Protein AF-0000000072998448 (afdb_homodimer)

Nearest PDB structures (foldseek):
  8fmw-assembly1_W  TM=3.567E-01  e=4.670E+00  Borreliella burgdorferi B31
  7qcd-assembly1_A  TM=1.388E-01  e=2.350E+00  Saccharomyces cerevisiae S288C
  7qcd-assembly1_A  TM=1.345E-01  e=3.562E+00  Saccharomyces cerevisiae S288C

Structure (mmCIF, N/CA/C/O backbone):
data_AF-0000000072998448-model_v1
#
loop_
_entity.id
_entity.type
_entity.pdbx_description
1 polymer 'Uncharacterized protein'
#
loop_
_atom_site.group_PDB
_atom_site.id
_atom_site.type_symbol
_atom_site.label_atom_id
_atom_site.label_alt_id
_atom_site.label_comp_id
_atom_site.label_asym_id
_atom_site.label_entity_id
_atom_site.label_seq_id
_atom_site.pdbx_PDB_ins_code
_atom_site.Cartn_x
_atom_site.Cartn_y
_atom_site.Cartn_z
_atom_site.occupancy
_atom_site.B_iso_or_equiv
_atom_site.auth_seq_id
_atom_site.auth_comp_id
_atom_site.auth_asym_id
_atom_site.auth_atom_id
_atom_site.pdbx_PDB_model_num
ATOM 1 N N . MET A 1 1 ? -47.969 -15.07 -11.695 1 51.38 1 MET A N 1
ATOM 2 C CA . MET A 1 1 ? -48.188 -13.836 -12.453 1 51.38 1 MET A CA 1
ATOM 3 C C . MET A 1 1 ? -46.938 -13.492 -13.273 1 51.38 1 MET A C 1
ATOM 5 O O . MET A 1 1 ? -47.031 -13.258 -14.484 1 51.38 1 MET A O 1
ATOM 9 N N . LYS A 1 2 ? -45.781 -13.812 -12.703 1 57.22 2 LYS A N 1
ATOM 10 C CA . LYS A 1 2 ? -44.594 -13.484 -13.453 1 57.22 2 LYS A CA 1
ATOM 11 C C . LYS A 1 2 ? -44.312 -14.516 -14.547 1 57.22 2 LYS A C 1
ATOM 13 O O . LYS A 1 2 ? -44.094 -14.148 -15.703 1 57.22 2 LYS A O 1
ATOM 18 N N . ALA A 1 3 ? -44.469 -15.57 -14.258 1 56.59 3 ALA A N 1
ATOM 19 C CA . ALA A 1 3 ? -44.25 -16.641 -15.219 1 56.59 3 ALA A CA 1
ATOM 20 C C . ALA A 1 3 ? -45.219 -16.562 -16.375 1 56.59 3 ALA A C 1
ATOM 22 O O . ALA A 1 3 ? -44.844 -16.719 -17.547 1 56.59 3 ALA A O 1
ATOM 23 N N . ASP A 1 4 ? -46.438 -16.203 -16.047 1 53.75 4 ASP A N 1
ATOM 24 C CA . ASP A 1 4 ? -47.469 -16.078 -17.078 1 53.75 4 ASP A CA 1
ATOM 25 C C . ASP A 1 4 ? -47.188 -14.891 -17.984 1 53.75 4 ASP A C 1
ATOM 27 O O . ASP A 1 4 ? -47.375 -14.977 -19.203 1 53.75 4 ASP A O 1
ATOM 31 N N . ALA A 1 5 ? -46.594 -13.898 -17.328 1 54.91 5 ALA A N 1
ATOM 32 C CA . ALA A 1 5 ? -46.281 -12.672 -18.047 1 54.91 5 ALA A CA 1
ATOM 33 C C . ALA A 1 5 ? -45.094 -12.867 -18.969 1 54.91 5 ALA A C 1
ATOM 35 O O . ALA A 1 5 ? -45.062 -12.352 -20.078 1 54.91 5 ALA A O 1
ATOM 36 N N . GLU A 1 6 ? -44.281 -13.688 -18.422 1 60.34 6 GLU A N 1
ATOM 37 C CA . GLU A 1 6 ? -43.094 -13.984 -19.219 1 60.34 6 GLU A CA 1
ATOM 38 C C . GLU A 1 6 ? -43.406 -14.922 -20.375 1 60.34 6 GLU A C 1
ATOM 40 O O . GLU A 1 6 ? -42.938 -14.727 -21.5 1 60.34 6 GLU A O 1
ATOM 45 N N . GLU A 1 7 ? -44.25 -15.805 -20.141 1 58.59 7 GLU A N 1
ATOM 46 C CA . GLU A 1 7 ? -44.75 -16.703 -21.188 1 58.59 7 GLU A CA 1
ATOM 47 C C . GLU A 1 7 ? -45.562 -15.93 -22.234 1 58.59 7 GLU A C 1
ATOM 49 O O . GLU A 1 7 ? -45.406 -16.172 -23.438 1 58.59 7 GLU A O 1
ATOM 54 N N . ASP A 1 8 ? -46.344 -14.961 -21.766 1 57.38 8 ASP A N 1
ATOM 55 C CA . ASP A 1 8 ? -47.156 -14.125 -22.641 1 57.38 8 ASP A CA 1
ATOM 56 C C . ASP A 1 8 ? -46.25 -13.219 -23.5 1 57.38 8 ASP A C 1
ATOM 58 O O . ASP A 1 8 ? -46.531 -13.016 -24.688 1 57.38 8 ASP A O 1
ATOM 62 N N . TYR A 1 9 ? -45.125 -12.859 -22.828 1 58.84 9 TYR A N 1
ATOM 63 C CA . TYR A 1 9 ? -44.188 -12.023 -23.547 1 58.84 9 TYR A CA 1
ATOM 64 C C . TYR A 1 9 ? -43.438 -12.82 -24.609 1 58.84 9 TYR A C 1
ATOM 66 O O . TYR A 1 9 ? -43.312 -12.391 -25.766 1 58.84 9 TYR A O 1
ATOM 74 N N . VAL A 1 10 ? -43.031 -13.984 -24.219 1 62.75 10 VAL A N 1
ATOM 75 C CA . VAL A 1 10 ? -42.344 -14.859 -25.156 1 62.75 10 VAL A CA 1
ATOM 76 C C . VAL A 1 10 ? -43.281 -15.258 -26.281 1 62.75 10 VAL A C 1
ATOM 78 O O . VAL A 1 10 ? -42.875 -15.219 -27.453 1 62.75 10 VAL A O 1
ATOM 81 N N . PHE A 1 11 ? -44.438 -15.539 -26 1 62.19 11 PHE A N 1
ATOM 82 C CA . PHE A 1 11 ? -45.438 -15.898 -26.984 1 62.19 11 PHE A CA 1
ATOM 83 C C . PHE A 1 11 ? -45.719 -14.734 -27.938 1 62.19 11 PHE A C 1
ATOM 85 O O . PHE A 1 11 ? -45.75 -14.914 -29.156 1 62.19 11 PHE A O 1
ATOM 92 N N . ALA A 1 12 ? -45.719 -13.531 -27.406 1 58.84 12 ALA A N 1
ATOM 93 C CA . ALA A 1 12 ? -46 -12.336 -28.203 1 58.84 12 ALA A CA 1
ATOM 94 C C . ALA A 1 12 ? -44.844 -12.008 -29.125 1 58.84 12 ALA A C 1
ATOM 96 O O . ALA A 1 12 ? -45.031 -11.68 -30.297 1 58.84 12 ALA A O 1
ATOM 97 N N . VAL A 1 13 ? -43.688 -12.242 -28.484 1 66.12 13 VAL A N 1
ATOM 98 C CA . VAL A 1 13 ? -42.5 -11.984 -29.281 1 66.12 13 VAL A CA 1
ATOM 99 C C . VAL A 1 13 ? -42.375 -13.039 -30.375 1 66.12 13 VAL A C 1
ATOM 101 O O . VAL A 1 13 ? -42.094 -12.719 -31.531 1 66.12 13 VAL A O 1
ATOM 104 N N . ASN A 1 14 ? -42.625 -14.258 -30.078 1 65.25 14 ASN A N 1
ATOM 105 C CA . ASN A 1 14 ? -42.562 -15.344 -31.062 1 65.25 14 ASN A CA 1
ATOM 106 C C . ASN A 1 14 ? -43.625 -15.156 -32.156 1 65.25 14 ASN A C 1
ATOM 108 O O . ASN A 1 14 ? -43.375 -15.422 -33.312 1 65.25 14 ASN A O 1
ATOM 112 N N . GLN A 1 15 ? -44.812 -14.648 -31.859 1 64.88 15 GLN A N 1
ATOM 113 C CA . GLN A 1 15 ? -45.844 -14.375 -32.844 1 64.88 15 GLN A CA 1
ATOM 114 C C . GLN A 1 15 ? -45.469 -13.195 -33.75 1 64.88 15 GLN A C 1
ATOM 116 O O . GLN A 1 15 ? -45.688 -13.234 -34.938 1 64.88 15 GLN A O 1
ATOM 121 N N . ALA A 1 16 ? -44.75 -12.273 -33 1 63.12 16 ALA A N 1
ATOM 122 C CA . ALA A 1 16 ? -44.312 -11.086 -33.719 1 63.12 16 ALA A CA 1
ATOM 123 C C . ALA A 1 16 ? -43.219 -11.43 -34.719 1 63.12 16 ALA A C 1
ATOM 125 O O . ALA A 1 16 ? -43.156 -10.852 -35.812 1 63.12 16 ALA A O 1
ATOM 126 N N . SER A 1 17 ? -42.375 -12.406 -34.312 1 69.38 17 SER A N 1
ATOM 127 C CA . SER A 1 17 ? -41.25 -12.789 -35.156 1 69.38 17 SER A CA 1
ATOM 128 C C . SER A 1 17 ? -41.719 -13.539 -36.406 1 69.38 17 SER A C 1
ATOM 130 O O . SER A 1 17 ? -40.969 -13.648 -37.375 1 69.38 17 SER A O 1
ATOM 132 N N . LYS A 1 18 ? -42.781 -13.984 -36.406 1 67.75 18 LYS A N 1
ATOM 133 C CA . LYS A 1 18 ? -43.375 -14.711 -37.531 1 67.75 18 LYS A CA 1
ATOM 134 C C . LYS A 1 18 ? -44.188 -13.781 -38.438 1 67.75 18 LYS A C 1
ATOM 136 O O . LYS A 1 18 ? -44.594 -14.156 -39.531 1 67.75 18 LYS A O 1
ATOM 141 N N . ASP A 1 19 ? -44.5 -12.586 -37.875 1 58.06 19 ASP A N 1
ATOM 142 C CA . ASP A 1 19 ? -45.312 -11.641 -38.625 1 58.06 19 ASP A CA 1
ATOM 143 C C . ASP A 1 19 ? -44.438 -10.766 -39.531 1 58.06 19 ASP A C 1
ATOM 145 O O . ASP A 1 19 ? -43.625 -9.969 -39.031 1 58.06 19 ASP A O 1
ATOM 149 N N . HIS A 1 20 ? -44.312 -10.914 -40.688 1 58.66 20 HIS A N 1
ATOM 150 C CA . HIS A 1 20 ? -43.438 -10.289 -41.656 1 58.66 20 HIS A CA 1
ATOM 151 C C . HIS A 1 20 ? -44.094 -9.016 -42.219 1 58.66 20 HIS A C 1
ATOM 153 O O . HIS A 1 20 ? -43.531 -8.383 -43.125 1 58.66 20 HIS A O 1
ATOM 159 N N . ALA A 1 21 ? -45.281 -8.641 -41.781 1 62.25 21 ALA A N 1
ATOM 160 C CA . ALA A 1 21 ? -45.969 -7.492 -42.375 1 62.25 21 ALA A CA 1
ATOM 161 C C . ALA A 1 21 ? -45.344 -6.184 -41.875 1 62.25 21 ALA A C 1
ATOM 163 O O . ALA A 1 21 ? -45.281 -5.203 -42.625 1 62.25 21 ALA A O 1
ATOM 164 N N . ASP A 1 22 ? -45.031 -6.125 -40.625 1 50.09 22 ASP A N 1
ATOM 165 C CA . ASP A 1 22 ? -44.375 -4.949 -40.062 1 50.09 22 ASP A CA 1
ATOM 166 C C . ASP A 1 22 ? -42.906 -5.223 -39.781 1 50.09 22 ASP A C 1
ATOM 168 O O . ASP A 1 22 ? -42.562 -5.941 -38.844 1 50.09 22 ASP A O 1
ATOM 172 N N . LEU A 1 23 ? -42.094 -4.68 -40.625 1 56.38 23 LEU A N 1
ATOM 173 C CA . LEU A 1 23 ? -40.656 -4.984 -40.688 1 56.38 23 LEU A CA 1
ATOM 174 C C . LEU A 1 23 ? -39.938 -4.562 -39.406 1 56.38 23 LEU A C 1
ATOM 176 O O . LEU A 1 23 ? -39.062 -5.262 -38.938 1 56.38 23 LEU A O 1
ATOM 180 N N . GLU A 1 24 ? -40.406 -3.594 -38.875 1 55.22 24 GLU A N 1
ATOM 181 C CA . GLU A 1 24 ? -39.781 -3.086 -37.656 1 55.22 24 GLU A CA 1
ATOM 182 C C . GLU A 1 24 ? -40.062 -4.004 -36.469 1 55.22 24 GLU A C 1
ATOM 184 O O . GLU A 1 24 ? -39.188 -4.312 -35.688 1 55.22 24 GLU A O 1
ATOM 189 N N . TYR A 1 25 ? -41.312 -4.375 -36.469 1 58.94 25 TYR A N 1
ATOM 190 C CA . TYR A 1 25 ? -41.781 -5.258 -35.406 1 58.94 25 TYR A CA 1
ATOM 191 C C . TYR A 1 25 ? -41.156 -6.645 -35.531 1 58.94 25 TYR A C 1
ATOM 193 O O . TYR A 1 25 ? -40.75 -7.246 -34.531 1 58.94 25 TYR A O 1
ATOM 201 N N . HIS A 1 26 ? -41.094 -7 -36.656 1 59.97 26 HIS A N 1
ATOM 202 C CA . HIS A 1 26 ? -40.438 -8.266 -36.969 1 59.97 26 HIS A CA 1
ATOM 203 C C . HIS A 1 26 ? -38.969 -8.227 -36.562 1 59.97 26 HIS A C 1
ATOM 205 O O . HIS A 1 26 ? -38.438 -9.172 -35.969 1 59.97 26 HIS A O 1
ATOM 211 N N . THR A 1 27 ? -38.375 -7.18 -36.906 1 59.41 27 THR A N 1
ATOM 212 C CA . THR A 1 27 ? -36.969 -6.996 -36.625 1 59.41 27 THR A CA 1
ATOM 213 C C . THR A 1 27 ? -36.719 -6.887 -35.125 1 59.41 27 THR A C 1
ATOM 215 O O . THR A 1 27 ? -35.75 -7.465 -34.594 1 59.41 27 THR A O 1
ATOM 218 N N . TRP A 1 28 ? -37.562 -6.305 -34.438 1 57.66 28 TRP A N 1
ATOM 219 C CA . TRP A 1 28 ? -37.562 -6.211 -33 1 57.66 28 TRP A CA 1
ATOM 220 C C . TRP A 1 28 ? -37.75 -7.582 -32.344 1 57.66 28 TRP A C 1
ATOM 222 O O . TRP A 1 28 ? -36.938 -7.984 -31.5 1 57.66 28 TRP A O 1
ATOM 232 N N . ALA A 1 29 ? -38.719 -8.289 -32.812 1 60.66 29 ALA A N 1
ATOM 233 C CA . ALA A 1 29 ? -39.031 -9.602 -32.25 1 60.66 29 ALA A CA 1
ATOM 234 C C . ALA A 1 29 ? -37.906 -10.594 -32.5 1 60.66 29 ALA A C 1
ATOM 236 O O . ALA A 1 29 ? -37.531 -11.352 -31.609 1 60.66 29 ALA A O 1
ATOM 237 N N . LYS A 1 30 ? -37.438 -10.438 -33.688 1 62.25 30 LYS A N 1
ATOM 238 C CA . LYS A 1 30 ? -36.312 -11.305 -34 1 62.25 30 LYS A CA 1
ATOM 239 C C . LYS A 1 30 ? -35.062 -10.945 -33.188 1 62.25 30 LYS A C 1
ATOM 241 O O . LYS A 1 30 ? -34.344 -11.828 -32.719 1 62.25 30 LYS A O 1
ATOM 246 N N . ASN A 1 31 ? -35.031 -9.758 -32.875 1 56.94 31 ASN A N 1
ATOM 247 C CA . ASN A 1 31 ? -34 -9.266 -32 1 56.94 31 ASN A CA 1
ATOM 248 C C . ASN A 1 31 ? -34.219 -9.734 -30.562 1 56.94 31 ASN A C 1
ATOM 250 O O . ASN A 1 31 ? -33.25 -10.109 -29.875 1 56.94 31 ASN A O 1
ATOM 254 N N . MET A 1 32 ? -35.375 -9.766 -30.062 1 61.94 32 MET A N 1
ATOM 255 C CA . MET A 1 32 ? -35.75 -10.266 -28.75 1 61.94 32 MET A CA 1
ATOM 256 C C . MET A 1 32 ? -35.531 -11.773 -28.656 1 61.94 32 MET A C 1
ATOM 258 O O . MET A 1 32 ? -35.062 -12.266 -27.625 1 61.94 32 MET A O 1
ATOM 262 N N . GLN A 1 33 ? -35.844 -12.367 -29.75 1 60.75 33 GLN A N 1
ATOM 263 C CA . GLN A 1 33 ? -35.625 -13.805 -29.844 1 60.75 33 GLN A CA 1
ATOM 264 C C . GLN A 1 33 ? -34.156 -14.133 -29.875 1 60.75 33 GLN A C 1
ATOM 266 O O . GLN A 1 33 ? -33.688 -15.039 -29.188 1 60.75 33 GLN A O 1
ATOM 271 N N . LEU A 1 34 ? -33.469 -13.391 -30.625 1 60.03 34 LEU A N 1
ATOM 272 C CA . LEU A 1 34 ? -32.062 -13.562 -30.812 1 60.03 34 LEU A CA 1
ATOM 273 C C . LEU A 1 34 ? -31.281 -13.227 -29.547 1 60.03 34 LEU A C 1
ATOM 275 O O . LEU A 1 34 ? -30.25 -13.828 -29.25 1 60.03 34 LEU A O 1
ATOM 279 N N . ASN A 1 35 ? -32.062 -12.484 -28.766 1 53.22 35 ASN A N 1
ATOM 280 C CA . ASN A 1 35 ? -31.547 -12.086 -27.469 1 53.22 35 ASN A CA 1
ATOM 281 C C . ASN A 1 35 ? -32.188 -12.875 -26.328 1 53.22 35 ASN A C 1
ATOM 283 O O . ASN A 1 35 ? -32.25 -12.391 -25.203 1 53.22 35 ASN A O 1
ATOM 287 N N . GLU A 1 36 ? -32.688 -13.914 -26.734 1 51.72 36 GLU A N 1
ATOM 288 C CA . GLU A 1 36 ? -33.344 -14.906 -25.891 1 51.72 36 GLU A CA 1
ATOM 289 C C . GLU A 1 36 ? -34.25 -14.234 -24.844 1 51.72 36 GLU A C 1
ATOM 291 O O . GLU A 1 36 ? -34.281 -14.672 -23.688 1 51.72 36 GLU A O 1
ATOM 296 N N . TYR A 1 37 ? -34.812 -13.164 -25.156 1 54.06 37 TYR A N 1
ATOM 297 C CA . TYR A 1 37 ? -35.812 -12.391 -24.422 1 54.06 37 TYR A CA 1
ATOM 298 C C . TYR A 1 37 ? -35.188 -11.734 -23.188 1 54.06 37 TYR A C 1
ATOM 300 O O . TYR A 1 37 ? -35.844 -11.586 -22.156 1 54.06 37 TYR A O 1
ATOM 308 N N . ARG A 1 38 ? -34.156 -11.305 -23.297 1 56.22 38 ARG A N 1
ATOM 309 C CA . ARG A 1 38 ? -33.375 -10.781 -22.172 1 56.22 38 ARG A CA 1
ATOM 310 C C . ARG A 1 38 ? -34 -9.508 -21.609 1 56.22 38 ARG A C 1
ATOM 312 O O . ARG A 1 38 ? -33.781 -9.164 -20.453 1 56.22 38 ARG A O 1
ATOM 319 N N . ALA A 1 39 ? -34.781 -8.961 -22.281 1 54.53 39 ALA A N 1
ATOM 320 C CA . ALA A 1 39 ? -35.5 -7.789 -21.828 1 54.53 39 ALA A CA 1
ATOM 321 C C . ALA A 1 39 ? -36.438 -8.141 -20.656 1 54.53 39 ALA A C 1
ATOM 323 O O . ALA A 1 39 ? -36.75 -7.281 -19.844 1 54.53 39 ALA A O 1
ATOM 324 N N . LEU A 1 40 ? -36.844 -9.383 -20.703 1 51.28 40 LEU A N 1
ATOM 325 C CA . LEU A 1 40 ? -37.719 -9.883 -19.625 1 51.28 40 LEU A CA 1
ATOM 326 C C . LEU A 1 40 ? -36.938 -10.031 -18.328 1 51.28 40 LEU A C 1
ATOM 328 O O . LEU A 1 40 ? -37.531 -10.078 -17.25 1 51.28 40 LEU A O 1
ATOM 332 N N . TYR A 1 41 ? -35.625 -9.922 -18.516 1 50.56 41 TYR A N 1
ATOM 333 C CA . TYR A 1 41 ? -34.812 -10.32 -17.359 1 50.56 41 TYR A CA 1
ATOM 334 C C . TYR A 1 41 ? -33.844 -9.219 -16.969 1 50.56 41 TYR A C 1
ATOM 336 O O . TYR A 1 41 ? -32.875 -9.461 -16.25 1 50.56 41 TYR A O 1
ATOM 344 N N . ILE A 1 42 ? -34.062 -7.953 -17.359 1 46.38 42 ILE A N 1
ATOM 345 C CA . ILE A 1 42 ? -33.25 -6.762 -17.078 1 46.38 42 ILE A CA 1
ATOM 346 C C . ILE A 1 42 ? -33.625 -6.215 -15.703 1 46.38 42 ILE A C 1
ATOM 348 O O . ILE A 1 42 ? -34.719 -6.477 -15.195 1 46.38 42 ILE A O 1
ATOM 352 N N . ALA A 1 43 ? -32.75 -5.273 -15.242 1 47.91 43 ALA A N 1
ATOM 353 C CA . ALA A 1 43 ? -32.938 -4.777 -13.883 1 47.91 43 ALA A CA 1
ATOM 354 C C . ALA A 1 43 ? -34.25 -4.035 -13.719 1 47.91 43 ALA A C 1
ATOM 356 O O . ALA A 1 43 ? -34.969 -4.242 -12.734 1 47.91 43 ALA A O 1
ATOM 357 N N . THR A 1 44 ? -34.656 -3.453 -14.742 1 46.16 44 THR A N 1
ATOM 358 C CA . THR A 1 44 ? -35.906 -2.674 -14.648 1 46.16 44 THR A CA 1
ATOM 359 C C . THR A 1 44 ? -37.125 -3.586 -14.695 1 46.16 44 THR A C 1
ATOM 361 O O . THR A 1 44 ? -38.125 -3.334 -14.008 1 46.16 44 THR A O 1
ATOM 364 N N . SER A 1 45 ? -36.906 -4.688 -15.383 1 45.34 45 SER A N 1
ATOM 365 C CA . SER A 1 45 ? -37.969 -5.656 -15.453 1 45.34 45 SER A CA 1
ATOM 366 C C . SER A 1 45 ? -38.062 -6.504 -14.188 1 45.34 45 SER A C 1
ATOM 368 O O . SER A 1 45 ? -39.125 -6.719 -13.633 1 45.34 45 SER A O 1
ATOM 370 N N . ASN A 1 46 ? -36.938 -6.766 -13.719 1 47.66 46 ASN A N 1
ATOM 371 C CA . ASN A 1 46 ? -36.906 -7.551 -12.492 1 47.66 46 ASN A CA 1
ATOM 372 C C . ASN A 1 46 ? -37.25 -6.703 -11.273 1 47.66 46 ASN A C 1
ATOM 374 O O . ASN A 1 46 ? -37.969 -7.16 -10.375 1 47.66 46 ASN A O 1
ATOM 378 N N . GLU A 1 47 ? -36.969 -5.434 -11.25 1 48.28 47 GLU A N 1
ATOM 379 C CA . GLU A 1 47 ? -37.406 -4.465 -10.25 1 48.28 47 GLU A CA 1
ATOM 380 C C . GLU A 1 47 ? -38.906 -4.254 -10.305 1 48.28 47 GLU A C 1
ATOM 382 O O . GLU A 1 47 ? -39.562 -4.16 -9.258 1 48.28 47 GLU A O 1
ATOM 387 N N . TYR A 1 48 ? -39.406 -4.379 -11.422 1 43.69 48 TYR A N 1
ATOM 388 C CA . TYR A 1 48 ? -40.844 -4.273 -11.578 1 43.69 48 TYR A CA 1
ATOM 389 C C . TYR A 1 48 ? -41.562 -5.512 -11.031 1 43.69 48 TYR A C 1
ATOM 391 O O . TYR A 1 48 ? -42.531 -5.398 -10.258 1 43.69 48 TYR A O 1
ATOM 399 N N . TRP A 1 49 ? -40.844 -6.637 -11.164 1 52.88 49 TRP A N 1
ATOM 400 C CA . TRP A 1 49 ? -41.469 -7.859 -10.688 1 52.88 49 TRP A CA 1
ATOM 401 C C . TRP A 1 49 ? -41.25 -8.062 -9.195 1 52.88 49 TRP A C 1
ATOM 403 O O . TRP A 1 49 ? -42.125 -8.523 -8.469 1 52.88 49 TRP A O 1
ATOM 413 N N . ARG A 1 50 ? -40.156 -7.523 -8.727 1 50.84 50 ARG A N 1
ATOM 414 C CA . ARG A 1 50 ? -39.875 -7.504 -7.293 1 50.84 50 ARG A CA 1
ATOM 415 C C . ARG A 1 50 ? -40.781 -6.504 -6.582 1 50.84 50 ARG A C 1
ATOM 417 O O . ARG A 1 50 ? -41.375 -6.809 -5.535 1 50.84 50 ARG A O 1
ATOM 424 N N . TRP A 1 51 ? -40.906 -5.414 -7.109 1 47.38 51 TRP A N 1
ATOM 425 C CA . TRP A 1 51 ? -41.844 -4.402 -6.586 1 47.38 51 TRP A CA 1
ATOM 426 C C . TRP A 1 51 ? -43.281 -4.906 -6.613 1 47.38 51 TRP A C 1
ATOM 428 O O . TRP A 1 51 ? -44 -4.75 -5.633 1 47.38 51 TRP A O 1
ATOM 438 N N . LEU A 1 52 ? -43.594 -5.688 -7.555 1 47 52 LEU A N 1
ATOM 439 C CA . LEU A 1 52 ? -44.906 -6.27 -7.688 1 47 52 LEU A CA 1
ATOM 440 C C . LEU A 1 52 ? -45.094 -7.41 -6.691 1 47 52 LEU A C 1
ATOM 442 O O . LEU A 1 52 ? -46.156 -7.531 -6.074 1 47 52 LEU A O 1
ATOM 446 N N . ALA A 1 53 ? -43.969 -8.125 -6.531 1 48.84 53 ALA A N 1
ATOM 447 C CA . ALA A 1 53 ? -44.031 -9.234 -5.586 1 48.84 53 ALA A CA 1
ATOM 448 C C . ALA A 1 53 ? -44.031 -8.734 -4.145 1 48.84 53 ALA A C 1
ATOM 450 O O . ALA A 1 53 ? -44.812 -9.242 -3.311 1 48.84 53 ALA A O 1
ATOM 451 N N . GLU A 1 54 ? -43.25 -7.801 -3.836 1 48.97 54 GLU A N 1
ATOM 452 C CA . GLU A 1 54 ? -43.25 -7.156 -2.525 1 48.97 54 GLU A CA 1
ATOM 453 C C . GLU A 1 54 ? -44.594 -6.477 -2.229 1 48.97 54 GLU A C 1
ATOM 455 O O . GLU A 1 54 ? -45.094 -6.543 -1.104 1 48.97 54 GLU A O 1
ATOM 460 N N . THR A 1 55 ? -45.062 -5.961 -3.244 1 46.22 55 THR A N 1
ATOM 461 C CA . THR A 1 55 ? -46.375 -5.352 -3.109 1 46.22 55 THR A CA 1
ATOM 462 C C . THR A 1 55 ? -47.469 -6.414 -2.9 1 46.22 55 THR A C 1
ATOM 464 O O . THR A 1 55 ? -48.375 -6.23 -2.104 1 46.22 55 THR A O 1
ATOM 467 N N . GLU A 1 56 ? -47.062 -7.539 -3.512 1 43.91 56 GLU A N 1
ATOM 468 C CA . GLU A 1 56 ? -48 -8.664 -3.352 1 43.91 56 GLU A CA 1
ATOM 469 C C . GLU A 1 56 ? -47.844 -9.289 -1.969 1 43.91 56 GLU A C 1
ATOM 471 O O . GLU A 1 56 ? -48.844 -9.656 -1.35 1 43.91 56 GLU A O 1
ATOM 476 N N . GLN A 1 57 ? -46.594 -9.453 -1.548 1 46.81 57 GLN A N 1
ATOM 477 C CA . GLN A 1 57 ? -46.344 -10.023 -0.227 1 46.81 57 GLN A CA 1
ATOM 478 C C . GLN A 1 57 ? -46.844 -9.094 0.875 1 46.81 57 GLN A C 1
ATOM 480 O O . GLN A 1 57 ? -47.406 -9.547 1.866 1 46.81 57 GLN A O 1
ATOM 485 N N . LYS A 1 58 ? -46.531 -7.914 0.738 1 45.28 58 LYS A N 1
ATOM 486 C CA . LYS A 1 58 ? -47.094 -6.957 1.677 1 45.28 58 LYS A CA 1
ATOM 487 C C . LYS A 1 58 ? -48.625 -7.027 1.67 1 45.28 58 LYS A C 1
ATOM 489 O O . LYS A 1 58 ? -49.25 -6.953 2.725 1 45.28 58 LYS A O 1
ATOM 494 N N . ASP A 1 59 ? -48.938 -7.305 0.509 1 41.66 59 ASP A N 1
ATOM 495 C CA . ASP A 1 59 ? -50.406 -7.496 0.377 1 41.66 59 ASP A CA 1
ATOM 496 C C . ASP A 1 59 ? -50.812 -8.844 0.939 1 41.66 59 ASP A C 1
ATOM 498 O O . ASP A 1 59 ? -51.844 -8.953 1.604 1 41.66 59 ASP A O 1
ATOM 502 N N . ALA A 1 60 ? -49.812 -9.828 0.748 1 43.34 60 ALA A N 1
ATOM 503 C CA . ALA A 1 60 ? -50.125 -11.156 1.268 1 43.34 60 ALA A CA 1
ATOM 504 C C . ALA A 1 60 ? -50.031 -11.188 2.789 1 43.34 60 ALA A C 1
ATOM 506 O O . ALA A 1 60 ? -50.844 -11.844 3.457 1 43.34 60 ALA A O 1
ATOM 507 N N . SER A 1 61 ? -49 -10.68 3.365 1 39.91 61 SER A N 1
ATOM 508 C CA . SER A 1 61 ? -48.844 -10.594 4.812 1 39.91 61 SER A CA 1
ATOM 509 C C . SER A 1 61 ? -49.969 -9.812 5.445 1 39.91 61 SER A C 1
ATOM 511 O O . SER A 1 61 ? -50.344 -10.07 6.594 1 39.91 61 SER A O 1
ATOM 513 N N . ARG A 1 62 ? -50.344 -8.891 4.734 1 35.84 62 ARG A N 1
ATOM 514 C CA . ARG A 1 62 ? -51.562 -8.25 5.191 1 35.84 62 ARG A CA 1
ATOM 515 C C . ARG A 1 62 ? -52.719 -9.242 5.215 1 35.84 62 ARG A C 1
ATOM 517 O O . ARG A 1 62 ? -53.594 -9.18 6.094 1 35.84 62 ARG A O 1
ATOM 524 N N . ASP A 1 63 ? -52.5 -10.102 4.25 1 30.3 63 ASP A N 1
ATOM 525 C CA . ASP A 1 63 ? -53.562 -11.086 4.172 1 30.3 63 ASP A CA 1
ATOM 526 C C . ASP A 1 63 ? -53.438 -12.148 5.258 1 30.3 63 ASP A C 1
ATOM 528 O O . ASP A 1 63 ? -54.438 -12.617 5.805 1 30.3 63 ASP A O 1
ATOM 532 N N . LYS A 1 64 ? -52.094 -12.672 5.551 1 35.78 64 LYS A N 1
ATOM 533 C CA . LYS A 1 64 ? -51.969 -13.688 6.59 1 35.78 64 LYS A CA 1
ATOM 534 C C . LYS A 1 64 ? -52.375 -13.133 7.957 1 35.78 64 LYS A C 1
ATOM 536 O O . LYS A 1 64 ? -52.781 -13.891 8.836 1 35.78 64 LYS A O 1
ATOM 541 N N . ALA A 1 65 ? -51.906 -11.961 8.273 1 30.75 65 ALA A N 1
ATOM 542 C CA . ALA A 1 65 ? -52.375 -11.445 9.562 1 30.75 65 ALA A CA 1
ATOM 543 C C . ALA A 1 65 ? -53.906 -11.562 9.672 1 30.75 65 ALA A C 1
ATOM 545 O O . ALA A 1 65 ? -54.469 -11.281 10.727 1 30.75 65 ALA A O 1
ATOM 546 N N . ALA A 1 66 ? -54.312 -11.664 8.398 1 28.66 66 ALA A N 1
ATOM 547 C CA . ALA A 1 66 ? -55.75 -12.008 8.516 1 28.66 66 ALA A CA 1
ATOM 548 C C . ALA A 1 66 ? -55.906 -13.477 8.883 1 28.66 66 ALA A C 1
ATOM 550 O O . ALA A 1 66 ? -55.094 -14.312 8.547 1 28.66 66 ALA A O 1
ATOM 551 N N . GLY A 1 67 ? -56.438 -14.062 10.016 1 28.58 67 GLY A N 1
ATOM 552 C CA . GLY A 1 67 ? -56.844 -15.211 10.82 1 28.58 67 GLY A CA 1
ATOM 553 C C . GLY A 1 67 ? -56.938 -16.484 10.008 1 28.58 67 GLY A C 1
ATOM 554 O O . GLY A 1 67 ? -57.562 -17.453 10.453 1 28.58 67 GLY A O 1
ATOM 555 N N . MET A 1 68 ? -56.719 -16.531 8.609 1 27.27 68 MET A N 1
ATOM 556 C CA . MET A 1 68 ? -57.25 -17.781 8.094 1 27.27 68 MET A CA 1
ATOM 557 C C . MET A 1 68 ? -56.375 -18.969 8.484 1 27.27 68 MET A C 1
ATOM 559 O O . MET A 1 68 ? -55.156 -18.953 8.266 1 27.27 68 MET A O 1
ATOM 563 N N . SER A 1 69 ? -56.594 -19.844 9.594 1 26.27 69 SER A N 1
ATOM 564 C CA . SER A 1 69 ? -56.188 -21.047 10.297 1 26.27 69 SER A CA 1
ATOM 565 C C . SER A 1 69 ? -55.844 -22.172 9.328 1 26.27 69 SER A C 1
ATOM 567 O O . SER A 1 69 ? -56.719 -22.781 8.727 1 26.27 69 SER A O 1
ATOM 569 N N . ILE A 1 70 ? -55.219 -22.031 8.18 1 27.72 70 ILE A N 1
ATOM 570 C CA . ILE A 1 70 ? -55.188 -23.234 7.359 1 27.72 70 ILE A CA 1
ATOM 571 C C . ILE A 1 70 ? -54.438 -24.344 8.086 1 27.72 70 ILE A C 1
ATOM 573 O O . ILE A 1 70 ? -53.344 -24.125 8.57 1 27.72 70 ILE A O 1
ATOM 577 N N . SER A 1 71 ? -55.031 -25.391 8.656 1 25.17 71 SER A N 1
ATOM 578 C CA . SER A 1 71 ? -54.625 -26.625 9.336 1 25.17 71 SER A CA 1
ATOM 579 C C . SER A 1 71 ? -53.531 -27.344 8.555 1 25.17 71 SER A C 1
ATOM 581 O O . SER A 1 71 ? -53.719 -27.688 7.387 1 25.17 71 SER A O 1
ATOM 583 N N . PRO A 1 72 ? -52.312 -27.016 8.664 1 27.92 72 PRO A N 1
ATOM 584 C CA . PRO A 1 72 ? -51.344 -27.594 7.746 1 27.92 72 PRO A CA 1
ATOM 585 C C . PRO A 1 72 ? -51.25 -29.109 7.844 1 27.92 72 PRO A C 1
ATOM 587 O O . PRO A 1 72 ? -51.062 -29.656 8.93 1 27.92 72 PRO A O 1
ATOM 590 N N . SER A 1 73 ? -52.125 -29.922 7.27 1 25.36 73 SER A N 1
ATOM 591 C CA . SER A 1 73 ? -52.125 -31.391 7.18 1 25.36 73 SER A CA 1
ATOM 592 C C . SER A 1 73 ? -50.719 -31.922 6.926 1 25.36 73 SER A C 1
ATOM 594 O O . SER A 1 73 ? -49.969 -31.375 6.102 1 25.36 73 SER A O 1
ATOM 596 N N . ALA A 1 74 ? -50.094 -32.719 7.84 1 30.55 74 ALA A N 1
ATOM 597 C CA . ALA A 1 74 ? -48.844 -33.438 8.031 1 30.55 74 ALA A CA 1
ATOM 598 C C . ALA A 1 74 ? -48.5 -34.281 6.805 1 30.55 74 ALA A C 1
ATOM 600 O O . ALA A 1 74 ? -48.875 -35.438 6.727 1 30.55 74 ALA A O 1
ATOM 601 N N . THR A 1 75 ? -49.031 -34 5.59 1 28.78 75 THR A N 1
ATOM 602 C CA . THR A 1 75 ? -48.688 -35 4.594 1 28.78 75 THR A CA 1
ATOM 603 C C . THR A 1 75 ? -47.188 -35.25 4.566 1 28.78 75 THR A C 1
ATOM 605 O O . THR A 1 75 ? -46.406 -34.312 4.512 1 28.78 75 THR A O 1
ATOM 608 N N . ILE A 1 76 ? -46.719 -36.438 4.996 1 29.12 76 ILE A N 1
ATOM 609 C CA . ILE A 1 76 ? -45.406 -37.062 4.977 1 29.12 76 ILE A CA 1
ATOM 610 C C . ILE A 1 76 ? -44.719 -36.812 3.643 1 29.12 76 ILE A C 1
ATOM 612 O O . ILE A 1 76 ? -45.156 -37.281 2.598 1 29.12 76 ILE A O 1
ATOM 616 N N . LYS A 1 77 ? -44.375 -35.688 3.324 1 31.98 77 LYS A N 1
ATOM 617 C CA . LYS A 1 77 ? -43.812 -35.344 2.021 1 31.98 77 LYS A CA 1
ATOM 618 C C . LYS A 1 77 ? -42.625 -36.25 1.677 1 31.98 77 LYS A C 1
ATOM 620 O O . LYS A 1 77 ? -41.781 -36.531 2.527 1 31.98 77 LYS A O 1
ATOM 625 N N . SER A 1 78 ? -42.781 -37.25 0.798 1 28.41 78 SER A N 1
ATOM 626 C CA . SER A 1 78 ? -41.781 -38.094 0.194 1 28.41 78 SER A CA 1
ATOM 627 C C . SER A 1 78 ? -40.469 -37.344 0.01 1 28.41 78 SER A C 1
ATOM 629 O O . SER A 1 78 ? -40.438 -36.125 -0.168 1 28.41 78 SER A O 1
ATOM 631 N N . PRO A 1 79 ? -39.344 -37.969 0.53 1 31.45 79 PRO A N 1
ATOM 632 C CA . PRO A 1 79 ? -38.031 -37.312 0.406 1 31.45 79 PRO A CA 1
ATOM 633 C C . PRO A 1 79 ? -37.844 -36.625 -0.944 1 31.45 79 PRO A C 1
ATOM 635 O O . PRO A 1 79 ? -38.219 -37.188 -1.983 1 31.45 79 PRO A O 1
ATOM 638 N N . ILE A 1 80 ? -38.156 -35.438 -1.124 1 34.16 80 ILE A N 1
ATOM 639 C CA . ILE A 1 80 ? -37.969 -34.656 -2.354 1 34.16 80 ILE A CA 1
ATOM 640 C C . ILE A 1 80 ? -36.75 -35.156 -3.107 1 34.16 80 ILE A C 1
ATOM 642 O O . ILE A 1 80 ? -35.625 -35.094 -2.592 1 34.16 80 ILE A O 1
ATOM 646 N N . LYS A 1 81 ? -36.875 -36.188 -3.953 1 35.59 81 LYS A N 1
ATOM 647 C CA . LYS A 1 81 ? -35.844 -36.656 -4.879 1 35.59 81 LYS A CA 1
ATOM 648 C C . LYS A 1 81 ? -35.031 -35.5 -5.414 1 35.59 81 LYS A C 1
ATOM 650 O O . LYS A 1 81 ? -35.562 -34.469 -5.824 1 35.59 81 LYS A O 1
ATOM 655 N N . LYS A 1 82 ? -33.781 -35.375 -4.969 1 40.38 82 LYS A N 1
ATOM 656 C CA . LYS A 1 82 ? -32.812 -34.438 -5.52 1 40.38 82 LYS A CA 1
ATOM 657 C C . LYS A 1 82 ? -32.969 -34.312 -7.035 1 40.38 82 LYS A C 1
ATOM 659 O O . LYS A 1 82 ? -33.031 -35.344 -7.734 1 40.38 82 LYS A O 1
ATOM 664 N N . PRO A 1 83 ? -33.531 -33.344 -7.672 1 41.69 83 PRO A N 1
ATOM 665 C CA . PRO A 1 83 ? -33.625 -33.281 -9.133 1 41.69 83 PRO A CA 1
ATOM 666 C C . PRO A 1 83 ? -32.375 -33.812 -9.844 1 41.69 83 PRO A C 1
ATOM 668 O O . PRO A 1 83 ? -31.266 -33.531 -9.398 1 41.69 83 PRO A O 1
ATOM 671 N N . LYS A 1 84 ? -32.344 -34.844 -10.648 1 49.84 84 LYS A N 1
ATOM 672 C CA . LYS A 1 84 ? -31.281 -35.406 -11.453 1 49.84 84 LYS A CA 1
ATOM 673 C C . LYS A 1 84 ? -30.656 -34.375 -12.367 1 49.84 84 LYS A C 1
ATOM 675 O O . LYS A 1 84 ? -31.328 -33.844 -13.25 1 49.84 84 LYS A O 1
ATOM 680 N N .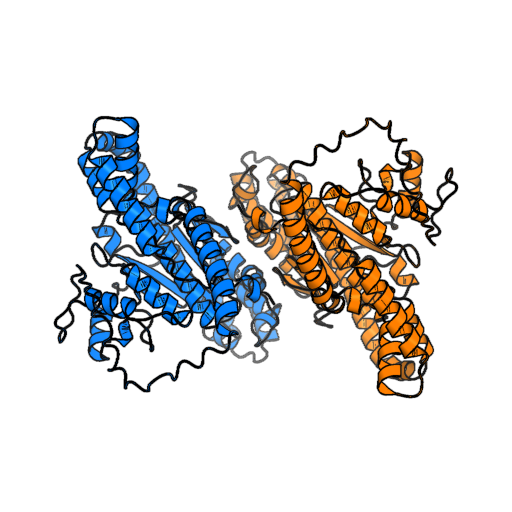 VAL A 1 85 ? -29.656 -33.531 -12.031 1 62.25 85 VAL A N 1
ATOM 681 C CA . VAL A 1 85 ? -28.938 -32.594 -12.906 1 62.25 85 VAL A CA 1
ATOM 682 C C . VAL A 1 85 ? -28.328 -33.375 -14.07 1 62.25 85 VAL A C 1
ATOM 684 O O . VAL A 1 85 ? -27.531 -34.281 -13.867 1 62.25 85 VAL A O 1
ATOM 687 N N . ASN A 1 86 ? -28.922 -33.281 -15.289 1 75.81 86 ASN A N 1
ATOM 688 C CA . ASN A 1 86 ? -28.391 -33.938 -16.484 1 75.81 86 ASN A CA 1
ATOM 689 C C . ASN A 1 86 ? -27.234 -33.156 -17.094 1 75.81 86 ASN A C 1
ATOM 691 O O . ASN A 1 86 ? -27.453 -32.188 -17.844 1 75.81 86 ASN A O 1
ATOM 695 N N . PHE A 1 87 ? -26.094 -33.188 -16.531 1 85.38 87 PHE A N 1
ATOM 696 C CA . PHE A 1 87 ? -24.891 -32.562 -17.078 1 85.38 87 PHE A CA 1
ATOM 697 C C . PHE A 1 87 ? -23.875 -33.625 -17.484 1 85.38 87 PHE A C 1
ATOM 699 O O . PHE A 1 87 ? -23.625 -34.594 -16.75 1 85.38 87 PHE A O 1
ATOM 706 N N . VAL A 1 88 ? -23.484 -33.531 -18.75 1 84.81 88 VAL A N 1
ATOM 707 C CA . VAL A 1 88 ? -22.422 -34.375 -19.25 1 84.81 88 VAL A CA 1
ATOM 708 C C . VAL A 1 88 ? -21.281 -33.531 -19.781 1 84.81 88 VAL A C 1
ATOM 710 O O . VAL A 1 88 ? -21.484 -32.625 -20.609 1 84.81 88 VAL A O 1
ATOM 713 N N . SER A 1 89 ? -20.125 -33.75 -19.188 1 85.38 89 SER A N 1
ATOM 714 C CA . SER A 1 89 ? -18.938 -33.031 -19.609 1 85.38 89 SER A CA 1
ATOM 715 C C . SER A 1 89 ? -18.281 -33.688 -20.828 1 85.38 89 SER A C 1
ATOM 717 O O . SER A 1 89 ? -18.453 -34.875 -21.062 1 85.38 89 SER A O 1
ATOM 719 N N . LYS A 1 90 ? -17.531 -32.875 -21.547 1 77.62 90 LYS A N 1
ATOM 720 C CA . LYS A 1 90 ? -16.828 -33.375 -22.719 1 77.62 90 LYS A CA 1
ATOM 721 C C . LYS A 1 90 ? -15.367 -33.688 -22.391 1 77.62 90 LYS A C 1
ATOM 723 O O . LYS A 1 90 ? -14.562 -33.938 -23.297 1 77.62 90 LYS A O 1
ATOM 728 N N . ASP A 1 91 ? -15.078 -33.719 -21.172 1 78.31 91 ASP A N 1
ATOM 729 C CA . ASP A 1 91 ? -13.695 -33.969 -20.781 1 78.31 91 ASP A CA 1
ATOM 730 C C . ASP A 1 91 ? -13.305 -35.406 -21.047 1 78.31 91 ASP A C 1
ATOM 732 O O . ASP A 1 91 ? -14.156 -36.25 -21.375 1 78.31 91 ASP A O 1
ATOM 736 N N . THR A 1 92 ? -11.977 -35.625 -21.031 1 74.62 92 THR A N 1
ATOM 737 C CA . THR A 1 92 ? -11.477 -36.969 -21.297 1 74.62 92 THR A CA 1
ATOM 738 C C . THR A 1 92 ? -10.828 -37.562 -20.047 1 74.62 92 THR A C 1
ATOM 740 O O . THR A 1 92 ? -9.977 -38.438 -20.156 1 74.62 92 THR A O 1
ATOM 743 N N . PHE A 1 93 ? -11.234 -37 -18.906 1 80.81 93 PHE A N 1
ATOM 744 C CA . PHE A 1 93 ? -10.617 -37.469 -17.672 1 80.81 93 PHE A CA 1
ATOM 745 C C . PHE A 1 93 ? -11.438 -38.594 -17.062 1 80.81 93 PHE A C 1
ATOM 747 O O . PHE A 1 93 ? -12.367 -38.34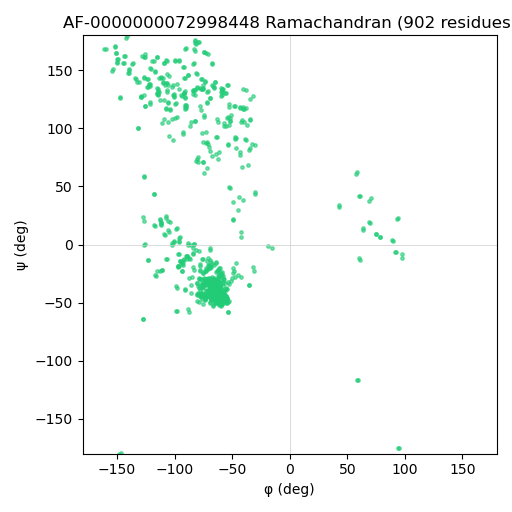4 -16.281 1 80.81 93 PHE A O 1
ATOM 754 N N . PHE A 1 94 ? -11.016 -39.781 -17.391 1 83.31 94 PHE A N 1
ATOM 755 C CA . PHE A 1 94 ? -11.711 -40.938 -16.828 1 83.31 94 PHE A CA 1
ATOM 756 C C . PHE A 1 94 ? -10.867 -41.594 -15.758 1 83.31 94 PHE A C 1
ATOM 758 O O . PHE A 1 94 ? -9.648 -41.75 -15.906 1 83.31 94 PHE A O 1
ATOM 765 N N . ILE A 1 95 ? -11.492 -41.875 -14.672 1 81.5 95 ILE A N 1
ATOM 766 C CA . ILE A 1 95 ? -10.844 -42.531 -13.547 1 81.5 95 ILE A CA 1
ATOM 767 C C . ILE A 1 95 ? -11.344 -43.969 -13.43 1 81.5 95 ILE A C 1
ATOM 769 O O . ILE A 1 95 ? -12.539 -44.219 -13.586 1 81.5 95 ILE A O 1
ATOM 773 N N . ASP A 1 96 ? -10.398 -44.781 -13.18 1 79.44 96 ASP A N 1
ATOM 774 C CA . ASP A 1 96 ? -10.75 -46.219 -13.055 1 79.44 96 ASP A CA 1
ATOM 775 C C . ASP A 1 96 ? -11.781 -46.406 -11.945 1 79.44 96 ASP A C 1
ATOM 777 O O . ASP A 1 96 ? -11.648 -45.875 -10.852 1 79.44 96 ASP A O 1
ATOM 781 N N . GLY A 1 97 ? -12.742 -47.156 -12.258 1 78.69 97 GLY A N 1
ATOM 782 C CA . GLY A 1 97 ? -13.766 -47.469 -11.266 1 78.69 97 GLY A CA 1
ATOM 783 C C . GLY A 1 97 ? -15 -46.594 -11.391 1 78.69 97 GLY A C 1
ATOM 784 O O . GLY A 1 97 ? -16.031 -46.875 -10.781 1 78.69 97 GLY A O 1
ATOM 785 N N . TYR A 1 98 ? -14.828 -45.562 -12.211 1 83.94 98 TYR A N 1
ATOM 786 C CA . TYR A 1 98 ? -15.984 -44.688 -12.391 1 83.94 98 TYR A CA 1
ATOM 787 C C . TYR A 1 98 ? -16.531 -44.812 -13.812 1 83.94 98 TYR A C 1
ATOM 789 O O . TYR A 1 98 ? -15.773 -44.938 -14.773 1 83.94 98 TYR A O 1
ATOM 797 N N . LYS A 1 99 ? -17.781 -44.75 -13.977 1 80.19 99 LYS A N 1
ATOM 798 C CA . LYS A 1 99 ? -18.438 -44.906 -15.266 1 80.19 99 LYS A CA 1
ATOM 799 C C . LYS A 1 99 ? -18.453 -43.594 -16.047 1 80.19 99 LYS A C 1
ATOM 801 O O . LYS A 1 99 ? -18.625 -43.625 -17.266 1 80.19 99 LYS A O 1
ATOM 806 N N . GLU A 1 100 ? -18.281 -42.625 -15.359 1 85.56 100 GLU A N 1
ATOM 807 C CA . GLU A 1 100 ? -18.344 -41.312 -15.969 1 85.56 100 GLU A CA 1
ATOM 808 C C . GLU A 1 100 ? -17.031 -40.562 -15.82 1 85.56 100 GLU A C 1
ATOM 810 O O . GLU A 1 100 ? -16.203 -40.906 -14.977 1 85.56 100 GLU A O 1
ATOM 815 N N . SER A 1 101 ? -16.875 -39.594 -16.734 1 85.88 101 SER A N 1
ATOM 816 C CA . SER A 1 101 ? -15.68 -38.781 -16.641 1 85.88 101 SER A CA 1
ATOM 817 C C . SER A 1 101 ? -15.703 -37.906 -15.383 1 85.88 101 SER A C 1
ATOM 819 O O . SER A 1 101 ? -16.766 -37.656 -14.82 1 85.88 101 SER A O 1
ATOM 821 N N . PHE A 1 102 ? -14.578 -37.531 -14.945 1 87.5 102 PHE A N 1
ATOM 822 C CA . PHE A 1 102 ? -14.484 -36.719 -13.742 1 87.5 102 PHE A CA 1
ATOM 823 C C . PHE A 1 102 ? -15.172 -35.375 -13.93 1 87.5 102 PHE A C 1
ATOM 825 O O . PHE A 1 102 ? -15.82 -34.875 -13.016 1 87.5 102 PHE A O 1
ATOM 832 N N . GLY A 1 103 ? -15.039 -34.75 -15.07 1 88.81 103 GLY A N 1
ATOM 833 C CA . GLY A 1 103 ? -15.75 -33.5 -15.367 1 88.81 103 GLY A CA 1
ATOM 834 C C . GLY A 1 103 ? -17.25 -33.625 -15.195 1 88.81 103 GLY A C 1
ATOM 835 O O . GLY A 1 103 ? -17.906 -32.688 -14.719 1 88.81 103 GLY A O 1
ATOM 836 N N . THR A 1 104 ? -17.719 -34.75 -15.594 1 87.69 104 THR A N 1
ATOM 837 C CA . THR A 1 104 ? -19.141 -35 -15.445 1 87.69 104 THR A CA 1
ATOM 838 C C . THR A 1 104 ? -19.531 -35.125 -13.977 1 87.69 104 THR A C 1
ATOM 840 O O . THR A 1 104 ? -20.547 -34.562 -13.547 1 87.69 104 THR A O 1
ATOM 843 N N . ILE A 1 105 ? -18.719 -35.812 -13.305 1 88.69 105 ILE A N 1
ATOM 844 C CA . ILE A 1 105 ? -18.953 -36 -11.875 1 88.69 105 ILE A CA 1
ATOM 845 C C . ILE A 1 105 ? -18.969 -34.625 -11.172 1 88.69 105 ILE A C 1
ATOM 847 O O . ILE A 1 105 ? -19.922 -34.312 -10.461 1 88.69 105 ILE A O 1
ATOM 851 N N . VAL A 1 106 ? -18 -33.844 -11.375 1 90 106 VAL A N 1
ATOM 852 C CA . VAL A 1 106 ? -17.875 -32.531 -10.734 1 90 106 VAL A CA 1
ATOM 853 C C . VAL A 1 106 ? -19 -31.609 -11.203 1 90 106 VAL A C 1
ATOM 855 O O . VAL A 1 106 ? -19.625 -30.922 -10.391 1 90 106 VAL A O 1
ATOM 858 N N . GLY A 1 107 ? -19.25 -31.609 -12.453 1 88.81 107 GLY A N 1
ATOM 859 C CA . GLY A 1 107 ? -20.297 -30.766 -13.008 1 88.81 107 GLY A CA 1
ATOM 860 C C . GLY A 1 107 ? -21.656 -31.016 -12.383 1 88.81 107 GLY A C 1
ATOM 861 O O . GLY A 1 107 ? -22.406 -30.078 -12.102 1 88.81 107 GLY A O 1
ATOM 862 N N . ARG A 1 108 ? -21.953 -32.219 -12.195 1 88.25 108 ARG A N 1
ATOM 863 C CA . ARG A 1 108 ? -23.219 -32.594 -11.578 1 88.25 108 ARG A CA 1
ATOM 864 C C . ARG A 1 108 ? -23.234 -32.25 -10.094 1 88.25 108 ARG A C 1
ATOM 866 O O . ARG A 1 108 ? -24.234 -31.75 -9.57 1 88.25 108 ARG A O 1
ATOM 873 N N . TYR A 1 109 ? -22.141 -32.562 -9.461 1 88.81 109 TYR A N 1
ATOM 874 C CA . TYR A 1 109 ? -22.016 -32.312 -8.031 1 88.81 109 TYR A CA 1
ATOM 875 C C . TYR A 1 109 ? -22.266 -30.844 -7.719 1 88.81 109 TYR A C 1
ATOM 877 O O . TYR A 1 109 ? -23.094 -30.516 -6.855 1 88.81 109 TYR A O 1
ATOM 885 N N . VAL A 1 110 ? -21.688 -29.891 -8.414 1 90.06 110 VAL A N 1
ATOM 886 C CA . VAL A 1 110 ? -21.75 -28.469 -8.078 1 90.06 110 VAL A CA 1
ATOM 887 C C . VAL A 1 110 ? -23.125 -27.922 -8.406 1 90.06 110 VAL A C 1
ATOM 889 O O . VAL A 1 110 ? -23.562 -26.922 -7.816 1 90.06 110 VAL A O 1
ATOM 892 N N . ARG A 1 111 ? -23.797 -28.547 -9.258 1 86.94 111 ARG A N 1
ATOM 893 C CA . ARG A 1 111 ? -25.141 -28.109 -9.641 1 86.94 111 ARG A CA 1
ATOM 894 C C . ARG A 1 111 ? -26.188 -28.641 -8.672 1 86.94 111 ARG A C 1
ATOM 896 O O . ARG A 1 111 ? -27.344 -28.188 -8.68 1 86.94 111 ARG A O 1
ATOM 903 N N . SER A 1 112 ? -25.781 -29.469 -7.82 1 86 112 SER A N 1
ATOM 904 C CA . SER A 1 112 ? -26.734 -30.172 -6.961 1 86 112 SER A CA 1
ATOM 905 C C . SER A 1 112 ? -26.938 -29.438 -5.645 1 86 112 SER A C 1
ATOM 907 O O . SER A 1 112 ? -27.859 -29.75 -4.891 1 86 112 SER A O 1
ATOM 909 N N . TYR A 1 113 ? -26.047 -28.516 -5.348 1 84.25 113 TYR A N 1
ATOM 910 C CA . TYR A 1 113 ? -26.172 -27.875 -4.039 1 84.25 113 TYR A CA 1
ATOM 911 C C . TYR A 1 113 ? -26.172 -26.359 -4.168 1 84.25 113 TYR A C 1
ATOM 913 O O . TYR A 1 113 ? -25.797 -25.812 -5.211 1 84.25 113 TYR A O 1
ATOM 921 N N . VAL A 1 114 ? -26.688 -25.781 -2.977 1 83.88 114 VAL A N 1
ATOM 922 C CA . VAL A 1 114 ? -26.609 -24.328 -2.816 1 83.88 114 VAL A CA 1
ATOM 923 C C . VAL A 1 114 ? -25.438 -23.969 -1.897 1 83.88 114 VAL A C 1
ATOM 925 O O . VAL A 1 114 ? -25.234 -24.625 -0.872 1 83.88 114 VAL A O 1
ATOM 928 N N . SER A 1 115 ? -24.734 -22.953 -2.295 1 85.94 115 SER A N 1
ATOM 929 C CA . SER A 1 115 ? -23.578 -22.547 -1.514 1 85.94 115 SER A CA 1
ATOM 930 C C . SER A 1 115 ? -24 -21.984 -0.161 1 85.94 115 SER A C 1
ATOM 932 O O . SER A 1 115 ? -24.906 -21.156 -0.081 1 85.94 115 SER A O 1
ATOM 934 N N . LYS A 1 116 ? -23.297 -22.375 0.831 1 85.5 116 LYS A N 1
ATOM 935 C CA . LYS A 1 116 ? -23.625 -21.938 2.184 1 85.5 116 LYS A CA 1
ATOM 936 C C . LYS A 1 116 ? -22.516 -21.078 2.768 1 85.5 116 LYS A C 1
ATOM 938 O O . LYS A 1 116 ? -22.734 -20.359 3.754 1 85.5 116 LYS A O 1
ATOM 943 N N . ASP A 1 117 ? -21.406 -21.234 2.264 1 89.56 117 ASP A N 1
ATOM 944 C CA . ASP A 1 117 ? -20.234 -20.5 2.742 1 89.56 117 ASP A CA 1
ATOM 945 C C . ASP A 1 117 ? -19.266 -20.203 1.599 1 89.56 117 ASP A C 1
ATOM 947 O O . ASP A 1 117 ? -19.547 -20.531 0.443 1 89.56 117 ASP A O 1
ATOM 951 N N . SER A 1 118 ? -18.203 -19.562 1.938 1 91.75 118 SER A N 1
ATOM 952 C CA . SER A 1 118 ? -17.25 -19.141 0.916 1 91.75 118 SER A CA 1
ATOM 953 C C . SER A 1 118 ? -16.594 -20.344 0.249 1 91.75 118 SER A C 1
ATOM 955 O O . SER A 1 118 ? -16.297 -20.312 -0.947 1 91.75 118 SER A O 1
ATOM 957 N N . LYS A 1 119 ? -16.375 -21.344 0.969 1 93.75 119 LYS A N 1
ATOM 958 C CA . LYS A 1 119 ? -15.742 -22.531 0.39 1 93.75 119 LYS A CA 1
ATOM 959 C C . LYS A 1 119 ? -16.656 -23.203 -0.627 1 93.75 119 LYS A C 1
ATOM 961 O O . LYS A 1 119 ? -16.25 -23.484 -1.752 1 93.75 119 LYS A O 1
ATOM 966 N N . SER A 1 120 ? -17.844 -23.453 -0.199 1 92.69 120 SER A N 1
ATOM 967 C CA . SER A 1 120 ? -18.781 -24.078 -1.121 1 92.69 120 SER A CA 1
ATOM 968 C C . SER A 1 120 ? -19.031 -23.203 -2.342 1 92.69 120 SER A C 1
ATOM 970 O O . SER A 1 120 ? -19.203 -23.703 -3.453 1 92.69 120 SER A O 1
ATOM 972 N N . SER A 1 121 ? -19.031 -21.938 -2.121 1 93.56 121 SER A N 1
ATOM 973 C CA . SER A 1 121 ? -19.172 -21.016 -3.236 1 93.56 121 SER A CA 1
ATOM 974 C C . SER A 1 121 ? -17.984 -21.109 -4.184 1 93.56 121 SER A C 1
ATOM 976 O O . SER A 1 121 ? -18.141 -21.047 -5.406 1 93.56 121 SER A O 1
ATOM 978 N N . TYR A 1 122 ? -16.844 -21.25 -3.621 1 95.81 122 TYR A N 1
ATOM 979 C CA . TYR A 1 122 ? -15.617 -21.391 -4.402 1 95.81 122 TYR A CA 1
ATOM 980 C C . TYR A 1 122 ? -15.68 -22.609 -5.309 1 95.81 122 TYR A C 1
ATOM 982 O O . TYR A 1 122 ? -15.539 -22.484 -6.527 1 95.81 122 TYR A O 1
ATOM 990 N N . PHE A 1 123 ? -15.953 -23.672 -4.816 1 96 123 PHE A N 1
ATOM 991 C CA . PHE A 1 123 ? -15.922 -24.906 -5.582 1 96 123 PHE A CA 1
ATOM 992 C C . PHE A 1 123 ? -17.094 -24.969 -6.551 1 96 123 PHE A C 1
ATOM 994 O O . PHE A 1 123 ? -16.984 -25.531 -7.645 1 96 123 PHE A O 1
ATOM 1001 N N . LYS A 1 124 ? -18.203 -24.438 -6.145 1 92.69 124 LYS A N 1
ATOM 1002 C CA . LYS A 1 124 ? -19.328 -24.359 -7.066 1 92.69 124 LYS A CA 1
ATOM 1003 C C . LYS A 1 124 ? -18.984 -23.531 -8.297 1 92.69 124 LYS A C 1
ATOM 1005 O O . LYS A 1 124 ? -19.203 -23.953 -9.43 1 92.69 124 LYS A O 1
ATOM 1010 N N . THR A 1 125 ? -18.406 -22.406 -8 1 93.5 125 THR A N 1
ATOM 1011 C CA . THR A 1 125 ? -18.031 -21.5 -9.086 1 93.5 125 THR A CA 1
ATOM 1012 C C . THR A 1 125 ? -17.031 -22.156 -10.031 1 93.5 125 THR A C 1
ATOM 1014 O O . THR A 1 125 ? -17.156 -22.062 -11.25 1 93.5 125 THR A O 1
ATOM 1017 N N . LEU A 1 126 ? -16.094 -22.828 -9.445 1 95.5 126 LEU A N 1
ATOM 1018 C CA . LEU A 1 126 ? -15.078 -23.484 -10.266 1 95.5 126 LEU A CA 1
ATOM 1019 C C . LEU A 1 126 ? -15.703 -24.578 -11.133 1 95.5 126 LEU A C 1
ATOM 1021 O O . LEU A 1 126 ? -15.484 -24.609 -12.344 1 95.5 126 LEU A O 1
ATOM 1025 N N . GLY A 1 127 ? -16.469 -25.359 -10.547 1 92.12 127 GLY A N 1
ATOM 1026 C CA . GLY A 1 127 ? -17.109 -26.438 -11.273 1 92.12 127 GLY A CA 1
ATOM 1027 C C . GLY A 1 127 ? -18.031 -25.953 -12.383 1 92.12 127 GLY A C 1
ATOM 1028 O O . GLY A 1 127 ? -18.109 -26.562 -13.445 1 92.12 127 GLY A O 1
ATOM 1029 N N . MET A 1 128 ? -18.641 -24.859 -12.078 1 89.75 128 MET A N 1
ATOM 1030 C CA . MET A 1 128 ? -19.547 -24.266 -13.062 1 89.75 128 MET A CA 1
ATOM 1031 C C . MET A 1 128 ? -18.781 -23.719 -14.25 1 89.75 128 MET A C 1
ATOM 1033 O O . MET A 1 128 ? -19.344 -23.516 -15.336 1 89.75 128 MET A O 1
ATOM 1037 N N . ASN A 1 129 ? -17.516 -23.484 -14.078 1 89.62 129 ASN A N 1
ATOM 1038 C CA . ASN A 1 129 ? -16.672 -22.906 -15.125 1 89.62 129 ASN A CA 1
ATOM 1039 C C . ASN A 1 129 ? -15.656 -23.906 -15.648 1 89.62 129 ASN A C 1
ATOM 1041 O O . ASN A 1 129 ? -14.633 -23.516 -16.234 1 89.62 129 ASN A O 1
ATOM 1045 N N . ASN A 1 130 ? -15.914 -25.188 -15.344 1 90.88 130 ASN A N 1
ATOM 1046 C CA . ASN A 1 130 ? -15.062 -26.266 -15.82 1 90.88 130 ASN A CA 1
ATOM 1047 C C . ASN A 1 130 ? -13.633 -26.125 -15.312 1 90.88 130 ASN A C 1
ATOM 1049 O O . ASN A 1 130 ? -12.68 -26.219 -16.078 1 90.88 130 ASN A O 1
ATOM 1053 N N . ILE A 1 131 ? -13.516 -25.781 -14.109 1 94.31 131 ILE A N 1
ATOM 1054 C CA . ILE A 1 131 ? -12.227 -25.688 -13.43 1 94.31 131 ILE A CA 1
ATOM 1055 C C . ILE A 1 131 ? -12.164 -26.734 -12.312 1 94.31 131 ILE A C 1
ATOM 1057 O O . ILE A 1 131 ? -13.117 -26.891 -11.547 1 94.31 131 ILE A O 1
ATOM 1061 N N . ILE A 1 132 ? -11.07 -27.406 -12.258 1 93.56 132 ILE A N 1
ATOM 1062 C CA . ILE A 1 132 ? -10.82 -28.344 -11.164 1 93.56 132 ILE A CA 1
ATOM 1063 C C . ILE A 1 132 ? -9.648 -27.844 -10.32 1 93.56 132 ILE A C 1
ATOM 1065 O O . ILE A 1 132 ? -8.586 -27.531 -10.852 1 93.56 132 ILE A O 1
ATOM 1069 N N . ASP A 1 133 ? -9.883 -27.781 -9.07 1 96.69 133 ASP A N 1
ATOM 1070 C CA . ASP A 1 133 ? -8.797 -27.469 -8.156 1 96.69 133 ASP A CA 1
ATOM 1071 C C . ASP A 1 133 ? -8.203 -28.719 -7.531 1 96.69 133 ASP A C 1
ATOM 1073 O O . ASP A 1 133 ? -8.828 -29.344 -6.664 1 96.69 133 ASP A O 1
ATOM 1077 N N . ILE A 1 134 ? -7.047 -29.047 -7.902 1 94.94 134 ILE A N 1
ATOM 1078 C CA . ILE A 1 134 ? -6.453 -30.281 -7.406 1 94.94 134 ILE A CA 1
ATOM 1079 C C . ILE A 1 134 ? -5.559 -29.984 -6.207 1 94.94 134 ILE A C 1
ATOM 1081 O O . ILE A 1 134 ? -4.852 -30.859 -5.711 1 94.94 134 ILE A O 1
ATOM 1085 N N . SER A 1 135 ? -5.551 -28.719 -5.754 1 95 135 SER A N 1
ATOM 1086 C CA . SER A 1 135 ? -4.711 -28.344 -4.625 1 95 135 SER A CA 1
ATOM 1087 C C . SER A 1 135 ? -5.426 -28.578 -3.299 1 95 135 SER A C 1
ATOM 1089 O O . SER A 1 135 ? -4.809 -28.5 -2.234 1 95 135 SER A O 1
ATOM 1091 N N . ASP A 1 136 ? -6.684 -28.828 -3.336 1 94.56 136 ASP A N 1
ATOM 1092 C CA . ASP A 1 136 ? -7.5 -28.969 -2.137 1 94.56 136 ASP A CA 1
ATOM 1093 C C . ASP A 1 136 ? -8.25 -30.297 -2.139 1 94.56 136 ASP A C 1
ATOM 1095 O O . ASP A 1 136 ? -9.102 -30.531 -3 1 94.56 136 ASP A O 1
ATOM 1099 N N . ASP A 1 137 ? -8.008 -31.125 -1.168 1 92.44 137 ASP A N 1
ATOM 1100 C CA . ASP A 1 137 ? -8.672 -32.438 -1.082 1 92.44 137 ASP A CA 1
ATOM 1101 C C . ASP A 1 137 ? -9.516 -32.531 0.187 1 92.44 137 ASP A C 1
ATOM 1103 O O . ASP A 1 137 ? -9.906 -33.625 0.594 1 92.44 137 ASP A O 1
ATOM 1107 N N . THR A 1 138 ? -9.789 -31.422 0.763 1 92.38 138 THR A N 1
ATOM 1108 C CA . THR A 1 138 ? -10.547 -31.406 2.008 1 92.38 138 THR A CA 1
ATOM 1109 C C . THR A 1 138 ? -12.039 -31.578 1.733 1 92.38 138 THR A C 1
ATOM 1111 O O . THR A 1 138 ? -12.469 -31.547 0.579 1 92.38 138 THR A O 1
ATOM 1114 N N . GLU A 1 139 ? -12.836 -31.703 2.748 1 91.44 139 GLU A N 1
ATOM 1115 C CA . GLU A 1 139 ? -14.273 -31.891 2.631 1 91.44 139 GLU A CA 1
ATOM 1116 C C . GLU A 1 139 ? -14.914 -30.734 1.867 1 91.44 139 GLU A C 1
ATOM 1118 O O . GLU A 1 139 ? -14.586 -29.562 2.098 1 91.44 139 GLU A O 1
ATOM 1123 N N . GLY A 1 140 ? -15.742 -31.078 0.94 1 90.38 140 GLY A N 1
ATOM 1124 C CA . GLY A 1 140 ? -16.453 -30.062 0.173 1 90.38 140 GLY A CA 1
ATOM 1125 C C . GLY A 1 140 ? -15.727 -29.672 -1.105 1 90.38 140 GLY A C 1
ATOM 1126 O O . GLY A 1 140 ? -16.281 -28.938 -1.935 1 90.38 140 GLY A O 1
ATOM 1127 N N . SER A 1 141 ? -14.539 -30.203 -1.229 1 94.81 141 SER A N 1
ATOM 1128 C CA . SER A 1 141 ? -13.773 -29.922 -2.443 1 94.81 141 SER A CA 1
ATOM 1129 C C . SER A 1 141 ? -14.219 -30.828 -3.588 1 94.81 141 SER A C 1
ATOM 1131 O O . SER A 1 141 ? -15.047 -31.719 -3.396 1 94.81 141 SER A O 1
ATOM 1133 N N . HIS A 1 142 ? -13.695 -30.547 -4.75 1 92.94 142 HIS A N 1
ATOM 1134 C CA . HIS A 1 142 ? -13.992 -31.375 -5.906 1 92.94 142 HIS A CA 1
ATOM 1135 C C . HIS A 1 142 ? -13.438 -32.781 -5.73 1 92.94 142 HIS A C 1
ATOM 1137 O O . HIS A 1 142 ? -14.078 -33.781 -6.125 1 92.94 142 HIS A O 1
ATOM 1143 N N . LEU A 1 143 ? -12.312 -32.844 -5.125 1 93.38 143 LEU A N 1
ATOM 1144 C CA . LEU A 1 143 ? -11.633 -34.125 -4.977 1 93.38 143 LEU A CA 1
ATOM 1145 C C . LEU A 1 143 ? -12.305 -34.969 -3.908 1 93.38 143 LEU A C 1
ATOM 1147 O O . LEU A 1 143 ? -12.156 -36.188 -3.9 1 93.38 143 LEU A O 1
ATOM 1151 N N . ALA A 1 144 ? -12.953 -34.281 -3.043 1 91.31 144 ALA A N 1
ATOM 1152 C CA . ALA A 1 144 ? -13.594 -35 -1.941 1 91.31 144 ALA A CA 1
ATOM 1153 C C . ALA A 1 144 ? -14.695 -35.938 -2.453 1 91.31 144 ALA A C 1
ATOM 1155 O O . ALA A 1 144 ? -15.141 -36.812 -1.734 1 91.31 144 ALA A O 1
ATOM 1156 N N . GLU A 1 145 ? -15.141 -35.781 -3.666 1 84.88 145 GLU A N 1
ATOM 1157 C CA . GLU A 1 145 ? -16.188 -36.594 -4.277 1 84.88 145 GLU A CA 1
ATOM 1158 C C . GLU A 1 145 ? -15.641 -37.969 -4.668 1 84.88 145 GLU A C 1
ATOM 1160 O O . GLU A 1 145 ? -16.422 -38.875 -4.965 1 84.88 145 GLU A O 1
ATOM 1165 N N . LEU A 1 146 ? -14.367 -38.062 -4.633 1 88.06 146 LEU A N 1
ATOM 1166 C CA . LEU A 1 146 ? -13.719 -39.312 -5.008 1 88.06 146 LEU A CA 1
ATOM 1167 C C . LEU A 1 146 ? -13.156 -40.031 -3.779 1 88.06 146 LEU A C 1
ATOM 1169 O O . LEU A 1 146 ? -12.961 -39.406 -2.732 1 88.06 146 LEU A O 1
ATOM 1173 N N . ASP A 1 147 ? -12.961 -41.344 -3.996 1 87.31 147 ASP A N 1
ATOM 1174 C CA . ASP A 1 147 ? -12.266 -42.062 -2.928 1 87.31 147 ASP A CA 1
ATOM 1175 C C . ASP A 1 147 ? -10.773 -41.719 -2.922 1 87.31 147 ASP A C 1
ATOM 1177 O O . ASP A 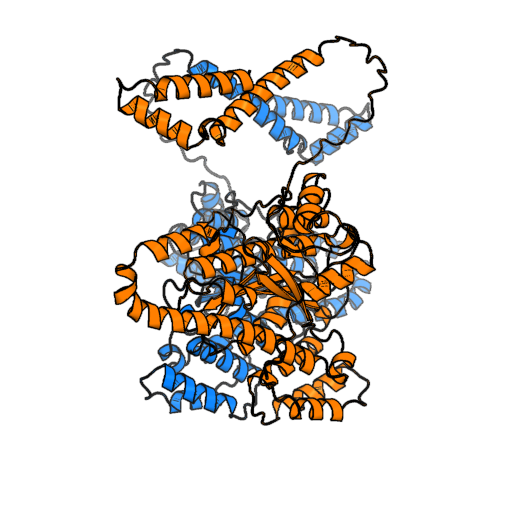1 147 ? -10.25 -41.188 -3.902 1 87.31 147 ASP A O 1
ATOM 1181 N N . GLY A 1 148 ? -10.078 -42.062 -1.854 1 88.81 148 GLY A N 1
ATOM 1182 C CA . GLY A 1 148 ? -8.695 -41.688 -1.65 1 88.81 148 GLY A CA 1
ATOM 1183 C C . GLY A 1 148 ? -7.777 -42.125 -2.777 1 88.81 148 GLY A C 1
ATOM 1184 O O . GLY A 1 148 ? -6.957 -41.344 -3.26 1 88.81 148 GLY A O 1
ATOM 1185 N N . GLU A 1 149 ? -7.945 -43.281 -3.189 1 88.5 149 GLU A N 1
ATOM 1186 C CA . GLU A 1 149 ? -7.098 -43.812 -4.254 1 88.5 149 GLU A CA 1
ATOM 1187 C C . GLU A 1 149 ? -7.371 -43.125 -5.578 1 88.5 149 GLU A C 1
ATOM 1189 O O . GLU A 1 149 ? -6.441 -42.75 -6.305 1 88.5 149 GLU A O 1
ATOM 1194 N N . SER A 1 150 ? -8.555 -42.938 -5.887 1 87.06 150 SER A N 1
ATOM 1195 C CA . SER A 1 150 ? -8.953 -42.25 -7.117 1 87.06 150 SER A CA 1
ATOM 1196 C C . SER A 1 150 ? -8.5 -40.812 -7.109 1 87.06 150 SER A C 1
ATOM 1198 O O . SER A 1 150 ? -8.141 -40.25 -8.156 1 87.06 150 SER A O 1
ATOM 1200 N N . GLN A 1 151 ? -8.523 -40.219 -5.941 1 89.94 151 GLN A N 1
ATOM 1201 C CA . GLN A 1 151 ? -8.023 -38.844 -5.801 1 89.94 151 GLN A CA 1
ATOM 1202 C C . GLN A 1 151 ? -6.562 -38.75 -6.211 1 89.94 151 GLN A C 1
ATOM 1204 O O . GLN A 1 151 ? -6.188 -37.875 -7.004 1 89.94 151 GLN A O 1
ATOM 1209 N N . ARG A 1 152 ? -5.801 -39.625 -5.727 1 89.94 152 ARG A N 1
ATOM 1210 C CA . ARG A 1 152 ? -4.367 -39.625 -6.004 1 89.94 152 ARG A CA 1
ATOM 1211 C C . ARG A 1 152 ? -4.102 -39.844 -7.492 1 89.94 152 ARG A C 1
ATOM 1213 O O . ARG A 1 152 ? -3.254 -39.156 -8.07 1 89.94 152 ARG A O 1
ATOM 1220 N N . ARG A 1 153 ? -4.82 -40.719 -8.078 1 86.44 153 ARG A N 1
ATOM 1221 C CA . ARG A 1 153 ? -4.641 -41 -9.5 1 86.44 153 ARG A CA 1
ATOM 1222 C C . ARG A 1 153 ? -4.996 -39.781 -10.352 1 86.44 153 ARG A C 1
ATOM 1224 O O . ARG A 1 153 ? -4.32 -39.5 -11.344 1 86.44 153 ARG A O 1
ATOM 1231 N N . LEU A 1 154 ? -6.039 -39.188 -9.961 1 87.94 154 LEU A N 1
ATOM 1232 C CA . LEU A 1 154 ? -6.461 -38 -10.695 1 87.94 154 LEU A CA 1
ATOM 1233 C C . LEU A 1 154 ? -5.418 -36.906 -10.586 1 87.94 154 LEU A C 1
ATOM 1235 O O . LEU A 1 154 ? -5.094 -36.25 -11.578 1 87.94 154 LEU A O 1
ATOM 1239 N N . VAL A 1 155 ? -4.953 -36.656 -9.383 1 90.31 155 VAL A N 1
ATOM 1240 C CA . VAL A 1 155 ? -3.947 -35.656 -9.141 1 90.31 155 VAL A CA 1
ATOM 1241 C C . VAL A 1 155 ? -2.689 -35.938 -9.953 1 90.31 155 VAL A C 1
ATOM 1243 O O . VAL A 1 155 ? -2.104 -35.062 -10.562 1 90.31 155 VAL A O 1
ATOM 1246 N N . ASP A 1 156 ? -2.326 -37.156 -10.047 1 86.44 156 ASP A N 1
ATOM 1247 C CA . ASP A 1 156 ? -1.16 -37.562 -10.828 1 86.44 156 ASP A CA 1
ATOM 1248 C C . ASP A 1 156 ? -1.375 -37.312 -12.312 1 86.44 156 ASP A C 1
ATOM 1250 O O . ASP A 1 156 ? -0.443 -36.938 -13.023 1 86.44 156 ASP A O 1
ATOM 1254 N N . LEU A 1 157 ? -2.561 -37.562 -12.703 1 84.81 157 LEU A N 1
ATOM 1255 C CA . LEU A 1 157 ? -2.904 -37.406 -14.109 1 84.81 157 LEU A CA 1
ATOM 1256 C C . LEU A 1 157 ? -2.896 -35.938 -14.508 1 84.81 157 LEU A C 1
ATOM 1258 O O . LEU A 1 157 ? -2.484 -35.594 -15.617 1 84.81 157 LEU A O 1
ATOM 1262 N N . LEU A 1 158 ? -3.359 -35.125 -13.594 1 87.56 158 LEU A N 1
ATOM 1263 C CA . LEU A 1 158 ? -3.604 -33.75 -13.938 1 87.56 158 LEU A CA 1
ATOM 1264 C C . LEU A 1 158 ? -2.426 -32.875 -13.531 1 87.56 158 LEU A C 1
ATOM 1266 O O . LEU A 1 158 ? -2.299 -31.734 -14 1 87.56 158 LEU A O 1
ATOM 1270 N N . SER A 1 159 ? -1.629 -33.344 -12.672 1 86.31 159 SER A N 1
ATOM 1271 C CA . SER A 1 159 ? -0.505 -32.562 -12.195 1 86.31 159 SER A CA 1
ATOM 1272 C C . SER A 1 159 ? 0.514 -32.312 -13.312 1 86.31 159 SER A C 1
ATOM 1274 O O . SER A 1 159 ? 0.759 -33.219 -14.125 1 86.31 159 SER A O 1
ATOM 1276 N N . SER A 1 160 ? 0.933 -31.047 -13.32 1 78.19 160 SER A N 1
ATOM 1277 C CA . SER A 1 160 ? 1.958 -30.703 -14.305 1 78.19 160 SER A CA 1
ATOM 1278 C C . SER A 1 160 ? 3.316 -31.281 -13.898 1 78.19 160 SER A C 1
ATOM 1280 O O . SER A 1 160 ? 3.609 -31.406 -12.711 1 78.19 160 SER A O 1
ATOM 1282 N N . SER A 1 161 ? 3.955 -31.75 -14.953 1 65.62 161 SER A N 1
ATOM 1283 C CA . SER A 1 161 ? 5.316 -32.188 -14.695 1 65.62 161 SER A CA 1
ATOM 1284 C C . SER A 1 161 ? 6.18 -31.078 -14.133 1 65.62 161 SER A C 1
ATOM 1286 O O . SER A 1 161 ? 6.02 -29.906 -14.508 1 65.62 161 SER A O 1
ATOM 1288 N N . PRO A 1 162 ? 6.824 -31.438 -13.008 1 57.12 162 PRO A N 1
ATOM 1289 C CA . PRO A 1 162 ? 7.695 -30.391 -12.453 1 57.12 162 PRO A CA 1
ATOM 1290 C C . PRO A 1 162 ? 8.594 -29.75 -13.508 1 57.12 162 PRO A C 1
ATOM 1292 O O . PRO A 1 162 ? 9.172 -30.453 -14.344 1 57.12 162 PRO A O 1
ATOM 1295 N N . THR A 1 163 ? 8.195 -28.781 -14.094 1 53.41 163 THR A N 1
ATOM 1296 C CA . THR A 1 163 ? 9.156 -28.141 -15 1 53.41 163 THR A CA 1
ATOM 1297 C C . THR A 1 163 ? 10.531 -28.047 -14.344 1 53.41 163 THR A C 1
ATOM 1299 O O . THR A 1 163 ? 10.703 -27.344 -13.344 1 53.41 163 THR A O 1
ATOM 1302 N N . GLU A 1 164 ? 11.258 -29.141 -14.297 1 49.12 164 GLU A N 1
ATOM 1303 C CA . GLU A 1 164 ? 12.664 -29.078 -13.906 1 49.12 164 GLU A CA 1
ATOM 1304 C C . GLU A 1 164 ? 13.367 -27.891 -14.562 1 49.12 164 GLU A C 1
ATOM 1306 O O . GLU A 1 164 ? 14.18 -28.078 -15.477 1 49.12 164 GLU A O 1
ATOM 1311 N N . GLN A 1 165 ? 12.688 -27.031 -15.148 1 50.31 165 GLN A N 1
ATOM 1312 C CA . GLN A 1 165 ? 13.57 -26.109 -15.859 1 50.31 165 GLN A CA 1
ATOM 1313 C C . GLN A 1 165 ? 14.641 -25.531 -14.93 1 50.31 165 GLN A C 1
ATOM 1315 O O . GLN A 1 165 ? 14.375 -25.297 -13.75 1 50.31 165 GLN A O 1
ATOM 1320 N N . GLY A 1 166 ? 15.828 -25.781 -15.227 1 52.69 166 GLY A N 1
ATOM 1321 C CA . GLY A 1 166 ? 17.078 -25.219 -14.734 1 52.69 166 GLY A CA 1
ATOM 1322 C C . GLY A 1 166 ? 16.938 -23.766 -14.305 1 52.69 166 GLY A C 1
ATOM 1323 O O . GLY A 1 166 ? 17.406 -22.859 -15 1 52.69 166 GLY A O 1
ATOM 1324 N N . ILE A 1 167 ? 15.891 -23.516 -13.594 1 58.59 167 ILE A N 1
ATOM 1325 C CA . ILE A 1 167 ? 15.727 -22.141 -13.133 1 58.59 167 ILE A CA 1
ATOM 1326 C C . ILE A 1 167 ? 17 -21.672 -12.438 1 58.59 167 ILE A C 1
ATOM 1328 O O . ILE A 1 167 ? 17.469 -22.312 -11.492 1 58.59 167 ILE A O 1
ATOM 1332 N N . ASP A 1 168 ? 17.672 -20.844 -13.133 1 75.94 168 ASP A N 1
ATOM 1333 C CA . ASP A 1 168 ? 18.797 -20.172 -12.492 1 75.94 168 ASP A CA 1
ATOM 1334 C C . ASP A 1 168 ? 18.438 -19.703 -11.094 1 75.94 168 ASP A C 1
ATOM 1336 O O . ASP A 1 168 ? 17.328 -19.188 -10.867 1 75.94 168 ASP A O 1
ATOM 1340 N N . GLN A 1 169 ? 19.125 -20.234 -10.242 1 87.56 169 GLN A N 1
ATOM 1341 C CA . GLN A 1 169 ? 18.906 -19.875 -8.836 1 87.56 169 GLN A CA 1
ATOM 1342 C C . GLN A 1 169 ? 19.75 -18.672 -8.438 1 87.56 169 GLN A C 1
ATOM 1344 O O . GLN A 1 169 ? 20.812 -18.438 -9.008 1 87.56 169 GLN A O 1
ATOM 1349 N N . TYR A 1 170 ? 19.109 -17.875 -7.531 1 92.62 170 TYR A N 1
ATOM 1350 C CA . TYR A 1 170 ? 19.906 -16.828 -6.922 1 92.62 170 TYR A CA 1
ATOM 1351 C C . TYR A 1 170 ? 21.031 -17.422 -6.066 1 92.62 170 TYR A C 1
ATOM 1353 O O . TYR A 1 170 ? 20.828 -18.438 -5.398 1 92.62 170 TYR A O 1
ATOM 1361 N N . ASN A 1 171 ? 22.125 -16.781 -6.18 1 92.94 171 ASN A N 1
ATOM 1362 C CA . ASN A 1 171 ? 23.234 -17.188 -5.312 1 92.94 171 ASN A CA 1
ATOM 1363 C C . ASN A 1 171 ? 23.109 -16.562 -3.924 1 92.94 171 ASN A C 1
ATOM 1365 O O . ASN A 1 171 ? 23.453 -15.398 -3.734 1 92.94 171 ASN A O 1
ATOM 1369 N N . CYS A 1 172 ? 22.719 -17.422 -2.924 1 94.44 172 CYS A N 1
ATOM 1370 C CA . CYS A 1 172 ? 22.5 -16.922 -1.566 1 94.44 172 CYS A CA 1
ATOM 1371 C C . CYS A 1 172 ? 23.609 -17.422 -0.629 1 94.44 172 CYS A C 1
ATOM 1373 O O . CYS A 1 172 ? 23.531 -17.188 0.581 1 94.44 172 CYS A O 1
ATOM 1375 N N . HIS A 1 173 ? 24.609 -18.016 -1.146 1 94.06 173 HIS A N 1
ATOM 1376 C CA . HIS A 1 173 ? 25.578 -18.734 -0.345 1 94.06 173 HIS A CA 1
ATOM 1377 C C . HIS A 1 173 ? 26.297 -17.812 0.625 1 94.06 173 HIS A C 1
ATOM 1379 O O . HIS A 1 173 ? 26.484 -18.141 1.798 1 94.06 173 HIS A O 1
ATOM 1385 N N . HIS A 1 174 ? 26.703 -16.734 0.155 1 94.94 174 HIS A N 1
ATOM 1386 C CA . HIS A 1 174 ? 27.469 -15.812 0.989 1 94.94 174 HIS A CA 1
ATOM 1387 C C . HIS A 1 174 ? 26.625 -15.305 2.162 1 94.94 174 HIS A C 1
ATOM 1389 O O . HIS A 1 174 ? 27.109 -15.266 3.297 1 94.94 174 HIS A O 1
ATOM 1395 N N . LEU A 1 175 ? 25.453 -14.898 1.943 1 96.38 175 LEU A N 1
ATOM 1396 C CA . LEU A 1 175 ? 24.594 -14.359 2.994 1 96.38 175 LEU A CA 1
ATOM 1397 C C . LEU A 1 175 ? 24.188 -15.453 3.977 1 96.38 175 LEU A C 1
ATOM 1399 O O . LEU A 1 175 ? 24.094 -15.211 5.18 1 96.38 175 LEU A O 1
ATOM 1403 N N . GLU A 1 176 ? 23.969 -16.688 3.447 1 96.5 176 GLU A N 1
ATOM 1404 C CA . GLU A 1 176 ? 23.688 -17.812 4.32 1 96.5 176 GLU A CA 1
ATOM 1405 C C . GLU A 1 176 ? 24.875 -18.109 5.234 1 96.5 176 GLU A C 1
ATOM 1407 O O . GLU A 1 176 ? 24.703 -18.5 6.387 1 96.5 176 GLU A O 1
ATOM 1412 N N . SER A 1 177 ? 26.031 -17.922 4.727 1 96.25 177 SER A N 1
ATOM 1413 C CA . SER A 1 177 ? 27.234 -18.125 5.531 1 96.25 177 SER A CA 1
ATOM 1414 C C . SER A 1 177 ? 27.328 -17.109 6.656 1 96.25 177 SER A C 1
ATOM 1416 O O . SER A 1 177 ? 27.781 -17.422 7.758 1 96.25 177 SER A O 1
ATOM 1418 N N . ILE A 1 178 ? 26.984 -15.852 6.355 1 96.69 178 ILE A N 1
ATOM 1419 C CA . ILE A 1 178 ? 26.969 -14.805 7.375 1 96.69 178 ILE A CA 1
ATOM 1420 C C . ILE A 1 178 ? 26 -15.188 8.484 1 96.69 178 ILE A C 1
ATOM 1422 O O . ILE A 1 178 ? 26.312 -15.078 9.672 1 96.69 178 ILE A O 1
ATOM 1426 N N . ILE A 1 179 ? 24.828 -15.656 8.148 1 97.56 179 ILE A N 1
ATOM 1427 C CA . ILE A 1 179 ? 23.812 -16.047 9.125 1 97.56 179 ILE A CA 1
ATOM 1428 C C . ILE A 1 179 ? 24.312 -17.203 9.977 1 97.56 179 ILE A C 1
ATOM 1430 O O . ILE A 1 179 ? 24.188 -17.172 11.203 1 97.56 179 ILE A O 1
ATOM 1434 N N . LYS A 1 180 ? 24.938 -18.156 9.383 1 96.88 180 LYS A N 1
ATOM 1435 C CA . LYS A 1 180 ? 25.453 -19.344 10.07 1 96.88 180 LYS A CA 1
ATOM 1436 C C . LYS A 1 180 ? 26.531 -18.953 11.086 1 96.88 180 LYS A C 1
ATOM 1438 O O . LYS A 1 180 ? 26.656 -19.594 12.133 1 96.88 180 LYS A O 1
ATOM 1443 N N . LYS A 1 181 ? 27.25 -17.938 10.75 1 96.75 181 LYS A N 1
ATOM 1444 C CA . LYS A 1 181 ? 28.297 -17.453 11.648 1 96.75 181 LYS A CA 1
ATOM 1445 C C . LYS A 1 181 ? 27.719 -17.078 13.008 1 96.75 181 LYS A C 1
ATOM 1447 O O . LYS A 1 181 ? 28.406 -17.172 14.023 1 96.75 181 LYS A O 1
ATOM 1452 N N . PHE A 1 182 ? 26.531 -16.672 13.055 1 97 182 PHE A N 1
ATOM 1453 C CA . PHE A 1 182 ? 25.953 -16.156 14.289 1 97 182 PHE A CA 1
ATOM 1454 C C . PHE A 1 182 ? 24.875 -17.094 14.82 1 97 182 PHE A C 1
ATOM 1456 O O . PHE A 1 182 ? 24.047 -16.703 15.641 1 97 182 PHE A O 1
ATOM 1463 N N . ASN A 1 183 ? 24.859 -18.281 14.422 1 95.12 183 ASN A N 1
ATOM 1464 C CA . ASN A 1 183 ? 23.828 -19.25 14.758 1 95.12 183 ASN A CA 1
ATOM 1465 C C . ASN A 1 183 ? 23.75 -19.484 16.266 1 95.12 183 ASN A C 1
ATOM 1467 O O . ASN A 1 183 ? 22.688 -19.812 16.797 1 95.12 183 ASN A O 1
ATOM 1471 N N . LYS A 1 184 ? 24.75 -19.25 16.984 1 94.38 184 LYS A N 1
ATOM 1472 C CA . LYS A 1 184 ? 24.828 -19.562 18.406 1 94.38 184 LYS A CA 1
ATOM 1473 C C . LYS A 1 184 ? 24.312 -18.406 19.25 1 94.38 184 LYS A C 1
ATOM 1475 O O . LYS A 1 184 ? 24.094 -18.562 20.453 1 94.38 184 LYS A O 1
ATOM 1480 N N . VAL A 1 185 ? 24.141 -17.312 18.609 1 95.25 185 VAL A N 1
ATOM 1481 C CA . VAL A 1 185 ? 23.609 -16.172 19.359 1 95.25 185 VAL A CA 1
ATOM 1482 C C . VAL A 1 185 ? 22.141 -16.438 19.734 1 95.25 185 VAL A C 1
ATOM 1484 O O . VAL A 1 185 ? 21.297 -16.641 18.859 1 95.25 185 VAL A O 1
ATOM 1487 N N . GLU A 1 186 ? 21.797 -16.344 21 1 91.88 186 GLU A N 1
ATOM 1488 C CA . GLU A 1 186 ? 20.469 -16.75 21.5 1 91.88 186 GLU A CA 1
ATOM 1489 C C . GLU A 1 186 ? 19.5 -15.57 21.469 1 91.88 186 GLU A C 1
ATOM 1491 O O . GLU A 1 186 ? 18.328 -15.734 21.125 1 91.88 186 GLU A O 1
ATOM 1496 N N . ASP A 1 187 ? 20.031 -14.422 21.797 1 95 187 ASP A N 1
ATOM 1497 C CA . ASP A 1 187 ? 19.172 -13.242 21.797 1 95 187 ASP A CA 1
ATOM 1498 C C . ASP A 1 187 ? 18.812 -12.82 20.375 1 95 187 ASP A C 1
ATOM 1500 O O . ASP A 1 187 ? 19.688 -12.477 19.578 1 95 187 ASP A O 1
ATOM 1504 N N . ASN A 1 188 ? 17.594 -12.781 20.094 1 95.31 188 ASN A N 1
ATOM 1505 C CA . ASN A 1 188 ? 17.141 -12.523 18.734 1 95.31 188 ASN A CA 1
ATOM 1506 C C . ASN A 1 188 ? 17.547 -11.133 18.25 1 95.31 188 ASN A C 1
ATOM 1508 O O . ASN A 1 188 ? 17.984 -10.961 17.109 1 95.31 188 ASN A O 1
ATOM 1512 N N . ASP A 1 189 ? 17.359 -10.148 19.078 1 95.44 189 ASP A N 1
ATOM 1513 C CA . ASP A 1 189 ? 17.672 -8.781 18.688 1 95.44 189 ASP A CA 1
ATOM 1514 C C . ASP A 1 189 ? 19.172 -8.609 18.406 1 95.44 189 ASP A C 1
ATOM 1516 O O . ASP A 1 189 ? 19.562 -7.973 17.438 1 95.44 189 ASP A O 1
ATOM 1520 N N . ILE A 1 190 ? 19.984 -9.188 19.266 1 96.94 190 ILE A N 1
ATOM 1521 C CA . ILE A 1 190 ? 21.422 -9.117 19.094 1 96.94 190 ILE A CA 1
ATOM 1522 C C . ILE A 1 190 ? 21.828 -9.859 17.812 1 96.94 190 ILE A C 1
ATOM 1524 O O . ILE A 1 190 ? 22.641 -9.367 17.031 1 96.94 190 ILE A O 1
ATOM 1528 N N . PHE A 1 191 ? 21.234 -11.078 17.656 1 97.81 191 PHE A N 1
ATOM 1529 C CA . PHE A 1 191 ? 21.469 -11.852 16.453 1 97.81 191 PHE A CA 1
ATOM 1530 C C . PHE A 1 191 ? 21.156 -11.016 15.211 1 97.81 191 PHE A C 1
ATOM 1532 O O . PHE A 1 191 ? 21.984 -10.906 14.305 1 97.81 191 PHE A O 1
ATOM 1539 N N . LEU A 1 192 ? 20 -10.383 15.164 1 97.94 192 LEU A N 1
ATOM 1540 C CA . LEU A 1 192 ? 19.547 -9.609 14.016 1 97.94 192 LEU A CA 1
ATOM 1541 C C . LEU A 1 192 ? 20.469 -8.406 13.773 1 97.94 192 LEU A C 1
ATOM 1543 O O . LEU A 1 192 ? 20.859 -8.141 12.641 1 97.94 192 LEU A O 1
ATOM 1547 N N . ASP A 1 193 ? 20.844 -7.711 14.797 1 96.88 193 ASP A N 1
ATOM 1548 C CA . ASP A 1 193 ? 21.703 -6.547 14.672 1 96.88 193 ASP A CA 1
ATOM 1549 C C . ASP A 1 193 ? 23.047 -6.922 14.047 1 96.88 193 ASP A C 1
ATOM 1551 O O . ASP A 1 193 ? 23.547 -6.227 13.156 1 96.88 193 ASP A O 1
ATOM 1555 N N . LYS A 1 194 ? 23.578 -7.98 14.492 1 97.25 194 LYS A N 1
ATOM 1556 C CA . LYS A 1 194 ? 24.891 -8.422 14 1 97.25 194 LYS A CA 1
ATOM 1557 C C . LYS A 1 194 ? 24.797 -8.859 12.547 1 97.25 194 LYS A C 1
ATOM 1559 O O . LYS A 1 194 ? 25.641 -8.492 11.727 1 97.25 194 LYS A O 1
ATOM 1564 N N . VAL A 1 195 ? 23.828 -9.648 12.258 1 97.75 195 VAL A N 1
ATOM 1565 C CA . VAL A 1 195 ? 23.672 -10.172 10.906 1 97.75 195 VAL A CA 1
ATOM 1566 C C . VAL A 1 195 ? 23.391 -9.023 9.93 1 97.75 195 VAL A C 1
ATOM 1568 O O . VAL A 1 195 ? 23.984 -8.969 8.852 1 97.75 195 VAL A O 1
ATOM 1571 N N . ILE A 1 196 ? 22.469 -8.117 10.281 1 95.69 196 ILE A N 1
ATOM 1572 C CA . ILE A 1 196 ? 22.125 -6.977 9.438 1 95.69 196 ILE A CA 1
ATOM 1573 C C . ILE A 1 196 ? 23.375 -6.145 9.156 1 95.69 196 ILE A C 1
ATOM 1575 O O . ILE A 1 196 ? 23.641 -5.762 8.016 1 95.69 196 ILE A O 1
ATOM 1579 N N . LYS A 1 197 ? 24.125 -5.91 10.188 1 93.69 197 LYS A N 1
ATOM 1580 C CA . LYS A 1 197 ? 25.359 -5.129 10.039 1 93.69 197 LYS A CA 1
ATOM 1581 C C . LYS A 1 197 ? 26.328 -5.801 9.07 1 93.69 197 LYS A C 1
ATOM 1583 O O . LYS A 1 197 ? 26.859 -5.152 8.172 1 93.69 197 LYS A O 1
ATOM 1588 N N . GLU A 1 198 ? 26.547 -7.059 9.203 1 94.81 198 GLU A N 1
ATOM 1589 C CA . GLU A 1 198 ? 27.484 -7.785 8.352 1 94.81 198 GLU A CA 1
ATOM 1590 C C . GLU A 1 198 ? 26.984 -7.84 6.91 1 94.81 198 GLU A C 1
ATOM 1592 O O . GLU A 1 198 ? 27.781 -7.746 5.969 1 94.81 198 GLU A O 1
ATOM 1597 N N . ILE A 1 199 ? 25.719 -8.023 6.758 1 93.5 199 ILE A N 1
ATOM 1598 C CA . ILE A 1 199 ? 25.141 -8.078 5.418 1 93.5 199 ILE A CA 1
ATOM 1599 C C . ILE A 1 199 ? 25.266 -6.711 4.75 1 93.5 199 ILE A C 1
ATOM 1601 O O . ILE A 1 199 ? 25.594 -6.621 3.562 1 93.5 199 ILE A O 1
ATOM 1605 N N . ASP A 1 200 ? 25 -5.672 5.473 1 87.5 200 ASP A N 1
ATOM 1606 C CA . ASP A 1 200 ? 25.125 -4.316 4.949 1 87.5 200 ASP A CA 1
ATOM 1607 C C . ASP A 1 200 ? 26.531 -4.039 4.453 1 87.5 200 ASP A C 1
ATOM 1609 O O . ASP A 1 200 ? 26.719 -3.332 3.461 1 87.5 200 ASP A O 1
ATOM 1613 N N . GLU A 1 201 ? 27.484 -4.621 5.062 1 85.81 201 GLU A N 1
ATOM 1614 C CA . GLU A 1 201 ? 28.891 -4.359 4.754 1 85.81 201 GLU A CA 1
ATOM 1615 C C . GLU A 1 201 ? 29.422 -5.348 3.723 1 85.81 201 GLU A C 1
ATOM 1617 O O . GLU A 1 201 ? 30.484 -5.145 3.158 1 85.81 201 GLU A O 1
ATOM 1622 N N . ALA A 1 202 ? 28.703 -6.379 3.488 1 85.75 202 ALA A N 1
ATOM 1623 C CA . ALA A 1 202 ? 29.156 -7.43 2.59 1 85.75 202 ALA A CA 1
ATOM 1624 C C . ALA A 1 202 ? 29.125 -6.965 1.137 1 85.75 202 ALA A C 1
ATOM 1626 O O . ALA A 1 202 ? 28.172 -6.332 0.701 1 85.75 202 ALA A O 1
ATOM 1627 N N . PRO A 1 203 ? 30.203 -7.207 0.487 1 78.25 203 PRO A N 1
ATOM 1628 C CA . PRO A 1 203 ? 30.172 -6.965 -0.958 1 78.25 203 PRO A CA 1
ATOM 1629 C C . PRO A 1 203 ? 29.359 -8.016 -1.715 1 78.25 203 PRO A C 1
ATOM 1631 O O . PRO A 1 203 ? 29.469 -9.211 -1.417 1 78.25 203 PRO A O 1
ATOM 1634 N N . THR A 1 204 ? 28.172 -7.855 -1.849 1 69.56 204 THR A N 1
ATOM 1635 C CA . THR A 1 204 ? 27.344 -8.867 -2.512 1 69.56 204 THR A CA 1
ATOM 1636 C C . THR A 1 204 ? 27.141 -8.523 -3.982 1 69.56 204 THR A C 1
ATOM 1638 O O . THR A 1 204 ? 26.922 -7.359 -4.328 1 69.56 204 THR A O 1
ATOM 1641 N N . ALA A 1 205 ? 27.359 -9.633 -4.664 1 69.94 205 ALA A N 1
ATOM 1642 C CA . ALA A 1 205 ? 27.297 -9.484 -6.113 1 69.94 205 ALA A CA 1
ATOM 1643 C C . ALA A 1 205 ? 25.859 -9.266 -6.586 1 69.94 205 ALA A C 1
ATOM 1645 O O . ALA A 1 205 ? 25.641 -8.609 -7.605 1 69.94 205 ALA A O 1
ATOM 1646 N N . ASP A 1 206 ? 24.969 -9.812 -5.867 1 87.75 206 ASP A N 1
ATOM 1647 C CA . ASP A 1 206 ? 23.578 -9.695 -6.336 1 87.75 206 ASP A CA 1
ATOM 1648 C C . ASP A 1 206 ? 22.781 -8.758 -5.441 1 87.75 206 ASP A C 1
ATOM 1650 O O . ASP A 1 206 ? 22.453 -9.102 -4.305 1 87.75 206 ASP A O 1
ATOM 1654 N N . LYS A 1 207 ? 22.5 -7.648 -5.953 1 88.88 207 LYS A N 1
ATOM 1655 C CA . LYS A 1 207 ? 21.797 -6.582 -5.246 1 88.88 207 LYS A CA 1
ATOM 1656 C C . LYS A 1 207 ? 20.391 -7.031 -4.828 1 88.88 207 LYS A C 1
ATOM 1658 O O . LYS A 1 207 ? 19.922 -6.672 -3.748 1 88.88 207 LYS A O 1
ATOM 1663 N N . VAL A 1 208 ? 19.781 -7.824 -5.656 1 93.5 208 VAL A N 1
ATOM 1664 C CA . VAL A 1 208 ? 18.422 -8.305 -5.383 1 93.5 208 VAL A CA 1
ATOM 1665 C C . VAL A 1 208 ? 18.438 -9.18 -4.129 1 93.5 208 VAL A C 1
ATOM 1667 O O . VAL A 1 208 ? 17.609 -8.992 -3.23 1 93.5 208 VAL A O 1
ATOM 1670 N N . VAL A 1 209 ? 19.375 -10.031 -4.09 1 95.94 209 VAL A N 1
ATOM 1671 C CA . VAL A 1 209 ? 19.484 -10.977 -2.979 1 95.94 209 VAL A CA 1
ATOM 1672 C C . VAL A 1 209 ? 19.719 -10.211 -1.678 1 95.94 209 VAL A C 1
ATOM 1674 O O . VAL A 1 209 ? 19.016 -10.406 -0.692 1 95.94 209 VAL A O 1
ATOM 1677 N N . LYS A 1 210 ? 20.656 -9.359 -1.706 1 94.94 210 LYS A N 1
ATOM 1678 C CA . LYS A 1 210 ? 21.016 -8.586 -0.521 1 94.94 210 LYS A CA 1
ATOM 1679 C C . LYS A 1 210 ? 19.828 -7.789 -0.006 1 94.94 210 LYS A C 1
ATOM 1681 O O . LYS A 1 210 ? 19.547 -7.77 1.196 1 94.94 210 LYS A O 1
ATOM 1686 N N . ARG A 1 211 ? 19.094 -7.199 -0.85 1 95.19 211 ARG A N 1
ATOM 1687 C CA . ARG A 1 211 ? 17.969 -6.352 -0.479 1 95.19 211 ARG A CA 1
ATOM 1688 C C . ARG A 1 211 ? 16.844 -7.176 0.138 1 95.19 211 ARG A C 1
ATOM 1690 O O . ARG A 1 211 ? 16.188 -6.734 1.089 1 95.19 211 ARG A O 1
ATOM 1697 N N . VAL A 1 212 ? 16.578 -8.344 -0.43 1 97.12 212 VAL A N 1
ATOM 1698 C CA . VAL A 1 212 ? 15.516 -9.188 0.104 1 97.12 212 VAL A CA 1
ATOM 1699 C C . VAL A 1 212 ? 15.867 -9.633 1.52 1 97.12 212 VAL A C 1
ATOM 1701 O O . VAL A 1 212 ? 15.047 -9.539 2.434 1 97.12 212 VAL A O 1
ATOM 1704 N N . TYR A 1 213 ? 17.125 -10.07 1.695 1 97.69 213 TYR A N 1
ATOM 1705 C CA . TYR A 1 213 ? 17.562 -10.453 3.033 1 97.69 213 TYR A CA 1
ATOM 1706 C C . TYR A 1 213 ? 17.453 -9.281 3.998 1 97.69 213 TYR A C 1
ATOM 1708 O O . TYR A 1 213 ? 16.891 -9.422 5.09 1 97.69 213 TYR A O 1
ATOM 1716 N N . SER A 1 214 ? 17.938 -8.133 3.588 1 95.94 214 SER A N 1
ATOM 1717 C CA . SER A 1 214 ? 17.891 -6.949 4.438 1 95.94 214 SER A CA 1
ATOM 1718 C C . SER A 1 214 ? 16.453 -6.582 4.805 1 95.94 214 SER A C 1
ATOM 1720 O O . SER A 1 214 ? 16.172 -6.262 5.961 1 95.94 214 SER A O 1
ATOM 1722 N N . GLN A 1 215 ? 15.609 -6.641 3.797 1 96.94 215 GLN A N 1
ATOM 1723 C CA . GLN A 1 215 ? 14.219 -6.281 4.031 1 96.94 215 GLN A CA 1
ATOM 1724 C C . GLN A 1 215 ? 13.586 -7.184 5.086 1 96.94 215 GLN A C 1
ATOM 1726 O O . GLN A 1 215 ? 12.898 -6.703 5.992 1 96.94 215 GLN A O 1
ATOM 1731 N N . ILE A 1 216 ? 13.773 -8.422 4.965 1 97.88 216 ILE A N 1
ATOM 1732 C CA . ILE A 1 216 ? 13.156 -9.383 5.875 1 97.88 216 ILE A CA 1
ATOM 1733 C C . ILE A 1 216 ? 13.773 -9.25 7.266 1 97.88 216 ILE A C 1
ATOM 1735 O O . ILE A 1 216 ? 13.055 -9.148 8.258 1 97.88 216 ILE A O 1
ATOM 1739 N N . LEU A 1 217 ? 15.062 -9.172 7.359 1 97.88 217 LEU A N 1
ATOM 1740 C CA . LEU A 1 217 ? 15.766 -9.102 8.641 1 97.88 217 LEU A CA 1
ATOM 1741 C C . LEU A 1 217 ? 15.438 -7.793 9.359 1 97.88 217 LEU A C 1
ATOM 1743 O O . LEU A 1 217 ? 15.203 -7.789 10.562 1 97.88 217 LEU A O 1
ATOM 1747 N N . GLU A 1 218 ? 15.438 -6.73 8.641 1 96.56 218 GLU A N 1
ATOM 1748 C CA . GLU A 1 218 ? 15.117 -5.438 9.242 1 96.56 218 GLU A CA 1
ATOM 1749 C C . GLU A 1 218 ? 13.664 -5.387 9.703 1 96.56 218 GLU A C 1
ATOM 1751 O O . GLU A 1 218 ? 13.359 -4.777 10.734 1 96.56 218 GLU A O 1
ATOM 1756 N N . SER A 1 219 ? 12.773 -5.992 8.914 1 96.31 219 SER A N 1
ATOM 1757 C CA . SER A 1 219 ? 11.383 -6.035 9.359 1 96.31 219 SER A CA 1
ATOM 1758 C C . SER A 1 219 ? 11.242 -6.816 10.656 1 96.31 219 SER A C 1
ATOM 1760 O O . SER A 1 219 ? 10.445 -6.453 11.523 1 96.31 219 SER A O 1
ATOM 1762 N N . MET A 1 220 ? 12 -7.855 10.82 1 96.38 220 MET A N 1
ATOM 1763 C CA . MET A 1 220 ? 11.977 -8.641 12.055 1 96.38 220 MET A CA 1
ATOM 1764 C C . MET A 1 220 ? 12.523 -7.828 13.227 1 96.38 220 MET A C 1
ATOM 1766 O O . MET A 1 220 ? 12.047 -7.965 14.352 1 96.38 220 MET A O 1
ATOM 1770 N N . ARG A 1 221 ? 13.453 -7.016 12.938 1 96.62 221 ARG A N 1
ATOM 1771 C CA . ARG A 1 221 ? 14.125 -6.254 13.984 1 96.62 221 ARG A CA 1
ATOM 1772 C C . ARG A 1 221 ? 13.297 -5.047 14.398 1 96.62 221 ARG A C 1
ATOM 1774 O O . ARG A 1 221 ? 13.188 -4.742 15.586 1 96.62 221 ARG A O 1
ATOM 1781 N N . TYR A 1 222 ? 12.734 -4.379 13.422 1 93.81 222 TYR A N 1
ATOM 1782 C CA . TYR A 1 222 ? 12.18 -3.061 13.695 1 93.81 222 TYR A CA 1
ATOM 1783 C C . TYR A 1 222 ? 10.656 -3.082 13.609 1 93.81 222 TYR A C 1
ATOM 1785 O O . TYR A 1 222 ? 9.984 -2.166 14.094 1 93.81 222 TYR A O 1
ATOM 1793 N N . ASP A 1 223 ? 10.109 -4.023 12.922 1 93.81 223 ASP A N 1
ATOM 1794 C CA . ASP A 1 223 ? 8.672 -4.223 12.82 1 93.81 223 ASP A CA 1
ATOM 1795 C C . ASP A 1 223 ? 8.258 -5.578 13.398 1 93.81 223 ASP A C 1
ATOM 1797 O O . ASP A 1 223 ? 7.516 -6.328 12.766 1 93.81 223 ASP A O 1
ATOM 1801 N N . ASN A 1 224 ? 8.805 -5.895 14.484 1 91.81 224 ASN A N 1
ATOM 1802 C CA . ASN A 1 224 ? 8.641 -7.219 15.07 1 91.81 224 ASN A CA 1
ATOM 1803 C C . ASN A 1 224 ? 7.172 -7.52 15.383 1 91.81 224 ASN A C 1
ATOM 1805 O O . ASN A 1 224 ? 6.781 -8.68 15.492 1 91.81 224 ASN A O 1
ATOM 1809 N N . TYR A 1 225 ? 6.371 -6.488 15.492 1 89.38 225 TYR A N 1
ATOM 1810 C CA . TYR A 1 225 ? 4.945 -6.672 15.734 1 89.38 225 TYR A CA 1
ATOM 1811 C C . TYR A 1 225 ? 4.289 -7.445 14.602 1 89.38 225 TYR A C 1
ATOM 1813 O O . TYR A 1 225 ? 3.297 -8.148 14.805 1 89.38 225 TYR A O 1
ATOM 1821 N N . LEU A 1 226 ? 4.781 -7.402 13.406 1 93.38 226 LEU A N 1
ATOM 1822 C CA . LEU A 1 226 ? 4.234 -8.109 12.25 1 93.38 226 LEU A CA 1
ATOM 1823 C C . LEU A 1 226 ? 4.312 -9.617 12.453 1 93.38 226 LEU A C 1
ATOM 1825 O O . LEU A 1 226 ? 3.602 -10.375 11.789 1 93.38 226 LEU A O 1
ATOM 1829 N N . TYR A 1 227 ? 5.227 -10.016 13.297 1 93.5 227 TYR A N 1
ATOM 1830 C CA . TYR A 1 227 ? 5.523 -11.43 13.477 1 93.5 227 TYR A CA 1
ATOM 1831 C C . TYR A 1 227 ? 4.844 -11.977 14.727 1 93.5 227 TYR A C 1
ATOM 1833 O O . TYR A 1 227 ? 5.074 -13.125 15.117 1 93.5 227 TYR A O 1
ATOM 1841 N N . GLU A 1 228 ? 4.094 -11.094 15.344 1 87.81 228 GLU A N 1
ATOM 1842 C CA . GLU A 1 228 ? 3.322 -11.492 16.516 1 87.81 228 GLU A CA 1
ATOM 1843 C C . GLU A 1 228 ? 1.887 -11.844 16.141 1 87.81 228 GLU A C 1
ATOM 1845 O O . GLU A 1 228 ? 1.371 -11.375 15.125 1 87.81 228 GLU A O 1
ATOM 1850 N N . THR A 1 229 ? 1.415 -12.656 17.141 1 79.12 229 THR A N 1
ATOM 1851 C CA . THR A 1 229 ? 0.004 -12.992 16.984 1 79.12 229 THR A CA 1
ATOM 1852 C C . THR A 1 229 ? -0.878 -11.805 17.359 1 79.12 229 THR A C 1
ATOM 1854 O O . THR A 1 229 ? -0.611 -11.117 18.344 1 79.12 229 THR A O 1
ATOM 1857 N N . GLU A 1 230 ? -1.911 -11.398 16.719 1 74.38 230 GLU A N 1
ATOM 1858 C CA . GLU A 1 230 ? -2.811 -10.281 17 1 74.38 230 GLU A CA 1
ATOM 1859 C C . GLU A 1 230 ? -2.047 -8.961 17.062 1 74.38 230 GLU A C 1
ATOM 1861 O O . GLU A 1 230 ? -2.055 -8.289 18.094 1 74.38 230 GLU A O 1
ATOM 1866 N N . ASN A 1 231 ? -1.459 -8.586 16.109 1 75.19 231 ASN A N 1
ATOM 1867 C CA . ASN A 1 231 ? -0.493 -7.492 16.078 1 75.19 231 ASN A CA 1
ATOM 1868 C C . ASN A 1 231 ? -1.145 -6.184 15.641 1 75.19 231 ASN A C 1
ATOM 1870 O O . ASN A 1 231 ? -0.498 -5.133 15.641 1 75.19 231 ASN A O 1
ATOM 1874 N N . GLY A 1 232 ? -2.42 -6.203 15.422 1 83.31 232 GLY A N 1
ATOM 1875 C CA . GLY A 1 232 ? -3.119 -4.988 15.023 1 83.31 232 GLY A CA 1
ATOM 1876 C C . GLY A 1 232 ? -2.658 -4.445 13.68 1 83.31 232 GLY A C 1
ATOM 1877 O O . GLY A 1 232 ? -2.904 -3.281 13.359 1 83.31 232 GLY A O 1
ATOM 1878 N N . SER A 1 233 ? -1.919 -5.301 12.953 1 89.81 233 SER A N 1
ATOM 1879 C CA . SER A 1 233 ? -1.422 -4.863 11.648 1 89.81 233 SER A CA 1
ATOM 1880 C C . SER A 1 233 ? -2.49 -5.008 10.57 1 89.81 233 SER A C 1
ATOM 1882 O O . SER A 1 233 ? -3.326 -5.914 10.641 1 89.81 233 SER A O 1
ATOM 1884 N N . SER A 1 234 ? -2.404 -4.109 9.656 1 92.69 234 SER A N 1
ATOM 1885 C CA . SER A 1 234 ? -3.311 -4.152 8.516 1 92.69 234 SER A CA 1
ATOM 1886 C C . SER A 1 234 ? -2.713 -4.957 7.363 1 92.69 234 SER A C 1
ATOM 1888 O O . SER A 1 234 ? -1.533 -5.316 7.398 1 92.69 234 SER A O 1
ATOM 1890 N N . GLU A 1 235 ? -3.562 -5.254 6.371 1 94.56 235 GLU A N 1
ATOM 1891 C CA . GLU A 1 235 ? -3.102 -5.852 5.125 1 94.56 235 GLU A CA 1
ATOM 1892 C C . GLU A 1 235 ? -2.051 -4.977 4.445 1 94.56 235 GLU A C 1
ATOM 1894 O O . GLU A 1 235 ? -1.023 -5.477 3.982 1 94.56 235 GLU A O 1
ATOM 1899 N N . ALA A 1 236 ? -2.279 -3.719 4.504 1 96.62 236 ALA A N 1
ATOM 1900 C CA . ALA A 1 236 ? -1.372 -2.756 3.885 1 96.62 236 ALA A CA 1
ATOM 1901 C C . ALA A 1 236 ? -0.022 -2.74 4.594 1 96.62 236 ALA A C 1
ATOM 1903 O O . ALA A 1 236 ? 1.015 -2.512 3.967 1 96.62 236 ALA A O 1
ATOM 1904 N N . ASP A 1 237 ? -0 -3.025 5.855 1 96.94 237 ASP A N 1
ATOM 1905 C CA . ASP A 1 237 ? 1.262 -3.111 6.586 1 96.94 237 ASP A CA 1
ATOM 1906 C C . ASP A 1 237 ? 2.168 -4.184 5.988 1 96.94 237 ASP A C 1
ATOM 1908 O O . ASP A 1 237 ? 3.355 -3.945 5.758 1 96.94 237 ASP A O 1
ATOM 1912 N N . PHE A 1 238 ? 1.565 -5.316 5.719 1 96.75 238 PHE A N 1
ATOM 1913 C CA . PHE A 1 238 ? 2.35 -6.41 5.16 1 96.75 238 PHE A CA 1
ATOM 1914 C C . PHE A 1 238 ? 2.822 -6.07 3.75 1 96.75 238 PHE A C 1
ATOM 1916 O O . PHE A 1 238 ? 3.959 -6.371 3.381 1 96.75 238 PHE A O 1
ATOM 1923 N N . ILE A 1 239 ? 1.965 -5.457 3.025 1 98 239 ILE A N 1
ATOM 1924 C CA . ILE A 1 239 ? 2.293 -5.102 1.649 1 98 239 ILE A CA 1
ATOM 1925 C C . ILE A 1 239 ? 3.438 -4.09 1.636 1 98 239 ILE A C 1
ATOM 1927 O O . ILE A 1 239 ? 4.434 -4.285 0.937 1 98 239 ILE A O 1
ATOM 1931 N N . ILE A 1 240 ? 3.334 -3.098 2.432 1 97.88 240 ILE A N 1
ATOM 1932 C CA . ILE A 1 240 ? 4.254 -1.967 2.354 1 97.88 240 ILE A CA 1
ATOM 1933 C C . ILE A 1 240 ? 5.562 -2.318 3.053 1 97.88 240 ILE A C 1
ATOM 1935 O O . ILE A 1 240 ? 6.641 -1.908 2.611 1 97.88 240 ILE A O 1
ATOM 1939 N N . LYS A 1 241 ? 5.516 -3.074 4.043 1 97.25 241 LYS A N 1
ATOM 1940 C CA . LYS A 1 241 ? 6.695 -3.299 4.875 1 97.25 241 LYS A CA 1
ATOM 1941 C C . LYS A 1 241 ? 7.461 -4.539 4.418 1 97.25 241 LYS A C 1
ATOM 1943 O O . LYS A 1 241 ? 8.648 -4.684 4.711 1 97.25 241 LYS A O 1
ATOM 1948 N N . ILE A 1 242 ? 6.754 -5.434 3.729 1 97.31 242 ILE A N 1
ATOM 1949 C CA . ILE A 1 242 ? 7.41 -6.691 3.389 1 97.31 242 ILE A CA 1
ATOM 1950 C C . ILE A 1 242 ? 7.289 -6.945 1.888 1 97.31 242 ILE A C 1
ATOM 1952 O O . ILE A 1 242 ? 8.266 -6.809 1.146 1 97.31 242 ILE A O 1
ATOM 1956 N N . TYR A 1 243 ? 6.141 -7.109 1.428 1 98.12 243 TYR A N 1
ATOM 1957 C CA . TYR A 1 243 ? 5.941 -7.715 0.116 1 98.12 243 TYR A CA 1
ATOM 1958 C C . TYR A 1 243 ? 6.219 -6.707 -0.996 1 98.12 243 TYR A C 1
ATOM 1960 O O . TYR A 1 243 ? 6.824 -7.051 -2.014 1 98.12 243 TYR A O 1
ATOM 1968 N N . GLY A 1 244 ? 5.719 -5.512 -0.833 1 97.94 244 GLY A N 1
ATOM 1969 C CA . GLY A 1 244 ? 5.914 -4.484 -1.846 1 97.94 244 GLY A CA 1
ATOM 1970 C C . GLY A 1 244 ? 7.371 -4.277 -2.217 1 97.94 244 GLY A C 1
ATOM 1971 O O . GLY A 1 244 ? 7.762 -4.504 -3.363 1 97.94 244 GLY A O 1
ATOM 1972 N N . PRO A 1 245 ? 8.164 -3.947 -1.221 1 97.25 245 PRO A N 1
ATOM 1973 C CA . PRO A 1 245 ? 9.586 -3.74 -1.51 1 97.25 245 PRO A CA 1
ATOM 1974 C C . PRO A 1 245 ? 10.25 -4.973 -2.117 1 97.25 245 PRO A C 1
ATOM 1976 O O . PRO A 1 245 ? 11.094 -4.848 -3.008 1 97.25 245 PRO A O 1
ATOM 1979 N N . ILE A 1 246 ? 9.914 -6.094 -1.673 1 97.88 246 ILE A N 1
ATOM 1980 C CA . ILE A 1 246 ? 10.539 -7.324 -2.148 1 97.88 246 ILE A CA 1
ATOM 1981 C C . ILE A 1 246 ? 10.125 -7.586 -3.596 1 97.88 246 ILE A C 1
ATOM 1983 O O . ILE A 1 246 ? 10.977 -7.82 -4.457 1 97.88 246 ILE A O 1
ATOM 1987 N N . MET A 1 247 ? 8.875 -7.531 -3.852 1 98 247 MET A N 1
ATOM 1988 C CA . MET A 1 247 ? 8.367 -7.793 -5.195 1 98 247 MET A CA 1
ATOM 1989 C C . MET A 1 247 ? 8.93 -6.781 -6.191 1 98 247 MET A C 1
ATOM 1991 O O . MET A 1 247 ? 9.367 -7.156 -7.281 1 98 247 MET A O 1
ATOM 1995 N N . GLU A 1 248 ? 8.898 -5.539 -5.816 1 97.44 248 GLU A N 1
ATOM 1996 C CA . GLU A 1 248 ? 9.453 -4.508 -6.691 1 97.44 248 GLU A CA 1
ATOM 1997 C C . GLU A 1 248 ? 10.93 -4.762 -6.984 1 97.44 248 GLU A C 1
ATOM 1999 O O . GLU A 1 248 ? 11.375 -4.594 -8.117 1 97.44 248 GLU A O 1
ATOM 2004 N N . ASN A 1 249 ? 11.617 -5.156 -5.961 1 95.81 249 ASN A N 1
ATOM 2005 C CA . ASN A 1 249 ? 13.039 -5.449 -6.109 1 95.81 249 ASN A CA 1
ATOM 2006 C C . ASN A 1 249 ? 13.266 -6.629 -7.051 1 95.81 249 ASN A C 1
ATOM 2008 O O . ASN A 1 249 ? 14.156 -6.582 -7.906 1 95.81 249 ASN A O 1
ATOM 2012 N N . VAL A 1 250 ? 12.562 -7.621 -6.93 1 96.81 250 VAL A N 1
ATOM 2013 C CA . VAL A 1 250 ? 12.742 -8.852 -7.688 1 96.81 250 VAL A CA 1
ATOM 2014 C C . VAL A 1 250 ? 12.367 -8.625 -9.148 1 96.81 250 VAL A C 1
ATOM 2016 O O . VAL A 1 250 ? 13.023 -9.148 -10.055 1 96.81 250 VAL A O 1
ATOM 2019 N N . PHE A 1 251 ? 11.406 -7.789 -9.43 1 96.75 251 PHE A N 1
ATOM 2020 C CA . PHE A 1 251 ? 10.898 -7.629 -10.789 1 96.75 251 PHE A CA 1
ATOM 2021 C C . PHE A 1 251 ? 11.562 -6.441 -11.477 1 96.75 251 PHE A C 1
ATOM 2023 O O . PHE A 1 251 ? 11.391 -6.238 -12.68 1 96.75 251 PHE A O 1
ATOM 2030 N N . ARG A 1 252 ? 12.297 -5.727 -10.703 1 92.31 252 ARG A N 1
ATOM 2031 C CA . ARG A 1 252 ? 12.906 -4.516 -11.242 1 92.31 252 ARG A CA 1
ATOM 2032 C C . ARG A 1 252 ? 13.742 -4.828 -12.477 1 92.31 252 ARG A C 1
ATOM 2034 O O . ARG A 1 252 ? 14.562 -5.75 -12.461 1 92.31 252 ARG A O 1
ATOM 2041 N N . GLY A 1 253 ? 13.5 -4.031 -13.562 1 88.62 253 GLY A N 1
ATOM 2042 C CA . GLY A 1 253 ? 14.289 -4.148 -14.773 1 88.62 253 GLY A CA 1
ATOM 2043 C C . GLY A 1 253 ? 13.938 -5.375 -15.602 1 88.62 253 GLY A C 1
ATOM 2044 O O . GLY A 1 253 ? 14.609 -5.676 -16.594 1 88.62 253 GLY A O 1
ATOM 2045 N N . SER A 1 254 ? 12.906 -6.066 -15.289 1 93.31 254 SER A N 1
ATOM 2046 C CA . SER A 1 254 ? 12.578 -7.324 -15.953 1 93.31 254 SER A CA 1
ATOM 2047 C C . SER A 1 254 ? 11.695 -7.09 -17.172 1 93.31 254 SER A C 1
ATOM 2049 O O . SER A 1 254 ? 11.438 -8.016 -17.938 1 93.31 254 SER A O 1
ATOM 2051 N N . GLY A 1 255 ? 11.211 -5.906 -17.328 1 91.69 255 GLY A N 1
ATOM 2052 C CA . GLY A 1 255 ? 10.234 -5.637 -18.375 1 91.69 255 GLY A CA 1
ATOM 2053 C C . GLY A 1 255 ? 8.805 -5.859 -17.922 1 91.69 255 GLY A C 1
ATOM 2054 O O . GLY A 1 255 ? 7.871 -5.746 -18.719 1 91.69 255 GLY A O 1
ATOM 2055 N N . CYS A 1 256 ? 8.695 -6.18 -16.625 1 94.88 256 CYS A N 1
ATOM 2056 C CA . CYS A 1 256 ? 7.375 -6.289 -16.016 1 94.88 256 CYS A CA 1
ATOM 2057 C C . CYS A 1 256 ? 7.098 -5.094 -15.109 1 94.88 256 CYS A C 1
ATOM 2059 O O . CYS A 1 256 ? 8.023 -4.523 -14.523 1 94.88 256 CYS A O 1
ATOM 2061 N N . ARG A 1 257 ? 5.879 -4.738 -15.086 1 95.06 257 ARG A N 1
ATOM 2062 C CA . ARG A 1 257 ? 5.414 -3.693 -14.18 1 95.06 257 ARG A CA 1
ATOM 2063 C C . ARG A 1 257 ? 4.426 -4.254 -13.156 1 95.06 257 ARG A C 1
ATOM 2065 O O . ARG A 1 257 ? 3.521 -5.008 -13.516 1 95.06 257 ARG A O 1
ATOM 2072 N N . LEU A 1 258 ? 4.707 -3.924 -11.938 1 97.25 258 LEU A N 1
ATOM 2073 C CA . LEU A 1 258 ? 3.76 -4.246 -10.875 1 97.25 258 LEU A CA 1
ATOM 2074 C C . LEU A 1 258 ? 2.781 -3.098 -10.656 1 97.25 258 LEU A C 1
ATOM 2076 O O . LEU A 1 258 ? 3.193 -1.965 -10.406 1 97.25 258 LEU A O 1
ATOM 2080 N N . ILE A 1 259 ? 1.529 -3.383 -10.836 1 96.62 259 ILE A N 1
ATOM 2081 C CA . ILE A 1 259 ? 0.481 -2.406 -10.562 1 96.62 259 ILE A CA 1
ATOM 2082 C C . ILE A 1 259 ? -0.217 -2.752 -9.25 1 96.62 259 ILE A C 1
ATOM 2084 O O . ILE A 1 259 ? -0.877 -3.789 -9.141 1 96.62 259 ILE A O 1
ATOM 2088 N N . TRP A 1 260 ? -0.093 -1.881 -8.289 1 97.5 260 TRP A N 1
ATOM 2089 C CA . TRP A 1 260 ? -0.577 -2.143 -6.938 1 97.5 260 TRP A CA 1
ATOM 2090 C C . TRP A 1 260 ? -1.93 -1.479 -6.707 1 97.5 260 TRP A C 1
ATOM 2092 O O . TRP A 1 260 ? -2.262 -0.486 -7.359 1 97.5 260 TRP A O 1
ATOM 2102 N N . GLY A 1 261 ? -2.65 -2.049 -5.688 1 94.19 261 GLY A N 1
ATOM 2103 C CA . GLY A 1 261 ? -3.887 -1.428 -5.242 1 94.19 261 GLY A CA 1
ATOM 2104 C C . GLY A 1 261 ? -5.121 -2.004 -5.91 1 94.19 261 GLY A C 1
ATOM 2105 O O . GLY A 1 261 ? -5.023 -2.957 -6.688 1 94.19 261 GLY A O 1
ATOM 2106 N N . ASP A 1 262 ? -6.246 -1.527 -5.703 1 90.81 262 ASP A N 1
ATOM 2107 C CA . ASP A 1 262 ? -7.547 -1.978 -6.184 1 90.81 262 ASP A CA 1
ATOM 2108 C C . ASP A 1 262 ? -7.742 -1.622 -7.656 1 90.81 262 ASP A C 1
ATOM 2110 O O . ASP A 1 262 ? -8.617 -0.822 -7.996 1 90.81 262 ASP A O 1
ATOM 2114 N N . THR A 1 263 ? -7 -2.326 -8.469 1 93.69 263 THR A N 1
ATOM 2115 C CA . THR A 1 263 ? -7.043 -2 -9.891 1 93.69 263 THR A CA 1
ATOM 2116 C C . THR A 1 263 ? -7.77 -3.092 -10.672 1 93.69 263 THR A C 1
ATOM 2118 O O . THR A 1 263 ? -7.82 -4.242 -10.242 1 93.69 263 THR A O 1
ATOM 2121 N N . LYS A 1 264 ? -8.273 -2.695 -11.781 1 92.69 264 LYS A N 1
ATOM 2122 C CA . LYS A 1 264 ? -9.031 -3.621 -12.617 1 92.69 264 LYS A CA 1
ATOM 2123 C C . LYS A 1 264 ? -8.273 -3.963 -13.891 1 92.69 264 LYS A C 1
ATOM 2125 O O . LYS A 1 264 ? -7.641 -3.094 -14.5 1 92.69 264 LYS A O 1
ATOM 2130 N N . SER A 1 265 ? -8.336 -5.211 -14.234 1 93.38 265 SER A N 1
ATOM 2131 C CA . SER A 1 265 ? -7.703 -5.664 -15.469 1 93.38 265 SER A CA 1
ATOM 2132 C C . SER A 1 265 ? -8.531 -5.281 -16.688 1 93.38 265 SER A C 1
ATOM 2134 O O . SER A 1 265 ? -9.742 -5.516 -16.719 1 93.38 265 SER A O 1
ATOM 2136 N N . PRO A 1 266 ? -7.871 -4.754 -17.688 1 89.25 266 PRO A N 1
ATOM 2137 C CA . PRO A 1 266 ? -8.609 -4.43 -18.906 1 89.25 266 PRO A CA 1
ATOM 2138 C C . PRO A 1 266 ? -9.289 -5.652 -19.531 1 89.25 266 PRO A C 1
ATOM 2140 O O . PRO A 1 266 ? -10.406 -5.551 -20.031 1 89.25 266 PRO A O 1
ATOM 2143 N N . SER A 1 267 ? -8.594 -6.758 -19.516 1 87.19 267 SER A N 1
ATOM 2144 C CA . SER A 1 267 ? -9.172 -7.984 -20.062 1 87.19 267 SER A CA 1
ATOM 2145 C C . SER A 1 267 ? -10.422 -8.398 -19.297 1 87.19 267 SER A C 1
ATOM 2147 O O . SER A 1 267 ? -11.367 -8.922 -19.875 1 87.19 267 SER A O 1
ATOM 2149 N N . CYS A 1 268 ? -10.398 -8.18 -18.062 1 90.44 268 CYS A N 1
ATOM 2150 C CA . CYS A 1 268 ? -11.562 -8.492 -17.234 1 90.44 268 CYS A CA 1
ATOM 2151 C C . CYS A 1 268 ? -12.711 -7.527 -17.516 1 90.44 268 CYS A C 1
ATOM 2153 O O . CYS A 1 268 ? -13.859 -7.945 -17.609 1 90.44 268 CYS A O 1
ATOM 2155 N N . LEU A 1 269 ? -12.359 -6.32 -17.672 1 87.88 269 LEU A N 1
ATOM 2156 C CA . LEU A 1 269 ? -13.375 -5.309 -17.969 1 87.88 269 LEU A CA 1
ATOM 2157 C C . LEU A 1 269 ? -14.094 -5.621 -19.266 1 87.88 269 LEU A C 1
ATOM 2159 O O . LEU A 1 269 ? -15.312 -5.422 -19.375 1 87.88 269 LEU A O 1
ATOM 2163 N N . LYS A 1 270 ? -13.383 -6.062 -20.188 1 82.56 270 LYS A N 1
ATOM 2164 C CA . LYS A 1 270 ? -13.969 -6.441 -21.469 1 82.56 270 LYS A CA 1
ATOM 2165 C C . LYS A 1 270 ? -15.016 -7.535 -21.297 1 82.56 270 LYS A C 1
ATOM 2167 O O . LYS A 1 270 ? -15.906 -7.684 -22.125 1 82.56 270 LYS A O 1
ATOM 2172 N N . ARG A 1 271 ? -14.867 -8.25 -20.281 1 80.88 271 ARG A N 1
ATOM 2173 C CA . ARG A 1 271 ? -15.781 -9.367 -20.031 1 80.88 271 ARG A CA 1
ATOM 2174 C C . ARG A 1 271 ? -16.75 -9.031 -18.906 1 80.88 271 ARG A C 1
ATOM 2176 O O . ARG A 1 271 ? -17.266 -9.922 -18.234 1 80.88 271 ARG A O 1
ATOM 2183 N N . SER A 1 272 ? -16.812 -7.801 -18.516 1 78.88 272 SER A N 1
ATOM 2184 C CA . SER A 1 272 ? -17.734 -7.262 -17.531 1 78.88 272 SER A CA 1
ATOM 2185 C C . SER A 1 272 ? -17.422 -7.785 -16.141 1 78.88 272 SER A C 1
ATOM 2187 O O . SER A 1 272 ? -18.328 -7.984 -15.328 1 78.88 272 SER A O 1
ATOM 218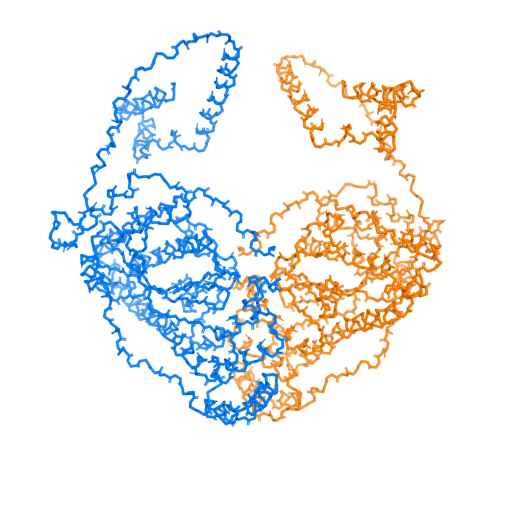9 N N . ASN A 1 273 ? -16.266 -8.234 -16.062 1 86.19 273 ASN A N 1
ATOM 2190 C CA . ASN A 1 273 ? -15.766 -8.547 -14.727 1 86.19 273 ASN A CA 1
ATOM 2191 C C . ASN A 1 273 ? -15.055 -7.355 -14.102 1 86.19 273 ASN A C 1
ATOM 2193 O O . ASN A 1 273 ? -14.016 -6.918 -14.594 1 86.19 273 ASN A O 1
ATOM 2197 N N . GLU A 1 274 ? -15.586 -6.918 -13.023 1 87.25 274 GLU A N 1
ATOM 2198 C CA . GLU A 1 274 ? -15.094 -5.676 -12.445 1 87.25 274 GLU A CA 1
ATOM 2199 C C . GLU A 1 274 ? -14.281 -5.945 -11.18 1 87.25 274 GLU A C 1
ATOM 2201 O O . GLU A 1 274 ? -14.148 -5.074 -10.32 1 87.25 274 GLU A O 1
ATOM 2206 N N . SER A 1 275 ? -13.766 -7.133 -11.125 1 90.56 275 SER A N 1
ATOM 2207 C CA . SER A 1 275 ? -12.984 -7.496 -9.953 1 90.56 275 SER A CA 1
ATOM 2208 C C . SER A 1 275 ? -11.781 -6.57 -9.781 1 90.56 275 SER A C 1
ATOM 2210 O O . SER A 1 275 ? -11.047 -6.316 -10.742 1 90.56 275 SER A O 1
ATOM 2212 N N . LYS A 1 276 ? -11.656 -6.094 -8.547 1 94.12 276 LYS A N 1
ATOM 2213 C CA . LYS A 1 276 ? -10.484 -5.309 -8.188 1 94.12 276 LYS A CA 1
ATOM 2214 C C . LYS A 1 276 ? -9.375 -6.199 -7.637 1 94.12 276 LYS A C 1
ATOM 2216 O O . LYS A 1 276 ? -9.625 -7.078 -6.812 1 94.12 276 LYS A O 1
ATOM 2221 N N . LEU A 1 277 ? -8.219 -5.965 -8.164 1 96.69 277 LEU A N 1
ATOM 2222 C CA . LEU A 1 277 ? -7.086 -6.801 -7.789 1 96.69 277 LEU A CA 1
ATOM 2223 C C . LEU A 1 277 ? -6.07 -6.008 -6.973 1 96.69 277 LEU A C 1
ATOM 2225 O O . LEU A 1 277 ? -5.797 -4.844 -7.273 1 96.69 277 LEU A O 1
ATOM 2229 N N . ASP A 1 278 ? -5.441 -6.672 -5.992 1 97.25 278 ASP A N 1
ATOM 2230 C CA . ASP A 1 278 ? -4.484 -6.004 -5.117 1 97.25 278 ASP A CA 1
ATOM 2231 C C . ASP A 1 278 ? -3.15 -5.777 -5.828 1 97.25 278 ASP A C 1
ATOM 2233 O O . ASP A 1 278 ? -2.428 -4.832 -5.512 1 97.25 278 ASP A O 1
ATOM 2237 N N . LEU A 1 279 ? -2.805 -6.707 -6.676 1 98.44 279 LEU A N 1
ATOM 2238 C CA . LEU A 1 279 ? -1.57 -6.613 -7.449 1 98.44 279 LEU A CA 1
ATOM 2239 C C . LEU A 1 279 ? -1.739 -7.258 -8.82 1 98.44 279 LEU A C 1
ATOM 2241 O O . LEU A 1 279 ? -2.205 -8.398 -8.922 1 98.44 279 LEU A O 1
ATOM 2245 N N . ARG A 1 280 ? -1.43 -6.523 -9.828 1 97.12 280 ARG A N 1
ATOM 2246 C CA . ARG A 1 280 ? -1.342 -7.027 -11.195 1 97.12 280 ARG A CA 1
ATOM 2247 C C . ARG A 1 280 ? 0.091 -6.961 -11.711 1 97.12 280 ARG A C 1
ATOM 2249 O O . ARG A 1 280 ? 0.791 -5.973 -11.492 1 97.12 280 ARG A O 1
ATOM 2256 N N . VAL A 1 281 ? 0.54 -8.031 -12.273 1 97.44 281 VAL A N 1
ATOM 2257 C CA . VAL A 1 281 ? 1.808 -8.039 -12.992 1 97.44 281 VAL A CA 1
ATOM 2258 C C . VAL A 1 281 ? 1.547 -7.938 -14.492 1 97.44 281 VAL A C 1
ATOM 2260 O O . VAL A 1 281 ? 0.895 -8.805 -15.078 1 97.44 281 VAL A O 1
ATOM 2263 N N . ILE A 1 282 ? 2.092 -6.898 -15.109 1 94.94 282 ILE A N 1
ATOM 2264 C CA . ILE A 1 282 ? 1.791 -6.707 -16.516 1 94.94 282 ILE A CA 1
ATOM 2265 C C . ILE A 1 282 ? 3.092 -6.617 -17.312 1 94.94 282 ILE A C 1
ATOM 2267 O O . ILE A 1 282 ? 4.156 -6.348 -16.75 1 94.94 282 ILE A O 1
ATOM 2271 N N . SER A 1 283 ? 2.967 -6.812 -18.547 1 91.19 283 SER A N 1
ATOM 2272 C CA . SER A 1 283 ? 4.098 -6.625 -19.453 1 91.19 283 SER A CA 1
ATOM 2273 C C . SER A 1 283 ? 4.234 -5.164 -19.859 1 91.19 283 SER A C 1
ATOM 2275 O O . SER A 1 283 ? 3.266 -4.539 -20.297 1 91.19 283 SER A O 1
ATOM 2277 N N . LEU A 1 284 ? 5.418 -4.641 -19.781 1 87.12 284 LEU A N 1
ATOM 2278 C CA . LEU A 1 284 ? 5.676 -3.268 -20.203 1 87.12 284 LEU A CA 1
ATOM 2279 C C . LEU A 1 284 ? 5.602 -3.146 -21.719 1 87.12 284 LEU A C 1
ATOM 2281 O O . LEU A 1 284 ? 5.438 -2.045 -22.25 1 87.12 284 LEU A O 1
ATOM 2285 N N . TYR A 1 285 ? 5.758 -4.191 -22.344 1 80.44 285 TYR A N 1
ATOM 2286 C CA . TYR A 1 285 ? 5.734 -4.199 -23.812 1 80.44 285 TYR A CA 1
ATOM 2287 C C . TYR A 1 285 ? 4.312 -4.031 -24.328 1 80.44 285 TYR A C 1
ATOM 2289 O O . TYR A 1 285 ? 4.082 -3.271 -25.281 1 80.44 285 TYR A O 1
ATOM 2297 N N . THR A 1 286 ? 3.402 -4.715 -23.75 1 76.88 286 THR A N 1
ATOM 2298 C CA . THR A 1 286 ? 2.02 -4.652 -24.219 1 76.88 286 THR A CA 1
ATOM 2299 C C . THR A 1 286 ? 1.215 -3.658 -23.391 1 76.88 286 THR A C 1
ATOM 2301 O O . THR A 1 286 ? 0.154 -3.199 -23.812 1 76.88 286 THR A O 1
ATOM 2304 N N . LYS A 1 287 ? 1.647 -3.287 -22.25 1 70.25 287 LYS A N 1
ATOM 2305 C CA . LYS A 1 287 ? 1.123 -2.32 -21.297 1 70.25 287 LYS A CA 1
ATOM 2306 C C . LYS A 1 287 ? -0.264 -2.729 -20.812 1 70.25 287 LYS A C 1
ATOM 2308 O O . LYS A 1 287 ? -0.773 -2.17 -19.828 1 70.25 287 LYS A O 1
ATOM 2313 N N . THR A 1 288 ? -0.854 -3.678 -21.5 1 74.19 288 THR A N 1
ATOM 2314 C CA . THR A 1 288 ? -2.246 -3.943 -21.156 1 74.19 288 THR A CA 1
ATOM 2315 C C . THR A 1 288 ? -2.439 -5.406 -20.766 1 74.19 288 THR A C 1
ATOM 2317 O O . THR A 1 288 ? -3.484 -5.781 -20.234 1 74.19 288 THR A O 1
ATOM 2320 N N . GLU A 1 289 ? -1.516 -6.227 -21.031 1 86 289 GLU A N 1
ATOM 2321 C CA . GLU A 1 289 ? -1.731 -7.652 -20.797 1 86 289 GLU A CA 1
ATOM 2322 C C . GLU A 1 289 ? -1.228 -8.078 -19.422 1 86 289 GLU A C 1
ATOM 2324 O O . GLU A 1 289 ? -0.064 -7.848 -19.094 1 86 289 GLU A O 1
ATOM 2329 N N . ASP A 1 290 ? -2.084 -8.711 -18.734 1 93.69 290 ASP A N 1
ATOM 2330 C CA . ASP A 1 290 ? -1.747 -9.219 -17.422 1 93.69 290 ASP A CA 1
ATOM 2331 C C . ASP A 1 290 ? -1.02 -10.562 -17.5 1 93.69 290 ASP A C 1
ATOM 2333 O O . ASP A 1 290 ? -1.425 -11.445 -18.266 1 93.69 290 ASP A O 1
ATOM 2337 N N . LEU A 1 291 ? 0.022 -10.633 -16.781 1 95.06 291 LEU A N 1
ATOM 2338 C CA . LEU A 1 291 ? 0.825 -11.852 -16.734 1 95.06 291 LEU A CA 1
ATOM 2339 C C . LEU A 1 291 ? 0.475 -12.68 -15.5 1 95.06 291 LEU A C 1
ATOM 2341 O O . LEU A 1 291 ? 0.53 -13.914 -15.547 1 95.06 291 LEU A O 1
ATOM 2345 N N . ALA A 1 292 ? 0.201 -12.055 -14.461 1 97.31 292 ALA A N 1
ATOM 2346 C CA . ALA A 1 292 ? -0.117 -12.68 -13.18 1 97.31 292 ALA A CA 1
ATOM 2347 C C . ALA A 1 292 ? -0.845 -11.695 -12.266 1 97.31 292 ALA A C 1
ATOM 2349 O O . ALA A 1 292 ? -0.973 -10.516 -12.586 1 97.31 292 ALA A O 1
ATOM 2350 N N . LEU A 1 293 ? -1.383 -12.234 -11.188 1 97.69 293 LEU A N 1
ATOM 2351 C CA . LEU A 1 293 ? -2.021 -11.398 -10.18 1 97.69 293 LEU A CA 1
ATOM 2352 C C . LEU A 1 293 ? -1.771 -11.945 -8.781 1 97.69 293 LEU A C 1
ATOM 2354 O O . LEU A 1 293 ? -1.331 -13.086 -8.625 1 97.69 293 LEU A O 1
ATOM 2358 N N . SER A 1 294 ? -1.983 -11.102 -7.777 1 98.12 294 SER A N 1
ATOM 2359 C CA . SER A 1 294 ? -1.907 -11.523 -6.383 1 98.12 294 SER A CA 1
ATOM 2360 C C . SER A 1 294 ? -3.004 -10.867 -5.547 1 98.12 294 SER A C 1
ATOM 2362 O O . SER A 1 294 ? -3.436 -9.75 -5.84 1 98.12 294 SER A O 1
ATOM 2364 N N . GLU A 1 295 ? -3.422 -11.609 -4.578 1 98 295 GLU A N 1
ATOM 2365 C CA . GLU A 1 295 ? -4.316 -11.125 -3.531 1 98 295 GLU A CA 1
ATOM 2366 C C . GLU A 1 295 ? -3.648 -11.18 -2.16 1 98 295 GLU A C 1
ATOM 2368 O O . GLU A 1 295 ? -2.795 -12.031 -1.916 1 98 295 GLU A O 1
ATOM 2373 N N . PHE A 1 296 ? -4.059 -10.219 -1.345 1 97.25 296 PHE A N 1
ATOM 2374 C CA . PHE A 1 296 ? -3.436 -10.109 -0.03 1 97.25 296 PHE A CA 1
ATOM 2375 C C . PHE A 1 296 ? -4.492 -10.117 1.069 1 97.25 296 PHE A C 1
ATOM 2377 O O . PHE A 1 296 ? -5.574 -9.555 0.902 1 97.25 296 PHE A O 1
ATOM 2384 N N . ALA A 1 297 ? -4.141 -10.742 2.172 1 93.94 297 ALA A N 1
ATOM 2385 C CA . ALA A 1 297 ? -4.922 -10.719 3.404 1 93.94 297 ALA A CA 1
ATOM 2386 C C . ALA A 1 297 ? -4.02 -10.594 4.629 1 93.94 297 ALA A C 1
ATOM 2388 O O . ALA A 1 297 ? -2.865 -11.031 4.598 1 93.94 297 ALA A O 1
ATOM 2389 N N . LYS A 1 298 ? -4.504 -10.008 5.672 1 89.81 298 LYS A N 1
ATOM 2390 C CA . LYS A 1 298 ? -3.682 -9.789 6.859 1 89.81 298 LYS A CA 1
ATOM 2391 C C . LYS A 1 298 ? -3.455 -11.094 7.617 1 89.81 298 LYS A C 1
ATOM 2393 O O . LYS A 1 298 ? -2.508 -11.211 8.398 1 89.81 298 LYS A O 1
ATOM 2398 N N . LYS A 1 299 ? -4.449 -11.938 7.504 1 85.56 299 LYS A N 1
ATOM 2399 C CA . LYS A 1 299 ? -4.316 -13.242 8.148 1 85.56 299 LYS A CA 1
ATOM 2400 C C . LYS A 1 299 ? -5.117 -14.305 7.402 1 85.56 299 LYS A C 1
ATOM 2402 O O . LYS A 1 299 ? -5.988 -13.984 6.594 1 85.56 299 LYS A O 1
ATOM 2407 N N . ALA A 1 300 ? -4.715 -15.516 7.805 1 78.69 300 ALA A N 1
ATOM 2408 C CA . ALA A 1 300 ? -5.438 -16.641 7.211 1 78.69 300 ALA A CA 1
ATOM 2409 C C . ALA A 1 300 ? -6.828 -16.781 7.824 1 78.69 300 ALA A C 1
ATOM 2411 O O . ALA A 1 300 ? -6.961 -16.938 9.039 1 78.69 300 ALA A O 1
ATOM 2412 N N . ALA A 1 301 ? -7.742 -16.5 7.117 1 85.44 301 ALA A N 1
ATOM 2413 C CA . ALA A 1 301 ? -9.141 -16.781 7.453 1 85.44 301 ALA A CA 1
ATOM 2414 C C . ALA A 1 301 ? -9.828 -17.562 6.332 1 85.44 301 ALA A C 1
ATOM 2416 O O . ALA A 1 301 ? -9.805 -17.141 5.176 1 85.44 301 ALA A O 1
ATOM 2417 N N . PRO A 1 302 ? -10.438 -18.625 6.723 1 85.25 302 PRO A N 1
ATOM 2418 C CA . PRO A 1 302 ? -11 -19.484 5.676 1 85.25 302 PRO A CA 1
ATOM 2419 C C . PRO A 1 302 ? -1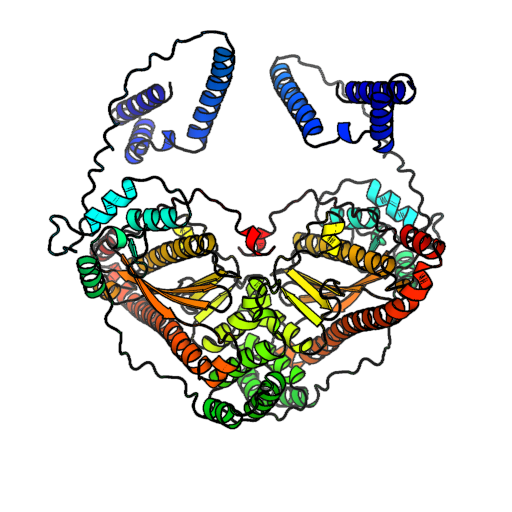1.945 -18.734 4.742 1 85.25 302 PRO A C 1
ATOM 2421 O O . PRO A 1 302 ? -11.891 -18.922 3.523 1 85.25 302 PRO A O 1
ATOM 2424 N N . TRP A 1 303 ? -12.766 -18 5.324 1 87.06 303 TRP A N 1
ATOM 2425 C CA . TRP A 1 303 ? -13.727 -17.297 4.48 1 87.06 303 TRP A CA 1
ATOM 2426 C C . TRP A 1 303 ? -13.008 -16.391 3.488 1 87.06 303 TRP A C 1
ATOM 2428 O O . TRP A 1 303 ? -13.336 -16.375 2.299 1 87.06 303 TRP A O 1
ATOM 2438 N N . LYS A 1 304 ? -12.109 -15.633 3.918 1 90.94 304 LYS A N 1
ATOM 2439 C CA . LYS A 1 304 ? -11.375 -14.688 3.074 1 90.94 304 LYS A CA 1
ATOM 2440 C C . LYS A 1 304 ? -10.484 -15.422 2.074 1 90.94 304 LYS A C 1
ATOM 2442 O O . LYS A 1 304 ? -10.367 -15.008 0.918 1 90.94 304 LYS A O 1
ATOM 2447 N N . TYR A 1 305 ? -10 -16.531 2.529 1 94.75 305 TYR A N 1
ATOM 2448 C CA . TYR A 1 305 ? -9.117 -17.344 1.684 1 94.75 305 TYR A CA 1
ATOM 2449 C C . TYR A 1 305 ? -9.844 -17.797 0.427 1 94.75 305 TYR A C 1
ATOM 2451 O O . TYR A 1 305 ? -9.375 -17.578 -0.69 1 94.75 305 TYR A O 1
ATOM 2459 N N . TYR A 1 306 ? -10.961 -18.344 0.608 1 95.38 306 TYR A N 1
ATOM 2460 C CA . TYR A 1 306 ? -11.68 -18.906 -0.529 1 95.38 306 TYR A CA 1
ATOM 2461 C C . TYR A 1 306 ? -12.289 -17.797 -1.384 1 95.38 306 TYR A C 1
ATOM 2463 O O . TYR A 1 306 ? -12.414 -17.938 -2.602 1 95.38 306 TYR A O 1
ATOM 2471 N N . TYR A 1 307 ? -12.578 -16.766 -0.729 1 93.69 307 TYR A N 1
ATOM 2472 C CA . TYR A 1 307 ? -13.07 -15.625 -1.484 1 93.69 307 TYR A CA 1
ATOM 2473 C C . TYR A 1 307 ? -12 -15.086 -2.416 1 93.69 307 TYR A C 1
ATOM 2475 O O . TYR A 1 307 ? -12.242 -14.898 -3.611 1 93.69 307 TYR A O 1
ATOM 2483 N N . ASP A 1 308 ? -10.844 -14.852 -1.883 1 96 308 ASP A N 1
ATOM 2484 C CA . ASP A 1 308 ? -9.734 -14.32 -2.66 1 96 308 ASP A CA 1
ATOM 2485 C C . ASP A 1 308 ? -9.258 -15.328 -3.705 1 96 308 ASP A C 1
ATOM 2487 O O . ASP A 1 308 ? -8.922 -14.953 -4.828 1 96 308 ASP A O 1
ATOM 2491 N N . LYS A 1 309 ? -9.273 -16.531 -3.312 1 97.06 309 LYS A N 1
ATOM 2492 C CA . LYS A 1 309 ? -8.867 -17.578 -4.246 1 97.06 309 LYS A CA 1
ATOM 2493 C C . LYS A 1 309 ? -9.828 -17.672 -5.426 1 97.06 309 LYS A C 1
ATOM 2495 O O . LYS A 1 309 ? -9.398 -17.812 -6.574 1 97.06 309 LYS A O 1
ATOM 2500 N N . LYS A 1 310 ? -11.102 -17.609 -5.117 1 95.88 310 LYS A N 1
ATOM 2501 C CA . LYS A 1 310 ? -12.117 -17.609 -6.172 1 95.88 310 LYS A CA 1
ATOM 2502 C C . LYS A 1 310 ? -11.875 -16.484 -7.172 1 95.88 310 LYS A C 1
ATOM 2504 O O . LYS A 1 310 ? -11.844 -16.719 -8.383 1 95.88 310 LYS A O 1
ATOM 2509 N N . LYS A 1 311 ? -11.664 -15.367 -6.648 1 95.44 311 LYS A N 1
ATOM 2510 C CA . LYS A 1 311 ? -11.391 -14.195 -7.48 1 95.44 311 LYS A CA 1
ATOM 2511 C C . LYS A 1 311 ? -10.148 -14.406 -8.336 1 95.44 311 LYS A C 1
ATOM 2513 O O . LYS A 1 311 ? -10.172 -14.172 -9.547 1 95.44 311 LYS A O 1
ATOM 2518 N N . ALA A 1 312 ? -9.117 -14.859 -7.715 1 97.81 312 ALA A N 1
ATOM 2519 C CA . ALA A 1 312 ? -7.832 -15.039 -8.391 1 97.81 312 ALA A CA 1
ATOM 2520 C C . ALA A 1 312 ? -7.941 -16.094 -9.5 1 97.81 312 ALA A C 1
ATOM 2522 O O . ALA A 1 312 ? -7.41 -15.898 -10.594 1 97.81 312 ALA A O 1
ATOM 2523 N N . VAL A 1 313 ? -8.633 -17.109 -9.242 1 97.38 313 VAL A N 1
ATOM 2524 C CA . VAL A 1 313 ? -8.773 -18.188 -10.203 1 97.38 313 VAL A CA 1
ATOM 2525 C C . VAL A 1 313 ? -9.578 -17.719 -11.414 1 97.38 313 VAL A C 1
ATOM 2527 O O . VAL A 1 313 ? -9.164 -17.922 -12.555 1 97.38 313 VAL A O 1
ATOM 2530 N N . ILE A 1 314 ? -10.633 -17.062 -11.125 1 95.69 314 ILE A N 1
ATOM 2531 C CA . ILE A 1 314 ? -11.523 -16.625 -12.203 1 95.69 314 ILE A CA 1
ATOM 2532 C C . ILE A 1 314 ? -10.797 -15.609 -13.086 1 95.69 314 ILE A C 1
ATOM 2534 O O . ILE A 1 314 ? -10.836 -15.711 -14.312 1 95.69 314 ILE A O 1
ATOM 2538 N N . VAL A 1 315 ? -10.141 -14.719 -12.469 1 96.06 315 VAL A N 1
ATOM 2539 C CA . VAL A 1 315 ? -9.422 -13.711 -13.227 1 96.06 315 VAL A CA 1
ATOM 2540 C C . VAL A 1 315 ? -8.297 -14.359 -14.031 1 96.06 315 VAL A C 1
ATOM 2542 O O . VAL A 1 315 ? -8.078 -14.023 -15.195 1 96.06 315 VAL A O 1
ATOM 2545 N N . SER A 1 316 ? -7.617 -15.281 -13.445 1 95.75 316 SER A N 1
ATOM 2546 C CA . SER A 1 316 ? -6.539 -15.984 -14.133 1 95.75 316 SER A CA 1
ATOM 2547 C C . SER A 1 316 ? -7.07 -16.781 -15.328 1 95.75 316 SER A C 1
ATOM 2549 O O . SER A 1 316 ? -6.395 -16.891 -16.344 1 95.75 316 SER A O 1
ATOM 2551 N N . LEU A 1 317 ? -8.227 -17.344 -15.117 1 93.44 317 LEU A N 1
ATOM 2552 C CA . LEU A 1 317 ? -8.867 -18.016 -16.234 1 93.44 317 LEU A CA 1
ATOM 2553 C C . LEU A 1 317 ? -9.141 -17.062 -17.375 1 93.44 317 LEU A C 1
ATOM 2555 O O . LEU A 1 317 ? -8.906 -17.391 -18.547 1 93.44 317 LEU A O 1
ATOM 2559 N N . ILE A 1 318 ? -9.656 -15.906 -17.047 1 91.75 318 ILE A N 1
ATOM 2560 C CA . ILE A 1 318 ? -9.938 -14.891 -18.062 1 91.75 318 ILE A CA 1
ATOM 2561 C C . ILE A 1 318 ? -8.648 -14.531 -18.797 1 91.75 318 ILE A C 1
ATOM 2563 O O . ILE A 1 318 ? -8.641 -14.445 -20.031 1 91.75 318 ILE A O 1
ATOM 2567 N N . HIS A 1 319 ? -7.609 -14.391 -18.094 1 92.19 319 HIS A N 1
ATOM 2568 C CA . HIS A 1 319 ? -6.324 -14.062 -18.703 1 92.19 319 HIS A CA 1
ATOM 2569 C C . HIS A 1 319 ? -5.855 -15.18 -19.625 1 92.19 319 HIS A C 1
ATOM 2571 O O . HIS A 1 319 ? -5.398 -14.922 -20.734 1 92.19 319 HIS A O 1
ATOM 2577 N N . LEU A 1 320 ? -5.926 -16.359 -19.141 1 90.81 320 LEU A N 1
ATOM 2578 C CA . LEU A 1 320 ? -5.52 -17.516 -19.938 1 90.81 320 LEU A CA 1
ATOM 2579 C C . LEU A 1 320 ? -6.305 -17.562 -21.25 1 90.81 320 LEU A C 1
ATOM 2581 O O . LEU A 1 320 ? -5.719 -17.719 -22.328 1 90.81 320 LEU A O 1
ATOM 2585 N N . LYS A 1 321 ? -7.492 -17.391 -21.141 1 85.94 321 LYS A N 1
ATOM 2586 C CA . LYS A 1 321 ? -8.359 -17.438 -22.312 1 85.94 321 LYS A CA 1
ATOM 2587 C C . LYS A 1 321 ? -8.055 -16.281 -23.266 1 85.94 321 LYS A C 1
ATOM 2589 O O . LYS A 1 321 ? -8.125 -16.453 -24.484 1 85.94 321 LYS A O 1
ATOM 2594 N N . GLU A 1 322 ? -7.801 -15.188 -22.672 1 85.94 322 GLU A N 1
ATOM 2595 C CA . GLU A 1 322 ? -7.434 -14.039 -23.484 1 85.94 322 GLU A CA 1
ATOM 2596 C C . GLU A 1 322 ? -6.145 -14.297 -24.266 1 85.94 322 GLU A C 1
ATOM 2598 O O . GLU A 1 322 ? -6.027 -13.922 -25.438 1 85.94 322 GLU A O 1
ATOM 2603 N N . HIS A 1 323 ? -5.219 -14.914 -23.656 1 85.81 323 HIS A N 1
ATOM 2604 C CA . HIS A 1 323 ? -3.963 -15.242 -24.312 1 85.81 323 HIS A CA 1
ATOM 2605 C C . HIS A 1 323 ? -4.18 -16.234 -25.453 1 85.81 323 HIS A C 1
ATOM 2607 O O . HIS A 1 323 ? -3.512 -16.156 -26.484 1 85.81 323 HIS A O 1
ATOM 2613 N N . ILE A 1 324 ? -5.027 -17.062 -25.188 1 82.81 324 ILE A N 1
ATOM 2614 C CA . ILE A 1 324 ? -5.344 -18.047 -26.219 1 82.81 324 ILE A CA 1
ATOM 2615 C C . ILE A 1 324 ? -6.074 -17.375 -27.375 1 82.81 324 ILE A C 1
ATOM 2617 O O . ILE A 1 324 ? -5.711 -17.547 -28.531 1 82.81 324 ILE A O 1
ATOM 2621 N N . LYS A 1 325 ? -6.949 -16.562 -27.016 1 78.38 325 LYS A N 1
ATOM 2622 C CA . LYS A 1 325 ? -7.77 -15.852 -28 1 78.38 325 LYS A CA 1
ATOM 2623 C C . LYS A 1 325 ? -6.914 -14.938 -28.875 1 78.38 325 LYS A C 1
ATOM 2625 O O . LYS A 1 325 ? -7.145 -14.82 -30.078 1 78.38 325 LYS A O 1
ATOM 2630 N N . ASN A 1 326 ? -6.012 -14.336 -28.281 1 77.69 326 ASN A N 1
ATOM 2631 C CA . ASN A 1 326 ? -5.172 -13.375 -28.984 1 77.69 326 ASN A CA 1
ATOM 2632 C C . ASN A 1 326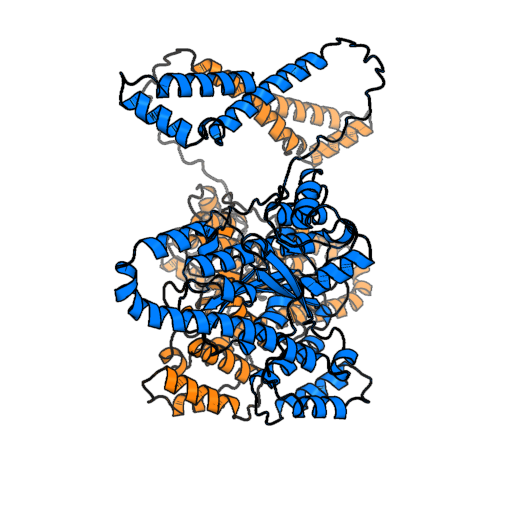 ? -4.035 -14.062 -29.734 1 77.69 326 ASN A C 1
ATOM 2634 O O . ASN A 1 326 ? -3.242 -13.398 -30.406 1 77.69 326 ASN A O 1
ATOM 2638 N N . GLY A 1 327 ? -3.982 -15.43 -29.641 1 77.25 327 GLY A N 1
ATOM 2639 C CA . GLY A 1 327 ? -2.971 -16.188 -30.359 1 77.25 327 GLY A CA 1
ATOM 2640 C C . GLY A 1 327 ? -1.612 -16.156 -29.688 1 77.25 327 GLY A C 1
ATOM 2641 O O . GLY A 1 327 ? -0.61 -16.562 -30.281 1 77.25 327 GLY A O 1
ATOM 2642 N N . ASN A 1 328 ? -1.634 -15.578 -28.531 1 77.81 328 ASN A N 1
ATOM 2643 C CA . ASN A 1 328 ? -0.385 -15.594 -27.781 1 77.81 328 ASN A CA 1
ATOM 2644 C C . ASN A 1 328 ? 0.018 -17.016 -27.391 1 77.81 328 ASN A C 1
ATOM 2646 O O . ASN A 1 328 ? 1.204 -17.297 -27.219 1 77.81 328 ASN A O 1
ATOM 2650 N N . LEU A 1 329 ? -1.024 -17.812 -27.156 1 81.06 329 LEU A N 1
ATOM 2651 C CA . LEU A 1 329 ? -0.887 -19.234 -26.859 1 81.06 329 LEU A CA 1
ATOM 2652 C C . LEU A 1 329 ? -1.799 -20.062 -27.766 1 81.06 329 LEU A C 1
ATOM 2654 O O . LEU A 1 329 ? -2.984 -19.766 -27.906 1 81.06 329 LEU A O 1
ATOM 2658 N N . ASN A 1 330 ? -1.15 -21 -28.375 1 77.19 330 ASN A N 1
ATOM 2659 C CA . ASN A 1 330 ? -2.053 -21.953 -29.016 1 77.19 330 ASN A CA 1
ATOM 2660 C C . ASN A 1 330 ? -2.562 -23 -28.016 1 77.19 330 ASN A C 1
ATOM 2662 O O . ASN A 1 330 ? -2.129 -23.016 -26.859 1 77.19 330 ASN A O 1
ATOM 2666 N N . LEU A 1 331 ? -3.41 -23.828 -28.438 1 76.25 331 LEU A N 1
ATOM 2667 C CA . LEU A 1 331 ? -4.07 -24.766 -27.531 1 76.25 331 LEU A CA 1
ATOM 2668 C C . LEU A 1 331 ? -3.064 -25.75 -26.938 1 76.25 331 LEU A C 1
ATOM 2670 O O . LEU A 1 331 ? -3.135 -26.078 -25.766 1 76.25 331 LEU A O 1
ATOM 2674 N N . GLU A 1 332 ? -2.189 -26.156 -27.781 1 77.31 332 GLU A N 1
ATOM 2675 C CA . GLU A 1 332 ? -1.196 -27.109 -27.312 1 77.31 332 GLU A CA 1
ATOM 2676 C C . GLU A 1 332 ? -0.246 -26.469 -26.297 1 77.31 332 GLU A C 1
ATOM 2678 O O . GLU A 1 332 ? 0.091 -27.078 -25.281 1 77.31 332 GLU A O 1
ATOM 2683 N N . GLU A 1 333 ? 0.08 -25.281 -26.578 1 79.38 333 GLU A N 1
ATOM 2684 C CA . GLU A 1 333 ? 0.939 -24.547 -25.656 1 79.38 333 GLU A CA 1
ATOM 2685 C C . GLU A 1 333 ? 0.223 -24.25 -24.344 1 79.38 333 GLU A C 1
ATOM 2687 O O . GLU A 1 333 ? 0.84 -24.281 -23.266 1 79.38 333 GLU A O 1
ATOM 2692 N N . ALA A 1 334 ? -1.03 -23.953 -24.484 1 81.19 334 ALA A N 1
ATOM 2693 C CA . ALA A 1 334 ? -1.831 -23.609 -23.312 1 81.19 334 ALA A CA 1
ATOM 2694 C C . ALA A 1 334 ? -1.901 -24.781 -22.328 1 81.19 334 ALA A C 1
ATOM 2696 O O . ALA A 1 334 ? -2.107 -24.578 -21.125 1 81.19 334 ALA A O 1
ATOM 2697 N N . LYS A 1 335 ? -1.675 -25.922 -22.812 1 79.62 335 LYS A N 1
ATOM 2698 C CA . LYS A 1 335 ? -1.714 -27.109 -21.969 1 79.62 335 LYS A CA 1
ATOM 2699 C C . LYS A 1 335 ? -0.435 -27.234 -21.141 1 79.62 335 LYS A C 1
ATOM 2701 O O . LYS A 1 335 ? -0.422 -27.906 -20.109 1 79.62 335 LYS A O 1
ATOM 2706 N N . SER A 1 336 ? 0.557 -26.609 -21.656 1 77.88 336 SER A N 1
ATOM 2707 C CA . SER A 1 336 ? 1.837 -26.672 -20.953 1 77.88 336 SER A CA 1
ATOM 2708 C C . SER A 1 336 ? 2.17 -25.359 -20.266 1 77.88 336 SER A C 1
ATOM 2710 O O . SER A 1 336 ? 3.025 -25.312 -19.391 1 77.88 336 SER A O 1
ATOM 2712 N N . PHE A 1 337 ? 1.404 -24.422 -20.656 1 82 337 PHE A N 1
ATOM 2713 C CA . PHE A 1 337 ? 1.698 -23.094 -20.141 1 82 337 PHE A CA 1
ATOM 2714 C C . PHE A 1 337 ? 0.906 -22.828 -18.859 1 82 337 PHE A C 1
ATOM 2716 O O . PHE A 1 337 ? -0.322 -22.938 -18.859 1 82 337 PHE A O 1
ATOM 2723 N N . LYS A 1 338 ? 1.62 -22.375 -17.844 1 87.31 338 LYS A N 1
ATOM 2724 C CA . LYS A 1 338 ? 1.027 -22.109 -16.547 1 87.31 338 LYS A CA 1
ATOM 2725 C C . LYS A 1 338 ? 0.872 -20.609 -16.297 1 87.31 338 LYS A C 1
ATOM 2727 O O . LYS A 1 338 ? 1.846 -19.844 -16.391 1 87.31 338 LYS A O 1
ATOM 2732 N N . VAL A 1 339 ? -0.345 -20.203 -16.062 1 92.19 339 VAL A N 1
ATOM 2733 C CA . VAL A 1 339 ? -0.587 -18.844 -15.609 1 92.19 339 VAL A CA 1
ATOM 2734 C C . VAL A 1 339 ? -0.565 -18.781 -14.086 1 92.19 339 VAL A C 1
ATOM 2736 O O . VAL A 1 339 ? -1.424 -19.375 -13.422 1 92.19 339 VAL A O 1
ATOM 2739 N N . PRO A 1 340 ? 0.355 -18.047 -13.555 1 96.12 340 PRO A N 1
ATOM 2740 C CA . PRO A 1 340 ? 0.504 -18.094 -12.102 1 96.12 340 PRO A CA 1
ATOM 2741 C C . PRO A 1 340 ? -0.308 -17.016 -11.391 1 96.12 340 PRO A C 1
ATOM 2743 O O . PRO A 1 340 ? -0.634 -15.984 -12 1 96.12 340 PRO A O 1
ATOM 2746 N N . PHE A 1 341 ? -0.7 -17.25 -10.156 1 97.69 341 PHE A N 1
ATOM 2747 C CA . PHE A 1 341 ? -1.172 -16.25 -9.211 1 97.69 341 PHE A CA 1
ATOM 2748 C C . PHE A 1 341 ? -0.724 -16.594 -7.793 1 97.69 341 PHE A C 1
ATOM 2750 O O . PHE A 1 341 ? -0.353 -17.734 -7.512 1 97.69 341 PHE A O 1
ATOM 2757 N N . VAL A 1 342 ? -0.663 -15.555 -6.961 1 98.38 342 VAL A N 1
ATOM 2758 C CA . VAL A 1 342 ? -0.182 -15.75 -5.598 1 98.38 342 VAL A CA 1
ATOM 2759 C C . VAL A 1 342 ? -1.233 -15.266 -4.602 1 98.38 342 VAL A C 1
ATOM 2761 O O . VAL A 1 342 ? -1.836 -14.211 -4.797 1 98.38 342 VAL A O 1
ATOM 2764 N N . LEU A 1 343 ? -1.451 -16.047 -3.611 1 97.81 343 LEU A N 1
ATOM 2765 C CA . LEU A 1 343 ? -2.242 -15.625 -2.461 1 97.81 343 LEU A CA 1
ATOM 2766 C C . LEU A 1 343 ? -1.353 -15.398 -1.242 1 97.81 343 LEU A C 1
ATOM 2768 O O . LEU A 1 343 ? -0.709 -16.328 -0.758 1 97.81 343 LEU A O 1
ATOM 2772 N N . PHE A 1 344 ? -1.333 -14.141 -0.789 1 97.31 344 PHE A N 1
ATOM 2773 C CA . PHE A 1 344 ? -0.58 -13.773 0.406 1 97.31 344 PHE A CA 1
ATOM 2774 C C . PHE A 1 344 ? -1.503 -13.664 1.614 1 97.31 344 PHE A C 1
ATOM 2776 O O . PHE A 1 344 ? -2.496 -12.938 1.577 1 97.31 344 PHE A O 1
ATOM 2783 N N . GLU A 1 345 ? -1.202 -14.344 2.695 1 94.56 345 GLU A N 1
ATOM 2784 C CA . GLU A 1 345 ? -1.945 -14.289 3.949 1 94.56 345 GLU A CA 1
ATOM 2785 C C . GLU A 1 345 ? -1.008 -14.094 5.137 1 94.56 345 GLU A C 1
ATOM 2787 O O . GLU A 1 345 ? -0.504 -15.07 5.703 1 94.56 345 GLU A O 1
ATOM 2792 N N . GLY A 1 346 ? -0.967 -12.859 5.555 1 93.75 346 GLY A N 1
ATOM 2793 C CA . GLY A 1 346 ? 0.044 -12.578 6.562 1 93.75 346 GLY A CA 1
ATOM 2794 C C . GLY A 1 346 ? 1.453 -12.883 6.094 1 93.75 346 GLY A C 1
ATOM 2795 O O . GLY A 1 346 ? 1.925 -12.32 5.105 1 93.75 346 GLY A O 1
ATOM 2796 N N . LEU A 1 347 ? 2.061 -13.844 6.77 1 94.69 347 LEU A N 1
ATOM 2797 C CA . LEU A 1 347 ? 3.43 -14.203 6.418 1 94.69 347 LEU A CA 1
ATOM 2798 C C . LEU A 1 347 ? 3.463 -15.484 5.594 1 94.69 347 LEU A C 1
ATOM 2800 O O . LEU A 1 347 ? 4.531 -15.93 5.168 1 94.69 347 LEU A O 1
ATOM 2804 N N . GLU A 1 348 ? 2.307 -16.031 5.348 1 94.06 348 GLU A N 1
ATOM 2805 C CA . GLU A 1 348 ? 2.178 -17.25 4.551 1 94.06 348 GLU A CA 1
ATOM 2806 C C . GLU A 1 348 ? 1.616 -16.953 3.166 1 94.06 348 GLU A C 1
ATOM 2808 O O . GLU A 1 348 ? 0.729 -16.109 3.02 1 94.06 348 GLU A O 1
ATOM 2813 N N . SER A 1 349 ? 2.205 -17.641 2.18 1 95.44 349 SER A N 1
ATOM 2814 C CA . SER A 1 349 ? 1.778 -17.391 0.807 1 95.44 349 SER A CA 1
ATOM 2815 C C . SER A 1 349 ? 2.02 -18.609 -0.072 1 95.44 349 SER A C 1
ATOM 2817 O O . SER A 1 349 ? 2.951 -19.391 0.17 1 95.44 349 SER A O 1
ATOM 2819 N N . ASP A 1 350 ? 1.184 -18.719 -1.068 1 96 350 ASP A N 1
ATOM 2820 C CA . ASP A 1 350 ? 1.292 -19.844 -1.993 1 96 350 ASP A CA 1
ATOM 2821 C C . ASP A 1 350 ? 1.219 -19.375 -3.443 1 96 350 ASP A C 1
ATOM 2823 O O . ASP A 1 350 ? 0.436 -18.484 -3.771 1 96 350 ASP A O 1
ATOM 2827 N N . ILE A 1 351 ? 2.025 -19.984 -4.211 1 96.94 351 ILE A N 1
ATOM 2828 C CA . ILE A 1 351 ? 1.933 -19.812 -5.656 1 96.94 351 ILE A CA 1
ATOM 2829 C C . ILE A 1 351 ? 1.012 -20.875 -6.246 1 96.94 351 ILE A C 1
ATOM 2831 O O . ILE A 1 351 ? 1.211 -22.078 -6.02 1 96.94 351 ILE A O 1
ATOM 2835 N N . TYR A 1 352 ? 0.054 -20.406 -6.977 1 96.81 352 TYR A N 1
ATOM 2836 C CA . TYR A 1 352 ? -0.838 -21.281 -7.73 1 96.81 352 TYR A CA 1
ATOM 2837 C C . TYR A 1 352 ? -0.685 -21.062 -9.227 1 96.81 352 TYR A C 1
ATOM 2839 O O . TYR A 1 352 ? -0.134 -20.047 -9.656 1 96.81 352 TYR A O 1
ATOM 2847 N N . THR A 1 353 ? -1.148 -22.031 -9.977 1 95.25 353 THR A N 1
ATOM 2848 C CA . THR A 1 353 ? -1.201 -21.875 -11.422 1 95.25 353 THR A CA 1
ATOM 2849 C C . THR A 1 353 ? -2.533 -22.375 -11.977 1 95.25 353 THR A C 1
ATOM 2851 O O . THR A 1 353 ? -3.199 -23.203 -11.344 1 95.25 353 THR A O 1
ATOM 2854 N N . ILE A 1 354 ? -2.836 -21.859 -13.062 1 93.81 354 ILE A N 1
ATOM 2855 C CA . ILE A 1 354 ? -3.957 -22.359 -13.844 1 93.81 354 ILE A CA 1
ATOM 2856 C C . ILE A 1 354 ? -3.469 -22.781 -15.227 1 93.81 354 ILE A C 1
ATOM 2858 O O . ILE A 1 354 ? -2.635 -22.109 -15.836 1 93.81 354 ILE A O 1
ATOM 2862 N N . ARG A 1 355 ? -3.938 -23.875 -15.703 1 90.75 355 ARG A N 1
ATOM 2863 C CA . ARG A 1 355 ? -3.572 -24.328 -17.047 1 90.75 355 ARG A CA 1
ATOM 2864 C C . ARG A 1 355 ? -4.707 -25.125 -17.672 1 90.75 355 ARG A C 1
ATOM 2866 O O . ARG A 1 355 ? -5.531 -25.719 -16.969 1 90.75 355 ARG A O 1
ATOM 2873 N N . LEU A 1 356 ? -4.609 -25.172 -18.922 1 88.75 356 LEU A N 1
ATOM 2874 C CA . LEU A 1 356 ? -5.543 -26 -19.672 1 88.75 356 LEU A CA 1
ATOM 2875 C C . LEU A 1 356 ? -5.129 -27.469 -19.641 1 88.75 356 LEU A C 1
ATOM 2877 O O . LEU A 1 356 ? -3.943 -27.781 -19.781 1 88.75 356 LEU A O 1
ATOM 2881 N N . VAL A 1 357 ? -6.082 -28.297 -19.422 1 84.81 357 VAL A N 1
ATOM 2882 C CA . VAL A 1 357 ? -5.75 -29.719 -19.438 1 84.81 357 VAL A CA 1
ATOM 2883 C C . VAL A 1 357 ? -6.516 -30.406 -20.562 1 84.81 357 VAL A C 1
ATOM 2885 O O . VAL A 1 357 ? -6.129 -31.5 -21.016 1 84.81 357 VAL A O 1
ATOM 2888 N N . SER A 1 358 ? -7.566 -29.891 -20.922 1 78.94 358 SER A N 1
ATOM 2889 C CA . SER A 1 358 ? -8.352 -30.281 -22.094 1 78.94 358 SER A CA 1
ATOM 2890 C C . SER A 1 358 ? -8.945 -29.062 -22.781 1 78.94 358 SER A C 1
ATOM 2892 O O . SER A 1 358 ? -8.727 -27.922 -22.359 1 78.94 358 SER A O 1
ATOM 2894 N N . GLU A 1 359 ? -9.617 -29.297 -23.844 1 74.12 359 GLU A N 1
ATOM 2895 C CA . GLU A 1 359 ? -10.156 -28.188 -24.625 1 74.12 359 GLU A CA 1
ATOM 2896 C C . GLU A 1 359 ? -11.086 -27.328 -23.766 1 74.12 359 GLU A C 1
ATOM 2898 O O . GLU A 1 359 ? -11.172 -26.109 -23.969 1 74.12 359 GLU A O 1
ATOM 2903 N N . ASP A 1 360 ? -11.688 -27.984 -22.75 1 78.44 360 ASP A N 1
ATOM 2904 C CA . ASP A 1 360 ? -12.719 -27.219 -22.047 1 78.44 360 ASP A CA 1
ATOM 2905 C C . ASP A 1 360 ? -12.445 -27.188 -20.547 1 78.44 360 ASP A C 1
ATOM 2907 O O . ASP A 1 360 ? -13.203 -26.562 -19.797 1 78.44 360 ASP A O 1
ATOM 2911 N N . TRP A 1 361 ? -11.414 -27.797 -20.141 1 87.19 361 TRP A N 1
ATOM 2912 C CA . TRP A 1 361 ? -11.219 -27.875 -18.688 1 87.19 361 TRP A CA 1
ATOM 2913 C C . TRP A 1 361 ? -9.867 -27.297 -18.297 1 87.19 361 TRP A C 1
ATOM 2915 O O . TRP A 1 361 ? -8.875 -27.469 -19 1 87.19 361 TRP A O 1
ATOM 2925 N N . THR A 1 362 ? -9.922 -26.656 -17.219 1 92.44 362 THR A N 1
ATOM 2926 C CA . THR A 1 362 ? -8.719 -26.062 -16.641 1 92.44 362 THR A CA 1
ATOM 2927 C C . THR A 1 362 ? -8.469 -26.609 -15.242 1 92.44 362 THR A C 1
ATOM 2929 O O . THR A 1 362 ? -9.406 -27.031 -14.562 1 92.44 362 THR A O 1
ATOM 2932 N N . VAL A 1 363 ? -7.215 -26.609 -14.891 1 94.06 363 VAL A N 1
ATOM 2933 C CA . VAL A 1 363 ? -6.832 -27.125 -13.586 1 94.06 363 VAL A CA 1
ATOM 2934 C C . VAL A 1 363 ? -6.094 -26.047 -12.797 1 94.06 363 VAL A C 1
ATOM 2936 O O . VAL A 1 363 ? -5.301 -25.297 -13.359 1 94.06 363 VAL A O 1
ATOM 2939 N N . VAL A 1 364 ? -6.434 -25.953 -11.531 1 96.25 364 VAL A N 1
ATOM 2940 C CA . VAL A 1 364 ? -5.691 -25.141 -10.57 1 96.25 364 VAL A CA 1
ATOM 2941 C C . VAL A 1 364 ? -4.789 -26.031 -9.727 1 96.25 364 VAL A C 1
ATOM 2943 O O . VAL A 1 364 ? -5.242 -27.047 -9.172 1 96.25 364 VAL A O 1
ATOM 2946 N N . GLU A 1 365 ? -3.57 -25.688 -9.656 1 95.12 365 GLU A N 1
ATOM 2947 C CA . GLU A 1 365 ? -2.605 -26.453 -8.875 1 95.12 365 GLU A CA 1
ATOM 2948 C C . GLU A 1 365 ? -1.742 -25.531 -8.008 1 95.12 365 GLU A C 1
ATOM 2950 O O . GLU A 1 365 ? -1.422 -24.422 -8.406 1 95.12 365 GLU A O 1
ATOM 2955 N N . LYS A 1 366 ? -1.442 -25.969 -6.84 1 95.06 366 LYS A N 1
ATOM 2956 C CA . LYS A 1 366 ? -0.46 -25.297 -5.996 1 95.06 366 LYS A CA 1
ATOM 2957 C C . LYS A 1 366 ? 0.961 -25.703 -6.363 1 95.06 366 LYS A C 1
ATOM 2959 O O . LYS A 1 366 ? 1.269 -26.906 -6.418 1 95.06 366 LYS A O 1
ATOM 2964 N N . LEU A 1 367 ? 1.773 -24.781 -6.574 1 91.94 367 LEU A N 1
ATOM 2965 C CA . LEU A 1 367 ? 3.123 -25.109 -7.02 1 91.94 367 LEU A CA 1
ATOM 2966 C C . LEU A 1 367 ? 4.102 -25.094 -5.848 1 91.94 367 LEU A C 1
ATOM 2968 O O . LEU A 1 367 ? 4.797 -26.094 -5.613 1 91.94 367 LEU A O 1
ATOM 2972 N N . LYS A 1 368 ? 4.137 -23.938 -5.199 1 91.75 368 LYS A N 1
ATOM 2973 C CA . LYS A 1 368 ? 5.109 -23.766 -4.125 1 91.75 368 LYS A CA 1
ATOM 2974 C C . LYS A 1 368 ? 4.586 -22.797 -3.064 1 91.75 368 LYS A C 1
ATOM 2976 O O . LYS A 1 368 ? 3.723 -21.969 -3.348 1 91.75 368 LYS A O 1
ATOM 2981 N N . ASP A 1 369 ? 5.211 -23.031 -1.894 1 93.75 369 ASP A N 1
ATOM 2982 C CA . ASP A 1 369 ? 4.996 -22.016 -0.873 1 93.75 369 ASP A CA 1
ATOM 2983 C C . ASP A 1 369 ? 6.082 -20.938 -0.931 1 93.75 369 ASP A C 1
ATOM 2985 O O . ASP A 1 369 ? 7.227 -21.234 -1.287 1 93.75 369 ASP A O 1
ATOM 2989 N N . ILE A 1 370 ? 5.711 -19.734 -0.689 1 95.88 370 ILE A N 1
ATOM 2990 C CA . ILE A 1 370 ? 6.668 -18.641 -0.583 1 95.88 370 ILE A CA 1
ATOM 2991 C C . ILE A 1 370 ? 6.473 -17.906 0.742 1 95.88 370 ILE A C 1
ATOM 2993 O O . ILE A 1 370 ? 6.344 -16.672 0.768 1 95.88 370 ILE A O 1
ATOM 2997 N N . ASP A 1 371 ? 6.586 -18.641 1.776 1 96.25 371 ASP A N 1
ATOM 2998 C CA . ASP A 1 371 ? 6.41 -18.094 3.119 1 96.25 371 ASP A CA 1
ATOM 2999 C C . ASP A 1 371 ? 7.633 -17.266 3.543 1 96.25 371 ASP A C 1
ATOM 3001 O O . ASP A 1 371 ? 8.773 -17.719 3.369 1 96.25 371 ASP A O 1
ATOM 3005 N N . VAL A 1 372 ? 7.359 -16.156 4.059 1 97.19 372 VAL A N 1
ATOM 3006 C CA . VAL A 1 372 ? 8.406 -15.414 4.746 1 97.19 372 VAL A CA 1
ATOM 3007 C C . VAL A 1 372 ? 8.664 -16.031 6.121 1 97.19 372 VAL A C 1
ATOM 3009 O O . VAL A 1 372 ? 7.734 -16.5 6.773 1 97.19 372 VAL A O 1
ATOM 3012 N N . PRO A 1 373 ? 9.977 -16.062 6.547 1 97.38 373 PRO A N 1
ATOM 3013 C CA . PRO A 1 373 ? 10.219 -16.578 7.895 1 97.38 373 PRO A CA 1
ATOM 3014 C C . PRO A 1 373 ? 9.391 -15.867 8.961 1 97.38 373 PRO A C 1
ATOM 3016 O O . PRO A 1 373 ? 9.289 -14.641 8.945 1 97.38 373 PRO A O 1
ATOM 3019 N N . SER A 1 374 ? 8.844 -16.641 9.883 1 94.5 374 SER A N 1
ATOM 3020 C CA . SER A 1 374 ? 7.988 -16.078 10.914 1 94.5 374 SER A CA 1
ATOM 3021 C C . SER A 1 374 ? 8.773 -15.797 12.195 1 94.5 374 SER A C 1
ATOM 3023 O O . SER A 1 374 ? 8.266 -15.133 13.102 1 94.5 374 SER A O 1
ATOM 3025 N N . CYS A 1 375 ? 9.969 -16.359 12.273 1 95.38 375 CYS A N 1
ATOM 3026 C CA . CYS A 1 375 ? 10.812 -16.156 13.445 1 95.38 375 CYS A CA 1
ATOM 3027 C C . CYS A 1 375 ? 12.289 -16.266 13.07 1 95.38 375 CYS A C 1
ATOM 3029 O O . CYS A 1 375 ? 12.625 -16.672 11.961 1 95.38 375 CYS A O 1
ATOM 3031 N N . VAL A 1 376 ? 13.086 -15.906 13.992 1 96.88 376 VAL A N 1
ATOM 3032 C CA . VAL A 1 376 ? 14.531 -15.875 13.766 1 96.88 376 VAL A CA 1
ATOM 3033 C C . VAL A 1 376 ? 15.047 -17.281 13.508 1 96.88 376 VAL A C 1
ATOM 3035 O O . VAL A 1 376 ? 15.969 -17.484 12.711 1 96.88 376 VAL A O 1
ATOM 3038 N N . GLN A 1 377 ? 14.492 -18.266 14.211 1 96.31 377 GLN A N 1
ATOM 3039 C CA . GLN A 1 377 ? 14.93 -19.641 14.008 1 96.31 377 GLN A CA 1
ATOM 3040 C C . GLN A 1 377 ? 14.758 -20.062 12.555 1 96.31 377 GLN A C 1
ATOM 3042 O O . GLN A 1 377 ? 15.609 -20.766 12 1 96.31 377 GLN A O 1
ATOM 3047 N N . GLU A 1 378 ? 13.703 -19.672 11.945 1 97.25 378 GLU A N 1
ATOM 3048 C CA . GLU A 1 378 ? 13.461 -20 10.539 1 97.25 378 GLU A CA 1
ATOM 3049 C C . GLU A 1 378 ? 14.484 -19.328 9.633 1 97.25 378 GLU A C 1
ATOM 3051 O O . GLU A 1 378 ? 14.828 -19.859 8.57 1 97.25 378 GLU A O 1
ATOM 3056 N N . VAL A 1 379 ? 14.922 -18.125 10.008 1 98 379 VAL A N 1
ATOM 3057 C CA . VAL A 1 379 ? 16 -17.469 9.289 1 98 379 VAL A CA 1
ATOM 3058 C C . VAL A 1 379 ? 17.266 -18.297 9.359 1 98 379 VAL A C 1
ATOM 3060 O O . VAL A 1 379 ? 17.922 -18.547 8.344 1 98 379 VAL A O 1
ATOM 3063 N N . LYS A 1 380 ? 17.547 -18.766 10.531 1 97.06 380 LYS A N 1
ATOM 3064 C CA . LYS A 1 380 ? 18.719 -19.609 10.766 1 97.06 380 LYS A CA 1
ATOM 3065 C C . LYS A 1 380 ? 18.641 -20.906 9.969 1 97.06 380 LYS A C 1
ATOM 3067 O O . LYS A 1 380 ? 19.672 -21.422 9.523 1 97.06 380 LYS A O 1
ATOM 3072 N N . ASP A 1 381 ? 17.484 -21.391 9.742 1 96.56 381 ASP A N 1
ATOM 3073 C CA . ASP A 1 381 ? 17.266 -22.656 9.062 1 96.56 381 ASP A CA 1
ATOM 3074 C C . ASP A 1 381 ? 17.25 -22.469 7.547 1 96.56 381 ASP A C 1
ATOM 3076 O O . ASP A 1 381 ? 17.047 -23.422 6.797 1 96.56 381 ASP A O 1
ATOM 3080 N N . GLY A 1 382 ? 17.406 -21.281 7.062 1 96.69 382 GLY A N 1
ATOM 3081 C CA . GLY A 1 382 ? 17.562 -21.047 5.637 1 96.69 382 GLY A CA 1
ATOM 3082 C C . GLY A 1 382 ? 16.266 -20.75 4.93 1 96.69 382 GLY A C 1
ATOM 3083 O O . GLY A 1 382 ? 16.172 -20.859 3.703 1 96.69 382 GLY A O 1
ATOM 3084 N N . LYS A 1 383 ? 15.328 -20.328 5.629 1 97.31 383 LYS A N 1
ATOM 3085 C CA . LYS A 1 383 ? 14.008 -20.141 5.047 1 97.31 383 LYS A CA 1
ATOM 3086 C C . LYS A 1 383 ? 13.984 -18.953 4.09 1 97.31 383 LYS A C 1
ATOM 3088 O O . LYS A 1 383 ? 13.188 -18.922 3.15 1 97.31 383 LYS A O 1
ATOM 3093 N N . ILE A 1 384 ? 14.812 -17.922 4.281 1 97.94 384 ILE A N 1
ATOM 3094 C CA . ILE A 1 384 ? 14.852 -16.781 3.367 1 97.94 384 ILE A CA 1
ATOM 3095 C C . ILE A 1 384 ? 15.297 -17.25 1.983 1 97.94 384 ILE A C 1
ATOM 3097 O O . ILE A 1 384 ? 14.734 -16.828 0.969 1 97.94 384 ILE A O 1
ATOM 3101 N N . LYS A 1 385 ? 16.297 -18.094 1.98 1 96.75 385 LYS A N 1
ATOM 3102 C CA . LYS A 1 385 ? 16.781 -18.656 0.722 1 96.75 385 LYS A CA 1
ATOM 3103 C C . LYS A 1 385 ? 15.672 -19.359 -0.041 1 96.75 385 LYS A C 1
ATOM 3105 O O . LYS A 1 385 ? 15.484 -19.125 -1.236 1 96.75 385 LYS A O 1
ATOM 3110 N N . ASN A 1 386 ? 14.969 -20.188 0.631 1 95.31 386 ASN A N 1
ATOM 3111 C CA . ASN A 1 386 ? 13.867 -20.922 0.002 1 95.31 386 ASN A CA 1
ATOM 3112 C C . ASN A 1 386 ? 12.797 -19.969 -0.525 1 95.31 386 ASN A C 1
ATOM 3114 O O . ASN A 1 386 ? 12.297 -20.156 -1.637 1 95.31 386 ASN A O 1
ATOM 3118 N N . TYR A 1 387 ? 12.5 -19.047 0.28 1 97.06 387 TYR A N 1
ATOM 3119 C CA . TYR A 1 387 ? 11.539 -18.016 -0.113 1 97.06 387 TYR A CA 1
ATOM 3120 C C . TYR A 1 387 ? 11.953 -17.344 -1.416 1 97.06 387 TYR A C 1
ATOM 3122 O O . TYR A 1 387 ? 11.156 -17.25 -2.352 1 97.06 387 TYR A O 1
ATOM 3130 N N . LEU A 1 388 ? 13.164 -16.922 -1.451 1 96.75 388 LEU A N 1
ATOM 3131 C CA . LEU A 1 388 ? 13.68 -16.188 -2.596 1 96.75 388 LEU A CA 1
ATOM 3132 C C . LEU A 1 388 ? 13.727 -17.062 -3.84 1 96.75 388 LEU A C 1
ATOM 3134 O O . LEU A 1 388 ? 13.406 -16.609 -4.938 1 96.75 388 LEU A O 1
ATOM 3138 N N . GLN A 1 389 ? 14.125 -18.328 -3.682 1 95.62 389 GLN A N 1
ATOM 3139 C CA . GLN A 1 389 ? 14.172 -19.25 -4.812 1 95.62 389 GLN A CA 1
ATOM 3140 C C . GLN A 1 389 ? 12.781 -19.484 -5.395 1 95.62 389 GLN A C 1
ATOM 3142 O O . GLN A 1 389 ? 12.609 -19.484 -6.613 1 95.62 389 GLN A O 1
ATOM 3147 N N . ASN A 1 390 ? 11.898 -19.656 -4.516 1 94.69 390 ASN A N 1
ATOM 3148 C CA . ASN A 1 390 ? 10.531 -19.891 -4.977 1 94.69 390 ASN A CA 1
ATOM 3149 C C . ASN A 1 390 ? 9.93 -18.641 -5.609 1 94.69 390 ASN A C 1
ATOM 3151 O O . ASN A 1 390 ? 9.188 -18.734 -6.594 1 94.69 390 ASN A O 1
ATOM 3155 N N . LEU A 1 391 ? 10.227 -17.516 -5.043 1 96.12 391 LEU A N 1
ATOM 3156 C CA . LEU A 1 391 ? 9.766 -16.266 -5.621 1 96.12 391 LEU A CA 1
ATOM 3157 C C . LEU A 1 391 ? 10.352 -16.062 -7.016 1 96.12 391 LEU A C 1
ATOM 3159 O O . LEU A 1 391 ? 9.68 -15.523 -7.902 1 96.12 391 LEU A O 1
ATOM 3163 N N . LYS A 1 392 ? 11.555 -16.406 -7.176 1 95.38 392 LYS A N 1
ATOM 3164 C CA . LYS A 1 392 ? 12.172 -16.375 -8.5 1 95.38 392 LYS A CA 1
ATOM 3165 C C . LYS A 1 392 ? 11.406 -17.25 -9.484 1 95.38 392 LYS A C 1
ATOM 3167 O O . LYS A 1 392 ? 11.266 -16.891 -10.656 1 95.38 392 LYS A O 1
ATOM 3172 N N . GLY A 1 393 ? 10.992 -18.406 -9 1 92.94 393 GLY A N 1
ATOM 3173 C CA . GLY A 1 393 ? 10.164 -19.266 -9.844 1 92.94 393 GLY A CA 1
ATOM 3174 C C . GLY A 1 393 ? 8.922 -18.562 -10.352 1 92.94 393 GLY A C 1
ATOM 3175 O O . GLY A 1 393 ? 8.578 -18.672 -11.531 1 92.94 393 GLY A O 1
ATOM 3176 N N . PHE A 1 394 ? 8.273 -17.875 -9.547 1 95.12 394 PHE A N 1
ATOM 3177 C CA . PHE A 1 394 ? 7.102 -17.078 -9.914 1 95.12 394 PHE A CA 1
ATOM 3178 C C . PHE A 1 394 ? 7.461 -16.047 -10.969 1 95.12 394 PHE A C 1
ATOM 3180 O O . PHE A 1 394 ? 6.773 -15.93 -11.992 1 95.12 394 PHE A O 1
ATOM 3187 N N . LYS A 1 395 ? 8.508 -15.32 -10.656 1 95.88 395 LYS A N 1
ATOM 3188 C CA . LYS A 1 395 ? 8.984 -14.328 -11.617 1 95.88 395 LYS A CA 1
ATOM 3189 C C . LYS A 1 395 ? 9.258 -14.969 -12.977 1 95.88 395 LYS A C 1
ATOM 3191 O O . LYS A 1 395 ? 8.883 -14.422 -14.016 1 95.88 395 LYS A O 1
ATOM 3196 N N . ASP A 1 396 ? 9.914 -16.062 -12.969 1 93.56 396 ASP A N 1
ATOM 3197 C CA . ASP A 1 396 ? 10.297 -16.719 -14.219 1 93.56 396 ASP A CA 1
ATOM 3198 C C . ASP A 1 396 ? 9.07 -17.156 -15.008 1 93.56 396 ASP A C 1
ATOM 3200 O O . ASP A 1 396 ? 9.078 -17.125 -16.25 1 93.56 396 ASP A O 1
ATOM 3204 N N . MET A 1 397 ? 8.055 -17.547 -14.32 1 91.75 397 MET A N 1
ATOM 3205 C CA . MET A 1 397 ? 6.812 -17.891 -15 1 91.75 397 MET A CA 1
ATOM 3206 C C . MET A 1 397 ? 6.207 -16.656 -15.68 1 91.75 397 MET A C 1
ATOM 3208 O O . MET A 1 397 ? 5.73 -16.75 -16.812 1 91.75 397 MET A O 1
ATOM 3212 N N . CYS A 1 398 ? 6.227 -15.586 -15.008 1 94 398 CYS A N 1
ATOM 3213 C CA . CYS A 1 398 ? 5.746 -14.344 -15.594 1 94 398 CYS A CA 1
ATOM 3214 C C . CYS A 1 398 ? 6.57 -13.961 -16.812 1 94 398 CYS A C 1
ATOM 3216 O O . CYS A 1 398 ? 6.012 -13.586 -17.844 1 94 398 CYS A O 1
ATOM 3218 N N . LEU A 1 399 ? 7.848 -14.148 -16.688 1 93.31 399 LEU A N 1
ATOM 3219 C CA . LEU A 1 399 ? 8.742 -13.773 -17.781 1 93.31 399 LEU A CA 1
ATOM 3220 C C . LEU A 1 399 ? 8.539 -14.688 -18.984 1 93.31 399 LEU A C 1
ATOM 3222 O O . LEU A 1 399 ? 8.664 -14.25 -20.141 1 93.31 399 LEU A O 1
ATOM 3226 N N . ALA A 1 400 ? 8.312 -15.906 -18.703 1 89.56 400 ALA A N 1
ATOM 3227 C CA . ALA A 1 400 ? 8.039 -16.844 -19.797 1 89.56 400 ALA A CA 1
ATOM 3228 C C . ALA A 1 400 ? 6.836 -16.391 -20.609 1 89.56 400 ALA A C 1
ATOM 3230 O O . ALA A 1 400 ? 6.867 -16.422 -21.844 1 89.56 400 ALA A O 1
ATOM 3231 N N . LEU A 1 401 ? 5.859 -15.992 -19.938 1 87.81 401 LEU A N 1
ATOM 3232 C CA . LEU A 1 401 ? 4.664 -15.492 -20.609 1 87.81 401 LEU A CA 1
ATOM 3233 C C . LEU A 1 401 ? 4.961 -14.188 -21.344 1 87.81 401 LEU A C 1
ATOM 3235 O O . LEU A 1 401 ? 4.551 -14.016 -22.5 1 87.81 401 LEU A O 1
ATOM 3239 N N . LYS A 1 402 ? 5.633 -13.344 -20.719 1 90.12 402 LYS A N 1
ATOM 3240 C CA . LYS A 1 402 ? 6.016 -12.07 -21.328 1 90.12 402 LYS A CA 1
ATOM 3241 C C . LYS A 1 402 ? 6.789 -12.297 -22.625 1 90.12 402 LYS A C 1
ATOM 3243 O O . LYS A 1 402 ? 6.5 -11.664 -23.641 1 90.12 402 LYS A O 1
ATOM 3248 N N . ASN A 1 403 ? 7.742 -13.164 -22.562 1 87.62 403 ASN A N 1
ATOM 3249 C CA . ASN A 1 403 ? 8.578 -13.445 -23.719 1 87.62 403 ASN A CA 1
ATOM 3250 C C . ASN A 1 403 ? 7.77 -14.055 -24.875 1 87.62 403 ASN A C 1
ATOM 3252 O O . ASN A 1 403 ? 8.023 -13.766 -26.031 1 87.62 403 ASN A O 1
ATOM 3256 N N . LYS A 1 404 ? 6.875 -14.781 -24.5 1 83.62 404 LYS A N 1
ATOM 3257 C CA . LYS A 1 404 ? 5.98 -15.344 -25.516 1 83.62 404 LYS A CA 1
ATOM 3258 C C . LYS A 1 404 ? 5.16 -14.25 -26.188 1 83.62 404 LYS A C 1
ATOM 3260 O O . LYS A 1 404 ? 4.98 -14.266 -27.406 1 83.62 404 LYS A O 1
ATOM 3265 N N . LEU A 1 405 ? 4.691 -13.344 -25.438 1 81.81 405 LEU A N 1
ATOM 3266 C CA . LEU A 1 405 ? 3.916 -12.227 -25.969 1 81.81 405 LEU A CA 1
ATOM 3267 C C . LEU A 1 405 ? 4.762 -11.367 -26.906 1 81.81 405 LEU A C 1
ATOM 3269 O O . LEU A 1 405 ? 4.277 -10.914 -27.953 1 81.81 405 LEU A O 1
ATOM 3273 N N . GLN A 1 406 ? 5.953 -11.219 -26.547 1 80.94 406 GLN A N 1
ATOM 3274 C CA . GLN A 1 406 ? 6.871 -10.422 -27.344 1 80.94 406 GLN A CA 1
ATOM 3275 C C . GLN A 1 406 ? 7.184 -11.102 -28.672 1 80.94 406 GLN A C 1
ATOM 3277 O O . GLN A 1 406 ? 7.219 -10.445 -29.719 1 80.94 406 GLN A O 1
ATOM 3282 N N . LYS A 1 407 ? 7.379 -12.336 -28.641 1 77 407 LYS A N 1
ATOM 3283 C CA . LYS A 1 407 ? 7.68 -13.102 -29.844 1 77 407 LYS A CA 1
ATOM 3284 C C . LYS A 1 407 ? 6.5 -13.094 -30.812 1 77 407 LYS A C 1
ATOM 3286 O O . LYS A 1 407 ? 6.684 -12.945 -32.031 1 77 407 LYS A O 1
ATOM 3291 N N . ASN A 1 408 ? 5.34 -13.211 -30.297 1 71.12 408 ASN A N 1
ATOM 3292 C CA . ASN A 1 408 ? 4.148 -13.25 -31.141 1 71.12 408 ASN A CA 1
ATOM 3293 C C . ASN A 1 408 ? 3.877 -11.898 -31.797 1 71.12 408 ASN A C 1
ATOM 3295 O O . ASN A 1 408 ? 3.422 -11.836 -32.938 1 71.12 408 ASN A O 1
ATOM 3299 N N . ARG A 1 409 ? 4.105 -10.852 -31.141 1 63.06 409 ARG A N 1
ATOM 3300 C CA . ARG A 1 409 ? 3.898 -9.531 -31.703 1 63.06 409 ARG A CA 1
ATOM 3301 C C . ARG A 1 409 ? 4.891 -9.258 -32.844 1 63.06 409 ARG A C 1
ATOM 3303 O O . ARG A 1 409 ? 4.551 -8.609 -33.812 1 63.06 409 ARG A O 1
ATOM 3310 N N . GLN A 1 410 ? 6.02 -9.758 -32.594 1 58.44 410 GLN A N 1
ATOM 3311 C CA . GLN A 1 410 ? 7.012 -9.609 -33.656 1 58.44 410 GLN A CA 1
ATOM 3312 C C . GLN A 1 410 ? 6.621 -10.406 -34.906 1 58.44 410 GLN A C 1
ATOM 3314 O O . GLN A 1 410 ? 6.781 -9.938 -36.031 1 58.44 410 GLN A O 1
ATOM 3319 N N . THR A 1 411 ? 6.02 -11.602 -34.531 1 53.31 411 THR A N 1
ATOM 3320 C CA . THR A 1 411 ? 5.609 -12.469 -35.656 1 53.31 411 THR A CA 1
ATOM 3321 C C . THR A 1 411 ? 4.34 -11.938 -36.312 1 53.31 411 THR A C 1
ATOM 3323 O O . THR A 1 411 ? 4.18 -12.031 -37.531 1 53.31 411 THR A O 1
ATOM 3326 N N . THR A 1 412 ? 3.361 -11.594 -35.438 1 47.72 412 THR A N 1
ATOM 3327 C CA . THR A 1 412 ? 2.107 -11.086 -35.969 1 47.72 412 THR A CA 1
ATOM 3328 C C . THR A 1 412 ? 2.352 -9.836 -36.812 1 47.72 412 THR A C 1
ATOM 3330 O O . THR A 1 412 ? 1.661 -9.602 -37.812 1 47.72 412 THR A O 1
ATOM 3333 N N . ARG A 1 413 ? 3.178 -8.992 -36.344 1 42.97 413 ARG A N 1
ATOM 3334 C CA . ARG A 1 413 ? 3.535 -7.922 -37.281 1 42.97 413 ARG A CA 1
ATOM 3335 C C . ARG A 1 413 ? 3.98 -8.484 -38.625 1 42.97 413 ARG A C 1
ATOM 3337 O O . ARG A 1 413 ? 3.672 -7.922 -39.656 1 42.97 413 ARG A O 1
ATOM 3344 N N . GLY A 1 414 ? 4.57 -9.664 -38.438 1 33.56 414 GLY A N 1
ATOM 3345 C CA . GLY A 1 414 ? 4.898 -10.336 -39.688 1 33.56 414 GLY A CA 1
ATOM 3346 C C . GLY A 1 414 ? 3.715 -11.055 -40.312 1 33.56 414 GLY A C 1
ATOM 3347 O O . GLY A 1 414 ? 3.527 -11.008 -41.531 1 33.56 414 GLY A O 1
ATOM 3348 N N . MET A 1 415 ? 3.037 -11.805 -39.531 1 31.86 415 MET A N 1
ATOM 3349 C CA . MET A 1 415 ? 1.903 -12.594 -40 1 31.86 415 MET A CA 1
ATOM 3350 C C . MET A 1 415 ? 0.691 -11.703 -40.281 1 31.86 415 MET A C 1
ATOM 3352 O O . MET A 1 415 ? -0.264 -12.125 -40.938 1 31.86 415 MET A O 1
ATOM 3356 N N . ARG A 1 416 ? 0.356 -10.789 -39.375 1 35.5 416 ARG A N 1
ATOM 3357 C CA . ARG A 1 416 ? -0.735 -9.906 -39.781 1 35.5 416 ARG A CA 1
ATOM 3358 C C . ARG A 1 416 ? -0.685 -9.609 -41.281 1 35.5 416 ARG A C 1
ATOM 3360 O O . ARG A 1 416 ? -1.716 -9.336 -41.875 1 35.5 416 ARG A O 1
ATOM 3367 N N . ARG A 1 417 ? 0.474 -9.547 -41.656 1 32.09 417 ARG A N 1
ATOM 3368 C CA . ARG A 1 417 ? 0.569 -9.438 -43.094 1 32.09 417 ARG A CA 1
ATOM 3369 C C . ARG A 1 417 ? -0.012 -10.68 -43.781 1 32.09 417 ARG A C 1
ATOM 3371 O O . ARG A 1 417 ? -0.625 -10.578 -44.844 1 32.09 417 ARG A O 1
ATOM 3378 N N . ILE A 1 418 ? 0.277 -11.781 -43.062 1 29.39 418 ILE A N 1
ATOM 3379 C CA . ILE A 1 418 ? -0.211 -13.023 -43.656 1 29.39 418 ILE A CA 1
ATOM 3380 C C . ILE A 1 418 ? -1.639 -13.297 -43.188 1 29.39 418 ILE A C 1
ATOM 3382 O O . ILE A 1 418 ? -2.494 -13.695 -43.969 1 29.39 418 ILE A O 1
ATOM 3386 N N . ASN A 1 419 ? -1.839 -13.336 -41.906 1 34.41 419 ASN A N 1
ATOM 3387 C CA . ASN A 1 419 ? -3.117 -13.742 -41.344 1 34.41 419 ASN A CA 1
ATOM 3388 C C . ASN A 1 419 ? -4.242 -12.797 -41.75 1 34.41 419 ASN A C 1
ATOM 3390 O O . ASN A 1 419 ? -5.41 -13.047 -41.438 1 34.41 419 ASN A O 1
ATOM 3394 N N . LYS A 1 420 ? -4.078 -11.602 -42 1 35.06 420 LYS A N 1
ATOM 3395 C CA . LYS A 1 420 ? -5.148 -10.852 -42.625 1 35.06 420 LYS A CA 1
ATOM 3396 C C . LYS A 1 420 ? -5.75 -11.648 -43.781 1 35.06 420 LYS A C 1
ATOM 3398 O O . LYS A 1 420 ? -6.812 -11.297 -44.312 1 35.06 420 LYS A O 1
ATOM 3403 N N . LYS A 1 421 ? -4.902 -12.523 -44.344 1 33.88 421 LYS A N 1
ATOM 3404 C CA . LYS A 1 421 ? -5.367 -13.164 -45.562 1 33.88 421 LYS A CA 1
ATOM 3405 C C . LYS A 1 421 ? -6.203 -14.406 -45.25 1 33.88 421 LYS A C 1
ATOM 3407 O O . LYS A 1 421 ? -6.898 -14.93 -46.125 1 33.88 421 LYS A O 1
ATOM 3412 N N . HIS A 1 422 ? -5.906 -15.258 -44.125 1 31.55 422 HIS A N 1
ATOM 3413 C CA . HIS A 1 422 ? -6.703 -16.484 -44.094 1 31.55 422 HIS A CA 1
ATOM 3414 C C . HIS A 1 422 ? -7.793 -16.391 -43.031 1 31.55 422 HIS A C 1
ATOM 3416 O O . HIS A 1 422 ? -7.504 -16.5 -41.812 1 31.55 422 HIS A O 1
ATOM 3422 N N . PRO A 1 423 ? -8.992 -15.992 -43.281 1 37 423 PRO A N 1
ATOM 3423 C CA . PRO A 1 423 ? -10.211 -15.758 -42.5 1 37 423 PRO A CA 1
ATOM 3424 C C . PRO A 1 423 ? -10.578 -16.922 -41.594 1 37 423 PRO A C 1
ATOM 3426 O O . PRO A 1 423 ? -11.086 -16.719 -40.469 1 37 423 PRO A O 1
ATOM 3429 N N . ILE A 1 424 ? -10.156 -18.156 -41.906 1 34.47 424 ILE A N 1
ATOM 3430 C CA . ILE A 1 424 ? -10.562 -19.359 -41.156 1 34.47 424 ILE A CA 1
ATOM 3431 C C . ILE A 1 424 ? -9.859 -19.391 -39.812 1 34.47 424 ILE A C 1
ATOM 3433 O O . ILE A 1 424 ? -10.477 -19.719 -38.781 1 34.47 424 ILE A O 1
ATOM 3437 N N . VAL A 1 425 ? -8.641 -19.094 -39.875 1 34.31 425 VAL A N 1
ATOM 3438 C CA . VAL A 1 425 ? -7.879 -19.188 -38.625 1 34.31 425 VAL A CA 1
ATOM 3439 C C . VAL A 1 425 ? -8.445 -18.219 -37.594 1 34.31 425 VAL A C 1
ATOM 3441 O O . VAL A 1 425 ? -8.602 -18.578 -36.406 1 34.31 425 VAL A O 1
ATOM 3444 N N . GLN A 1 426 ? -8.75 -17.125 -38 1 37.44 426 GLN A N 1
ATOM 3445 C CA . GLN A 1 426 ? -9.32 -16.141 -37.062 1 37.44 426 GLN A CA 1
ATOM 3446 C C . GLN A 1 426 ? -10.633 -16.641 -36.469 1 37.44 426 GLN A C 1
ATOM 3448 O O . GLN A 1 426 ? -10.883 -16.484 -35.281 1 37.44 426 GLN A O 1
ATOM 3453 N N . LYS A 1 427 ? -11.391 -17.328 -37.25 1 34.97 427 LYS A N 1
ATOM 3454 C CA . LYS A 1 427 ? -12.664 -17.906 -36.844 1 34.97 427 LYS A CA 1
ATOM 3455 C C . LYS A 1 427 ? -12.469 -18.969 -35.781 1 34.97 427 LYS A C 1
ATOM 3457 O O . LYS A 1 427 ? -13.227 -19.031 -34.812 1 34.97 427 LYS A O 1
ATOM 3462 N N . LEU A 1 428 ? -11.5 -19.766 -36.062 1 31.94 428 LEU A N 1
ATOM 3463 C CA . LEU A 1 428 ? -11.25 -20.859 -35.125 1 31.94 428 LEU A CA 1
ATOM 3464 C C . LEU A 1 428 ? -10.742 -20.344 -33.812 1 31.94 428 LEU A C 1
ATOM 3466 O O . LEU A 1 428 ? -11.141 -20.844 -32.75 1 31.94 428 LEU A O 1
ATOM 3470 N N . LEU A 1 429 ? -9.867 -19.453 -33.969 1 33.91 429 LEU A N 1
ATOM 3471 C CA . LEU A 1 429 ? -9.344 -18.891 -32.719 1 33.91 429 LEU A CA 1
ATOM 3472 C C . LEU A 1 429 ? -10.461 -18.25 -31.906 1 33.91 429 LEU A C 1
ATOM 3474 O O . LEU A 1 429 ? -10.492 -18.391 -30.672 1 33.91 429 LEU A O 1
ATOM 3478 N N . LYS A 1 430 ? -11.258 -17.547 -32.562 1 35.72 430 LYS A N 1
ATOM 3479 C CA . LYS A 1 430 ? -12.414 -16.922 -31.922 1 35.72 430 LYS A CA 1
ATOM 3480 C C . LYS A 1 430 ? -13.32 -17.984 -31.297 1 35.72 430 LYS A C 1
ATOM 3482 O O . LYS A 1 430 ? -13.906 -17.766 -30.234 1 35.72 430 LYS A O 1
ATOM 3487 N N . LYS A 1 431 ? -13.516 -19.047 -32.062 1 33.12 431 LYS A N 1
ATOM 3488 C CA . LYS A 1 431 ? -14.336 -20.141 -31.578 1 33.12 431 LYS A CA 1
ATOM 3489 C C . LYS A 1 431 ? -13.711 -20.781 -30.328 1 33.12 431 LYS A C 1
ATOM 3491 O O . LYS A 1 431 ? -14.414 -21.203 -29.422 1 33.12 431 LYS A O 1
ATOM 3496 N N . ALA A 1 432 ? -12.477 -21.031 -30.484 1 29.83 432 ALA A N 1
ATOM 3497 C CA . ALA A 1 432 ? -11.789 -21.781 -29.438 1 29.83 432 ALA A CA 1
ATOM 3498 C C . ALA A 1 432 ? -11.727 -20.969 -28.141 1 29.83 432 ALA A C 1
ATOM 3500 O O . ALA A 1 432 ? -11.43 -21.516 -27.078 1 29.83 432 ALA A O 1
ATOM 3501 N N . ILE A 1 433 ? -11.547 -19.703 -28.359 1 31.67 433 ILE A N 1
ATOM 3502 C CA . ILE A 1 433 ? -11.312 -19 -27.109 1 31.67 433 ILE A CA 1
ATOM 3503 C C . ILE A 1 433 ? -12.602 -18.922 -26.312 1 31.67 433 ILE A C 1
ATOM 3505 O O . ILE A 1 433 ? -13.516 -18.172 -26.656 1 31.67 433 ILE A O 1
ATOM 3509 N N . TRP A 1 434 ? -13.102 -19.938 -25.891 1 31.5 434 TRP A N 1
ATOM 3510 C CA . TRP A 1 434 ? -14.203 -20.297 -25 1 31.5 434 TRP A CA 1
ATOM 3511 C C . TRP A 1 434 ? -14.172 -19.438 -23.734 1 31.5 434 TRP A C 1
ATOM 3513 O O . TRP A 1 434 ? -13.578 -19.812 -22.734 1 31.5 434 TRP A O 1
ATOM 3523 N N . VAL A 1 435 ? -13.727 -18.328 -23.766 1 32.69 435 VAL A N 1
ATOM 3524 C CA . VAL A 1 435 ? -13.852 -17.797 -22.406 1 32.69 435 VAL A CA 1
ATOM 3525 C C . VAL A 1 435 ? -15.328 -17.609 -22.062 1 32.69 435 VAL A C 1
ATOM 3527 O O . VAL A 1 435 ? -16 -16.734 -22.609 1 32.69 435 VAL A O 1
ATOM 3530 N N . ASP A 1 436 ? -16.156 -18.562 -21.75 1 32.56 436 ASP A N 1
ATOM 3531 C CA . ASP A 1 436 ? -17.469 -18.438 -21.125 1 32.56 436 ASP A CA 1
ATOM 3532 C C . ASP A 1 436 ? -17.453 -17.391 -20.016 1 32.56 436 ASP A C 1
ATOM 3534 O O . ASP A 1 436 ? -16.406 -17.156 -19.391 1 32.56 436 ASP A O 1
ATOM 3538 N N . PRO A 1 437 ? -18.453 -16.562 -20.047 1 34.75 437 PRO A N 1
ATOM 3539 C CA . PRO A 1 437 ? -18.516 -15.602 -18.938 1 34.75 437 PRO A CA 1
ATOM 3540 C C . PRO A 1 437 ? -18.328 -16.281 -17.578 1 34.75 437 PRO A C 1
ATOM 3542 O O . PRO A 1 437 ? -18.75 -17.422 -17.391 1 34.75 437 PRO A O 1
ATOM 3545 N N . PHE A 1 438 ? -17.391 -15.922 -16.938 1 32.69 438 PHE A N 1
ATOM 3546 C CA . PHE A 1 438 ? -17.219 -16.297 -15.547 1 32.69 438 PHE A CA 1
ATOM 3547 C C . PHE A 1 438 ? -18.531 -16.203 -14.789 1 32.69 438 PHE A C 1
ATOM 3549 O O . PHE A 1 438 ? -19.266 -15.227 -14.93 1 32.69 438 PHE A O 1
ATOM 3556 N N . THR A 1 439 ? -19.172 -17.281 -14.461 1 34 439 THR A N 1
ATOM 3557 C CA . THR A 1 439 ? -20.312 -17.25 -13.555 1 34 439 THR A CA 1
ATOM 3558 C C . THR A 1 439 ? -19.859 -16.938 -12.125 1 34 439 THR A C 1
ATOM 3560 O O . THR A 1 439 ? -19.156 -17.719 -11.5 1 34 439 THR A O 1
ATOM 3563 N N . ASP A 1 440 ? -19.672 -15.664 -11.758 1 32.84 440 ASP A N 1
ATOM 3564 C CA . ASP A 1 440 ? -19.438 -15.289 -10.359 1 32.84 440 ASP A CA 1
ATOM 3565 C C . ASP A 1 440 ? -20.641 -15.617 -9.492 1 32.84 440 ASP A C 1
ATOM 3567 O O . ASP A 1 440 ? -21.766 -15.18 -9.797 1 32.84 440 ASP A O 1
ATOM 3571 N N . THR A 1 441 ? -20.688 -16.766 -8.891 1 33.25 441 THR A N 1
ATOM 3572 C CA . THR A 1 441 ? -21.781 -17.094 -7.984 1 33.25 441 THR A CA 1
ATOM 3573 C C . THR A 1 441 ? -21.719 -16.266 -6.715 1 33.25 441 THR A C 1
ATOM 3575 O O . THR A 1 441 ? -22.5 -16.469 -5.785 1 33.25 441 THR A O 1
ATOM 3578 N N . SER A 1 442 ? -20.688 -15.594 -6.391 1 37.56 442 SER A N 1
ATOM 3579 C CA . SER A 1 442 ? -20.594 -15.055 -5.035 1 37.56 442 SER A CA 1
ATOM 3580 C C . SER A 1 442 ? -21.562 -13.906 -4.824 1 37.56 442 SER A C 1
ATOM 3582 O O . SER A 1 442 ? -21.484 -12.883 -5.512 1 37.56 442 SER A O 1
ATOM 3584 N N . GLU A 1 443 ? -22.719 -14.219 -4.43 1 34.28 443 GLU A N 1
ATOM 3585 C CA . GLU A 1 443 ? -23.656 -13.273 -3.846 1 34.28 443 GLU A CA 1
ATOM 3586 C C . GLU A 1 443 ? -23 -12.461 -2.729 1 34.28 443 GLU A C 1
ATOM 3588 O O . GLU A 1 443 ? -23.641 -11.594 -2.129 1 34.28 443 GLU A O 1
ATOM 3593 N N . GLU A 1 444 ? -22.047 -12.945 -2.049 1 31.36 444 GLU A N 1
ATOM 3594 C CA . GLU A 1 444 ? -21.641 -12.25 -0.831 1 31.36 444 GLU A CA 1
ATOM 3595 C C . GLU A 1 444 ? -20.719 -11.07 -1.145 1 31.36 444 GLU A C 1
ATOM 3597 O O . GLU A 1 444 ? -19.625 -11.25 -1.688 1 31.36 444 GLU A O 1
ATOM 3602 N N . GLU A 1 445 ? -21.25 -10.109 -1.659 1 36.28 445 GLU A N 1
ATOM 3603 C CA . GLU A 1 445 ? -20.422 -8.906 -1.569 1 36.28 445 GLU A CA 1
ATOM 3604 C C . GLU A 1 445 ? -19.984 -8.648 -0.133 1 36.28 445 GLU A C 1
ATOM 3606 O O . GLU A 1 445 ? -20.719 -8.047 0.652 1 36.28 445 GLU A O 1
ATOM 3611 N N . GLU A 1 446 ? -19.469 -9.633 0.527 1 33.19 446 GLU A N 1
ATOM 3612 C CA . GLU A 1 446 ? -18.922 -9.172 1.801 1 33.19 446 GLU A CA 1
ATOM 3613 C C . GLU A 1 446 ? -17.953 -8.016 1.598 1 33.19 446 GLU A C 1
ATOM 3615 O O . GLU A 1 446 ? -17.125 -8.047 0.677 1 33.19 446 GLU A O 1
ATOM 3620 N N . ASP A 1 447 ? -18.375 -6.91 2.006 1 34.22 447 ASP A N 1
ATOM 3621 C CA . ASP A 1 447 ? -17.547 -5.711 2.088 1 34.22 447 ASP A CA 1
ATOM 3622 C C . ASP A 1 447 ? -16.109 -6.062 2.479 1 34.22 447 ASP A C 1
ATOM 3624 O O . ASP A 1 447 ? -15.875 -6.586 3.568 1 34.22 447 ASP A O 1
ATOM 3628 N N . ASP A 1 448 ? -15.406 -6.438 1.616 1 38.22 448 ASP A N 1
ATOM 3629 C CA . ASP A 1 448 ? -13.961 -6.625 1.699 1 38.22 448 ASP A CA 1
ATOM 3630 C C . ASP A 1 448 ? -13.336 -5.637 2.682 1 38.22 448 ASP A C 1
ATOM 3632 O O . ASP A 1 448 ? -12.141 -5.715 2.971 1 38.22 448 ASP A O 1
ATOM 3636 N N . ASP A 1 449 ? -13.992 -4.598 2.898 1 38.22 449 ASP A N 1
ATOM 3637 C CA . ASP A 1 449 ? -13.32 -3.525 3.623 1 38.22 449 ASP A CA 1
ATOM 3638 C C . ASP A 1 449 ? -13.078 -3.914 5.082 1 38.22 449 ASP A C 1
ATOM 3640 O O . ASP A 1 449 ? -12.547 -3.121 5.859 1 38.22 449 ASP A O 1
ATOM 3644 N N . ASP A 1 450 ? -13.547 -5.078 5.469 1 37.69 450 ASP A N 1
ATOM 3645 C CA . ASP A 1 450 ? -13.461 -5.32 6.906 1 37.69 450 ASP A CA 1
ATOM 3646 C C . ASP A 1 450 ? -12.039 -5.707 7.316 1 37.69 450 ASP A C 1
ATOM 3648 O O . ASP A 1 450 ? -11.766 -5.926 8.5 1 37.69 450 ASP A O 1
ATOM 3652 N N . ASP A 1 451 ? -11.367 -6.035 6.473 1 37.06 451 ASP A N 1
ATOM 3653 C CA . ASP A 1 451 ? -10.141 -6.672 6.945 1 37.06 451 ASP A CA 1
ATOM 3654 C C . ASP A 1 451 ? -9.18 -5.641 7.543 1 37.06 451 ASP A C 1
ATOM 3656 O O . ASP A 1 451 ? -8.086 -5.984 7.977 1 37.06 451 ASP A O 1
ATOM 3660 N N . ASP A 1 452 ? -9.305 -4.434 7.25 1 38.66 452 ASP A N 1
ATOM 3661 C CA . ASP A 1 452 ? -8.32 -3.543 7.848 1 38.66 452 ASP A CA 1
ATOM 3662 C C . ASP A 1 452 ? -8.695 -3.186 9.281 1 38.66 452 ASP A C 1
ATOM 3664 O O . ASP A 1 452 ? -8.055 -2.338 9.906 1 38.66 452 ASP A O 1
ATOM 3668 N N . GLN A 1 453 ? -9.859 -3.578 9.859 1 33.16 453 GLN A N 1
ATOM 3669 C CA . GLN A 1 453 ? -10.164 -3.238 11.25 1 33.16 453 GLN A CA 1
ATOM 3670 C C . GLN A 1 453 ? -9.57 -4.262 12.211 1 33.16 453 GLN A C 1
ATOM 3672 O O . GLN A 1 453 ? -9.656 -5.469 11.977 1 33.16 453 GLN A O 1
ATOM 3677 N N . MET B 1 1 ? -47.969 17.375 11.758 1 51.59 1 MET B N 1
ATOM 3678 C CA . MET B 1 1 ? -48.156 16.141 12.508 1 51.59 1 MET B CA 1
ATOM 3679 C C . MET B 1 1 ? -46.906 15.781 13.312 1 51.59 1 MET B C 1
ATOM 3681 O O . MET B 1 1 ? -46.969 15.555 14.516 1 51.59 1 MET B O 1
ATOM 3685 N N . LYS B 1 2 ? -45.719 16.078 12.664 1 56.81 2 LYS B N 1
ATOM 3686 C CA . LYS B 1 2 ? -44.5 15.742 13.383 1 56.81 2 LYS B CA 1
ATOM 3687 C C . LYS B 1 2 ? -44.188 16.766 14.477 1 56.81 2 LYS B C 1
ATOM 3689 O O . LYS B 1 2 ? -43.938 16.391 15.617 1 56.81 2 LYS B O 1
ATOM 3694 N N . ALA B 1 3 ? -44.406 17.797 14.164 1 56 3 ALA B N 1
ATOM 3695 C CA . ALA B 1 3 ? -44.156 18.891 15.117 1 56 3 ALA B CA 1
ATOM 3696 C C . ALA B 1 3 ? -45.094 18.797 16.312 1 56 3 ALA B C 1
ATOM 3698 O O . ALA B 1 3 ? -44.688 18.953 17.453 1 56 3 ALA B O 1
ATOM 3699 N N . ASP B 1 4 ? -46.312 18.422 16.016 1 54.28 4 ASP B N 1
ATOM 3700 C CA . ASP B 1 4 ? -47.312 18.297 17.062 1 54.28 4 ASP B CA 1
ATOM 3701 C C . ASP B 1 4 ? -47 17.109 17.984 1 54.28 4 ASP B C 1
ATOM 3703 O O . ASP B 1 4 ? -47.125 17.203 19.203 1 54.28 4 ASP B O 1
ATOM 3707 N N . ALA B 1 5 ? -46.469 16.109 17.281 1 56.47 5 ALA B N 1
ATOM 3708 C CA . ALA B 1 5 ? -46.125 14.883 18 1 56.47 5 ALA B CA 1
ATOM 3709 C C . ALA B 1 5 ? -44.906 15.07 18.891 1 56.47 5 ALA B C 1
ATOM 3711 O O . ALA B 1 5 ? -44.844 14.562 20 1 56.47 5 ALA B O 1
ATOM 3712 N N . GLU B 1 6 ? -44.094 15.914 18.328 1 59.22 6 GLU B N 1
ATOM 3713 C CA . GLU B 1 6 ? -42.906 16.203 19.094 1 59.22 6 GLU B CA 1
ATOM 3714 C C . GLU B 1 6 ? -43.188 17.141 20.25 1 59.22 6 GLU B C 1
ATOM 3716 O O . GLU B 1 6 ? -42.688 16.938 21.359 1 59.22 6 GLU B O 1
ATOM 3721 N N . GLU B 1 7 ? -44.031 18.047 20.047 1 58.59 7 GLU B N 1
ATOM 3722 C CA . GLU B 1 7 ? -44.469 18.938 21.109 1 58.59 7 GLU B CA 1
ATOM 3723 C C . GLU B 1 7 ? -45.25 18.172 22.172 1 58.59 7 GLU B C 1
ATOM 3725 O O . GLU B 1 7 ? -45.062 18.406 23.375 1 58.59 7 GLU B O 1
ATOM 3730 N N . ASP B 1 8 ? -46.062 17.219 21.688 1 57.06 8 ASP B N 1
ATOM 3731 C CA . ASP B 1 8 ? -46.844 16.375 22.594 1 57.06 8 ASP B CA 1
ATOM 3732 C C . ASP B 1 8 ? -45.938 15.477 23.438 1 57.06 8 ASP B C 1
ATOM 3734 O O . ASP B 1 8 ? -46.188 15.273 24.625 1 57.06 8 ASP B O 1
ATOM 3738 N N . TYR B 1 9 ? -44.844 15.094 22.719 1 59.66 9 TYR B N 1
ATOM 3739 C CA . TYR B 1 9 ? -43.875 14.25 23.422 1 59.66 9 TYR B CA 1
ATOM 3740 C C . TYR B 1 9 ? -43.125 15.047 24.484 1 59.66 9 TYR B C 1
ATOM 3742 O O . TYR B 1 9 ? -43 14.609 25.625 1 59.66 9 TYR B O 1
ATOM 3750 N N . VAL B 1 10 ? -42.719 16.234 24.094 1 62.38 10 VAL B N 1
ATOM 3751 C CA . VAL B 1 10 ? -42 17.094 25.016 1 62.38 10 VAL B CA 1
ATOM 3752 C C . VAL B 1 10 ? -42.938 17.484 26.188 1 62.38 10 VAL B C 1
ATOM 3754 O O . VAL B 1 10 ? -42.531 17.438 27.344 1 62.38 10 VAL B O 1
ATOM 3757 N N . PHE B 1 11 ? -44.094 17.781 25.891 1 62.44 11 PHE B N 1
ATOM 3758 C CA . PHE B 1 11 ? -45.094 18.125 26.906 1 62.44 11 PHE B CA 1
ATOM 3759 C C . PHE B 1 11 ? -45.344 16.969 27.844 1 62.44 11 PHE B C 1
ATOM 3761 O O . PHE B 1 11 ? -45.344 17.141 29.062 1 62.44 11 PHE B O 1
ATOM 3768 N N . ALA B 1 12 ? -45.375 15.766 27.328 1 59.09 12 ALA B N 1
ATOM 3769 C CA . ALA B 1 12 ? -45.625 14.562 28.125 1 59.09 12 ALA B CA 1
ATOM 3770 C C . ALA B 1 12 ? -44.438 14.25 29.031 1 59.09 12 ALA B C 1
ATOM 3772 O O . ALA B 1 12 ? -44.625 13.906 30.203 1 59.09 12 ALA B O 1
ATOM 3773 N N . VAL B 1 13 ? -43.312 14.461 28.344 1 66.38 13 VAL B N 1
ATOM 3774 C CA . VAL B 1 13 ? -42.125 14.195 29.141 1 66.38 13 VAL B CA 1
ATOM 3775 C C . VAL B 1 13 ? -41.969 15.242 30.234 1 66.38 13 VAL B C 1
ATOM 3777 O O . VAL B 1 13 ? -41.656 14.914 31.375 1 66.38 13 VAL B O 1
ATOM 3780 N N . ASN B 1 14 ? -42.188 16.484 29.938 1 65.56 14 ASN B N 1
ATOM 3781 C CA . ASN B 1 14 ? -42.125 17.562 30.906 1 65.56 14 ASN B CA 1
ATOM 3782 C C . ASN B 1 14 ? -43.156 17.375 32.031 1 65.56 14 ASN B C 1
ATOM 3784 O O . ASN B 1 14 ? -42.875 17.641 33.188 1 65.56 14 ASN B O 1
ATOM 3788 N N . GLN B 1 15 ? -44.344 16.875 31.734 1 65.62 15 GLN B N 1
ATOM 3789 C CA . GLN B 1 15 ? -45.375 16.609 32.75 1 65.62 15 GLN B CA 1
ATOM 3790 C C . GLN B 1 15 ? -45 15.422 33.625 1 65.62 15 GLN B C 1
ATOM 3792 O O . GLN B 1 15 ? -45.188 15.461 34.844 1 65.62 15 GLN B O 1
ATOM 3797 N N . ALA B 1 16 ? -44.281 14.484 32.844 1 64.38 16 ALA B N 1
ATOM 3798 C CA . ALA B 1 16 ? -43.844 13.297 33.562 1 64.38 16 ALA B CA 1
ATOM 3799 C C . ALA B 1 16 ? -42.719 13.625 34.562 1 64.38 16 ALA B C 1
ATOM 3801 O O . ALA B 1 16 ? -42.625 13.031 35.625 1 64.38 16 ALA B O 1
ATOM 3802 N N . SER B 1 17 ? -41.844 14.609 34.156 1 70.31 17 SER B N 1
ATOM 3803 C CA . SER B 1 17 ? -40.719 14.984 34.969 1 70.31 17 SER B CA 1
ATOM 3804 C C . SER B 1 17 ? -41.156 15.719 36.219 1 70.31 17 SER B C 1
ATOM 3806 O O . SER B 1 17 ? -40.375 15.828 37.188 1 70.31 17 SER B O 1
ATOM 3808 N N . LYS B 1 18 ? -42.219 16.172 36.25 1 68.69 18 LYS B N 1
ATOM 3809 C CA . LYS B 1 18 ? -42.781 16.891 37.406 1 68.69 18 LYS B CA 1
ATOM 3810 C C . LYS B 1 18 ? -43.594 15.945 38.312 1 68.69 18 LYS B C 1
ATOM 3812 O O . LYS B 1 18 ? -43.969 16.312 39.406 1 68.69 18 LYS B O 1
ATOM 3817 N N . ASP B 1 19 ? -43.906 14.766 37.719 1 59.12 19 ASP B N 1
ATOM 3818 C CA . ASP B 1 19 ? -44.688 13.812 38.5 1 59.12 19 ASP B CA 1
ATOM 3819 C C . ASP B 1 19 ? -43.781 12.938 39.375 1 59.12 19 ASP B C 1
ATOM 3821 O O . ASP B 1 19 ? -43.031 12.133 38.844 1 59.12 19 ASP B O 1
ATOM 3825 N N . HIS B 1 20 ? -43.688 13.086 40.531 1 60.56 20 HIS B N 1
ATOM 3826 C CA . HIS B 1 20 ? -42.812 12.453 41.5 1 60.56 20 HIS B CA 1
ATOM 3827 C C . HIS B 1 20 ? -43.406 11.18 42.062 1 60.56 20 HIS B C 1
ATOM 3829 O O . HIS B 1 20 ? -42.844 10.539 42.969 1 60.56 20 HIS B O 1
ATOM 3835 N N . ALA B 1 21 ? -44.625 10.82 41.625 1 62.88 21 ALA B N 1
ATOM 3836 C CA . ALA B 1 21 ? -45.312 9.664 42.219 1 62.88 21 ALA B CA 1
ATOM 3837 C C . ALA B 1 21 ? -44.719 8.359 41.688 1 62.88 21 ALA B C 1
ATOM 3839 O O . ALA B 1 21 ? -44.656 7.367 42.438 1 62.88 21 ALA B O 1
ATOM 3840 N N . ASP B 1 22 ? -44.5 8.312 40.438 1 50 22 ASP B N 1
ATOM 3841 C CA . ASP B 1 22 ? -43.875 7.137 39.875 1 50 22 ASP B CA 1
ATOM 3842 C C . ASP B 1 22 ? -42.375 7.402 39.594 1 50 22 ASP B C 1
ATOM 3844 O O . ASP B 1 22 ? -42.031 8.133 38.656 1 50 22 ASP B O 1
ATOM 3848 N N . LEU B 1 23 ? -41.562 6.809 40.375 1 56.72 23 LEU B N 1
ATOM 3849 C CA . LEU B 1 23 ? -40.156 7.105 40.438 1 56.72 23 LEU B CA 1
ATOM 3850 C C . LEU B 1 23 ? -39.469 6.688 39.125 1 56.72 23 LEU B C 1
ATOM 3852 O O . LEU B 1 23 ? -38.562 7.383 38.656 1 56.72 23 LEU B O 1
ATOM 3856 N N . GLU B 1 24 ? -39.906 5.723 38.594 1 55 24 GLU B N 1
ATOM 3857 C CA . GLU B 1 24 ? -39.344 5.223 37.344 1 55 24 GLU B CA 1
ATOM 3858 C C . GLU B 1 24 ? -39.625 6.156 36.188 1 55 24 GLU B C 1
ATOM 3860 O O . GLU B 1 24 ? -38.75 6.473 35.375 1 55 24 GLU B O 1
ATOM 3865 N N . TYR B 1 25 ? -40.875 6.543 36.219 1 58.94 25 TYR B N 1
ATOM 3866 C CA . TYR B 1 25 ? -41.375 7.441 35.188 1 58.94 25 TYR B CA 1
ATOM 3867 C C . TYR B 1 25 ? -40.75 8.82 35.312 1 58.94 25 TYR B C 1
ATOM 3869 O O . TYR B 1 25 ? -40.375 9.438 34.312 1 58.94 25 TYR B O 1
ATOM 3877 N N . HIS B 1 26 ? -40.656 9.18 36.438 1 60.91 26 HIS B N 1
ATOM 3878 C CA . HIS B 1 26 ? -39.969 10.445 36.75 1 60.91 26 HIS B CA 1
ATOM 3879 C C . HIS B 1 26 ? -38.5 10.406 36.344 1 60.91 26 HIS B C 1
ATOM 3881 O O . HIS B 1 26 ? -38 11.352 35.719 1 60.91 26 HIS B O 1
ATOM 3887 N N . THR B 1 27 ? -37.938 9.352 36.656 1 59.69 27 THR B N 1
ATOM 3888 C CA . THR B 1 27 ? -36.531 9.172 36.344 1 59.69 27 THR B CA 1
ATOM 3889 C C . THR B 1 27 ? -36.281 9.07 34.844 1 59.69 27 THR B C 1
ATOM 3891 O O . THR B 1 27 ? -35.344 9.656 34.312 1 59.69 27 THR B O 1
ATOM 3894 N N . TRP B 1 28 ? -37.156 8.484 34.156 1 58.5 28 TRP B N 1
ATOM 3895 C CA . TRP B 1 28 ? -37.156 8.398 32.719 1 58.5 28 TRP B CA 1
ATOM 3896 C C . TRP B 1 28 ? -37.375 9.781 32.094 1 58.5 28 TRP B C 1
ATOM 3898 O O . TRP B 1 28 ? -36.594 10.18 31.203 1 58.5 28 TRP B O 1
ATOM 3908 N N . ALA B 1 29 ? -38.344 10.477 32.594 1 61.44 29 ALA B N 1
ATOM 3909 C CA . ALA B 1 29 ? -38.656 11.797 32.062 1 61.44 29 ALA B CA 1
ATOM 3910 C C . ALA B 1 29 ? -37.5 12.773 32.281 1 61.44 29 ALA B C 1
ATOM 3912 O O . ALA B 1 29 ? -37.125 13.539 31.391 1 61.44 29 ALA B O 1
ATOM 3913 N N . LYS B 1 30 ? -37 12.641 33.438 1 62.78 30 LYS B N 1
ATOM 3914 C CA . LYS B 1 30 ? -35.844 13.492 33.75 1 62.78 30 LYS B CA 1
ATOM 3915 C C . LYS B 1 30 ? -34.656 13.141 32.875 1 62.78 30 LYS B C 1
ATOM 3917 O O . LYS B 1 30 ? -33.938 14.023 32.406 1 62.78 30 LYS B O 1
ATOM 3922 N N . ASN B 1 31 ? -34.625 11.953 32.562 1 57.88 31 ASN B N 1
ATOM 3923 C CA . ASN B 1 31 ? -33.594 11.461 31.641 1 57.88 31 ASN B CA 1
ATOM 3924 C C . ASN B 1 31 ? -33.844 11.945 30.219 1 57.88 31 ASN B C 1
ATOM 3926 O O . ASN B 1 31 ? -32.875 12.32 29.516 1 57.88 31 ASN B O 1
ATOM 3930 N N . MET B 1 32 ? -35.031 11.992 29.75 1 62.88 32 MET B N 1
ATOM 3931 C CA . MET B 1 32 ? -35.438 12.508 28.438 1 62.88 32 MET B CA 1
ATOM 3932 C C . MET B 1 32 ? -35.219 14.016 28.359 1 62.88 32 MET B C 1
ATOM 3934 O O . MET B 1 32 ? -34.781 14.523 27.328 1 62.88 32 MET B O 1
ATOM 3938 N N . GLN B 1 33 ? -35.5 14.594 29.469 1 61.72 33 GLN B N 1
ATOM 3939 C CA . GLN B 1 33 ? -35.281 16.031 29.562 1 61.72 33 GLN B CA 1
ATOM 3940 C C . GLN B 1 33 ? -33.812 16.359 29.594 1 61.72 33 GLN B C 1
ATOM 3942 O O . GLN B 1 33 ? -33.344 17.281 28.891 1 61.72 33 GLN B O 1
ATOM 3947 N N . LEU B 1 34 ? -33.094 15.625 30.297 1 59.56 34 LEU B N 1
ATOM 3948 C CA . LEU B 1 34 ? -31.656 15.805 30.453 1 59.56 34 LEU B CA 1
ATOM 3949 C C . LEU B 1 34 ? -30.922 15.477 29.156 1 59.56 34 LEU B C 1
ATOM 3951 O O . LEU B 1 34 ? -29.891 16.078 28.844 1 59.56 34 LEU B O 1
ATOM 3955 N N . ASN B 1 35 ? -31.688 14.734 28.391 1 53.28 35 ASN B N 1
ATOM 3956 C CA . ASN B 1 35 ? -31.203 14.344 27.062 1 53.28 35 ASN B CA 1
ATOM 3957 C C . ASN B 1 35 ? -31.875 15.148 25.953 1 53.28 35 ASN B C 1
ATOM 3959 O O . ASN B 1 35 ? -32 14.68 24.828 1 53.28 35 ASN B O 1
ATOM 3963 N N . GLU B 1 36 ? -32.406 16.234 26.391 1 50.53 36 GLU B N 1
ATOM 3964 C CA . GLU B 1 36 ? -33.094 17.219 25.562 1 50.53 36 GLU B CA 1
ATOM 3965 C C . GLU B 1 36 ? -34 16.547 24.547 1 50.53 36 GLU B C 1
ATOM 3967 O O . GLU B 1 36 ? -34.094 16.969 23.391 1 50.53 36 GLU B O 1
ATOM 3972 N N . TYR B 1 37 ? -34.594 15.43 24.891 1 54.38 37 TYR B N 1
ATOM 3973 C CA . TYR B 1 37 ? -35.594 14.656 24.188 1 54.38 37 TYR B CA 1
ATOM 3974 C C . TYR B 1 37 ? -35.031 14 22.938 1 54.38 37 TYR B C 1
ATOM 3976 O O . TYR B 1 37 ? -35.719 13.836 21.938 1 54.38 37 TYR B O 1
ATOM 3984 N N . ARG B 1 38 ? -33.969 13.609 23.016 1 55.22 38 ARG B N 1
ATOM 3985 C CA . ARG B 1 38 ? -33.219 13.117 21.875 1 55.22 38 ARG B CA 1
ATOM 3986 C C . ARG B 1 38 ? -33.844 11.844 21.312 1 55.22 38 ARG B C 1
ATOM 3988 O O . ARG B 1 38 ? -33.625 11.508 20.141 1 55.22 38 ARG B O 1
ATOM 3995 N N . ALA B 1 39 ? -34.594 11.234 21.969 1 54.5 39 ALA B N 1
ATOM 3996 C CA . ALA B 1 39 ? -35.344 10.07 21.5 1 54.5 39 ALA B CA 1
ATOM 3997 C C . ALA B 1 39 ? -36.281 10.445 20.359 1 54.5 39 ALA B C 1
ATOM 3999 O O . ALA B 1 39 ? -36.656 9.594 19.547 1 54.5 39 ALA B O 1
ATOM 4000 N N . LEU B 1 40 ? -36.656 11.672 20.391 1 52.97 40 LEU B N 1
ATOM 4001 C CA . LEU B 1 40 ? -37.531 12.195 19.344 1 52.97 40 LEU B CA 1
ATOM 4002 C C . LEU B 1 40 ? -36.781 12.344 18.031 1 52.97 40 LEU B C 1
ATOM 4004 O O . LEU B 1 40 ? -37.406 12.414 16.953 1 52.97 40 LEU B O 1
ATOM 4008 N N . TYR B 1 41 ? -35.438 12.266 18.156 1 49.16 41 TYR B N 1
ATOM 4009 C CA . TYR B 1 41 ? -34.688 12.656 16.984 1 49.16 41 TYR B CA 1
ATOM 4010 C C . TYR B 1 41 ? -33.688 11.555 16.578 1 49.16 41 TYR B C 1
ATOM 4012 O O . TYR B 1 41 ? -32.719 11.812 15.883 1 49.16 41 TYR B O 1
ATOM 4020 N N . ILE B 1 42 ? -33.906 10.289 16.953 1 45.94 42 ILE B N 1
ATOM 4021 C CA . ILE B 1 42 ? -33.125 9.102 16.625 1 45.94 42 ILE B CA 1
ATOM 4022 C C . ILE B 1 42 ? -33.5 8.57 15.258 1 45.94 42 ILE B C 1
ATOM 4024 O O . ILE B 1 42 ? -34.625 8.844 14.781 1 45.94 42 ILE B O 1
ATOM 4028 N N . ALA B 1 43 ? -32.656 7.645 14.719 1 46.66 43 ALA B N 1
ATOM 4029 C CA . ALA B 1 43 ? -32.875 7.156 13.359 1 46.66 43 ALA B CA 1
ATOM 4030 C C . ALA B 1 43 ? -34.219 6.41 13.25 1 46.66 43 ALA B C 1
ATOM 4032 O O . ALA B 1 43 ? -34.969 6.617 12.305 1 46.66 43 ALA B O 1
ATOM 4033 N N . THR B 1 44 ? -34.594 5.805 14.312 1 46.06 44 THR B N 1
ATOM 4034 C CA . THR B 1 44 ? -35.812 5.027 14.258 1 46.06 44 THR B CA 1
ATOM 4035 C C . THR B 1 44 ? -37.031 5.941 14.344 1 46.06 44 THR B C 1
ATOM 4037 O O . THR B 1 44 ? -38.062 5.695 13.688 1 46.06 44 THR B O 1
ATOM 4040 N N . SER B 1 45 ? -36.781 7.012 15.031 1 45 45 SER B N 1
ATOM 4041 C CA . SER B 1 45 ? -37.875 7.992 15.141 1 45 45 SER B CA 1
ATOM 4042 C C . SER B 1 45 ? -37.969 8.852 13.883 1 45 45 SER B C 1
ATOM 4044 O O . SER B 1 45 ? -39.062 9.086 13.367 1 45 45 SER B O 1
ATOM 4046 N N . ASN B 1 46 ? -36.844 9.109 13.383 1 47.16 46 ASN B N 1
ATOM 4047 C CA . ASN B 1 46 ? -36.844 9.906 12.156 1 47.16 46 ASN B CA 1
ATOM 4048 C C . ASN B 1 46 ? -37.219 9.062 10.945 1 47.16 46 ASN B C 1
ATOM 4050 O O . ASN B 1 46 ? -37.969 9.523 10.07 1 47.16 46 ASN B O 1
ATOM 4054 N N . GLU B 1 47 ? -36.938 7.789 10.906 1 47.84 47 GLU B N 1
ATOM 4055 C CA . GLU B 1 47 ? -37.438 6.828 9.914 1 47.84 47 GLU B CA 1
ATOM 4056 C C . GLU B 1 47 ? -38.938 6.617 10.031 1 47.84 47 GLU B C 1
ATOM 4058 O O . GLU B 1 47 ? -39.625 6.531 9.016 1 47.84 47 GLU B O 1
ATOM 4063 N N . TYR B 1 48 ? -39.438 6.715 11.172 1 44.41 48 TYR B N 1
ATOM 4064 C CA . TYR B 1 48 ? -40.875 6.609 11.383 1 44.41 48 TYR B CA 1
ATOM 4065 C C . TYR B 1 48 ? -41.594 7.848 10.867 1 44.41 48 TYR B C 1
ATOM 4067 O O . TYR B 1 48 ? -42.562 7.738 10.133 1 44.41 48 TYR B O 1
ATOM 4075 N N . TRP B 1 49 ? -40.844 8.961 10.969 1 52.25 49 TRP B N 1
ATOM 4076 C CA . TRP B 1 49 ? -41.5 10.188 10.516 1 52.25 49 TRP B CA 1
ATOM 4077 C C . TRP B 1 49 ? -41.281 10.391 9.016 1 52.25 49 TRP B C 1
ATOM 4079 O O . TRP B 1 49 ? -42.188 10.844 8.312 1 52.25 49 TRP B O 1
ATOM 4089 N N . ARG B 1 50 ? -40.188 9.898 8.539 1 49.66 50 ARG B N 1
ATOM 4090 C CA . ARG B 1 50 ? -39.969 9.891 7.098 1 49.66 50 ARG B CA 1
ATOM 4091 C C . ARG B 1 50 ? -40.875 8.883 6.398 1 49.66 50 ARG B C 1
ATOM 4093 O O . ARG B 1 50 ? -41.469 9.195 5.371 1 49.66 50 ARG B O 1
ATOM 4100 N N . TRP B 1 51 ? -41 7.781 6.914 1 46.84 51 TRP B N 1
ATOM 4101 C CA . TRP B 1 51 ? -41.938 6.773 6.41 1 46.84 51 TRP B CA 1
ATOM 4102 C C . TRP B 1 51 ? -43.375 7.266 6.492 1 46.84 51 TRP B C 1
ATOM 4104 O O . TRP B 1 51 ? -44.125 7.117 5.539 1 46.84 51 TRP B O 1
ATOM 4114 N N . LEU B 1 52 ? -43.625 8.031 7.453 1 46.69 52 LEU B N 1
ATOM 4115 C CA . LEU B 1 52 ? -44.969 8.609 7.633 1 46.69 52 LEU B CA 1
ATOM 4116 C C . LEU B 1 52 ? -45.188 9.773 6.668 1 46.69 52 LEU B C 1
ATOM 4118 O O . LEU B 1 52 ? -46.25 9.898 6.082 1 46.69 52 LEU B O 1
ATOM 4122 N N . ALA B 1 53 ? -44.062 10.469 6.484 1 48.28 53 ALA B N 1
ATOM 4123 C CA . ALA B 1 53 ? -44.156 11.594 5.555 1 48.28 53 ALA B CA 1
ATOM 4124 C C . ALA B 1 53 ? -44.188 11.117 4.109 1 48.28 53 ALA B C 1
ATOM 4126 O O . ALA B 1 53 ? -44.969 11.625 3.303 1 48.28 53 ALA B O 1
ATOM 4127 N N . GLU B 1 54 ? -43.406 10.203 3.762 1 48.72 54 GLU B N 1
ATOM 4128 C CA . GLU B 1 54 ? -43.406 9.578 2.441 1 48.72 54 GLU B CA 1
ATOM 4129 C C . GLU B 1 54 ? -44.75 8.883 2.176 1 48.72 54 GLU B C 1
ATOM 4131 O O . GLU B 1 54 ? -45.281 8.953 1.067 1 48.72 54 GLU B O 1
ATOM 4136 N N . THR B 1 55 ? -45.188 8.344 3.215 1 45.06 55 THR B N 1
ATOM 4137 C CA . THR B 1 55 ? -46.5 7.73 3.111 1 45.06 55 THR B CA 1
ATOM 4138 C C . THR B 1 55 ? -47.594 8.797 2.947 1 45.06 55 THR B C 1
ATOM 4140 O O . THR B 1 55 ? -48.531 8.617 2.174 1 45.06 55 THR B O 1
ATOM 4143 N N . GLU B 1 56 ? -47.156 9.883 3.572 1 44.03 56 GLU B N 1
ATOM 4144 C CA . GLU B 1 56 ? -48.062 11.008 3.453 1 44.03 56 GLU B CA 1
ATOM 4145 C C . GLU B 1 56 ? -47.969 11.664 2.08 1 44.03 56 GLU B C 1
ATOM 4147 O O . GLU B 1 56 ? -48.969 12.047 1.485 1 44.03 56 GLU B O 1
ATOM 4152 N N . GLN B 1 57 ? -46.719 11.852 1.653 1 45.53 57 GLN B N 1
ATOM 4153 C CA . GLN B 1 57 ? -46.5 12.453 0.344 1 45.53 57 GLN B CA 1
ATOM 4154 C C . GLN B 1 57 ? -46.969 11.539 -0.774 1 45.53 57 GLN B C 1
ATOM 4156 O O . GLN B 1 57 ? -47.562 12.008 -1.749 1 45.53 57 GLN B O 1
ATOM 4161 N N . LYS B 1 58 ? -46.594 10.344 -0.696 1 45.09 58 LYS B N 1
ATOM 4162 C CA . LYS B 1 58 ? -47.188 9.398 -1.644 1 45.09 58 LYS B CA 1
ATOM 4163 C C . LYS B 1 58 ? -48.719 9.461 -1.611 1 45.09 58 LYS B C 1
ATOM 4165 O O . LYS B 1 58 ? -49.344 9.398 -2.656 1 45.09 58 LYS B O 1
ATOM 4170 N N . ASP B 1 59 ? -48.969 9.711 -0.43 1 40.72 59 ASP B N 1
ATOM 4171 C CA . ASP B 1 59 ? -50.406 9.914 -0.273 1 40.72 59 ASP B CA 1
ATOM 4172 C C . ASP B 1 59 ? -50.844 11.273 -0.813 1 40.72 59 ASP B C 1
ATOM 4174 O O . ASP B 1 59 ? -51.875 11.391 -1.462 1 40.72 59 ASP B O 1
ATOM 4178 N N . ALA B 1 60 ? -49.844 12.227 -0.631 1 42.12 60 ALA B N 1
ATOM 4179 C CA . ALA B 1 60 ? -50.156 13.562 -1.131 1 42.12 60 ALA B CA 1
ATOM 4180 C C . ALA B 1 60 ? -50.062 13.609 -2.652 1 42.12 60 ALA B C 1
ATOM 4182 O O . ALA B 1 60 ? -50.875 14.273 -3.305 1 42.12 60 ALA B O 1
ATOM 4183 N N . SER B 1 61 ? -48.969 13.148 -3.236 1 39.97 61 SER B N 1
ATOM 4184 C CA . SER B 1 61 ? -48.812 13.102 -4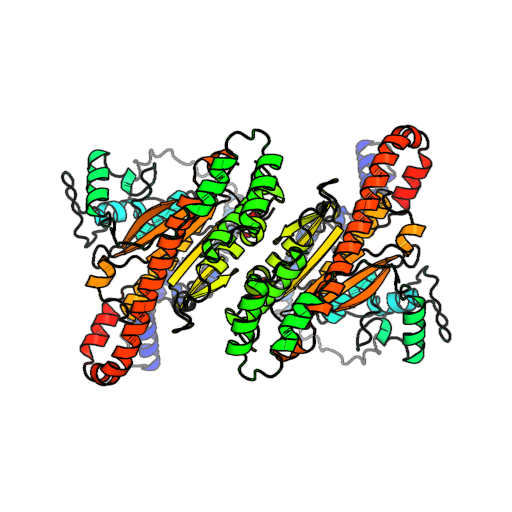.688 1 39.97 61 SER B CA 1
ATOM 4185 C C . SER B 1 61 ? -49.969 12.312 -5.336 1 39.97 61 SER B C 1
ATOM 4187 O O . SER B 1 61 ? -50.312 12.562 -6.492 1 39.97 61 SER B O 1
ATOM 4189 N N . ARG B 1 62 ? -50.312 11.359 -4.668 1 35.09 62 ARG B N 1
ATOM 4190 C CA . ARG B 1 62 ? -51.562 10.75 -5.137 1 35.09 62 ARG B CA 1
ATOM 4191 C C . ARG B 1 62 ? -52.688 11.773 -5.172 1 35.09 62 ARG B C 1
ATOM 4193 O O . ARG B 1 62 ? -53.531 11.727 -6.055 1 35.09 62 ARG B O 1
ATOM 4200 N N . ASP B 1 63 ? -52.406 12.633 -4.234 1 29.91 63 ASP B N 1
ATOM 4201 C CA . ASP B 1 63 ? -53.438 13.641 -4.164 1 29.91 63 ASP B CA 1
ATOM 4202 C C . ASP B 1 63 ? -53.25 14.703 -5.242 1 29.91 63 ASP B C 1
ATOM 4204 O O . ASP B 1 63 ? -54.219 15.203 -5.809 1 29.91 63 ASP B O 1
ATOM 4208 N N . LYS B 1 64 ? -51.906 15.203 -5.469 1 35.34 64 LYS B N 1
ATOM 4209 C CA . LYS B 1 64 ? -51.75 16.266 -6.465 1 35.34 64 LYS B CA 1
ATOM 4210 C C . LYS B 1 64 ? -52.094 15.75 -7.863 1 35.34 64 LYS B C 1
ATOM 4212 O O . LYS B 1 64 ? -52.375 16.531 -8.766 1 35.34 64 LYS B O 1
ATOM 4217 N N . ALA B 1 65 ? -51.656 14.562 -8.219 1 29.92 65 ALA B N 1
ATOM 4218 C CA . ALA B 1 65 ? -52.094 14.102 -9.531 1 29.92 65 ALA B CA 1
ATOM 4219 C C . ALA B 1 65 ? -53.594 14.328 -9.719 1 29.92 65 ALA B C 1
ATOM 4221 O O . ALA B 1 65 ? -54.156 14.055 -10.789 1 29.92 65 ALA B O 1
ATOM 4222 N N . ALA B 1 66 ? -54.062 14.547 -8.477 1 28.03 66 ALA B N 1
ATOM 4223 C CA . ALA B 1 66 ? -55.406 15.016 -8.672 1 28.03 66 ALA B CA 1
ATOM 4224 C C . ALA B 1 66 ? -55.438 16.484 -9.102 1 28.03 66 ALA B C 1
ATOM 4226 O O . ALA B 1 66 ? -54.531 17.25 -8.758 1 28.03 66 ALA B O 1
ATOM 4227 N N . GLY B 1 67 ? -55.906 17.141 -10.211 1 27.48 67 GLY B N 1
ATOM 4228 C CA . GLY B 1 67 ? -56.188 18.281 -11.078 1 27.48 67 GLY B CA 1
ATOM 4229 C C . GLY B 1 67 ? -56.156 19.609 -10.344 1 27.48 67 GLY B C 1
ATOM 4230 O O . GLY B 1 67 ? -56.656 20.609 -10.844 1 27.48 67 GLY B O 1
ATOM 4231 N N . MET B 1 68 ? -55.906 19.75 -8.953 1 26.62 68 MET B N 1
ATOM 4232 C CA . MET B 1 68 ? -56.344 21.062 -8.508 1 26.62 68 MET B CA 1
ATOM 4233 C C . MET B 1 68 ? -55.344 22.141 -8.938 1 26.62 68 MET B C 1
ATOM 4235 O O . MET B 1 68 ? -54.125 22.031 -8.664 1 26.62 68 MET B O 1
ATOM 4239 N N . SER B 1 69 ? -55.469 22.938 -10.109 1 25.59 69 SER B N 1
ATOM 4240 C CA . SER B 1 69 ? -54.906 24.031 -10.891 1 25.59 69 SER B CA 1
ATOM 4241 C C . SER B 1 69 ? -54.5 25.203 -10 1 25.59 69 SER B C 1
ATOM 4243 O O . SER B 1 69 ? -55.375 25.922 -9.5 1 25.59 69 SER B O 1
ATOM 4245 N N . ILE B 1 70 ? -53.906 25.109 -8.836 1 27.69 70 ILE B N 1
ATOM 4246 C CA . ILE B 1 70 ? -53.844 26.344 -8.07 1 27.69 70 ILE B CA 1
ATOM 4247 C C . ILE B 1 70 ? -53 27.375 -8.828 1 27.69 70 ILE B C 1
ATOM 4249 O O . ILE B 1 70 ? -51.906 27.062 -9.312 1 27.69 70 ILE B O 1
ATOM 4253 N N . SER B 1 71 ? -53.562 28.453 -9.43 1 24.94 71 SER B N 1
ATOM 4254 C CA . SER B 1 71 ? -53.094 29.641 -10.148 1 24.94 71 SER B CA 1
ATOM 4255 C C . SER B 1 71 ? -51.969 30.344 -9.422 1 24.94 71 SER B C 1
ATOM 4257 O O . SER B 1 71 ? -52.094 30.672 -8.242 1 24.94 71 SER B O 1
ATOM 4259 N N . PRO B 1 72 ? -50.719 30.047 -9.695 1 27.25 72 PRO B N 1
ATOM 4260 C CA . PRO B 1 72 ? -49.594 30.547 -8.891 1 27.25 72 PRO B CA 1
ATOM 4261 C C . PRO B 1 72 ? -49.5 32.062 -8.938 1 27.25 72 PRO B C 1
ATOM 4263 O O . PRO B 1 72 ? -49.375 32.656 -10.023 1 27.25 72 PRO B O 1
ATOM 4266 N N . SER B 1 73 ? -50.312 32.906 -8.328 1 24.28 73 SER B N 1
ATOM 4267 C CA . SER B 1 73 ? -50.188 34.344 -8.273 1 24.28 73 SER B CA 1
ATOM 4268 C C . SER B 1 73 ? -48.75 34.781 -8.078 1 24.28 73 SER B C 1
ATOM 4270 O O . SER B 1 73 ? -48 34.188 -7.297 1 24.28 73 SER B O 1
ATOM 4272 N N . ALA B 1 74 ? -48.188 35.5 -8.984 1 31.12 74 ALA B N 1
ATOM 4273 C CA . ALA B 1 74 ? -46.875 36.125 -9.227 1 31.12 74 ALA B CA 1
ATOM 4274 C C . ALA B 1 74 ? -46.438 36.906 -8.016 1 31.12 74 ALA B C 1
ATOM 4276 O O . ALA B 1 74 ? -46.719 38.125 -7.91 1 31.12 74 ALA B O 1
ATOM 4277 N N . THR B 1 75 ? -46.906 36.688 -6.75 1 27.47 75 THR B N 1
ATOM 4278 C CA . THR B 1 75 ? -46.562 37.625 -5.707 1 27.47 75 THR B CA 1
ATOM 4279 C C . THR B 1 75 ? -45.062 37.844 -5.66 1 27.47 75 THR B C 1
ATOM 4281 O O . THR B 1 75 ? -44.281 36.875 -5.629 1 27.47 75 THR B O 1
ATOM 4284 N N . ILE B 1 76 ? -44.531 39.031 -6.07 1 29.89 76 ILE B N 1
ATOM 4285 C CA . ILE B 1 76 ? -43.219 39.688 -6.02 1 29.89 76 ILE B CA 1
ATOM 4286 C C . ILE B 1 76 ? -42.531 39.344 -4.695 1 29.89 76 ILE B C 1
ATOM 4288 O O . ILE B 1 76 ? -42.969 39.75 -3.631 1 29.89 76 ILE B O 1
ATOM 4292 N N . LYS B 1 77 ? -42.156 38.219 -4.496 1 32.78 77 LYS B N 1
ATOM 4293 C CA . LYS B 1 77 ? -41.625 37.781 -3.221 1 32.78 77 LYS B CA 1
ATOM 4294 C C . LYS B 1 77 ? -40.438 38.656 -2.777 1 32.78 77 LYS B C 1
ATOM 4296 O O . LYS B 1 77 ? -39.562 38.969 -3.58 1 32.78 77 LYS B O 1
ATOM 4301 N N . SER B 1 78 ? -40.594 39.562 -1.88 1 27.64 78 SER B N 1
ATOM 4302 C CA . SER B 1 78 ? -39.594 40.406 -1.206 1 27.64 78 SER B CA 1
ATOM 4303 C C . SER B 1 78 ? -38.281 39.625 -1.01 1 27.64 78 SER B C 1
ATOM 4305 O O . SER B 1 78 ? -38.312 38.406 -0.858 1 27.64 78 SER B O 1
ATOM 4307 N N . PRO B 1 79 ? -37.125 40.188 -1.502 1 31.84 79 PRO B N 1
ATOM 4308 C CA . PRO B 1 79 ? -35.844 39.531 -1.371 1 31.84 79 PRO B CA 1
ATOM 4309 C C . PRO B 1 79 ? -35.688 38.812 -0.033 1 31.84 79 PRO B C 1
ATOM 4311 O O . PRO B 1 79 ? -36.031 39.344 1.014 1 31.84 79 PRO B O 1
ATOM 4314 N N . ILE B 1 80 ? -36.031 37.625 0.131 1 34.56 80 ILE B N 1
ATOM 4315 C CA . ILE B 1 80 ? -35.875 36.844 1.346 1 34.56 80 ILE B CA 1
ATOM 4316 C C . ILE B 1 80 ? -34.625 37.25 2.104 1 34.56 80 ILE B C 1
ATOM 4318 O O . ILE B 1 80 ? -33.531 37.125 1.584 1 34.56 80 ILE B O 1
ATOM 4322 N N . LYS B 1 81 ? -34.688 38.281 2.975 1 35.09 81 LYS B N 1
ATOM 4323 C CA . LYS B 1 81 ? -33.656 38.688 3.902 1 35.09 81 LYS B CA 1
ATOM 4324 C C . LYS B 1 81 ? -32.875 37.469 4.43 1 35.09 81 LYS B C 1
ATOM 4326 O O . LYS B 1 81 ? -33.469 36.469 4.84 1 35.09 81 LYS B O 1
ATOM 4331 N N . LYS B 1 82 ? -31.641 37.281 3.994 1 40.41 82 LYS B N 1
ATOM 4332 C CA . LYS B 1 82 ? -30.719 36.281 4.531 1 40.41 82 LYS B CA 1
ATOM 4333 C C . LYS B 1 82 ? -30.844 36.188 6.047 1 40.41 82 LYS B C 1
ATOM 4335 O O . LYS B 1 82 ? -30.828 37.188 6.75 1 40.41 82 LYS B O 1
ATOM 4340 N N . PRO B 1 83 ? -31.391 35.281 6.699 1 40.62 83 PRO B N 1
ATOM 4341 C CA . PRO B 1 83 ? -31.5 35.188 8.156 1 40.62 83 PRO B CA 1
ATOM 4342 C C . PRO B 1 83 ? -30.219 35.625 8.859 1 40.62 83 PRO B C 1
ATOM 4344 O O . PRO B 1 83 ? -29.125 35.312 8.414 1 40.62 83 PRO B O 1
ATOM 4347 N N . LYS B 1 84 ? -30.094 36.656 9.664 1 48.91 84 LYS B N 1
ATOM 4348 C CA . LYS B 1 84 ? -29 37.188 10.469 1 48.91 84 LYS B CA 1
ATOM 4349 C C . LYS B 1 84 ? -28.438 36.094 11.391 1 48.91 84 LYS B C 1
ATOM 4351 O O . LYS B 1 84 ? -29.125 35.625 12.281 1 48.91 84 LYS B O 1
ATOM 4356 N N . VAL B 1 85 ? -27.5 35.219 11.07 1 60.94 85 VAL B N 1
ATOM 4357 C CA . VAL B 1 85 ? -26.844 34.25 11.945 1 60.94 85 VAL B CA 1
ATOM 4358 C C . VAL B 1 85 ? -26.188 34.969 13.117 1 60.94 85 VAL B C 1
ATOM 4360 O O . VAL B 1 85 ? -25.312 35.844 12.914 1 60.94 85 VAL B O 1
ATOM 4363 N N . ASN B 1 86 ? -26.766 34.969 14.328 1 74.75 86 ASN B N 1
ATOM 4364 C CA . ASN B 1 86 ? -26.219 35.625 15.516 1 74.75 86 ASN B CA 1
ATOM 4365 C C . ASN B 1 86 ? -25.125 34.75 16.156 1 74.75 86 ASN B C 1
ATOM 4367 O O . ASN B 1 86 ? -25.422 33.844 16.938 1 74.75 86 ASN B O 1
ATOM 4371 N N . PHE B 1 87 ? -23.984 34.656 15.578 1 84.81 87 PHE B N 1
ATOM 4372 C CA . PHE B 1 87 ? -22.844 33.938 16.141 1 84.81 87 PHE B CA 1
ATOM 4373 C C . PHE B 1 87 ? -21.766 34.938 16.594 1 84.81 87 PHE B C 1
ATOM 4375 O O . PHE B 1 87 ? -21.406 35.844 15.859 1 84.81 87 PHE B O 1
ATOM 4382 N N . VAL B 1 88 ? -21.438 34.781 17.859 1 84.75 88 VAL B N 1
ATOM 4383 C CA . VAL B 1 88 ? -20.312 35.562 18.406 1 84.75 88 VAL B CA 1
ATOM 4384 C C . VAL B 1 88 ? -19.25 34.594 18.953 1 84.75 88 VAL B C 1
ATOM 4386 O O . VAL B 1 88 ? -19.547 33.75 19.797 1 84.75 88 VAL B O 1
ATOM 4389 N N . SER B 1 89 ? -18.062 34.75 18.406 1 84.94 89 SER B N 1
ATOM 4390 C CA . SER B 1 89 ? -16.938 33.938 18.859 1 84.94 89 SER B CA 1
ATOM 4391 C C . SER B 1 89 ? -16.281 34.531 20.094 1 84.94 89 SER B C 1
ATOM 4393 O O . SER B 1 89 ? -16.375 35.719 20.344 1 84.94 89 SER B O 1
ATOM 4395 N N . LYS B 1 90 ? -15.625 33.688 20.859 1 77.56 90 LYS B N 1
ATOM 4396 C CA . LYS B 1 90 ? -14.922 34.125 22.047 1 77.56 90 LYS B CA 1
ATOM 4397 C C . LYS B 1 90 ? -13.43 34.312 21.781 1 77.56 90 LYS B C 1
ATOM 4399 O O . LYS B 1 90 ? -12.641 34.5 22.703 1 77.56 90 LYS B O 1
ATOM 4404 N N . ASP B 1 91 ? -13.109 34.344 20.578 1 78.25 91 ASP B N 1
ATOM 4405 C CA . ASP B 1 91 ? -11.703 34.469 20.219 1 78.25 91 ASP B CA 1
ATOM 4406 C C . ASP B 1 91 ? -11.211 35.906 20.516 1 78.25 91 ASP B C 1
ATOM 4408 O O . ASP B 1 91 ? -12.008 36.781 20.828 1 78.25 91 ASP B O 1
ATOM 4412 N N . THR B 1 92 ? -9.867 36.031 20.531 1 74.56 92 THR B N 1
ATOM 4413 C CA . THR B 1 92 ? -9.266 37.312 20.828 1 74.56 92 THR B CA 1
ATOM 4414 C C . THR B 1 92 ? -8.547 37.875 19.594 1 74.56 92 THR B C 1
ATOM 4416 O O . THR B 1 92 ? -7.637 38.688 19.719 1 74.56 92 THR B O 1
ATOM 4419 N N . PHE B 1 93 ? -8.969 37.344 18.438 1 80.56 93 PHE B N 1
ATOM 4420 C CA . PHE B 1 93 ? -8.281 37.781 17.219 1 80.56 93 PHE B CA 1
ATOM 4421 C C . PHE B 1 93 ? -9.008 38.969 16.578 1 80.56 93 PHE B C 1
ATOM 4423 O O . PHE B 1 93 ? -9.938 38.781 15.797 1 80.56 93 PHE B O 1
ATOM 4430 N N . PHE B 1 94 ? -8.492 40.094 16.906 1 82.94 94 PHE B N 1
ATOM 4431 C CA . PHE B 1 94 ? -9.078 41.312 16.328 1 82.94 94 PHE B CA 1
ATOM 4432 C C . PHE B 1 94 ? -8.164 41.906 15.266 1 82.94 94 PHE B C 1
ATOM 4434 O O . PHE B 1 94 ? -6.941 41.906 15.445 1 82.94 94 PHE B O 1
ATOM 4441 N N . ILE B 1 95 ? -8.75 42.188 14.172 1 80.88 95 ILE B N 1
ATOM 4442 C CA . ILE B 1 95 ? -8.023 42.812 13.062 1 80.88 95 ILE B CA 1
ATOM 4443 C C . ILE B 1 95 ? -8.406 44.281 12.945 1 80.88 95 ILE B C 1
ATOM 4445 O O . ILE B 1 95 ? -9.578 44.625 13.062 1 80.88 95 ILE B O 1
ATOM 4449 N N . ASP B 1 96 ? -7.387 45.031 12.734 1 79.12 96 ASP B N 1
ATOM 4450 C CA . ASP B 1 96 ? -7.621 46.469 12.602 1 79.12 96 ASP B CA 1
ATOM 4451 C C . ASP B 1 96 ? -8.602 46.75 11.469 1 79.12 96 ASP B C 1
ATOM 4453 O O . ASP B 1 96 ? -8.477 46.188 10.375 1 79.12 96 ASP B O 1
ATOM 4457 N N . GLY B 1 97 ? -9.5 47.562 11.742 1 78.75 97 GLY B N 1
ATOM 4458 C CA . GLY B 1 97 ? -10.461 47.969 10.727 1 78.75 97 GLY B CA 1
ATOM 4459 C C . GLY B 1 97 ? -11.766 47.188 10.805 1 78.75 97 GLY B C 1
ATOM 4460 O O . GLY B 1 97 ? -12.75 47.562 10.164 1 78.75 97 GLY B O 1
ATOM 4461 N N . TYR B 1 98 ? -11.719 46.188 11.648 1 83.62 98 TYR B N 1
ATOM 4462 C CA . TYR B 1 98 ? -12.938 45.406 11.797 1 83.62 98 TYR B CA 1
ATOM 4463 C C . TYR B 1 98 ? -13.523 45.562 13.188 1 83.62 98 TYR B C 1
ATOM 4465 O O . TYR B 1 98 ? -12.789 45.625 14.18 1 83.62 98 TYR B O 1
ATOM 4473 N N . LYS B 1 99 ? -14.758 45.594 13.312 1 80.12 99 LYS B N 1
ATOM 4474 C CA . LYS B 1 99 ? -15.445 45.812 14.586 1 80.12 99 LYS B CA 1
ATOM 4475 C C . LYS B 1 99 ? -15.562 44.5 15.367 1 80.12 99 LYS B C 1
ATOM 4477 O O . LYS B 1 99 ? -15.758 44.5 16.578 1 80.12 99 LYS B O 1
ATOM 4482 N N . GLU B 1 100 ? -15.469 43.5 14.672 1 85.25 100 GLU B N 1
ATOM 4483 C CA . GLU B 1 100 ? -15.648 42.188 15.281 1 85.25 100 GLU B CA 1
ATOM 4484 C C . GLU B 1 100 ? -14.383 41.344 15.172 1 85.25 100 GLU B C 1
ATOM 4486 O O . GLU B 1 100 ? -13.508 41.656 14.359 1 85.25 100 GLU B O 1
ATOM 4491 N N . SER B 1 101 ? -14.328 40.375 16.078 1 85.69 101 SER B N 1
ATOM 4492 C CA . SER B 1 101 ? -13.188 39.469 16.016 1 85.69 101 SER B CA 1
ATOM 4493 C C . SER B 1 101 ? -13.234 38.594 14.758 1 85.69 101 SER B C 1
ATOM 4495 O O . SER B 1 101 ? -14.305 38.406 14.164 1 85.69 101 SER B O 1
ATOM 4497 N N . PHE B 1 102 ? -12.141 38.156 14.352 1 87.19 102 PHE B N 1
ATOM 4498 C CA . PHE B 1 102 ? -12.07 37.344 13.148 1 87.19 102 PHE B CA 1
ATOM 4499 C C . PHE B 1 102 ? -12.867 36.062 13.32 1 87.19 102 PHE B C 1
ATOM 4501 O O . PHE B 1 102 ? -13.523 35.594 12.375 1 87.19 102 PHE B O 1
ATOM 4508 N N . GLY B 1 103 ? -12.812 35.406 14.453 1 88.5 103 GLY B N 1
ATOM 4509 C CA . GLY B 1 103 ? -13.617 34.219 14.719 1 88.5 103 GLY B CA 1
ATOM 4510 C C . GLY B 1 103 ? -15.102 34.438 14.516 1 88.5 103 GLY B C 1
ATOM 4511 O O . GLY B 1 103 ? -15.812 33.562 14.016 1 88.5 103 GLY B O 1
ATOM 4512 N N . THR B 1 104 ? -15.477 35.594 14.906 1 87.5 104 THR B N 1
ATOM 4513 C CA . THR B 1 104 ? -16.875 35.969 14.719 1 87.5 104 THR B CA 1
ATOM 4514 C C . THR B 1 104 ? -17.203 36.094 13.234 1 87.5 104 THR B C 1
ATOM 4516 O O . THR B 1 104 ? -18.25 35.625 12.781 1 87.5 104 THR B O 1
ATOM 4519 N N . ILE B 1 105 ? -16.328 36.75 12.594 1 88.31 105 ILE B N 1
ATOM 4520 C CA . ILE B 1 105 ? -16.516 36.938 11.156 1 88.31 105 ILE B CA 1
ATOM 4521 C C . ILE B 1 105 ? -16.609 35.594 10.445 1 88.31 105 ILE B C 1
ATOM 4523 O O . ILE B 1 105 ? -17.578 35.344 9.711 1 88.31 105 ILE B O 1
ATOM 4527 N N . VAL B 1 106 ? -15.711 34.75 10.672 1 89.44 106 VAL B N 1
ATOM 4528 C CA . VAL B 1 106 ? -15.664 33.438 10.031 1 89.44 106 VAL B CA 1
ATOM 4529 C C . VAL B 1 106 ? -16.875 32.594 10.461 1 89.44 106 VAL B C 1
ATOM 4531 O O . VAL B 1 106 ? -17.516 31.953 9.633 1 89.44 106 VAL B O 1
ATOM 4534 N N . GLY B 1 107 ? -17.141 32.594 11.695 1 88.69 107 GLY B N 1
ATOM 4535 C CA . GLY B 1 107 ? -18.266 31.844 12.219 1 88.69 107 GLY B CA 1
ATOM 4536 C C . GLY B 1 107 ? -19.578 32.219 11.562 1 88.69 107 GLY B C 1
ATOM 4537 O O . GLY B 1 107 ? -20.391 31.328 11.258 1 88.69 107 GLY B O 1
ATOM 4538 N N . ARG B 1 108 ? -19.797 33.406 11.391 1 88 108 ARG B N 1
ATOM 4539 C CA . ARG B 1 108 ? -21.016 33.875 10.742 1 88 108 ARG B CA 1
ATOM 4540 C C . ARG B 1 108 ? -21.016 33.531 9.258 1 88 108 ARG B C 1
ATOM 4542 O O . ARG B 1 108 ? -22.047 33.125 8.703 1 88 108 ARG B O 1
ATOM 4549 N N . TYR B 1 109 ? -19.875 33.781 8.656 1 88.44 109 TYR B N 1
ATOM 4550 C CA . TYR B 1 109 ? -19.734 33.531 7.23 1 88.44 109 TYR B CA 1
ATOM 4551 C C . TYR B 1 109 ? -20.094 32.062 6.895 1 88.44 109 TYR B C 1
ATOM 4553 O O . TYR B 1 109 ? -20.906 31.812 6.012 1 88.44 109 TYR B O 1
ATOM 4561 N N . VAL B 1 110 ? -19.594 31.094 7.59 1 89.81 110 VAL B N 1
ATOM 4562 C CA . VAL B 1 110 ? -19.75 29.688 7.238 1 89.81 110 VAL B CA 1
ATOM 4563 C C . VAL B 1 110 ? -21.172 29.234 7.531 1 89.81 110 VAL B C 1
ATOM 4565 O O . VAL B 1 110 ? -21.672 28.281 6.926 1 89.81 110 VAL B O 1
ATOM 4568 N N . ARG B 1 111 ? -21.812 29.891 8.375 1 86.88 111 ARG B N 1
ATOM 4569 C CA . ARG B 1 111 ? -23.188 29.547 8.719 1 86.88 111 ARG B CA 1
ATOM 4570 C C . ARG B 1 111 ? -24.172 30.156 7.734 1 86.88 111 ARG B C 1
ATOM 4572 O O . ARG B 1 111 ? -25.359 29.797 7.715 1 86.88 111 ARG B O 1
ATOM 4579 N N . SER B 1 112 ? -23.688 30.953 6.898 1 85.44 112 SER B N 1
ATOM 4580 C CA . SER B 1 112 ? -24.547 31.734 6.023 1 85.44 112 SER B CA 1
ATOM 4581 C C . SER B 1 112 ? -24.781 31.031 4.691 1 85.44 112 SER B C 1
ATOM 4583 O O . SER B 1 112 ? -25.656 31.406 3.918 1 85.44 112 SER B O 1
ATOM 4585 N N . TYR B 1 113 ? -23.906 30.062 4.402 1 83.88 113 TYR B N 1
ATOM 4586 C CA . TYR B 1 113 ? -24.047 29.453 3.086 1 83.88 113 TYR B CA 1
ATOM 4587 C C . TYR B 1 113 ? -24.172 27.938 3.199 1 83.88 113 TYR B C 1
ATOM 4589 O O . TYR B 1 113 ? -23.891 27.359 4.254 1 83.88 113 TYR B O 1
ATOM 4597 N N . VAL B 1 114 ? -24.672 27.391 2.006 1 83.38 114 VAL B N 1
ATOM 4598 C CA . VAL B 1 114 ? -24.719 25.953 1.839 1 83.38 114 VAL B CA 1
ATOM 4599 C C . VAL B 1 114 ? -23.562 25.484 0.957 1 83.38 114 VAL B C 1
ATOM 4601 O O . VAL B 1 114 ? -23.25 26.125 -0.059 1 83.38 114 VAL B O 1
ATOM 4604 N N . SER B 1 115 ? -22.922 24.438 1.369 1 85.81 115 SER B N 1
ATOM 4605 C CA . SER B 1 115 ? -21.781 23.922 0.627 1 85.81 115 SER B CA 1
ATOM 4606 C C . SER B 1 115 ? -22.188 23.391 -0.738 1 85.81 115 SER B C 1
ATOM 4608 O O . SER B 1 115 ? -23.172 22.641 -0.849 1 85.81 115 SER B O 1
ATOM 4610 N N . LYS B 1 116 ? -21.438 23.75 -1.71 1 85.62 116 LYS B N 1
ATOM 4611 C CA . LYS B 1 116 ? -21.75 23.344 -3.074 1 85.62 116 LYS B CA 1
ATOM 4612 C C . LYS B 1 116 ? -20.703 22.375 -3.623 1 85.62 116 LYS B C 1
ATOM 4614 O O . LYS B 1 116 ? -20.938 21.688 -4.621 1 85.62 116 LYS B O 1
ATOM 4619 N N . ASP B 1 117 ? -19.609 22.422 -3.078 1 89 117 ASP B N 1
ATOM 4620 C CA . ASP B 1 117 ? -18.484 21.609 -3.518 1 89 117 ASP B CA 1
ATOM 4621 C C . ASP B 1 117 ? -17.578 21.234 -2.344 1 89 117 ASP B C 1
ATOM 4623 O O . ASP B 1 117 ? -17.875 21.594 -1.197 1 89 117 ASP B O 1
ATOM 4627 N N . SER B 1 118 ? -16.562 20.516 -2.654 1 91.69 118 SER B N 1
ATOM 4628 C CA . SER B 1 118 ? -15.688 20.016 -1.604 1 91.69 118 SER B CA 1
ATOM 4629 C C . SER B 1 118 ? -14.945 21.156 -0.912 1 91.69 118 SER B C 1
ATOM 4631 O O . SER B 1 118 ? -14.688 21.094 0.291 1 91.69 118 SER B O 1
ATOM 4633 N N . LYS B 1 119 ? -14.625 22.141 -1.616 1 93.62 119 LYS B N 1
ATOM 4634 C CA . LYS B 1 119 ? -13.922 23.266 -1.013 1 93.62 119 LYS B CA 1
ATOM 4635 C C . LYS B 1 119 ? -14.812 24 -0.021 1 93.62 119 LYS B C 1
ATOM 4637 O O . LYS B 1 119 ? -14.406 24.25 1.118 1 93.62 119 LYS B O 1
ATOM 4642 N N . SER B 1 120 ? -15.961 24.359 -0.484 1 92.69 120 SER B N 1
ATOM 4643 C CA . SER B 1 120 ? -16.875 25.062 0.413 1 92.69 120 SER B CA 1
ATOM 4644 C C . SER B 1 120 ? -17.234 24.203 1.621 1 92.69 120 SER B C 1
ATOM 4646 O O . SER B 1 120 ? -17.391 24.719 2.729 1 92.69 120 SER B O 1
ATOM 4648 N N . SER B 1 121 ? -17.344 22.938 1.382 1 93.62 121 SER B N 1
ATOM 4649 C CA . SER B 1 121 ? -17.594 22.016 2.486 1 93.62 121 SER B CA 1
ATOM 4650 C C . SER B 1 121 ? -16.422 22.016 3.475 1 93.62 121 SER B C 1
ATOM 4652 O O . SER B 1 121 ? -16.641 21.969 4.688 1 93.62 121 SER B O 1
ATOM 4654 N N . TYR B 1 122 ? -15.266 22.078 2.943 1 95.88 122 TYR B N 1
ATOM 4655 C CA . TYR B 1 122 ? -14.055 22.109 3.762 1 95.88 122 TYR B CA 1
ATOM 4656 C C . TYR B 1 122 ? -14.047 23.344 4.668 1 95.88 122 TYR B C 1
ATOM 4658 O O . TYR B 1 122 ? -13.961 23.219 5.895 1 95.88 122 TYR B O 1
ATOM 4666 N N . PHE B 1 123 ? -14.219 24.422 4.172 1 95.94 123 PHE B N 1
ATOM 4667 C CA . PHE B 1 123 ? -14.117 25.672 4.938 1 95.94 123 PHE B CA 1
ATOM 4668 C C . PHE B 1 123 ? -15.312 25.828 5.871 1 95.94 123 PHE B C 1
ATOM 4670 O O . PHE B 1 123 ? -15.18 26.375 6.969 1 95.94 123 PHE B O 1
ATOM 4677 N N . LYS B 1 124 ? -16.438 25.375 5.434 1 92.88 124 LYS B N 1
ATOM 4678 C CA . LYS B 1 124 ? -17.609 25.391 6.316 1 92.88 124 LYS B CA 1
ATOM 4679 C C . LYS B 1 124 ? -17.375 24.531 7.555 1 92.88 124 LYS B C 1
ATOM 4681 O O . LYS B 1 124 ? -17.594 24.969 8.68 1 92.88 124 LYS B O 1
ATOM 4686 N N . THR B 1 125 ? -16.875 23.344 7.273 1 93.5 125 THR B N 1
ATOM 4687 C CA . THR B 1 125 ? -16.625 22.422 8.367 1 93.5 125 THR B CA 1
ATOM 4688 C C . THR B 1 125 ? -15.602 23 9.344 1 93.5 125 THR B C 1
ATOM 4690 O O . THR B 1 125 ? -15.773 22.906 10.555 1 93.5 125 THR B O 1
ATOM 4693 N N . LEU B 1 126 ? -14.586 23.578 8.789 1 95.38 126 LEU B N 1
ATOM 4694 C CA . LEU B 1 126 ? -13.547 24.156 9.648 1 95.38 126 LEU B CA 1
ATOM 4695 C C . LEU B 1 126 ? -14.109 25.297 10.492 1 95.38 126 LEU B C 1
ATOM 4697 O O . LEU B 1 126 ? -13.938 25.312 11.711 1 95.38 126 LEU B O 1
ATOM 4701 N N . GLY B 1 127 ? -14.789 26.141 9.883 1 91.94 127 GLY B N 1
ATOM 4702 C CA . GLY B 1 127 ? -15.359 27.281 10.586 1 91.94 127 GLY B CA 1
ATOM 4703 C C . GLY B 1 127 ? -16.359 26.875 11.664 1 91.94 127 GLY B C 1
ATOM 4704 O O . GLY B 1 127 ? -16.406 27.484 12.727 1 91.94 127 GLY B O 1
ATOM 4705 N N . MET B 1 128 ? -17.062 25.828 11.352 1 89.19 128 MET B N 1
ATOM 4706 C CA . MET B 1 128 ? -18.047 25.328 12.297 1 89.19 128 MET B CA 1
ATOM 4707 C C . MET B 1 128 ? -17.359 24.703 13.516 1 89.19 128 MET B C 1
ATOM 4709 O O . MET B 1 128 ? -17.969 24.562 14.57 1 89.19 128 MET B O 1
ATOM 4713 N N . ASN B 1 129 ? -16.109 24.375 13.375 1 89.5 129 ASN B N 1
ATOM 4714 C CA . ASN B 1 129 ? -15.359 23.734 14.445 1 89.5 129 ASN B CA 1
ATOM 4715 C C . ASN B 1 129 ? -14.273 24.656 15 1 89.5 129 ASN B C 1
ATOM 4717 O O . ASN B 1 129 ? -13.305 24.172 15.602 1 89.5 129 ASN B O 1
ATOM 4721 N N . ASN B 1 130 ? -14.438 25.938 14.703 1 90.69 130 ASN B N 1
ATOM 4722 C CA . ASN B 1 130 ? -13.516 26.953 15.203 1 90.69 130 ASN B CA 1
ATOM 4723 C C . ASN B 1 130 ? -12.086 26.703 14.734 1 90.69 130 ASN B C 1
ATOM 4725 O O . ASN B 1 130 ? -11.156 26.719 15.539 1 90.69 130 ASN B O 1
ATOM 4729 N N . ILE B 1 131 ? -11.953 26.344 13.531 1 94.25 131 ILE B N 1
ATOM 4730 C CA . ILE B 1 131 ? -10.656 26.156 12.891 1 94.25 131 ILE B CA 1
ATOM 4731 C C . ILE B 1 131 ? -10.477 27.188 11.781 1 94.25 131 ILE B C 1
ATOM 4733 O O . ILE B 1 131 ? -11.391 27.422 10.984 1 94.25 131 ILE B O 1
ATOM 4737 N N . ILE B 1 132 ? -9.336 27.766 11.781 1 93.25 132 ILE B N 1
ATOM 4738 C CA . ILE B 1 132 ? -8.977 28.688 10.695 1 93.25 132 ILE B CA 1
ATOM 4739 C C . ILE B 1 132 ? -7.824 28.094 9.891 1 93.25 132 ILE B C 1
ATOM 4741 O O . ILE B 1 132 ? -6.805 27.688 10.453 1 93.25 132 ILE B O 1
ATOM 4745 N N . ASP B 1 133 ? -8 28.062 8.625 1 96.56 133 ASP B N 1
ATOM 4746 C CA . ASP B 1 133 ? -6.914 27.641 7.742 1 96.56 133 ASP B CA 1
ATOM 4747 C C . ASP B 1 133 ? -6.211 28.844 7.125 1 96.56 133 ASP B C 1
ATOM 4749 O O . ASP B 1 133 ? -6.75 29.5 6.23 1 96.56 133 ASP B O 1
ATOM 4753 N N . ILE B 1 134 ? -5.043 29.094 7.547 1 94.81 134 ILE B N 1
ATOM 4754 C CA . ILE B 1 134 ? -4.34 30.281 7.062 1 94.81 134 ILE B CA 1
ATOM 4755 C C . ILE B 1 134 ? -3.432 29.891 5.895 1 94.81 134 ILE B C 1
ATOM 4757 O O . ILE B 1 134 ? -2.641 30.719 5.426 1 94.81 134 ILE B O 1
ATOM 4761 N N . SER B 1 135 ? -3.518 28.625 5.441 1 94.75 135 SER B N 1
ATOM 4762 C CA . SER B 1 135 ? -2.676 28.172 4.34 1 94.75 135 SER B CA 1
ATOM 4763 C C . SER B 1 135 ? -3.322 28.469 2.99 1 94.75 135 SER B C 1
ATOM 4765 O O . SER B 1 135 ? -2.682 28.328 1.946 1 94.75 135 SER B O 1
ATOM 4767 N N . ASP B 1 136 ? -4.555 28.828 2.979 1 94.44 136 ASP B N 1
ATOM 4768 C CA . ASP B 1 136 ? -5.316 29.047 1.753 1 94.44 136 ASP B CA 1
ATOM 4769 C C . ASP B 1 136 ? -5.953 30.438 1.74 1 94.44 136 ASP B C 1
ATOM 4771 O O . ASP B 1 136 ? -6.805 30.734 2.578 1 94.44 136 ASP B O 1
ATOM 4775 N N . ASP B 1 137 ? -5.602 31.234 0.784 1 92.12 137 ASP B N 1
ATOM 4776 C CA . ASP B 1 137 ? -6.16 32.594 0.684 1 92.12 137 ASP B CA 1
ATOM 4777 C C . ASP B 1 137 ? -6.953 32.75 -0.61 1 92.12 137 ASP B C 1
ATOM 4779 O O . ASP B 1 137 ? -7.246 33.875 -1.022 1 92.12 137 ASP B O 1
ATOM 4783 N N . THR B 1 138 ? -7.285 31.672 -1.209 1 92.25 138 THR B N 1
ATOM 4784 C CA . THR B 1 138 ? -8.008 31.719 -2.477 1 92.25 138 THR B CA 1
ATOM 4785 C C . THR B 1 138 ? -9.492 32 -2.246 1 92.25 138 THR B C 1
ATOM 4787 O O . THR B 1 138 ? -9.953 32 -1.104 1 92.25 138 THR B O 1
ATOM 4790 N N . GLU B 1 139 ? -10.234 32.188 -3.283 1 91.31 139 GLU B N 1
ATOM 4791 C CA . GLU B 1 139 ? -11.656 32.5 -3.209 1 91.31 139 GLU B CA 1
ATOM 4792 C C . GLU B 1 139 ? -12.406 31.375 -2.479 1 91.31 139 GLU B C 1
ATOM 4794 O O . GLU B 1 139 ? -12.156 30.188 -2.709 1 91.31 139 GLU B O 1
ATOM 4799 N N . GLY B 1 140 ? -13.258 31.781 -1.581 1 90.06 140 GLY B N 1
ATOM 4800 C CA . GLY B 1 140 ? -14.055 30.812 -0.846 1 90.06 140 GLY B CA 1
ATOM 4801 C C . GLY B 1 140 ? -13.406 30.359 0.451 1 90.06 140 GLY B C 1
ATOM 4802 O O . GLY B 1 140 ? -14.031 29.672 1.252 1 90.06 140 GLY B O 1
ATOM 4803 N N . SER B 1 141 ? -12.195 30.812 0.626 1 94.62 141 SER B N 1
ATOM 4804 C CA . SER B 1 141 ? -11.492 30.469 1.862 1 94.62 141 SER B CA 1
ATOM 4805 C C . SER B 1 141 ? -11.906 31.406 3 1 94.62 141 SER B C 1
ATOM 4807 O O . SER B 1 141 ? -12.656 32.375 2.787 1 94.62 141 SER B O 1
ATOM 4809 N N . HIS B 1 142 ? -11.43 31.078 4.168 1 92.5 142 HIS B N 1
ATOM 4810 C CA . HIS B 1 142 ? -11.703 31.938 5.32 1 92.5 142 HIS B CA 1
ATOM 4811 C C . HIS B 1 142 ? -11.047 33.312 5.172 1 92.5 142 HIS B C 1
ATOM 4813 O O . HIS B 1 142 ? -11.609 34.312 5.574 1 92.5 142 HIS B O 1
ATOM 4819 N N . LEU B 1 143 ? -9.914 33.25 4.59 1 92.88 143 LEU B N 1
ATOM 4820 C CA . LEU B 1 143 ? -9.133 34.5 4.469 1 92.88 143 LEU B CA 1
ATOM 4821 C C . LEU B 1 143 ? -9.703 35.406 3.383 1 92.88 143 LEU B C 1
ATOM 4823 O O . LEU B 1 143 ? -9.469 36.594 3.387 1 92.88 143 LEU B O 1
ATOM 4827 N N . ALA B 1 144 ? -10.375 34.781 2.488 1 90.94 144 ALA B N 1
ATOM 4828 C CA . ALA B 1 144 ? -10.922 35.531 1.363 1 90.94 144 ALA B CA 1
ATOM 4829 C C . ALA B 1 144 ? -11.953 36.531 1.835 1 90.94 144 ALA B C 1
ATOM 4831 O O . ALA B 1 144 ? -12.289 37.469 1.103 1 90.94 144 ALA B O 1
ATOM 4832 N N . GLU B 1 145 ? -12.453 36.438 3.037 1 83.69 145 GLU B N 1
ATOM 4833 C CA . GLU B 1 145 ? -13.453 37.344 3.605 1 83.69 145 GLU B CA 1
ATOM 4834 C C . GLU B 1 145 ? -12.82 38.656 4.016 1 83.69 145 GLU B C 1
ATOM 4836 O O . GLU B 1 145 ? -13.531 39.625 4.266 1 83.69 145 GLU B O 1
ATOM 4841 N N . LEU B 1 146 ? -11.547 38.656 4.035 1 87.44 146 LEU B N 1
ATOM 4842 C CA . LEU B 1 146 ? -10.812 39.844 4.441 1 87.44 146 LEU B CA 1
ATOM 4843 C C . LEU B 1 146 ? -10.156 40.531 3.236 1 87.44 146 LEU B C 1
ATOM 4845 O O . LEU B 1 146 ? -9.961 39.875 2.197 1 87.44 146 LEU B O 1
ATOM 4849 N N . ASP B 1 147 ? -9.883 41.812 3.461 1 86.81 147 ASP B N 1
ATOM 4850 C CA . ASP B 1 147 ? -9.102 42.469 2.426 1 86.81 147 ASP B CA 1
ATOM 4851 C C . ASP B 1 147 ? -7.641 42.031 2.471 1 86.81 147 ASP B C 1
ATOM 4853 O O . ASP B 1 147 ? -7.191 41.438 3.459 1 86.81 147 ASP B O 1
ATOM 4857 N N . GLY B 1 148 ? -6.875 42.312 1.419 1 88.44 148 GLY B N 1
ATOM 4858 C CA . GLY B 1 148 ? -5.52 41.812 1.263 1 88.44 148 GLY B CA 1
ATOM 4859 C C . GLY B 1 148 ? -4.609 42.156 2.424 1 88.44 148 GLY B C 1
ATOM 4860 O O . GLY B 1 148 ? -3.869 41.312 2.928 1 88.44 148 GLY B O 1
ATOM 4861 N N . GLU B 1 149 ? -4.691 43.375 2.842 1 88.19 149 GLU B N 1
ATOM 4862 C CA . GLU B 1 149 ? -3.842 43.812 3.939 1 88.19 149 GLU B CA 1
ATOM 4863 C C . GLU B 1 149 ? -4.223 43.156 5.25 1 88.19 149 GLU B C 1
ATOM 4865 O O . GLU B 1 149 ? -3.35 42.719 6.012 1 88.19 149 GLU B O 1
ATOM 4870 N N . SER B 1 150 ? -5.43 43.062 5.52 1 86.44 150 SER B N 1
ATOM 4871 C CA . SER B 1 150 ? -5.926 42.406 6.727 1 86.44 150 SER B CA 1
ATOM 4872 C C . SER B 1 150 ? -5.59 40.938 6.73 1 86.44 150 SER B C 1
ATOM 4874 O O . SER B 1 150 ? -5.309 40.344 7.785 1 86.44 150 SER B O 1
ATOM 4876 N N . GLN B 1 151 ? -5.625 40.344 5.574 1 89.56 151 GLN B N 1
ATOM 4877 C CA . GLN B 1 151 ? -5.227 38.938 5.445 1 89.56 151 GLN B CA 1
ATOM 4878 C C . GLN B 1 151 ? -3.785 38.719 5.898 1 89.56 151 GLN B C 1
ATOM 4880 O O . GLN B 1 151 ? -3.504 37.844 6.703 1 89.56 151 GLN B O 1
ATOM 4885 N N . ARG B 1 152 ? -2.953 39.531 5.43 1 89.81 152 ARG B N 1
ATOM 4886 C CA . ARG B 1 152 ? -1.534 39.438 5.754 1 89.81 152 ARG B CA 1
ATOM 4887 C C . ARG B 1 152 ? -1.296 39.594 7.25 1 89.81 152 ARG B C 1
ATOM 4889 O O . ARG B 1 152 ? -0.521 38.875 7.852 1 89.81 152 ARG B O 1
ATOM 4896 N N . ARG B 1 153 ? -1.945 40.531 7.816 1 86.44 153 ARG B N 1
ATOM 4897 C CA . ARG B 1 153 ? -1.787 40.812 9.242 1 86.44 153 ARG B CA 1
ATOM 4898 C C . ARG B 1 153 ? -2.264 39.625 10.078 1 86.44 153 ARG B C 1
ATOM 4900 O O . ARG B 1 153 ? -1.643 39.281 11.086 1 86.44 153 ARG B O 1
ATOM 4907 N N . LEU B 1 154 ? -3.342 39.125 9.664 1 87.69 154 LEU B N 1
ATOM 4908 C CA . LEU B 1 154 ? -3.879 37.969 10.375 1 87.69 154 LEU B CA 1
ATOM 4909 C C . LEU B 1 154 ? -2.92 36.781 10.297 1 87.69 154 LEU B C 1
ATOM 4911 O O . LEU B 1 154 ? -2.676 36.094 11.305 1 87.69 154 LEU B O 1
ATOM 4915 N N . VAL B 1 155 ? -2.434 36.5 9.102 1 90.19 155 VAL B N 1
ATOM 4916 C CA . VAL B 1 155 ? -1.505 35.406 8.891 1 90.19 155 VAL B CA 1
ATOM 4917 C C . VAL B 1 155 ? -0.252 35.625 9.742 1 90.19 155 VAL B C 1
ATOM 4919 O O . VAL B 1 155 ? 0.249 34.688 10.359 1 90.19 155 VAL B O 1
ATOM 4922 N N . ASP B 1 156 ? 0.193 36.812 9.852 1 86.38 156 ASP B N 1
ATOM 4923 C CA . ASP B 1 156 ? 1.364 37.125 10.664 1 86.38 156 ASP B CA 1
ATOM 4924 C C . ASP B 1 156 ? 1.088 36.875 12.148 1 86.38 156 ASP B C 1
ATOM 4926 O O . ASP B 1 156 ? 1.965 36.438 12.883 1 86.38 156 ASP B O 1
ATOM 4930 N N . LEU B 1 157 ? -0.083 37.219 12.492 1 84.69 157 LEU B N 1
ATOM 4931 C CA . LEU B 1 157 ? -0.481 37.094 13.891 1 84.69 157 LEU B CA 1
ATOM 4932 C C . LEU B 1 157 ? -0.605 35.625 14.281 1 84.69 157 LEU B C 1
ATOM 4934 O O . LEU B 1 157 ? -0.258 35.25 15.406 1 84.69 157 LEU B O 1
ATOM 4938 N N . LEU B 1 158 ? -1.102 34.875 13.352 1 87.31 158 LEU B N 1
ATOM 4939 C CA . LEU B 1 158 ? -1.463 33.5 13.688 1 87.31 158 LEU B CA 1
ATOM 4940 C C . LEU B 1 158 ? -0.341 32.531 13.32 1 87.31 158 LEU B C 1
ATOM 4942 O O . LEU B 1 158 ? -0.316 31.391 13.789 1 87.31 158 LEU B O 1
ATOM 4946 N N . SER B 1 159 ? 0.518 32.938 12.492 1 86.12 159 SER B N 1
ATOM 4947 C CA . SER B 1 159 ? 1.594 32.062 12.055 1 86.12 159 SER B CA 1
ATOM 4948 C C . SER B 1 159 ? 2.551 31.75 13.203 1 86.12 159 SER B C 1
ATOM 4950 O O . SER B 1 159 ? 2.836 32.625 14.031 1 86.12 159 SER B O 1
ATOM 4952 N N . SER B 1 160 ? 2.871 30.469 13.219 1 78.06 160 SER B N 1
ATOM 4953 C CA . SER B 1 160 ? 3.834 30.047 14.234 1 78.06 160 SER B CA 1
ATOM 4954 C C . SER B 1 160 ? 5.246 30.5 13.883 1 78.06 160 SER B C 1
ATOM 4956 O O . SER B 1 160 ? 5.586 30.625 12.703 1 78.06 160 SER B O 1
ATOM 4958 N N . SER B 1 161 ? 5.895 30.906 14.961 1 66.06 161 SER B N 1
ATOM 4959 C CA . SER B 1 161 ? 7.297 31.266 14.758 1 66.06 161 SER B CA 1
ATOM 4960 C C . SER B 1 161 ? 8.086 30.078 14.211 1 66.06 161 SER B C 1
ATOM 4962 O O . SER B 1 161 ? 7.84 28.922 14.602 1 66.06 161 SER B O 1
ATOM 4964 N N . PRO B 1 162 ? 8.781 30.391 13.094 1 57.56 162 PRO B N 1
ATOM 4965 C CA . PRO B 1 162 ? 9.586 29.281 12.562 1 57.56 162 PRO B CA 1
ATOM 4966 C C . PRO B 1 162 ? 10.391 28.562 13.641 1 57.56 162 PRO B C 1
ATOM 4968 O O . PRO B 1 162 ? 10.977 29.203 14.516 1 57.56 162 PRO B O 1
ATOM 4971 N N . THR B 1 163 ? 9.906 27.594 14.203 1 53.56 163 THR B N 1
ATOM 4972 C CA . THR B 1 163 ? 10.781 26.891 15.141 1 53.56 163 THR B CA 1
ATOM 4973 C C . THR B 1 163 ? 12.18 26.719 14.555 1 53.56 163 THR B C 1
ATOM 4975 O O . THR B 1 163 ? 12.359 26.047 13.539 1 53.56 163 THR B O 1
ATOM 4978 N N . GLU B 1 164 ? 12.984 27.734 14.602 1 49.19 164 GLU B N 1
ATOM 4979 C CA . GLU B 1 164 ? 14.406 27.594 14.289 1 49.19 164 GLU B CA 1
ATOM 4980 C C . GLU B 1 164 ? 14.977 26.328 14.914 1 49.19 164 GLU B C 1
ATOM 4982 O O . GLU B 1 164 ? 16.203 26.172 15.023 1 49.19 164 GLU B O 1
ATOM 4987 N N . GLN B 1 165 ? 14.219 25.516 15.492 1 50.06 165 GLN B N 1
ATOM 4988 C CA . GLN B 1 165 ? 15.008 24.531 16.203 1 50.06 165 GLN B CA 1
ATOM 4989 C C . GLN B 1 165 ? 16.031 23.875 15.289 1 50.06 165 GLN B C 1
ATOM 4991 O O . GLN B 1 165 ? 15.781 23.688 14.102 1 50.06 165 GLN B O 1
ATOM 4996 N N . GLY B 1 166 ? 17.234 23.984 15.625 1 52.28 166 GLY B N 1
ATOM 4997 C CA . GLY B 1 166 ? 18.438 23.312 15.18 1 52.28 166 GLY B CA 1
ATOM 4998 C C . GLY B 1 166 ? 18.203 21.891 14.719 1 52.28 166 GLY B C 1
ATOM 4999 O O . GLY B 1 166 ? 18.531 20.938 15.43 1 52.28 166 GLY B O 1
ATOM 5000 N N . ILE B 1 167 ? 17.156 21.75 13.969 1 58.22 167 ILE B N 1
ATOM 5001 C CA . ILE B 1 167 ? 16.891 20.391 13.492 1 58.22 167 ILE B CA 1
ATOM 5002 C C . ILE B 1 167 ? 18.156 19.828 12.844 1 58.22 167 ILE B C 1
ATOM 5004 O O . ILE B 1 167 ? 18.719 20.422 11.922 1 58.22 167 ILE B O 1
ATOM 5008 N N . ASP B 1 168 ? 18.75 18.953 13.562 1 75.44 168 ASP B N 1
ATOM 5009 C CA . ASP B 1 168 ? 19.844 18.188 12.969 1 75.44 168 ASP B CA 1
ATOM 5010 C C . ASP B 1 168 ? 19.484 17.734 11.547 1 75.44 168 ASP B C 1
ATOM 5012 O O . ASP B 1 168 ? 18.359 17.328 11.281 1 75.44 168 ASP B O 1
ATOM 5016 N N . GLN B 1 169 ? 20.266 18.234 10.719 1 87.19 169 GLN B N 1
ATOM 5017 C CA . GLN B 1 169 ? 20.062 17.891 9.305 1 87.19 169 GLN B CA 1
ATOM 5018 C C . GLN B 1 169 ? 20.828 16.625 8.93 1 87.19 169 GLN B C 1
ATOM 5020 O O . GLN B 1 169 ? 21.844 16.297 9.539 1 87.19 169 GLN B O 1
ATOM 5025 N N . TYR B 1 170 ? 20.156 15.883 7.996 1 92.44 170 TYR B N 1
ATOM 5026 C CA . TYR B 1 170 ? 20.891 14.773 7.406 1 92.44 170 TYR B CA 1
ATOM 5027 C C . TYR B 1 170 ? 22.078 15.281 6.594 1 92.44 170 TYR B C 1
ATOM 5029 O O . TYR B 1 170 ? 21.984 16.297 5.918 1 92.44 170 TYR B O 1
ATOM 5037 N N . ASN B 1 171 ? 23.141 14.555 6.742 1 92.75 171 ASN B N 1
ATOM 5038 C CA . ASN B 1 171 ? 24.297 14.883 5.906 1 92.75 171 ASN B CA 1
ATOM 5039 C C . ASN B 1 171 ? 24.172 14.258 4.52 1 92.75 171 ASN B C 1
ATOM 5041 O O . ASN B 1 171 ? 24.438 13.07 4.344 1 92.75 171 ASN B O 1
ATOM 5045 N N . CYS B 1 172 ? 23.875 15.133 3.512 1 94.25 172 CYS B N 1
ATOM 5046 C CA . CYS B 1 172 ? 23.672 14.648 2.15 1 94.25 172 CYS B CA 1
ATOM 5047 C C . CYS B 1 172 ? 24.828 15.047 1.248 1 94.25 172 CYS B C 1
ATOM 5049 O O . CYS B 1 172 ? 24.781 14.82 0.037 1 94.25 172 CYS B O 1
ATOM 5051 N N . HIS B 1 173 ? 25.859 15.578 1.799 1 93.88 173 HIS B N 1
ATOM 5052 C CA . HIS B 1 173 ? 26.922 16.219 1.024 1 93.88 173 HIS B CA 1
ATOM 5053 C C . HIS B 1 173 ? 27.594 15.227 0.083 1 93.88 173 HIS B C 1
ATOM 5055 O O . HIS B 1 173 ? 27.828 15.539 -1.084 1 93.88 173 HIS B O 1
ATOM 5061 N N . HIS B 1 174 ? 27.891 14.117 0.572 1 94.75 174 HIS B N 1
ATOM 5062 C CA . HIS B 1 174 ? 28.594 13.133 -0.232 1 94.75 174 HIS B CA 1
ATOM 5063 C C . HIS B 1 174 ? 27.766 12.695 -1.435 1 94.75 174 HIS B C 1
ATOM 5065 O O . HIS B 1 174 ? 28.281 12.617 -2.553 1 94.75 174 HIS B O 1
ATOM 5071 N N . LEU B 1 175 ? 26.547 12.391 -1.24 1 96.12 175 LEU B N 1
ATOM 5072 C CA . LEU B 1 175 ? 25.672 11.922 -2.32 1 96.12 175 LEU B CA 1
ATOM 5073 C C . LEU B 1 175 ? 25.391 13.039 -3.314 1 96.12 175 LEU B C 1
ATOM 5075 O O . LEU B 1 175 ? 25.328 12.805 -4.523 1 96.12 175 LEU B O 1
ATOM 5079 N N . GLU B 1 176 ? 25.266 14.273 -2.799 1 96.31 176 GLU B N 1
ATOM 5080 C CA . GLU B 1 176 ? 25.125 15.43 -3.684 1 96.31 176 GLU B CA 1
ATOM 5081 C C . GLU B 1 176 ? 26.359 15.625 -4.555 1 96.31 176 GLU B C 1
ATOM 5083 O O . GLU B 1 176 ? 26.25 16.031 -5.711 1 96.31 176 GLU B O 1
ATOM 5088 N N . SER B 1 177 ? 27.484 15.352 -4.027 1 96.19 177 SER B N 1
ATOM 5089 C CA . SER B 1 177 ? 28.719 15.445 -4.789 1 96.19 177 SER B CA 1
ATOM 5090 C C . SER B 1 177 ? 28.766 14.414 -5.91 1 96.19 177 SER B C 1
ATOM 5092 O O . SER B 1 177 ? 29.281 14.695 -6.996 1 96.19 177 SER B O 1
ATOM 5094 N N . ILE B 1 178 ? 28.297 13.203 -5.613 1 96.62 178 ILE B N 1
ATOM 5095 C CA . ILE B 1 178 ? 28.234 12.164 -6.633 1 96.62 178 ILE B CA 1
ATOM 5096 C C . ILE B 1 178 ? 27.328 12.617 -7.777 1 96.62 178 ILE B C 1
ATOM 5098 O O . ILE B 1 178 ? 27.688 12.477 -8.945 1 96.62 178 ILE B O 1
ATOM 5102 N N . ILE B 1 179 ? 26.203 13.18 -7.473 1 97.5 179 ILE B N 1
ATOM 5103 C CA . ILE B 1 179 ? 25.25 13.641 -8.469 1 97.5 179 ILE B CA 1
ATOM 5104 C C . ILE B 1 179 ? 25.875 14.75 -9.312 1 97.5 179 ILE B C 1
ATOM 5106 O O . ILE B 1 179 ? 25.781 14.734 -10.539 1 97.5 179 ILE B O 1
ATOM 5110 N N . LYS B 1 180 ? 26.547 15.664 -8.711 1 96.88 180 LYS B N 1
ATOM 5111 C CA . LYS B 1 180 ? 27.172 16.797 -9.383 1 96.88 180 LYS B CA 1
ATOM 5112 C C . LYS B 1 180 ? 28.25 16.328 -10.352 1 96.88 180 LYS B C 1
ATOM 5114 O O . LYS B 1 180 ? 28.469 16.953 -11.398 1 96.88 180 LYS B O 1
ATOM 5119 N N . LYS B 1 181 ? 28.875 15.266 -9.992 1 96.62 181 LYS B N 1
ATOM 5120 C CA . LYS B 1 181 ? 29.922 14.695 -10.844 1 96.62 181 LYS B CA 1
ATOM 5121 C C . LYS B 1 181 ? 29.375 14.359 -12.227 1 96.62 181 LYS B C 1
ATOM 5123 O O . LYS B 1 181 ? 30.109 14.398 -13.211 1 96.62 181 LYS B O 1
ATOM 5128 N N . PHE B 1 182 ? 28.156 14.039 -12.305 1 97 182 PHE B N 1
ATOM 5129 C CA . PHE B 1 182 ? 27.594 13.57 -13.57 1 97 182 PHE B CA 1
ATOM 5130 C C . PHE B 1 182 ? 26.609 14.594 -14.133 1 97 182 PHE B C 1
ATOM 5132 O O . PHE B 1 182 ? 25.781 14.266 -14.984 1 97 182 PHE B O 1
ATOM 5139 N N . ASN B 1 183 ? 26.656 15.766 -13.719 1 94.94 183 ASN B N 1
ATOM 5140 C CA . ASN B 1 183 ? 25.719 16.812 -14.094 1 94.94 183 ASN B CA 1
ATOM 5141 C C . ASN B 1 183 ? 25.703 17.047 -15.602 1 94.94 183 ASN B C 1
ATOM 5143 O O . ASN B 1 183 ? 24.688 17.469 -16.156 1 94.94 183 ASN B O 1
ATOM 5147 N N . LYS B 1 184 ? 26.703 16.734 -16.297 1 94.25 184 LYS B N 1
ATOM 5148 C CA . LYS B 1 184 ? 26.844 17.047 -17.719 1 94.25 184 LYS B CA 1
ATOM 5149 C C . LYS B 1 184 ? 26.281 15.938 -18.578 1 94.25 184 LYS B C 1
ATOM 5151 O O . LYS B 1 184 ? 26.125 16.094 -19.797 1 94.25 184 LYS B O 1
ATOM 5156 N N . VAL B 1 185 ? 25.984 14.867 -17.938 1 95.12 185 VAL B N 1
ATOM 5157 C CA . VAL B 1 185 ? 25.391 13.773 -18.703 1 95.12 185 VAL B CA 1
ATOM 5158 C C . VAL B 1 185 ? 23.984 14.156 -19.141 1 95.12 185 VAL B C 1
ATOM 5160 O O . VAL B 1 185 ? 23.125 14.445 -18.297 1 95.12 185 VAL B O 1
ATOM 5163 N N . GLU B 1 186 ? 23.672 14.078 -20.422 1 91.88 186 GLU B N 1
ATOM 5164 C CA . GLU B 1 186 ? 22.422 14.578 -20.969 1 91.88 186 GLU B CA 1
ATOM 5165 C C . GLU B 1 186 ? 21.344 13.484 -20.969 1 91.88 186 GLU B C 1
ATOM 5167 O O . GLU B 1 186 ? 20.188 13.75 -20.672 1 91.88 186 GLU B O 1
ATOM 5172 N N . ASP B 1 187 ? 21.797 12.297 -21.281 1 95.38 187 ASP B N 1
ATOM 5173 C CA . ASP B 1 187 ? 20.828 11.195 -21.297 1 95.38 187 ASP B CA 1
ATOM 5174 C C . ASP B 1 187 ? 20.406 10.812 -19.891 1 95.38 187 ASP B C 1
ATOM 5176 O O . ASP B 1 187 ? 21.234 10.398 -19.062 1 95.38 187 ASP B O 1
ATOM 5180 N N . ASN B 1 188 ? 19.188 10.867 -19.641 1 95.5 188 ASN B N 1
ATOM 5181 C CA . ASN B 1 188 ? 18.672 10.648 -18.297 1 95.5 188 ASN B CA 1
ATOM 5182 C C . ASN B 1 188 ? 18.953 9.234 -17.812 1 95.5 188 ASN B C 1
ATOM 5184 O O . ASN B 1 188 ? 19.328 9.031 -16.656 1 95.5 188 ASN B O 1
ATOM 5188 N N . ASP B 1 189 ? 18.734 8.266 -18.641 1 95.44 189 ASP B N 1
ATOM 5189 C CA . ASP B 1 189 ? 18.922 6.871 -18.234 1 95.44 189 ASP B CA 1
ATOM 5190 C C . ASP B 1 189 ? 20.391 6.586 -17.922 1 95.44 189 ASP B C 1
ATOM 5192 O O . ASP B 1 189 ? 20.688 5.918 -16.922 1 95.44 189 ASP B O 1
ATOM 5196 N N . ILE B 1 190 ? 21.25 7.09 -18.734 1 97 190 ILE B N 1
ATOM 5197 C CA . ILE B 1 190 ? 22.688 6.906 -18.516 1 97 190 ILE B CA 1
ATOM 5198 C C . ILE B 1 190 ? 23.094 7.617 -17.219 1 97 190 ILE B C 1
ATOM 5200 O O . ILE B 1 190 ? 23.844 7.062 -16.422 1 97 190 ILE B O 1
ATOM 5204 N N . PHE B 1 191 ? 22.609 8.898 -17.094 1 97.62 191 PHE B N 1
ATOM 5205 C CA . PHE B 1 191 ? 22.859 9.648 -15.867 1 97.62 191 PHE B CA 1
ATOM 5206 C C . PHE B 1 191 ? 22.422 8.852 -14.641 1 97.62 191 PHE B C 1
ATOM 5208 O O . PHE B 1 191 ? 23.219 8.672 -13.703 1 97.62 191 PHE B O 1
ATOM 5215 N N . LEU B 1 192 ? 21.234 8.305 -14.633 1 97.94 192 LEU B N 1
ATOM 5216 C CA . LEU B 1 192 ? 20.672 7.57 -13.5 1 97.94 192 LEU B CA 1
ATOM 5217 C C . LEU B 1 192 ? 21.469 6.301 -13.234 1 97.94 192 LEU B C 1
ATOM 5219 O O . LEU B 1 192 ? 21.812 6.004 -12.086 1 97.94 192 LEU B O 1
ATOM 5223 N N . ASP B 1 193 ? 21.828 5.559 -14.25 1 96.81 193 ASP B N 1
ATOM 5224 C CA . ASP B 1 193 ? 22.594 4.324 -14.094 1 96.81 193 ASP B CA 1
ATOM 5225 C C . ASP B 1 193 ? 23.938 4.594 -13.422 1 96.81 193 ASP B C 1
ATOM 5227 O O . ASP B 1 193 ? 24.344 3.863 -12.516 1 96.81 193 ASP B O 1
ATOM 5231 N N . LYS B 1 194 ? 24.578 5.598 -13.852 1 97.25 194 LYS B N 1
ATOM 5232 C CA . LYS B 1 194 ? 25.891 5.93 -13.312 1 97.25 194 LYS B CA 1
ATOM 5233 C C . LYS B 1 194 ? 25.797 6.383 -11.859 1 97.25 194 LYS B C 1
ATOM 5235 O O . LYS B 1 194 ? 26.578 5.941 -11.016 1 97.25 194 LYS B O 1
ATOM 5240 N N . VAL B 1 195 ? 24.875 7.258 -11.609 1 97.69 195 VAL B N 1
ATOM 5241 C CA . VAL B 1 195 ? 24.719 7.801 -10.258 1 97.69 195 VAL B CA 1
ATOM 5242 C C . VAL B 1 195 ? 24.312 6.684 -9.297 1 97.69 195 VAL B C 1
ATOM 5244 O O . VAL B 1 195 ? 24.859 6.578 -8.203 1 97.69 195 VAL B O 1
ATOM 5247 N N . ILE B 1 196 ? 23.344 5.848 -9.68 1 95.75 196 ILE B N 1
ATOM 5248 C CA . ILE B 1 196 ? 22.875 4.742 -8.852 1 95.75 196 ILE B CA 1
ATOM 5249 C C . ILE B 1 196 ? 24.047 3.809 -8.531 1 95.75 196 ILE B C 1
ATOM 5251 O O . ILE B 1 196 ? 24.234 3.404 -7.383 1 95.75 196 ILE B O 1
ATOM 5255 N N . LYS B 1 197 ? 24.797 3.51 -9.531 1 93.81 197 LYS B N 1
ATOM 5256 C CA . LYS B 1 197 ? 25.953 2.633 -9.344 1 93.81 197 LYS B CA 1
ATOM 5257 C C . LYS B 1 197 ? 26.938 3.225 -8.336 1 93.81 197 LYS B C 1
ATOM 5259 O O . LYS B 1 197 ? 27.391 2.535 -7.422 1 93.81 197 LYS B O 1
ATOM 5264 N N . GLU B 1 198 ? 27.281 4.453 -8.469 1 94.81 198 GLU B N 1
ATOM 5265 C CA . GLU B 1 198 ? 28.234 5.105 -7.582 1 94.81 198 GLU B CA 1
ATOM 5266 C C . GLU B 1 198 ? 27.703 5.199 -6.156 1 94.81 198 GLU B C 1
ATOM 5268 O O . GLU B 1 198 ? 28.453 5.043 -5.191 1 94.81 198 GLU B O 1
ATOM 5273 N N . ILE B 1 199 ? 26.453 5.5 -6.027 1 93.62 199 ILE B N 1
ATOM 5274 C CA . ILE B 1 199 ? 25.828 5.598 -4.711 1 93.62 199 ILE B CA 1
ATOM 5275 C C . ILE B 1 199 ? 25.828 4.223 -4.043 1 93.62 199 ILE B C 1
ATOM 5277 O O . ILE B 1 199 ? 26.094 4.109 -2.844 1 93.62 199 ILE B O 1
ATOM 5281 N N . ASP B 1 200 ? 25.516 3.215 -4.789 1 87.94 200 ASP B N 1
ATOM 5282 C CA . ASP B 1 200 ? 25.5 1.852 -4.27 1 87.94 200 ASP B CA 1
ATOM 5283 C C . ASP B 1 200 ? 26.875 1.465 -3.717 1 87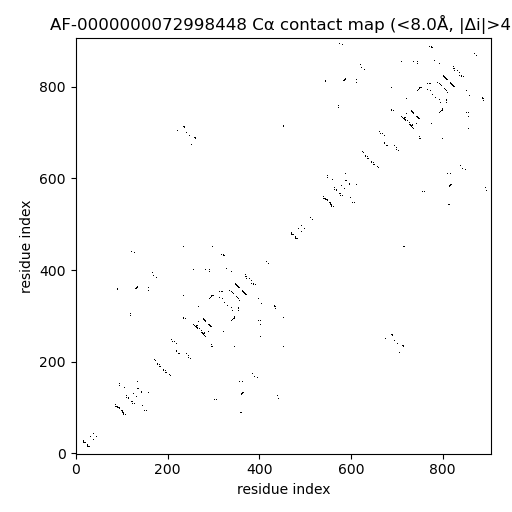.94 200 ASP B C 1
ATOM 5285 O O . ASP B 1 200 ? 26.969 0.743 -2.723 1 87.94 200 ASP B O 1
ATOM 5289 N N . GLU B 1 201 ? 27.875 1.95 -4.289 1 86.19 201 GLU B N 1
ATOM 5290 C CA . GLU B 1 201 ? 29.234 1.582 -3.93 1 86.19 201 GLU B CA 1
ATOM 5291 C C . GLU B 1 201 ? 29.812 2.525 -2.871 1 86.19 201 GLU B C 1
ATOM 5293 O O . GLU B 1 201 ? 30.844 2.248 -2.277 1 86.19 201 GLU B O 1
ATOM 5298 N N . ALA B 1 202 ? 29.141 3.602 -2.66 1 85.75 202 ALA B N 1
ATOM 5299 C CA . ALA B 1 202 ? 29.641 4.602 -1.718 1 85.75 202 ALA B CA 1
ATOM 5300 C C . ALA B 1 202 ? 29.531 4.102 -0.28 1 85.75 202 ALA B C 1
ATOM 5302 O O . ALA B 1 202 ? 28.516 3.523 0.106 1 85.75 202 ALA B O 1
ATOM 5303 N N . PRO B 1 203 ? 30.578 4.246 0.42 1 77.94 203 PRO B N 1
ATOM 5304 C CA . PRO B 1 203 ? 30.484 3.945 1.852 1 77.94 203 PRO B CA 1
ATOM 5305 C C . PRO B 1 203 ? 29.75 5.027 2.639 1 77.94 203 PRO B C 1
ATOM 5307 O O . PRO B 1 203 ? 29.938 6.219 2.379 1 77.94 203 PRO B O 1
ATOM 5310 N N . THR B 1 204 ? 28.547 4.953 2.736 1 66.81 204 THR B N 1
ATOM 5311 C CA . THR B 1 204 ? 27.844 6.062 3.381 1 66.81 204 THR B CA 1
ATOM 5312 C C . THR B 1 204 ? 27.547 5.734 4.84 1 66.81 204 THR B C 1
ATOM 5314 O O . THR B 1 204 ? 27.203 4.602 5.168 1 66.81 204 THR B O 1
ATOM 5317 N N . ALA B 1 205 ? 27.812 6.836 5.512 1 68.5 205 ALA B N 1
ATOM 5318 C CA . ALA B 1 205 ? 27.672 6.75 6.961 1 68.5 205 ALA B CA 1
ATOM 5319 C C . ALA B 1 205 ? 26.188 6.699 7.359 1 68.5 205 ALA B C 1
ATOM 5321 O O . ALA B 1 205 ? 25.844 6.109 8.383 1 68.5 205 ALA B O 1
ATOM 5322 N N . ASP B 1 206 ? 25.375 7.297 6.578 1 87.62 206 ASP B N 1
ATOM 5323 C CA . ASP B 1 206 ? 23.984 7.348 6.973 1 87.62 206 ASP B CA 1
ATOM 5324 C C . ASP B 1 206 ? 23.125 6.484 6.055 1 87.62 206 ASP B C 1
ATOM 5326 O O . ASP B 1 206 ? 22.844 6.867 4.914 1 87.62 206 ASP B O 1
ATOM 5330 N N . LYS B 1 207 ? 22.75 5.402 6.539 1 88.75 207 LYS B N 1
ATOM 5331 C CA . LYS B 1 207 ? 21.984 4.398 5.805 1 88.75 207 LYS B CA 1
ATOM 5332 C C . LYS B 1 207 ? 20.641 4.961 5.336 1 88.75 207 LYS B C 1
ATOM 5334 O O . LYS B 1 207 ? 20.188 4.641 4.238 1 88.75 207 LYS B O 1
ATOM 5339 N N . VAL B 1 208 ? 20.062 5.805 6.145 1 93.38 208 VAL B N 1
ATOM 5340 C CA . VAL B 1 208 ? 18.766 6.395 5.816 1 93.38 208 VAL B CA 1
ATOM 5341 C C . VAL B 1 208 ? 18.906 7.266 4.566 1 93.38 208 VAL B C 1
ATOM 5343 O O . VAL B 1 208 ? 18.094 7.148 3.637 1 93.38 208 VAL B O 1
ATOM 5346 N N . VAL B 1 209 ? 19.906 8.047 4.566 1 95.81 209 VAL B N 1
ATOM 5347 C CA . VAL B 1 209 ? 20.125 8.977 3.459 1 95.81 209 VAL B CA 1
ATOM 5348 C C . VAL B 1 209 ? 20.359 8.195 2.166 1 95.81 209 VAL B C 1
ATOM 5350 O O . VAL B 1 209 ? 19.688 8.445 1.157 1 95.81 209 VAL B O 1
ATOM 5353 N N . LYS B 1 210 ? 21.219 7.266 2.223 1 94.88 210 LYS B N 1
ATOM 5354 C CA . LYS B 1 210 ? 21.547 6.457 1.053 1 94.88 210 LYS B CA 1
ATOM 5355 C C . LYS B 1 210 ? 20.312 5.758 0.5 1 94.88 210 LYS B C 1
ATOM 5357 O O . LYS B 1 210 ? 20.078 5.754 -0.711 1 94.88 210 LYS B O 1
ATOM 5362 N N . ARG B 1 211 ? 19.516 5.223 1.319 1 95.12 211 ARG B N 1
ATOM 5363 C CA . ARG B 1 211 ? 18.328 4.473 0.912 1 95.12 211 ARG B CA 1
ATOM 5364 C C . ARG B 1 211 ? 17.297 5.383 0.258 1 95.12 211 ARG B C 1
ATOM 5366 O O . ARG B 1 211 ? 16.656 5 -0.722 1 95.12 211 ARG B O 1
ATOM 5373 N N . VAL B 1 212 ? 17.109 6.562 0.819 1 97.12 212 VAL B N 1
ATOM 5374 C CA . VAL B 1 212 ? 16.125 7.484 0.254 1 97.12 212 VAL B CA 1
ATOM 5375 C C . VAL B 1 212 ? 16.578 7.91 -1.146 1 97.12 212 VAL B C 1
ATOM 5377 O O . VAL B 1 212 ? 15.773 7.879 -2.088 1 97.12 212 VAL B O 1
ATOM 5380 N N . TYR B 1 213 ? 17.859 8.266 -1.276 1 97.62 213 TYR B N 1
ATOM 5381 C CA . TYR B 1 213 ? 18.375 8.609 -2.598 1 97.62 213 TYR B CA 1
ATOM 5382 C C . TYR B 1 213 ? 18.203 7.449 -3.572 1 97.62 213 TYR B C 1
ATOM 5384 O O . TYR B 1 213 ? 17.688 7.637 -4.68 1 97.62 213 TYR B O 1
ATOM 5392 N N . SER B 1 214 ? 18.578 6.266 -3.145 1 96 214 SER B N 1
ATOM 5393 C CA . SER B 1 214 ? 18.469 5.09 -4 1 96 214 SER B CA 1
ATOM 5394 C C . SER B 1 214 ? 17.031 4.836 -4.418 1 96 214 SER B C 1
ATOM 5396 O O . SER B 1 214 ? 16.75 4.539 -5.582 1 96 214 SER B O 1
ATOM 5398 N N . GLN B 1 215 ? 16.141 4.961 -3.438 1 96.94 215 GLN B N 1
ATOM 5399 C CA . GLN B 1 215 ? 14.742 4.711 -3.719 1 96.94 215 GLN B CA 1
ATOM 5400 C C . GLN B 1 215 ? 14.219 5.656 -4.793 1 96.94 215 GLN B C 1
ATOM 5402 O O . GLN B 1 215 ? 13.531 5.23 -5.727 1 96.94 215 GLN B O 1
ATOM 5407 N N . ILE B 1 216 ? 14.5 6.883 -4.664 1 97.88 216 ILE B N 1
ATOM 5408 C CA . ILE B 1 216 ? 14 7.887 -5.598 1 97.88 216 ILE B CA 1
ATOM 5409 C C . ILE B 1 216 ? 14.648 7.695 -6.965 1 97.88 216 ILE B C 1
ATOM 5411 O O . ILE B 1 216 ? 13.953 7.648 -7.984 1 97.88 216 ILE B O 1
ATOM 5415 N N . LEU B 1 217 ? 15.938 7.52 -7.02 1 97.81 217 LEU B N 1
ATOM 5416 C CA . LEU B 1 217 ? 16.672 7.383 -8.273 1 97.81 217 LEU B CA 1
ATOM 5417 C C . LEU B 1 217 ? 16.266 6.105 -9 1 97.81 217 LEU B C 1
ATOM 5419 O O . LEU B 1 217 ? 16.062 6.117 -10.219 1 97.81 217 LEU B O 1
ATOM 5423 N N . GLU B 1 218 ? 16.156 5.051 -8.289 1 96.44 218 GLU B N 1
ATOM 5424 C CA . GLU B 1 218 ? 15.75 3.787 -8.898 1 96.44 218 GLU B CA 1
ATOM 5425 C C . GLU B 1 218 ? 14.312 3.852 -9.414 1 96.44 218 GLU B C 1
ATOM 5427 O O . GLU B 1 218 ? 13.992 3.268 -10.445 1 96.44 218 GLU B O 1
ATOM 5432 N N . SER B 1 219 ? 13.445 4.523 -8.648 1 96.25 219 SER B N 1
ATOM 5433 C CA . SER B 1 219 ? 12.078 4.68 -9.141 1 96.25 219 SER B CA 1
ATOM 5434 C C . SER B 1 219 ? 12.047 5.465 -10.445 1 96.25 219 SER B C 1
ATOM 5436 O O . SER B 1 219 ? 11.25 5.164 -11.336 1 96.25 219 SER B O 1
ATOM 5438 N N . MET B 1 220 ? 12.891 6.434 -10.586 1 96.38 220 MET B N 1
ATOM 5439 C CA . MET B 1 220 ? 12.977 7.215 -11.812 1 96.38 220 MET B CA 1
ATOM 5440 C C . MET B 1 220 ? 13.492 6.359 -12.969 1 96.38 220 MET B C 1
ATOM 5442 O O . MET B 1 220 ? 13.07 6.527 -14.109 1 96.38 220 MET B O 1
ATOM 5446 N N . ARG B 1 221 ? 14.352 5.484 -12.648 1 96.56 221 ARG B N 1
ATOM 5447 C CA . ARG B 1 221 ? 15 4.672 -13.664 1 96.56 221 ARG B CA 1
ATOM 5448 C C . ARG B 1 221 ? 14.094 3.531 -14.117 1 96.56 221 ARG B C 1
ATOM 5450 O O . ARG B 1 221 ? 14.008 3.234 -15.312 1 96.56 221 ARG B O 1
ATOM 5457 N N . TYR B 1 222 ? 13.445 2.916 -13.156 1 93.69 222 TYR B N 1
ATOM 5458 C CA . TYR B 1 222 ? 12.797 1.646 -13.453 1 93.69 222 TYR B CA 1
ATOM 5459 C C . TYR B 1 222 ? 11.281 1.791 -13.414 1 93.69 222 TYR B C 1
ATOM 5461 O O . TYR B 1 222 ? 10.555 0.932 -13.922 1 93.69 222 TYR B O 1
ATOM 5469 N N . ASP B 1 223 ? 10.781 2.766 -12.742 1 93.75 223 ASP B N 1
ATOM 5470 C CA . ASP B 1 223 ? 9.359 3.074 -12.688 1 93.75 223 ASP B CA 1
ATOM 5471 C C . ASP B 1 223 ? 9.07 4.457 -13.273 1 93.75 223 ASP B C 1
ATOM 5473 O O . ASP B 1 223 ? 8.367 5.262 -12.656 1 93.75 223 ASP B O 1
ATOM 5477 N N . ASN B 1 224 ? 9.672 4.73 -14.352 1 91.69 224 ASN B N 1
ATOM 5478 C CA . ASN B 1 224 ? 9.633 6.066 -14.938 1 91.69 224 ASN B CA 1
ATOM 5479 C C . ASN B 1 224 ? 8.211 6.48 -15.297 1 91.69 224 ASN B C 1
ATOM 5481 O O . ASN B 1 224 ? 7.914 7.672 -15.406 1 91.69 224 ASN B O 1
ATOM 5485 N N . TYR B 1 225 ? 7.32 5.523 -15.43 1 89.25 225 TYR B N 1
ATOM 5486 C CA . TYR B 1 225 ? 5.922 5.816 -15.719 1 89.25 225 TYR B CA 1
ATOM 5487 C C . TYR B 1 225 ? 5.297 6.641 -14.602 1 89.25 225 TYR B C 1
ATOM 5489 O O . TYR B 1 225 ? 4.367 7.418 -14.844 1 89.25 225 TYR B O 1
ATOM 5497 N N . LEU B 1 226 ? 5.754 6.547 -13.383 1 93.5 226 LEU B N 1
ATOM 5498 C CA . LEU B 1 226 ? 5.234 7.301 -12.242 1 93.5 226 LEU B CA 1
ATOM 5499 C C . LEU B 1 226 ? 5.441 8.797 -12.445 1 93.5 226 LEU B C 1
ATOM 5501 O O . LEU B 1 226 ? 4.773 9.609 -11.797 1 93.5 226 LEU B O 1
ATOM 5505 N N . TYR B 1 227 ? 6.395 9.117 -13.273 1 93.44 227 TYR B N 1
ATOM 5506 C CA . TYR B 1 227 ? 6.816 10.508 -13.445 1 93.44 227 TYR B CA 1
ATOM 5507 C C . TYR B 1 227 ? 6.219 11.109 -14.711 1 93.44 227 TYR B C 1
ATOM 5509 O O . TYR B 1 227 ? 6.555 12.234 -15.094 1 93.44 227 TYR B O 1
ATOM 5517 N N . GLU B 1 228 ? 5.418 10.289 -15.352 1 87.81 228 GLU B N 1
ATOM 5518 C CA . GLU B 1 228 ? 4.723 10.75 -16.547 1 87.81 228 GLU B CA 1
ATOM 5519 C C . GLU B 1 228 ? 3.309 11.219 -16.219 1 87.81 228 GLU B C 1
ATOM 5521 O O . GLU B 1 228 ? 2.721 10.789 -15.227 1 87.81 228 GLU B O 1
ATOM 5526 N N . THR B 1 229 ? 2.947 12.055 -17.25 1 78.94 229 THR B N 1
ATOM 5527 C CA . THR B 1 229 ? 1.562 12.5 -17.141 1 78.94 229 THR B CA 1
ATOM 5528 C C . THR B 1 229 ? 0.6 11.391 -17.547 1 78.94 229 THR B C 1
ATOM 5530 O O . THR B 1 229 ? 0.844 10.672 -18.516 1 78.94 229 THR B O 1
ATOM 5533 N N . GLU B 1 230 ? -0.457 11.055 -16.922 1 73.81 230 GLU B N 1
ATOM 5534 C CA . GLU B 1 230 ? -1.433 10.008 -17.219 1 73.81 230 GLU B CA 1
ATOM 5535 C C . GLU B 1 230 ? -0.772 8.633 -17.266 1 73.81 230 GLU B C 1
ATOM 5537 O O . GLU B 1 230 ? -0.796 7.957 -18.297 1 73.81 230 GLU B O 1
ATOM 5542 N N . ASN B 1 231 ? -0.261 8.234 -16.281 1 74.69 231 ASN B N 1
ATOM 5543 C CA . ASN B 1 231 ? 0.611 7.07 -16.219 1 74.69 231 ASN B CA 1
ATOM 5544 C C . ASN B 1 231 ? -0.161 5.82 -15.805 1 74.69 231 ASN B C 1
ATOM 5546 O O . ASN B 1 231 ? 0.394 4.719 -15.797 1 74.69 231 ASN B O 1
ATOM 5550 N N . GLY B 1 232 ? -1.438 5.934 -15.617 1 83.44 232 GLY B N 1
ATOM 5551 C CA . GLY B 1 232 ? -2.244 4.781 -15.242 1 83.44 232 GLY B CA 1
ATOM 5552 C C . GLY B 1 232 ? -1.874 4.207 -13.891 1 83.44 232 GLY B C 1
ATOM 5553 O O . GLY B 1 232 ? -2.242 3.074 -13.57 1 83.44 232 GLY B O 1
ATOM 5554 N N . SER B 1 233 ? -1.074 4.988 -13.148 1 89.88 233 SER B N 1
ATOM 5555 C CA . SER B 1 233 ? -0.655 4.516 -11.836 1 89.88 233 SER B CA 1
ATOM 5556 C C . SER B 1 233 ? -1.741 4.75 -10.789 1 89.88 233 SER B C 1
ATOM 5558 O O . SER B 1 233 ? -2.486 5.73 -10.875 1 89.88 233 SER B O 1
ATOM 5560 N N . SER B 1 234 ? -1.762 3.838 -9.883 1 92.88 234 SER B N 1
ATOM 5561 C CA . SER B 1 234 ? -2.699 3.953 -8.773 1 92.88 234 SER B CA 1
ATOM 5562 C C . SER B 1 234 ? -2.08 4.711 -7.598 1 92.88 234 SER B C 1
ATOM 5564 O O . SER B 1 234 ? -0.877 4.977 -7.594 1 92.88 234 SER B O 1
ATOM 5566 N N . GLU B 1 235 ? -2.941 5.062 -6.637 1 94.56 235 GLU B N 1
ATOM 5567 C CA . GLU B 1 235 ? -2.477 5.621 -5.371 1 94.56 235 GLU B CA 1
ATOM 5568 C C . GLU B 1 235 ? -1.523 4.664 -4.66 1 94.56 235 GLU B C 1
ATOM 5570 O O . GLU B 1 235 ? -0.477 5.078 -4.16 1 94.56 235 GLU B O 1
ATOM 5575 N N . ALA B 1 236 ? -1.864 3.428 -4.727 1 96.75 236 ALA B N 1
ATOM 5576 C CA . ALA B 1 236 ? -1.057 2.396 -4.082 1 96.75 236 ALA B CA 1
ATOM 5577 C C . ALA B 1 236 ? 0.312 2.275 -4.742 1 96.75 236 ALA B C 1
ATOM 5579 O O . ALA B 1 236 ? 1.306 1.969 -4.078 1 96.75 236 ALA B O 1
ATOM 5580 N N . ASP B 1 237 ? 0.401 2.566 -6.008 1 96.94 237 ASP B N 1
ATOM 5581 C CA . ASP B 1 237 ? 1.69 2.553 -6.691 1 96.94 237 ASP B CA 1
ATOM 5582 C C . ASP B 1 237 ? 2.656 3.557 -6.066 1 96.94 237 ASP B C 1
ATOM 5584 O O . ASP B 1 237 ? 3.814 3.227 -5.801 1 96.94 237 ASP B O 1
ATOM 5588 N N . PHE B 1 238 ? 2.137 4.738 -5.82 1 96.75 238 PHE B N 1
ATOM 5589 C CA . PHE B 1 238 ? 2.984 5.77 -5.234 1 96.75 238 PHE B CA 1
ATOM 5590 C C . PHE B 1 238 ? 3.381 5.395 -3.809 1 96.75 238 PHE B C 1
ATOM 5592 O O . PHE B 1 238 ? 4.523 5.613 -3.4 1 96.75 238 PHE B O 1
ATOM 5599 N N . ILE B 1 239 ? 2.447 4.844 -3.109 1 98 239 ILE B N 1
ATOM 5600 C CA . ILE B 1 239 ? 2.701 4.469 -1.724 1 98 239 ILE B CA 1
ATOM 5601 C C . ILE B 1 239 ? 3.764 3.371 -1.676 1 98 239 ILE B C 1
ATOM 5603 O O . ILE B 1 239 ? 4.75 3.486 -0.947 1 98 239 ILE B O 1
ATOM 5607 N N . ILE B 1 240 ? 3.609 2.393 -2.479 1 97.88 240 ILE B N 1
ATOM 5608 C CA . ILE B 1 240 ? 4.434 1.194 -2.369 1 97.88 240 ILE B CA 1
ATOM 5609 C C . ILE B 1 240 ? 5.793 1.439 -3.025 1 97.88 240 ILE B C 1
ATOM 5611 O O . ILE B 1 240 ? 6.816 0.951 -2.547 1 97.88 240 ILE B O 1
ATOM 5615 N N . LYS B 1 241 ? 5.832 2.184 -4.012 1 97.25 241 LYS B N 1
ATOM 5616 C CA . LYS B 1 241 ? 7.051 2.314 -4.805 1 97.25 241 LYS B CA 1
ATOM 5617 C C . LYS B 1 241 ? 7.895 3.492 -4.324 1 97.25 241 LYS B C 1
ATOM 5619 O O . LYS B 1 241 ? 9.102 3.545 -4.578 1 97.25 241 LYS B O 1
ATOM 5624 N N . ILE B 1 242 ? 7.23 4.441 -3.66 1 97.31 242 ILE B N 1
ATOM 5625 C CA . ILE B 1 242 ? 7.969 5.648 -3.299 1 97.31 242 ILE B CA 1
ATOM 5626 C C . ILE B 1 242 ? 7.82 5.914 -1.802 1 97.31 242 ILE B C 1
ATOM 5628 O O . ILE B 1 242 ? 8.758 5.699 -1.031 1 97.31 242 ILE B O 1
ATOM 5632 N N . TYR B 1 243 ? 6.676 6.176 -1.371 1 98.12 243 TYR B N 1
ATOM 5633 C CA . TYR B 1 243 ? 6.484 6.797 -0.066 1 98.12 243 TYR B CA 1
ATOM 5634 C C . TYR B 1 243 ? 6.645 5.773 1.054 1 98.12 243 TYR B C 1
ATOM 5636 O O . TYR B 1 243 ? 7.23 6.07 2.096 1 98.12 243 TYR B O 1
ATOM 5644 N N . GLY B 1 244 ? 6.059 4.613 0.865 1 98 244 GLY B N 1
ATOM 5645 C CA . GLY B 1 244 ? 6.141 3.576 1.881 1 98 244 GLY B CA 1
ATOM 5646 C C . GLY B 1 244 ? 7.566 3.26 2.299 1 98 244 GLY B C 1
ATOM 5647 O O . GLY B 1 244 ? 7.938 3.463 3.457 1 98 244 GLY B O 1
ATOM 5648 N N . PRO B 1 245 ? 8.367 2.875 1.324 1 97.31 245 PRO B N 1
ATOM 5649 C CA . PRO B 1 245 ? 9.758 2.559 1.657 1 97.31 245 PRO B CA 1
ATOM 5650 C C . PRO B 1 245 ? 10.492 3.738 2.289 1 97.31 245 PRO B C 1
ATOM 5652 O O . PRO B 1 245 ? 11.297 3.551 3.209 1 97.31 245 PRO B O 1
ATOM 5655 N N . ILE B 1 246 ? 10.258 4.883 1.834 1 97.94 246 ILE B N 1
ATOM 5656 C CA . ILE B 1 246 ? 10.961 6.062 2.332 1 97.94 246 ILE B CA 1
ATOM 5657 C C . ILE B 1 246 ? 10.523 6.355 3.764 1 97.94 246 ILE B C 1
ATOM 5659 O O . ILE B 1 246 ? 11.359 6.523 4.652 1 97.94 246 ILE B O 1
ATOM 5663 N N . MET B 1 247 ? 9.258 6.395 3.988 1 98 247 MET B N 1
ATOM 5664 C CA . MET B 1 247 ? 8.734 6.695 5.316 1 98 247 MET B CA 1
ATOM 5665 C C . MET B 1 247 ? 9.172 5.641 6.328 1 98 247 MET B C 1
ATOM 5667 O O . MET B 1 247 ? 9.602 5.977 7.438 1 98 247 MET B O 1
ATOM 5671 N N . GLU B 1 248 ? 9.078 4.418 5.945 1 97.44 248 GLU B N 1
ATOM 5672 C CA . GLU B 1 248 ? 9.516 3.346 6.832 1 97.44 248 GLU B CA 1
ATOM 5673 C C . GLU B 1 248 ? 10.992 3.484 7.18 1 97.44 248 GLU B C 1
ATOM 5675 O O . GLU B 1 248 ? 11.391 3.27 8.328 1 97.44 248 GLU B O 1
ATOM 5680 N N . ASN B 1 249 ? 11.75 3.824 6.184 1 95.81 249 ASN B N 1
ATOM 5681 C CA . ASN B 1 249 ? 13.188 4 6.391 1 95.81 249 ASN B CA 1
ATOM 5682 C C . ASN B 1 249 ? 13.477 5.168 7.332 1 95.81 249 ASN B C 1
ATOM 5684 O O . ASN B 1 249 ? 14.328 5.059 8.219 1 95.81 249 ASN B O 1
ATOM 5688 N N . VAL B 1 250 ? 12.844 6.195 7.172 1 96.69 250 VAL B N 1
ATOM 5689 C CA . VAL B 1 250 ? 13.094 7.414 7.934 1 96.69 250 VAL B CA 1
ATOM 5690 C C . VAL B 1 250 ? 12.656 7.219 9.383 1 96.69 250 VAL B C 1
ATOM 5692 O O . VAL B 1 250 ? 13.32 7.688 10.305 1 96.69 250 VAL B O 1
ATOM 5695 N N . PHE B 1 251 ? 11.633 6.457 9.641 1 96.75 251 PHE B N 1
ATOM 5696 C CA . PHE B 1 251 ? 11.07 6.336 10.977 1 96.75 251 PHE B CA 1
ATOM 5697 C C . PHE B 1 251 ? 11.617 5.098 11.68 1 96.75 251 PHE B C 1
ATOM 5699 O O . PHE B 1 251 ? 11.383 4.906 12.875 1 96.75 251 PHE B O 1
ATOM 5706 N N . ARG B 1 252 ? 12.312 4.336 10.93 1 92.25 252 ARG B N 1
ATOM 5707 C CA . ARG B 1 252 ? 12.805 3.074 11.477 1 92.25 252 ARG B CA 1
ATOM 5708 C C . ARG B 1 252 ? 13.617 3.309 12.742 1 92.25 252 ARG B C 1
ATOM 5710 O O . ARG B 1 252 ? 14.508 4.164 12.766 1 92.25 252 ARG B O 1
ATOM 5717 N N . GLY B 1 253 ? 13.266 2.527 13.812 1 88.75 253 GLY B N 1
ATOM 5718 C CA . GLY B 1 253 ? 14.023 2.57 15.055 1 88.75 253 GLY B CA 1
ATOM 5719 C C . GLY B 1 253 ? 13.75 3.82 15.875 1 88.75 253 GLY B C 1
ATOM 5720 O O . GLY B 1 253 ? 14.414 4.059 16.891 1 88.75 253 GLY B O 1
ATOM 5721 N N . SER B 1 254 ? 12.789 4.598 15.523 1 93.31 254 SER B N 1
ATOM 5722 C CA . SER B 1 254 ? 12.555 5.879 16.188 1 93.31 254 SER B CA 1
ATOM 5723 C C . SER B 1 254 ? 11.625 5.723 17.375 1 93.31 254 SER B C 1
ATOM 5725 O O . SER B 1 254 ? 11.422 6.668 18.156 1 93.31 254 SER B O 1
ATOM 5727 N N . GLY B 1 255 ? 11.031 4.59 17.516 1 91.75 255 GLY B N 1
ATOM 5728 C CA . GLY B 1 255 ? 10 4.402 18.531 1 91.75 255 GLY B CA 1
ATOM 5729 C C . GLY B 1 255 ? 8.609 4.738 18.031 1 91.75 255 GLY B C 1
ATOM 5730 O O . GLY B 1 255 ? 7.645 4.691 18.797 1 91.75 255 GLY B O 1
ATOM 5731 N N . CYS B 1 256 ? 8.57 5.074 16.75 1 94.81 256 CYS B N 1
ATOM 5732 C CA . CYS B 1 256 ? 7.289 5.285 16.078 1 94.81 256 CYS B CA 1
ATOM 5733 C C . CYS B 1 256 ? 6.949 4.109 15.172 1 94.81 256 CYS B C 1
ATOM 5735 O O . CYS B 1 256 ? 7.844 3.479 14.609 1 94.81 256 CYS B O 1
ATOM 5737 N N . ARG B 1 257 ? 5.711 3.836 15.117 1 95 257 ARG B N 1
ATOM 5738 C CA . ARG B 1 257 ? 5.195 2.83 14.195 1 95 257 ARG B CA 1
ATOM 5739 C C . ARG B 1 257 ? 4.285 3.463 13.148 1 95 257 ARG B C 1
ATOM 5741 O O . ARG B 1 257 ? 3.43 4.285 13.477 1 95 257 ARG B O 1
ATOM 5748 N N . LEU B 1 258 ? 4.582 3.127 11.938 1 97.25 258 LEU B N 1
ATOM 5749 C CA . LEU B 1 258 ? 3.695 3.523 10.844 1 97.25 258 LEU B CA 1
ATOM 5750 C C . LEU B 1 258 ? 2.637 2.457 10.594 1 97.25 258 LEU B C 1
ATOM 5752 O O . LEU B 1 258 ? 2.967 1.291 10.359 1 97.25 258 LEU B O 1
ATOM 5756 N N . ILE B 1 259 ? 1.407 2.84 10.727 1 96.56 259 ILE B N 1
ATOM 5757 C CA . ILE B 1 259 ? 0.297 1.945 10.414 1 96.56 259 ILE B CA 1
ATOM 5758 C C . ILE B 1 259 ? -0.328 2.344 9.078 1 96.56 259 ILE B C 1
ATOM 5760 O O . ILE B 1 259 ? -0.89 3.434 8.945 1 96.56 259 ILE B O 1
ATOM 5764 N N . TRP B 1 260 ? -0.24 1.46 8.133 1 97.5 260 TRP B N 1
ATOM 5765 C CA . TRP B 1 260 ? -0.653 1.759 6.766 1 97.5 260 TRP B CA 1
ATOM 5766 C C . TRP B 1 260 ? -2.047 1.204 6.484 1 97.5 260 TRP B C 1
ATOM 5768 O O . TRP B 1 260 ? -2.479 0.243 7.125 1 97.5 260 TRP B O 1
ATOM 5778 N N . GLY B 1 261 ? -2.691 1.821 5.43 1 94.19 261 GLY B N 1
ATOM 5779 C CA . GLY B 1 261 ? -3.961 1.303 4.945 1 94.19 261 GLY B CA 1
ATOM 5780 C C . GLY B 1 261 ? -5.164 1.988 5.562 1 94.19 261 GLY B C 1
ATOM 5781 O O . GLY B 1 261 ? -5.012 2.936 6.34 1 94.19 261 GLY B O 1
ATOM 5782 N N . ASP B 1 262 ? -6.32 1.618 5.328 1 91 262 ASP B N 1
ATOM 5783 C CA . ASP B 1 262 ? -7.598 2.178 5.766 1 91 262 ASP B CA 1
ATOM 5784 C C . ASP B 1 262 ? -7.875 1.833 7.23 1 91 262 ASP B C 1
ATOM 5786 O O . ASP B 1 262 ? -8.82 1.104 7.531 1 91 262 ASP B O 1
ATOM 5790 N N . THR B 1 263 ? -7.102 2.471 8.078 1 93.81 263 THR B N 1
ATOM 5791 C CA . THR B 1 263 ? -7.223 2.141 9.492 1 93.81 263 THR B CA 1
ATOM 5792 C C . THR B 1 263 ? -7.879 3.285 10.258 1 93.81 263 THR B C 1
ATOM 5794 O O . THR B 1 263 ? -7.812 4.441 9.836 1 93.81 263 THR B O 1
ATOM 5797 N N . LYS B 1 264 ? -8.445 2.93 11.336 1 92.69 264 LYS B N 1
ATOM 5798 C CA . LYS B 1 264 ? -9.156 3.91 12.156 1 92.69 264 LYS B CA 1
ATOM 5799 C C . LYS B 1 264 ? -8.406 4.18 13.461 1 92.69 264 LYS B C 1
ATOM 5801 O O . LYS B 1 264 ? -7.871 3.26 14.07 1 92.69 264 LYS B O 1
ATOM 5806 N N . SER B 1 265 ? -8.398 5.406 13.812 1 93.38 265 SER B N 1
ATOM 5807 C CA . SER B 1 265 ? -7.77 5.801 15.062 1 93.38 265 SER B CA 1
ATOM 5808 C C . SER B 1 265 ? -8.664 5.488 16.266 1 93.38 265 SER B C 1
ATOM 5810 O O . SER B 1 265 ? -9.852 5.816 16.25 1 93.38 265 SER B O 1
ATOM 5812 N N . PRO B 1 266 ? -8.07 4.922 17.266 1 89.19 266 PRO B N 1
ATOM 5813 C CA . PRO B 1 266 ? -8.875 4.664 18.453 1 89.19 266 PRO B CA 1
ATOM 5814 C C . PRO B 1 266 ? -9.461 5.938 19.062 1 89.19 266 PRO B C 1
ATOM 5816 O O . PRO B 1 266 ? -10.602 5.93 19.531 1 89.19 266 PRO B O 1
ATOM 5819 N N . SER B 1 267 ? -8.672 6.984 19.078 1 87.06 267 SER B N 1
ATOM 5820 C CA . SER B 1 267 ? -9.164 8.25 19.609 1 87.06 267 SER B CA 1
ATOM 5821 C C . SER B 1 267 ? -10.352 8.766 18.812 1 87.06 267 SER B C 1
ATOM 5823 O O . SER B 1 267 ? -11.273 9.367 19.359 1 87.06 267 SER B O 1
ATOM 5825 N N . CYS B 1 268 ? -10.312 8.547 17.562 1 90.44 268 CYS B N 1
ATOM 5826 C CA . CYS B 1 268 ? -11.422 8.953 16.703 1 90.44 268 CYS B CA 1
ATOM 5827 C C . CYS B 1 268 ? -12.648 8.086 16.953 1 90.44 268 CYS B C 1
ATOM 5829 O O . CYS B 1 268 ? -13.766 8.602 17.016 1 90.44 268 CYS B O 1
ATOM 5831 N N . LEU B 1 269 ? -12.414 6.863 17.125 1 88.25 269 LEU B N 1
ATOM 5832 C CA . LEU B 1 269 ? -13.508 5.941 17.375 1 88.25 269 LEU B CA 1
ATOM 5833 C C . LEU B 1 269 ? -14.242 6.312 18.656 1 88.25 269 LEU B C 1
ATOM 5835 O O . LEU B 1 269 ? -15.477 6.215 18.734 1 88.25 269 LEU B O 1
ATOM 5839 N N . LYS B 1 270 ? -13.523 6.68 19.594 1 82.31 270 LYS B N 1
ATOM 5840 C CA . LYS B 1 270 ? -14.109 7.109 20.859 1 82.31 270 LYS B CA 1
ATOM 5841 C C . LYS B 1 270 ? -15.055 8.289 20.656 1 82.31 270 LYS B C 1
ATOM 5843 O O . LYS B 1 270 ? -15.953 8.508 21.469 1 82.31 270 LYS B O 1
ATOM 5848 N N . ARG B 1 271 ? -14.828 9 19.656 1 81.19 271 ARG B N 1
ATOM 5849 C CA . ARG B 1 271 ? -15.633 10.18 19.375 1 81.19 271 ARG B CA 1
ATOM 5850 C C . ARG B 1 271 ? -16.594 9.922 18.234 1 81.19 271 ARG B C 1
ATOM 5852 O O . ARG B 1 271 ? -17.031 10.859 17.547 1 81.19 271 ARG B O 1
ATOM 5859 N N . SER B 1 272 ? -16.734 8.695 17.828 1 79 272 SER B N 1
ATOM 5860 C CA . SER B 1 272 ? -17.672 8.234 16.812 1 79 272 SER B CA 1
ATOM 5861 C C . SER B 1 272 ? -17.281 8.727 15.422 1 79 272 SER B C 1
ATOM 5863 O O . SER B 1 272 ? -18.141 9.008 14.586 1 79 272 SER B O 1
ATOM 5865 N N . ASN B 1 273 ? -16.109 9.086 15.383 1 86.31 273 ASN B N 1
ATOM 5866 C CA . ASN B 1 273 ? -15.547 9.359 14.062 1 86.31 273 ASN B CA 1
ATOM 5867 C C . ASN B 1 273 ? -14.914 8.109 13.453 1 86.31 273 ASN B C 1
ATOM 5869 O O . ASN B 1 273 ? -13.93 7.582 13.977 1 86.31 273 ASN B O 1
ATOM 5873 N N . GLU B 1 274 ? -15.438 7.727 12.352 1 87.38 274 GLU B N 1
ATOM 5874 C CA . GLU B 1 274 ? -15.031 6.449 11.773 1 87.38 274 GLU B CA 1
ATOM 5875 C C . GLU B 1 274 ? -14.156 6.652 10.547 1 87.38 274 GLU B C 1
ATOM 5877 O O . GLU B 1 274 ? -14.07 5.777 9.68 1 87.38 274 GLU B O 1
ATOM 5882 N N . SER B 1 275 ? -13.555 7.801 10.508 1 90.62 275 SER B N 1
ATOM 5883 C CA . SER B 1 275 ? -12.703 8.102 9.367 1 90.62 275 SER B CA 1
ATOM 5884 C C . SER B 1 275 ? -11.578 7.074 9.234 1 90.62 275 SER B C 1
ATOM 5886 O O . SER B 1 275 ? -10.906 6.75 10.211 1 90.62 275 SER B O 1
ATOM 5888 N N . LYS B 1 276 ? -11.445 6.59 7.992 1 94.06 276 LYS B N 1
ATOM 5889 C CA . LYS B 1 276 ? -10.328 5.707 7.668 1 94.06 276 LYS B CA 1
ATOM 5890 C C . LYS B 1 276 ? -9.133 6.5 7.152 1 94.06 276 LYS B C 1
ATOM 5892 O O . LYS B 1 276 ? -9.281 7.379 6.301 1 94.06 276 LYS B O 1
ATOM 5897 N N . LEU B 1 277 ? -8.016 6.199 7.734 1 96.62 277 LEU B N 1
ATOM 5898 C CA . LEU B 1 277 ? -6.805 6.941 7.402 1 96.62 277 LEU B CA 1
ATOM 5899 C C . LEU B 1 277 ? -5.832 6.07 6.617 1 96.62 277 LEU B C 1
ATOM 5901 O O . LEU B 1 277 ? -5.664 4.887 6.926 1 96.62 277 LEU B O 1
ATOM 5905 N N . ASP B 1 278 ? -5.121 6.672 5.652 1 97.19 278 ASP B N 1
ATOM 5906 C CA . ASP B 1 278 ? -4.191 5.93 4.805 1 97.19 278 ASP B CA 1
ATOM 5907 C C . ASP B 1 278 ? -2.904 5.598 5.559 1 97.19 278 ASP B C 1
ATOM 5909 O O . ASP B 1 278 ? -2.246 4.598 5.266 1 97.19 278 ASP B O 1
ATOM 5913 N N . LEU B 1 279 ? -2.512 6.504 6.422 1 98.44 279 LEU B N 1
ATOM 5914 C CA . LEU B 1 279 ? -1.317 6.309 7.234 1 98.44 279 LEU B CA 1
ATOM 5915 C C . LEU B 1 279 ? -1.479 6.965 8.602 1 98.44 279 LEU B C 1
ATOM 5917 O O . LEU B 1 279 ? -1.847 8.141 8.695 1 98.44 279 LEU B O 1
ATOM 5921 N N . ARG B 1 280 ? -1.27 6.203 9.617 1 97.06 280 ARG B N 1
ATOM 5922 C CA . ARG B 1 280 ? -1.189 6.695 10.992 1 97.06 280 ARG B CA 1
ATOM 5923 C C . ARG B 1 280 ? 0.215 6.516 11.555 1 97.06 280 ARG B C 1
ATOM 5925 O O . ARG B 1 280 ? 0.84 5.469 11.359 1 97.06 280 ARG B O 1
ATOM 5932 N N . VAL B 1 281 ? 0.729 7.543 12.117 1 97.44 281 VAL B N 1
ATOM 5933 C CA . VAL B 1 281 ? 1.969 7.445 12.883 1 97.44 281 VAL B CA 1
ATOM 5934 C C . VAL B 1 281 ? 1.653 7.367 14.375 1 97.44 281 VAL B C 1
ATOM 5936 O O . VAL B 1 281 ? 1.057 8.289 14.938 1 97.44 281 VAL B O 1
ATOM 5939 N N . ILE B 1 282 ? 2.111 6.297 15.008 1 94.94 282 ILE B N 1
ATOM 5940 C CA . ILE B 1 282 ? 1.748 6.129 16.406 1 94.94 282 ILE B CA 1
ATOM 5941 C C . ILE B 1 282 ? 3.008 5.926 17.25 1 94.94 282 ILE B C 1
ATOM 5943 O O . ILE B 1 282 ? 4.066 5.574 16.719 1 94.94 282 ILE B O 1
ATOM 5947 N N . SER B 1 283 ? 2.855 6.137 18.469 1 91.06 283 SER B N 1
ATOM 5948 C CA . SER B 1 283 ? 3.938 5.863 19.406 1 91.06 283 SER B CA 1
ATOM 5949 C C . SER B 1 283 ? 3.951 4.398 19.828 1 91.06 283 SER B C 1
ATOM 5951 O O . SER B 1 283 ? 2.918 3.846 20.203 1 91.06 283 SER B O 1
ATOM 5953 N N . LEU B 1 284 ? 5.098 3.797 19.797 1 87.25 284 LEU B N 1
ATOM 5954 C CA . LEU B 1 284 ? 5.234 2.412 20.234 1 87.25 284 LEU B CA 1
ATOM 5955 C C . LEU B 1 284 ? 5.105 2.309 21.75 1 87.25 284 LEU B C 1
ATOM 5957 O O . LEU B 1 284 ? 4.848 1.227 22.281 1 87.25 284 LEU B O 1
ATOM 5961 N N . TYR B 1 285 ? 5.309 3.33 22.375 1 80.38 285 TYR B N 1
ATOM 5962 C CA . TYR B 1 285 ? 5.238 3.355 23.844 1 80.38 285 TYR B CA 1
ATOM 5963 C C . TYR B 1 285 ? 3.795 3.293 24.312 1 80.38 285 TYR B C 1
ATOM 5965 O O . TYR B 1 285 ? 3.477 2.566 25.266 1 80.38 285 TYR B O 1
ATOM 5973 N N . THR B 1 286 ? 2.943 4.031 23.719 1 76.31 286 THR B N 1
ATOM 5974 C CA . THR B 1 286 ? 1.547 4.074 24.141 1 76.31 286 THR B CA 1
ATOM 5975 C C . THR B 1 286 ? 0.696 3.145 23.281 1 76.31 286 THR B C 1
ATOM 5977 O O . THR B 1 286 ? -0.411 2.768 23.672 1 76.31 286 THR B O 1
ATOM 5980 N N . LYS B 1 287 ? 1.143 2.76 22.172 1 69.25 287 LYS B N 1
ATOM 5981 C CA . LYS B 1 287 ? 0.573 1.841 21.188 1 69.25 287 LYS B CA 1
ATOM 5982 C C . LYS B 1 287 ? -0.768 2.352 20.672 1 69.25 287 LYS B C 1
ATOM 5984 O O . LYS B 1 287 ? -1.307 1.821 19.688 1 69.25 287 LYS B O 1
ATOM 5989 N N . THR B 1 288 ? -1.292 3.344 21.328 1 73.81 288 THR B N 1
ATOM 5990 C CA . THR B 1 288 ? -2.65 3.719 20.953 1 73.81 288 THR B CA 1
ATOM 5991 C C . THR B 1 288 ? -2.717 5.191 20.547 1 73.81 288 THR B C 1
ATOM 5993 O O . THR B 1 288 ? -3.709 5.641 19.984 1 73.81 288 THR B O 1
ATOM 5996 N N . GLU B 1 289 ? -1.734 5.926 20.828 1 85.94 289 GLU B N 1
ATOM 5997 C CA . GLU B 1 289 ? -1.832 7.363 20.594 1 85.94 289 GLU B CA 1
ATOM 5998 C C . GLU B 1 289 ? -1.25 7.742 19.234 1 85.94 289 GLU B C 1
ATOM 6000 O O . GLU B 1 289 ? -0.099 7.418 18.938 1 85.94 289 GLU B O 1
ATOM 6005 N N . ASP B 1 290 ? -2.031 8.445 18.516 1 93.62 290 ASP B N 1
ATOM 6006 C CA . ASP B 1 290 ? -1.613 8.922 17.203 1 93.62 290 ASP B CA 1
ATOM 6007 C C . ASP B 1 290 ? -0.777 10.195 17.312 1 93.62 290 ASP B C 1
ATOM 6009 O O . ASP B 1 290 ? -1.13 11.109 18.062 1 93.62 290 ASP B O 1
ATOM 6013 N N . LEU B 1 291 ? 0.28 10.18 16.625 1 95 291 LEU B N 1
ATOM 6014 C CA . LEU B 1 291 ? 1.183 11.328 16.594 1 95 291 LEU B CA 1
ATOM 6015 C C . LEU B 1 291 ? 0.939 12.18 15.359 1 95 291 LEU B C 1
ATOM 6017 O O . LEU B 1 291 ? 1.093 13.406 15.406 1 95 291 LEU B O 1
ATOM 6021 N N . ALA B 1 292 ? 0.664 11.586 14.305 1 97.25 292 ALA B N 1
ATOM 6022 C CA . ALA B 1 292 ? 0.434 12.234 13.016 1 97.25 292 ALA B CA 1
ATOM 6023 C C . ALA B 1 292 ? -0.343 11.312 12.078 1 97.25 292 ALA B C 1
ATOM 6025 O O . ALA B 1 292 ? -0.568 10.141 12.391 1 97.25 292 ALA B O 1
ATOM 6026 N N . LEU B 1 293 ? -0.807 11.898 11 1 97.69 293 LEU B N 1
ATOM 6027 C CA . LEU B 1 293 ? -1.48 11.109 9.969 1 97.69 293 LEU B CA 1
ATOM 6028 C C . LEU B 1 293 ? -1.145 11.633 8.578 1 97.69 293 LEU B C 1
ATOM 6030 O O . LEU B 1 293 ? -0.612 12.734 8.438 1 97.69 293 LEU B O 1
ATOM 6034 N N . SER B 1 294 ? -1.386 10.812 7.562 1 98.12 294 SER B N 1
ATOM 6035 C CA . SER B 1 294 ? -1.232 11.219 6.172 1 98.12 294 SER B CA 1
ATOM 6036 C C . SER B 1 294 ? -2.354 10.664 5.305 1 98.12 294 SER B C 1
ATOM 6038 O O . SER B 1 294 ? -2.885 9.586 5.582 1 98.12 294 SER B O 1
ATOM 6040 N N . GLU B 1 295 ? -2.688 11.414 4.324 1 98 295 GLU B N 1
ATOM 6041 C CA . GLU B 1 295 ? -3.584 11 3.248 1 98 295 GLU B CA 1
ATOM 6042 C C . GLU B 1 295 ? -2.869 10.992 1.901 1 98 295 GLU B C 1
ATOM 6044 O O . GLU B 1 295 ? -1.937 11.773 1.687 1 98 295 GLU B O 1
ATOM 6049 N N . PHE B 1 296 ? -3.334 10.078 1.067 1 97.25 296 PHE B N 1
ATOM 6050 C CA . PHE B 1 296 ? -2.684 9.914 -0.227 1 97.25 296 PHE B CA 1
ATOM 6051 C C . PHE B 1 296 ? -3.699 10.008 -1.359 1 97.25 296 PHE B C 1
ATOM 6053 O O . PHE B 1 296 ? -4.832 9.539 -1.225 1 97.25 296 PHE B O 1
ATOM 6060 N N . ALA B 1 297 ? -3.264 10.609 -2.438 1 94.06 297 ALA B N 1
ATOM 6061 C CA . ALA B 1 297 ? -4.008 10.641 -3.695 1 94.06 297 ALA B CA 1
ATOM 6062 C C . ALA B 1 297 ? -3.074 10.445 -4.887 1 94.06 297 ALA B C 1
ATOM 6064 O O . ALA B 1 297 ? -1.893 10.789 -4.824 1 94.06 297 ALA B O 1
ATOM 6065 N N . LYS B 1 298 ? -3.562 9.875 -5.957 1 89.88 298 LYS B N 1
ATOM 6066 C CA . LYS B 1 298 ? -2.721 9.578 -7.113 1 89.88 298 LYS B CA 1
ATOM 6067 C C . LYS B 1 298 ? -2.365 10.859 -7.871 1 89.88 298 LYS B C 1
ATOM 6069 O O . LYS B 1 298 ? -1.395 10.883 -8.633 1 89.88 298 LYS B O 1
ATOM 6074 N N . LYS B 1 299 ? -3.277 11.797 -7.805 1 85.69 299 LYS B N 1
ATOM 6075 C CA . LYS B 1 299 ? -3.02 13.078 -8.445 1 85.69 299 LYS B CA 1
ATOM 6076 C C . LYS B 1 299 ? -3.754 14.211 -7.727 1 85.69 299 LYS B C 1
ATOM 6078 O O . LYS B 1 299 ? -4.668 13.961 -6.941 1 85.69 299 LYS B O 1
ATOM 6083 N N . ALA B 1 300 ? -3.252 15.375 -8.117 1 78.88 300 ALA B N 1
ATOM 6084 C CA . ALA B 1 300 ? -3.902 16.547 -7.551 1 78.88 300 ALA B CA 1
ATOM 6085 C C . ALA B 1 300 ? -5.262 16.797 -8.203 1 78.88 300 ALA B C 1
ATOM 6087 O O . ALA B 1 300 ? -5.359 16.922 -9.422 1 78.88 300 ALA B O 1
ATOM 6088 N N . ALA B 1 301 ? -6.23 16.625 -7.496 1 85.62 301 ALA B N 1
ATOM 6089 C CA . ALA B 1 301 ? -7.59 17 -7.867 1 85.62 301 ALA B CA 1
ATOM 6090 C C . ALA B 1 301 ? -8.242 17.828 -6.77 1 85.62 301 ALA B C 1
ATOM 6092 O O . ALA B 1 301 ? -8.281 17.422 -5.605 1 85.62 301 ALA B O 1
ATOM 6093 N N . PRO B 1 302 ? -8.742 18.953 -7.184 1 85.62 302 PRO B N 1
ATOM 6094 C CA . PRO B 1 302 ? -9.258 19.859 -6.148 1 85.62 302 PRO B CA 1
ATOM 6095 C C . PRO B 1 302 ? -10.289 19.188 -5.242 1 85.62 302 PRO B C 1
ATOM 6097 O O . PRO B 1 302 ? -10.25 19.359 -4.023 1 85.62 302 PRO B O 1
ATOM 6100 N N . TRP B 1 303 ? -11.164 18.531 -5.852 1 87.62 303 TRP B N 1
ATOM 6101 C CA . TRP B 1 303 ? -12.195 17.906 -5.031 1 87.62 303 TRP B CA 1
ATOM 6102 C C . TRP B 1 303 ? -11.594 16.953 -4.02 1 87.62 303 TRP B C 1
ATOM 6104 O O . TRP B 1 303 ? -11.961 16.969 -2.842 1 87.62 303 TRP B O 1
ATOM 6114 N N . LYS B 1 304 ? -10.734 16.109 -4.438 1 91.06 304 LYS B N 1
ATOM 6115 C CA . LYS B 1 304 ? -10.109 15.109 -3.574 1 91.06 304 LYS B CA 1
ATOM 6116 C C . LYS B 1 304 ? -9.195 15.766 -2.547 1 91.06 304 LYS B C 1
ATOM 6118 O O . LYS B 1 304 ? -9.141 15.344 -1.391 1 91.06 304 LYS B O 1
ATOM 6123 N N . TYR B 1 305 ? -8.602 16.844 -2.984 1 94.75 305 TYR B N 1
ATOM 6124 C CA . TYR B 1 305 ? -7.695 17.578 -2.109 1 94.75 305 TYR B CA 1
ATOM 6125 C C . TYR B 1 305 ? -8.422 18.094 -0.875 1 94.75 305 TYR B C 1
ATOM 6127 O O . TYR B 1 305 ? -8.008 17.844 0.255 1 94.75 305 TYR B O 1
ATOM 6135 N N . TYR B 1 306 ? -9.484 18.719 -1.099 1 95.44 306 TYR B N 1
ATOM 6136 C CA . TYR B 1 306 ? -10.195 19.328 0.016 1 95.44 306 TYR B CA 1
ATOM 6137 C C . TYR B 1 306 ? -10.914 18.281 0.852 1 95.44 306 TYR B C 1
ATOM 6139 O O . TYR B 1 306 ? -11.062 18.438 2.066 1 95.44 306 TYR B O 1
ATOM 6147 N N . TYR B 1 307 ? -11.281 17.281 0.194 1 93.88 307 TYR B N 1
ATOM 6148 C CA . TYR B 1 307 ? -11.883 16.188 0.936 1 93.88 307 TYR B CA 1
ATOM 6149 C C . TYR B 1 307 ? -10.883 15.555 1.898 1 93.88 307 TYR B C 1
ATOM 6151 O O . TYR B 1 307 ? -11.18 15.383 3.084 1 93.88 307 TYR B O 1
ATOM 6159 N N . ASP B 1 308 ? -9.734 15.227 1.398 1 96.06 308 ASP B N 1
ATOM 6160 C CA . ASP B 1 308 ? -8.695 14.609 2.209 1 96.06 308 ASP B CA 1
ATOM 6161 C C . ASP B 1 308 ? -8.172 15.578 3.27 1 96.06 308 ASP B C 1
ATOM 6163 O O . ASP B 1 308 ? -7.895 15.172 4.402 1 96.06 308 ASP B O 1
ATOM 6167 N N . LYS B 1 309 ? -8.086 16.781 2.881 1 97.12 309 LYS B N 1
ATOM 6168 C CA . LYS B 1 309 ? -7.625 17.781 3.832 1 97.12 309 LYS B CA 1
ATOM 6169 C C . LYS B 1 309 ? -8.617 17.953 4.98 1 97.12 309 LYS B C 1
ATOM 6171 O O . LYS B 1 309 ? -8.219 18.078 6.141 1 97.12 309 LYS B O 1
ATOM 6176 N N . LYS B 1 310 ? -9.883 17.984 4.625 1 95.81 310 LYS B N 1
ATOM 6177 C CA . LYS B 1 310 ? -10.93 18.078 5.645 1 95.81 310 LYS B CA 1
ATOM 6178 C C . LYS B 1 310 ? -10.812 16.938 6.652 1 95.81 310 LYS B C 1
ATOM 6180 O O . LYS B 1 310 ? -10.805 17.172 7.863 1 95.81 310 LYS B O 1
ATOM 6185 N N . LYS B 1 311 ? -10.68 15.805 6.137 1 95.5 311 LYS B N 1
ATOM 6186 C CA . LYS B 1 311 ? -10.523 14.617 6.973 1 95.5 311 LYS B CA 1
ATOM 6187 C C . LYS B 1 311 ? -9.297 14.734 7.867 1 95.5 311 LYS B C 1
ATOM 6189 O O . LYS B 1 311 ? -9.375 14.508 9.078 1 95.5 311 LYS B O 1
ATOM 6194 N N . ALA B 1 312 ? -8.211 15.102 7.281 1 97.81 312 ALA B N 1
ATOM 6195 C CA . ALA B 1 312 ? -6.941 15.188 8 1 97.81 312 ALA B CA 1
ATOM 6196 C C . ALA B 1 312 ? -7.004 16.234 9.102 1 97.81 312 ALA B C 1
ATOM 6198 O O . ALA B 1 312 ? -6.523 16 10.219 1 97.81 312 ALA B O 1
ATOM 6199 N N . VAL B 1 313 ? -7.598 17.312 8.82 1 97.31 313 VAL B N 1
ATOM 6200 C CA . VAL B 1 313 ? -7.684 18.406 9.773 1 97.31 313 VAL B CA 1
ATOM 6201 C C . VAL B 1 313 ? -8.562 18 10.953 1 97.31 313 VAL B C 1
ATOM 6203 O O . VAL B 1 313 ? -8.172 18.172 12.117 1 97.31 313 VAL B O 1
ATOM 6206 N N . ILE B 1 314 ? -9.656 17.422 10.641 1 95.62 314 ILE B N 1
ATOM 6207 C CA . ILE B 1 314 ? -10.609 17.047 11.68 1 95.62 314 ILE B CA 1
ATOM 6208 C C . ILE B 1 314 ? -9.992 15.992 12.586 1 95.62 314 ILE B C 1
ATOM 6210 O O . ILE B 1 314 ? -10.07 16.094 13.812 1 95.62 314 ILE B O 1
ATOM 6214 N N . VAL B 1 315 ? -9.398 15.062 11.992 1 96.12 315 VAL B N 1
ATOM 6215 C CA . VAL B 1 315 ? -8.781 13.992 12.781 1 96.12 315 VAL B CA 1
ATOM 6216 C C . VAL B 1 315 ? -7.641 14.562 13.617 1 96.12 315 VAL B C 1
ATOM 6218 O O . VAL B 1 315 ? -7.48 14.211 14.781 1 96.12 315 VAL B O 1
ATOM 6221 N N . SER B 1 316 ? -6.867 15.422 13.055 1 95.75 316 SER B N 1
ATOM 6222 C CA . SER B 1 316 ? -5.762 16.047 13.781 1 95.75 316 SER B CA 1
ATOM 6223 C C . SER B 1 316 ? -6.27 16.875 14.953 1 95.75 316 SER B C 1
ATOM 6225 O O . SER B 1 316 ? -5.625 16.922 16 1 95.75 316 SER B O 1
ATOM 6227 N N . LEU B 1 317 ? -7.379 17.5 14.711 1 93.38 317 LEU B N 1
ATOM 6228 C CA . LEU B 1 317 ? -8 18.25 15.805 1 93.38 317 LEU B CA 1
ATOM 6229 C C . LEU B 1 317 ? -8.391 17.297 16.938 1 93.38 317 LEU B C 1
ATOM 6231 O O . LEU B 1 317 ? -8.172 17.609 18.109 1 93.38 317 LEU B O 1
ATOM 6235 N N . ILE B 1 318 ? -8.977 16.203 16.594 1 91.94 318 ILE B N 1
ATOM 6236 C CA . ILE B 1 318 ? -9.367 15.203 17.578 1 91.94 318 ILE B CA 1
ATOM 6237 C C . ILE B 1 318 ? -8.141 14.742 18.375 1 91.94 318 ILE B C 1
ATOM 6239 O O . ILE B 1 318 ? -8.18 14.664 19.594 1 91.94 318 ILE B O 1
ATOM 6243 N N . HIS B 1 319 ? -7.098 14.531 17.688 1 92.19 319 HIS B N 1
ATOM 6244 C CA . HIS B 1 319 ? -5.863 14.102 18.344 1 92.19 319 HIS B CA 1
ATOM 6245 C C . HIS B 1 319 ? -5.34 15.18 19.281 1 92.19 319 HIS B C 1
ATOM 6247 O O . HIS B 1 319 ? -4.934 14.883 20.406 1 92.19 319 HIS B O 1
ATOM 6253 N N . LEU B 1 320 ? -5.289 16.375 18.797 1 91 320 LEU B N 1
ATOM 6254 C CA . LEU B 1 320 ? -4.82 17.484 19.625 1 91 320 LEU B CA 1
ATOM 6255 C C . LEU B 1 320 ? -5.637 17.609 20.906 1 91 320 LEU B C 1
ATOM 6257 O O . LEU B 1 320 ? -5.074 17.703 22 1 91 320 LEU B O 1
ATOM 6261 N N . LYS B 1 321 ? -6.832 17.516 20.75 1 86.12 321 LYS B N 1
ATOM 6262 C CA . LYS B 1 321 ? -7.73 17.625 21.891 1 86.12 321 LYS B CA 1
ATOM 6263 C C . LYS B 1 321 ? -7.551 16.453 22.844 1 86.12 321 LYS B C 1
ATOM 6265 O O . LYS B 1 321 ? -7.648 16.625 24.062 1 86.12 321 LYS B O 1
ATOM 6270 N N . GLU B 1 322 ? -7.371 15.344 22.266 1 85.94 322 GLU B N 1
ATOM 6271 C CA . GLU B 1 322 ? -7.125 14.164 23.094 1 85.94 322 GLU B CA 1
ATOM 6272 C C . GLU B 1 322 ? -5.844 14.32 23.906 1 85.94 322 GLU B C 1
ATOM 6274 O O . GLU B 1 322 ? -5.793 13.93 25.078 1 85.94 322 GLU B O 1
ATOM 6279 N N . HIS B 1 323 ? -4.844 14.867 23.328 1 85.94 323 HIS B N 1
ATOM 6280 C CA . HIS B 1 323 ? -3.588 15.094 24.031 1 85.94 323 HIS B CA 1
ATOM 6281 C C . HIS B 1 323 ? -3.762 16.109 25.156 1 85.94 323 HIS B C 1
ATOM 6283 O O . HIS B 1 323 ? -3.141 15.977 26.219 1 85.94 323 HIS B O 1
ATOM 6289 N N . ILE B 1 324 ? -4.52 17 24.859 1 83 324 ILE B N 1
ATOM 6290 C CA . ILE B 1 324 ? -4.793 18 25.891 1 83 324 ILE B CA 1
ATOM 6291 C C . ILE B 1 324 ? -5.609 17.391 27.016 1 83 324 ILE B C 1
ATOM 6293 O O . ILE B 1 324 ? -5.266 17.547 28.188 1 83 324 ILE B O 1
ATOM 6297 N N . LYS B 1 325 ? -6.535 16.641 26.625 1 78.56 325 LYS B N 1
ATOM 6298 C CA . LYS B 1 325 ? -7.438 16.016 27.594 1 78.56 325 LYS B CA 1
ATOM 6299 C C . LYS B 1 325 ? -6.688 15.023 28.484 1 78.56 325 LYS B C 1
ATOM 6301 O O . LYS B 1 325 ? -6.965 14.93 29.688 1 78.56 325 LYS B O 1
ATOM 6306 N N . ASN B 1 326 ? -5.82 14.367 27.922 1 78.06 326 ASN B N 1
ATOM 6307 C CA . ASN B 1 326 ? -5.078 13.344 28.656 1 78.06 326 ASN B CA 1
ATOM 6308 C C . ASN B 1 326 ? -3.914 13.938 29.438 1 78.06 326 ASN B C 1
ATOM 6310 O O . ASN B 1 326 ? -3.197 13.219 30.141 1 78.06 326 ASN B O 1
ATOM 6314 N N . GLY B 1 327 ? -3.758 15.281 29.344 1 77.31 327 GLY B N 1
ATOM 6315 C CA . GLY B 1 327 ? -2.715 15.953 30.094 1 77.31 327 GLY B CA 1
ATOM 6316 C C . GLY B 1 327 ? -1.341 15.82 29.469 1 77.31 327 GLY B C 1
ATOM 6317 O O . GLY B 1 327 ? -0.33 16.141 30.094 1 77.31 327 GLY B O 1
ATOM 6318 N N . ASN B 1 328 ? -1.362 15.242 28.312 1 78.12 328 ASN B N 1
ATOM 6319 C CA . ASN B 1 328 ? -0.091 15.156 27.609 1 78.12 328 ASN B CA 1
ATOM 6320 C C . ASN B 1 328 ? 0.438 16.531 27.234 1 78.12 328 ASN B C 1
ATOM 6322 O O . ASN B 1 328 ? 1.648 16.734 27.094 1 78.12 328 ASN B O 1
ATOM 6326 N N . LEU B 1 329 ? -0.542 17.422 26.969 1 81.12 329 LEU B N 1
ATOM 6327 C CA . LEU B 1 329 ? -0.28 18.828 26.672 1 81.12 329 LEU B CA 1
ATOM 6328 C C . LEU B 1 329 ? -1.149 19.734 27.547 1 81.12 329 LEU B C 1
ATOM 6330 O O . LEU B 1 329 ? -2.361 19.531 27.641 1 81.12 329 LEU B O 1
ATOM 6334 N N . ASN B 1 330 ? -0.445 20.609 28.172 1 77.62 330 ASN B N 1
ATOM 6335 C CA . ASN B 1 330 ? -1.284 21.641 28.781 1 77.62 330 ASN B CA 1
ATOM 6336 C C . ASN B 1 330 ? -1.677 22.719 27.781 1 77.62 330 ASN B C 1
ATOM 6338 O O . ASN B 1 330 ? -1.209 22.703 26.641 1 77.62 330 ASN B O 1
ATOM 6342 N N . LEU B 1 331 ? -2.473 23.609 28.141 1 77.12 331 LEU B N 1
ATOM 6343 C CA . LEU B 1 331 ? -3.025 24.609 27.234 1 77.12 331 LEU B CA 1
ATOM 6344 C C . LEU B 1 331 ? -1.928 25.5 26.672 1 77.12 331 LEU B C 1
ATOM 6346 O O . LEU B 1 331 ? -1.936 25.844 25.484 1 77.12 331 LEU B O 1
ATOM 6350 N N . GLU B 1 332 ? -1.052 25.828 27.547 1 78 332 GLU B N 1
ATOM 6351 C CA . GLU B 1 332 ? 0.03 26.703 27.109 1 78 332 GLU B CA 1
ATOM 6352 C C . GLU B 1 332 ? 0.957 25.984 26.125 1 78 332 GLU B C 1
ATOM 6354 O O . GLU B 1 332 ? 1.376 26.562 25.125 1 78 332 GLU B O 1
ATOM 6359 N N . GLU B 1 333 ? 1.181 24.781 26.422 1 79.5 333 GLU B N 1
ATOM 6360 C CA . GLU B 1 333 ? 2.006 23.969 25.531 1 79.5 333 GLU B CA 1
ATOM 6361 C C . GLU B 1 333 ? 1.31 23.734 24.188 1 79.5 333 GLU B C 1
ATOM 6363 O O . GLU B 1 333 ? 1.959 23.719 23.141 1 79.5 333 GLU B O 1
ATOM 6368 N N . ALA B 1 334 ? 0.031 23.547 24.297 1 81.5 334 ALA B N 1
ATOM 6369 C CA . ALA B 1 334 ? -0.757 23.266 23.094 1 81.5 334 ALA B CA 1
ATOM 6370 C C . ALA B 1 334 ? -0.708 24.438 22.109 1 81.5 334 ALA B C 1
ATOM 6372 O O . ALA B 1 334 ? -0.892 24.25 20.906 1 81.5 334 ALA B O 1
ATOM 6373 N N . LYS B 1 335 ? -0.41 25.547 22.609 1 80.31 335 LYS B N 1
ATOM 6374 C CA . LYS B 1 335 ? -0.328 26.734 21.75 1 80.31 335 LYS B CA 1
ATOM 6375 C C . LYS B 1 335 ? 0.981 26.75 20.969 1 80.31 335 LYS B C 1
ATOM 6377 O O . LYS B 1 335 ? 1.082 27.422 19.938 1 80.31 335 LYS B O 1
ATOM 6382 N N . SER B 1 336 ? 1.906 26.047 21.5 1 77.94 336 SER B N 1
ATOM 6383 C CA . SER B 1 336 ? 3.209 26.016 20.844 1 77.94 336 SER B CA 1
ATOM 6384 C C . SER B 1 336 ? 3.449 24.672 20.172 1 77.94 336 SER B C 1
ATOM 6386 O O . SER B 1 336 ? 4.32 24.547 19.312 1 77.94 336 SER B O 1
ATOM 6388 N N . PHE B 1 337 ? 2.611 23.812 20.531 1 82 337 PHE B N 1
ATOM 6389 C CA . PHE B 1 337 ? 2.816 22.453 20.031 1 82 337 PHE B CA 1
ATOM 6390 C C . PHE B 1 337 ? 2.045 22.25 18.719 1 82 337 PHE B C 1
ATOM 6392 O O . PHE B 1 337 ? 0.83 22.453 18.672 1 82 337 PHE B O 1
ATOM 6399 N N . LYS B 1 338 ? 2.75 21.734 17.734 1 87.19 338 LYS B N 1
ATOM 6400 C CA . LYS B 1 338 ? 2.178 21.516 16.406 1 87.19 338 LYS B CA 1
ATOM 6401 C C . LYS B 1 338 ? 1.906 20.031 16.172 1 87.19 338 LYS B C 1
ATOM 6403 O O . LYS B 1 338 ? 2.811 19.203 16.297 1 87.19 338 LYS B O 1
ATOM 6408 N N . VAL B 1 339 ? 0.685 19.734 15.891 1 92.31 339 VAL B N 1
ATOM 6409 C CA . VAL B 1 339 ? 0.343 18.391 15.438 1 92.31 339 VAL B CA 1
ATOM 6410 C C . VAL B 1 339 ? 0.408 18.328 13.914 1 92.31 339 VAL B C 1
ATOM 6412 O O . VAL B 1 339 ? -0.384 18.984 13.227 1 92.31 339 VAL B O 1
ATOM 6415 N N . PRO B 1 340 ? 1.296 17.531 13.422 1 96.19 340 PRO B N 1
ATOM 6416 C CA . PRO B 1 340 ? 1.496 17.562 11.969 1 96.19 340 PRO B CA 1
ATOM 6417 C C . PRO B 1 340 ? 0.623 16.547 11.234 1 96.19 340 PRO B C 1
ATOM 6419 O O . PRO B 1 340 ? 0.201 15.555 11.82 1 96.19 340 PRO B O 1
ATOM 6422 N N . PHE B 1 341 ? 0.29 16.812 9.984 1 97.62 341 PHE B N 1
ATOM 6423 C CA . PHE B 1 341 ? -0.234 15.859 9.016 1 97.62 341 PHE B CA 1
ATOM 6424 C C . PHE B 1 341 ? 0.285 16.156 7.617 1 97.62 341 PHE B C 1
ATOM 6426 O O . PHE B 1 341 ? 0.749 17.281 7.348 1 97.62 341 PHE B O 1
ATOM 6433 N N . VAL B 1 342 ? 0.3 15.125 6.781 1 98.38 342 VAL B N 1
ATOM 6434 C CA . VAL B 1 342 ? 0.836 15.289 5.434 1 98.38 342 VAL B CA 1
ATOM 6435 C C . VAL B 1 342 ? -0.219 14.891 4.406 1 98.38 342 VAL B C 1
ATOM 6437 O O . VAL B 1 342 ? -0.915 13.883 4.582 1 98.38 342 VAL B O 1
ATOM 6440 N N . LEU B 1 343 ? -0.346 15.68 3.424 1 97.88 343 LEU B N 1
ATOM 6441 C CA . LEU B 1 343 ? -1.133 15.32 2.25 1 97.88 343 LEU B CA 1
ATOM 6442 C C . LEU B 1 343 ? -0.228 15.023 1.059 1 97.88 343 LEU B C 1
ATOM 6444 O O . LEU B 1 343 ? 0.507 15.898 0.599 1 97.88 343 LEU B O 1
ATOM 6448 N N . PHE B 1 344 ? -0.299 13.766 0.598 1 97.38 344 PHE B N 1
ATOM 6449 C CA . PHE B 1 344 ? 0.458 13.352 -0.576 1 97.38 344 PHE B CA 1
ATOM 6450 C C . PHE B 1 344 ? -0.436 13.312 -1.81 1 97.38 344 PHE B C 1
ATOM 6452 O O . PHE B 1 344 ? -1.492 12.672 -1.799 1 97.38 344 PHE B O 1
ATOM 6459 N N . GLU B 1 345 ? -0.039 13.969 -2.881 1 94.81 345 GLU B N 1
ATOM 6460 C CA . GLU B 1 345 ? -0.743 13.977 -4.16 1 94.81 345 GLU B CA 1
ATOM 6461 C C . GLU B 1 345 ? 0.215 13.703 -5.316 1 94.81 345 GLU B C 1
ATOM 6463 O O . GLU B 1 345 ? 0.816 14.633 -5.859 1 94.81 345 GLU B O 1
ATOM 6468 N N . GLY B 1 346 ? 0.173 12.477 -5.742 1 93.81 346 GLY B N 1
ATOM 6469 C CA . GLY B 1 346 ? 1.194 12.109 -6.715 1 93.81 346 GLY B CA 1
ATOM 6470 C C . GLY B 1 346 ? 2.605 12.312 -6.195 1 93.81 346 GLY B C 1
ATOM 6471 O O . GLY B 1 346 ? 2.99 11.719 -5.184 1 93.81 346 GLY B O 1
ATOM 6472 N N . LEU B 1 347 ? 3.322 13.219 -6.855 1 94.69 347 LEU B N 1
ATOM 6473 C CA . LEU B 1 347 ? 4.703 13.461 -6.457 1 94.69 347 LEU B CA 1
ATOM 6474 C C . LEU B 1 347 ? 4.809 14.742 -5.633 1 94.69 347 LEU B C 1
ATOM 6476 O O . LEU B 1 347 ? 5.898 15.102 -5.176 1 94.69 347 LEU B O 1
ATOM 6480 N N . GLU B 1 348 ? 3.693 15.367 -5.406 1 94.06 348 GLU B N 1
ATOM 6481 C CA . GLU B 1 348 ? 3.635 16.594 -4.617 1 94.06 348 GLU B CA 1
ATOM 6482 C C . GLU B 1 348 ? 3.014 16.328 -3.246 1 94.06 348 GLU B C 1
ATOM 6484 O O . GLU B 1 348 ? 2.068 15.555 -3.125 1 94.06 348 GLU B O 1
ATOM 6489 N N . SER B 1 349 ? 3.615 16.969 -2.242 1 95.44 349 SER B N 1
ATOM 6490 C CA . SER B 1 349 ? 3.129 16.766 -0.883 1 95.44 349 SER B CA 1
ATOM 6491 C C . SER B 1 349 ? 3.439 17.953 0.005 1 95.44 349 SER B C 1
ATOM 6493 O O . SER B 1 349 ? 4.441 18.656 -0.203 1 95.44 349 SER B O 1
ATOM 6495 N N . ASP B 1 350 ? 2.574 18.156 0.963 1 96.19 350 ASP B N 1
ATOM 6496 C CA . ASP B 1 350 ? 2.742 19.266 1.896 1 96.19 350 ASP B CA 1
ATOM 6497 C C . ASP B 1 350 ? 2.588 18.797 3.34 1 96.19 350 ASP B C 1
ATOM 6499 O O . ASP B 1 350 ? 1.73 17.969 3.641 1 96.19 350 ASP B O 1
ATOM 6503 N N . ILE B 1 351 ? 3.422 19.344 4.133 1 96.94 351 ILE B N 1
ATOM 6504 C CA . ILE B 1 351 ? 3.266 19.172 5.574 1 96.94 351 ILE B CA 1
ATOM 6505 C C . ILE B 1 351 ? 2.41 20.312 6.137 1 96.94 351 ILE B C 1
ATOM 6507 O O . ILE B 1 351 ? 2.709 21.484 5.922 1 96.94 351 ILE B O 1
ATOM 6511 N N . TYR B 1 352 ? 1.391 19.906 6.836 1 96.81 352 TYR B N 1
ATOM 6512 C CA . TYR B 1 352 ? 0.545 20.844 7.562 1 96.81 352 TYR B CA 1
ATOM 6513 C C . TYR B 1 352 ? 0.633 20.609 9.062 1 96.81 352 TYR B C 1
ATOM 6515 O O . TYR B 1 352 ? 1.093 19.562 9.508 1 96.81 352 TYR B O 1
ATOM 6523 N N . THR B 1 353 ? 0.218 21.625 9.789 1 95.19 353 THR B N 1
ATOM 6524 C CA . THR B 1 353 ? 0.112 21.469 11.242 1 95.19 353 THR B CA 1
ATOM 6525 C C . THR B 1 353 ? -1.188 22.094 11.75 1 95.19 353 THR B C 1
ATOM 6527 O O . THR B 1 353 ? -1.766 22.969 11.102 1 95.19 353 THR B O 1
ATOM 6530 N N . ILE B 1 354 ? -1.566 21.594 12.828 1 94 354 ILE B N 1
ATOM 6531 C CA . ILE B 1 354 ? -2.668 22.172 13.578 1 94 354 ILE B CA 1
ATOM 6532 C C . ILE B 1 354 ? -2.191 22.562 14.977 1 94 354 ILE B C 1
ATOM 6534 O O . ILE B 1 354 ? -1.431 21.812 15.602 1 94 354 ILE B O 1
ATOM 6538 N N . ARG B 1 355 ? -2.59 23.672 15.445 1 90.81 355 ARG B N 1
ATOM 6539 C CA . ARG B 1 355 ? -2.236 24.094 16.797 1 90.81 355 ARG B CA 1
ATOM 6540 C C . ARG B 1 355 ? -3.326 24.984 17.391 1 90.81 355 ARG B C 1
ATOM 6542 O O . ARG B 1 355 ? -4.078 25.625 16.656 1 90.81 355 ARG B O 1
ATOM 6549 N N . LEU B 1 356 ? -3.27 25.031 18.641 1 88.81 356 LEU B N 1
ATOM 6550 C CA . LEU B 1 356 ? -4.16 25.922 19.359 1 88.81 356 LEU B CA 1
ATOM 6551 C C . LEU B 1 356 ? -3.627 27.359 19.344 1 88.81 356 LEU B C 1
ATOM 6553 O O . LEU B 1 356 ? -2.428 27.578 19.516 1 88.81 356 LEU B O 1
ATOM 6557 N N . VAL B 1 357 ? -4.5 28.25 19.078 1 85 357 VAL B N 1
ATOM 6558 C CA . VAL B 1 357 ? -4.059 29.641 19.109 1 85 357 VAL B CA 1
ATOM 6559 C C . VAL B 1 357 ? -4.793 30.391 20.219 1 85 357 VAL B C 1
ATOM 6561 O O . VAL B 1 357 ? -4.324 31.422 20.688 1 85 357 VAL B O 1
ATOM 6564 N N . SER B 1 358 ? -5.91 29.969 20.547 1 79.25 358 SER B N 1
ATOM 6565 C CA . SER B 1 358 ? -6.688 30.422 21.688 1 79.25 358 SER B CA 1
ATOM 6566 C C . SER B 1 358 ? -7.406 29.266 22.359 1 79.25 358 SER B C 1
ATOM 6568 O O . SER B 1 358 ? -7.25 28.109 21.953 1 79.25 358 SER B O 1
ATOM 6570 N N . GLU B 1 359 ? -8.117 29.578 23.391 1 74.31 359 GLU B N 1
ATOM 6571 C CA . GLU B 1 359 ? -8.773 28.516 24.156 1 74.31 359 GLU B CA 1
ATOM 6572 C C . GLU B 1 359 ? -9.727 27.719 23.266 1 74.31 359 GLU B C 1
ATOM 6574 O O . GLU B 1 359 ? -9.898 26.516 23.453 1 74.31 359 GLU B O 1
ATOM 6579 N N . ASP B 1 360 ? -10.242 28.406 22.234 1 78.06 360 ASP B N 1
ATOM 6580 C CA . ASP B 1 360 ? -11.297 27.703 21.5 1 78.06 360 ASP B CA 1
ATOM 6581 C C . ASP B 1 360 ? -10.969 27.656 20.016 1 78.06 360 ASP B C 1
ATOM 6583 O O . ASP B 1 360 ? -11.734 27.078 19.219 1 78.06 360 ASP B O 1
ATOM 6587 N N . TRP B 1 361 ? -9.883 28.203 19.625 1 86.81 361 TRP B N 1
ATOM 6588 C CA . TRP B 1 361 ? -9.641 28.25 18.188 1 86.81 361 TRP B CA 1
ATOM 6589 C C . TRP B 1 361 ? -8.32 27.578 17.844 1 86.81 361 TRP B C 1
ATOM 6591 O O . TRP B 1 361 ? -7.34 27.672 18.578 1 86.81 361 TRP B O 1
ATOM 6601 N N . THR B 1 362 ? -8.391 26.938 16.766 1 92.38 362 THR B N 1
ATOM 6602 C CA . THR B 1 362 ? -7.223 26.234 16.219 1 92.38 362 THR B CA 1
ATOM 6603 C C . THR B 1 362 ? -6.887 26.766 14.828 1 92.38 362 THR B C 1
ATOM 6605 O O . THR B 1 362 ? -7.762 27.266 14.117 1 92.38 362 THR B O 1
ATOM 6608 N N . VAL B 1 363 ? -5.625 26.688 14.516 1 93.94 363 VAL B N 1
ATOM 6609 C CA . VAL B 1 363 ? -5.16 27.172 13.227 1 93.94 363 VAL B CA 1
ATOM 6610 C C . VAL B 1 363 ? -4.488 26.031 12.453 1 93.94 363 VAL B C 1
ATOM 6612 O O . VAL B 1 363 ? -3.777 25.219 13.039 1 93.94 363 VAL B O 1
ATOM 6615 N N . VAL B 1 364 ? -4.797 25.953 11.188 1 96.19 364 VAL B N 1
ATOM 6616 C CA . VAL B 1 364 ? -4.094 25.094 10.25 1 96.19 364 VAL B CA 1
ATOM 6617 C C . VAL B 1 364 ? -3.094 25.922 9.438 1 96.19 364 VAL B C 1
ATOM 6619 O O . VAL B 1 364 ? -3.449 26.953 8.867 1 96.19 364 VAL B O 1
ATOM 6622 N N . GLU B 1 365 ? -1.91 25.469 9.398 1 95.06 365 GLU B N 1
ATOM 6623 C CA . GLU B 1 365 ? -0.869 26.156 8.641 1 95.06 365 GLU B CA 1
ATOM 6624 C C . GLU B 1 365 ? -0.051 25.188 7.805 1 95.06 365 GLU B C 1
ATOM 6626 O O . GLU B 1 365 ? 0.153 24.031 8.211 1 95.06 365 GLU B O 1
ATOM 6631 N N . LYS B 1 366 ? 0.343 25.578 6.66 1 95 366 LYS B N 1
ATOM 6632 C CA . LYS B 1 366 ? 1.296 24.812 5.855 1 95 366 LYS B CA 1
ATOM 6633 C C . LYS B 1 366 ? 2.732 25.125 6.273 1 95 366 LYS B C 1
ATOM 6635 O O . LYS B 1 366 ? 3.131 26.281 6.355 1 95 366 LYS B O 1
ATOM 6640 N N . LEU B 1 367 ? 3.461 24.125 6.508 1 92.19 367 LEU B N 1
ATOM 6641 C CA . LEU B 1 367 ? 4.82 24.344 7 1 92.19 367 LEU B CA 1
ATOM 6642 C C . LEU B 1 367 ? 5.828 24.266 5.859 1 92.19 367 LEU B C 1
ATOM 6644 O O . LEU B 1 367 ? 6.609 25.188 5.652 1 92.19 367 LEU B O 1
ATOM 6648 N N . LYS B 1 368 ? 5.785 23.094 5.203 1 91.94 368 LYS B N 1
ATOM 6649 C CA . LYS B 1 368 ? 6.77 22.844 4.156 1 91.94 368 LYS B CA 1
ATOM 6650 C C . LYS B 1 368 ? 6.207 21.922 3.08 1 91.94 368 LYS B C 1
ATOM 6652 O O . LYS B 1 368 ? 5.273 21.156 3.336 1 91.94 368 LYS B O 1
ATOM 6657 N N . ASP B 1 369 ? 6.883 22.125 1.939 1 93.94 369 ASP B N 1
ATOM 6658 C CA . ASP B 1 369 ? 6.625 21.125 0.911 1 93.94 369 ASP B CA 1
ATOM 6659 C C . ASP B 1 369 ? 7.629 19.969 1.003 1 93.94 369 ASP B C 1
ATOM 6661 O O . ASP B 1 369 ? 8.781 20.172 1.399 1 93.94 369 ASP B O 1
ATOM 6665 N N . ILE B 1 370 ? 7.164 18.797 0.743 1 95.88 370 ILE B N 1
ATOM 6666 C CA . ILE B 1 370 ? 8.039 17.625 0.664 1 95.88 370 ILE B CA 1
ATOM 6667 C C . ILE B 1 370 ? 7.828 16.906 -0.667 1 95.88 370 ILE B C 1
ATOM 6669 O O . ILE B 1 370 ? 7.602 15.695 -0.698 1 95.88 370 ILE B O 1
ATOM 6673 N N . ASP B 1 371 ? 8.055 17.609 -1.695 1 96.31 371 ASP B N 1
ATOM 6674 C CA . ASP B 1 371 ? 7.879 17.078 -3.043 1 96.31 371 ASP B CA 1
ATOM 6675 C C . ASP B 1 371 ? 9.047 16.172 -3.432 1 96.31 371 ASP B C 1
ATOM 6677 O O . ASP B 1 371 ? 10.203 16.516 -3.217 1 96.31 371 ASP B O 1
ATOM 6681 N N . VAL B 1 372 ? 8.688 15.086 -3.971 1 97.25 372 VAL B N 1
ATOM 6682 C CA . VAL B 1 372 ? 9.695 14.258 -4.629 1 97.25 372 VAL B CA 1
ATOM 6683 C C . VAL B 1 372 ? 10.047 14.859 -5.988 1 97.25 372 VAL B C 1
ATOM 6685 O O . VAL B 1 372 ? 9.18 15.414 -6.668 1 97.25 372 VAL B O 1
ATOM 6688 N N . PRO B 1 373 ? 11.398 14.773 -6.363 1 97.38 373 PRO B N 1
ATOM 6689 C CA . PRO B 1 373 ? 11.719 15.281 -7.699 1 97.38 373 PRO B CA 1
ATOM 6690 C C . PRO B 1 373 ? 10.875 14.641 -8.797 1 97.38 373 PRO B C 1
ATOM 6692 O O . PRO B 1 373 ? 10.672 13.422 -8.789 1 97.38 373 PRO B O 1
ATOM 6695 N N . SER B 1 374 ? 10.414 15.461 -9.734 1 94.56 374 SER B N 1
ATOM 6696 C CA . SER B 1 374 ? 9.539 14.969 -10.797 1 94.56 374 SER B CA 1
ATOM 6697 C C . SER B 1 374 ? 10.344 14.625 -12.055 1 94.56 374 SER B C 1
ATOM 6699 O O . SER B 1 374 ? 9.812 14.008 -12.977 1 94.56 374 SER B O 1
ATOM 6701 N N . CYS B 1 375 ? 11.586 15.086 -12.094 1 95.25 375 CYS B N 1
ATOM 6702 C CA . CYS B 1 375 ? 12.445 14.805 -13.234 1 95.25 375 CYS B CA 1
ATOM 6703 C C . CYS B 1 375 ? 13.914 14.789 -12.812 1 95.25 375 CYS B C 1
ATOM 6705 O O . CYS B 1 375 ? 14.25 15.164 -11.688 1 95.25 375 CYS B O 1
ATOM 6707 N N . VAL B 1 376 ? 14.703 14.367 -13.711 1 96.94 376 VAL B N 1
ATOM 6708 C CA . VAL B 1 376 ? 16.125 14.219 -13.445 1 96.94 376 VAL B CA 1
ATOM 6709 C C . VAL B 1 376 ? 16.75 15.586 -13.172 1 96.94 376 VAL B C 1
ATOM 6711 O O . VAL B 1 376 ? 17.656 15.711 -12.336 1 96.94 376 VAL B O 1
ATOM 6714 N N . GLN B 1 377 ? 16.312 16.609 -13.891 1 96.31 377 GLN B N 1
ATOM 6715 C CA . GLN B 1 377 ? 16.844 17.953 -13.672 1 96.31 377 GLN B CA 1
ATOM 6716 C C . GLN B 1 377 ? 16.672 18.391 -12.219 1 96.31 377 GLN B C 1
ATOM 6718 O O . GLN B 1 377 ? 17.562 19.016 -11.641 1 96.31 377 GLN B O 1
ATOM 6723 N N . GLU B 1 378 ? 15.562 18.078 -11.633 1 97.25 378 GLU B N 1
ATOM 6724 C CA . GLU B 1 378 ? 15.305 18.438 -10.242 1 97.25 378 GLU B CA 1
ATOM 6725 C C . GLU B 1 378 ? 16.234 17.688 -9.297 1 97.25 378 GLU B C 1
ATOM 6727 O O . GLU B 1 378 ? 16.594 18.188 -8.234 1 97.25 378 GLU B O 1
ATOM 6732 N N . VAL B 1 379 ? 16.594 16.453 -9.672 1 98 379 VAL B N 1
ATOM 6733 C CA . VAL B 1 379 ? 17.594 15.703 -8.914 1 98 379 VAL B CA 1
ATOM 6734 C C . VAL B 1 379 ? 18.922 16.438 -8.945 1 98 379 VAL B C 1
ATOM 6736 O O . VAL B 1 379 ? 19.562 16.625 -7.906 1 98 379 VAL B O 1
ATOM 6739 N N . LYS B 1 380 ? 19.281 16.875 -10.102 1 97.06 380 LYS B N 1
ATOM 6740 C CA . LYS B 1 380 ? 20.531 17.609 -10.297 1 97.06 380 LYS B CA 1
ATOM 6741 C C . LYS B 1 380 ? 20.531 18.922 -9.5 1 97.06 380 LYS B C 1
ATOM 6743 O O . LYS B 1 380 ? 21.578 19.359 -9.023 1 97.06 380 LYS B O 1
ATOM 6748 N N . ASP B 1 381 ? 19.406 19.5 -9.32 1 96.56 381 ASP B N 1
ATOM 6749 C CA . ASP B 1 381 ? 19.25 20.781 -8.641 1 96.56 381 ASP B CA 1
ATOM 6750 C C . ASP B 1 381 ? 19.188 20.609 -7.129 1 96.56 381 ASP B C 1
ATOM 6752 O O . ASP B 1 381 ? 19.062 21.578 -6.387 1 96.56 381 ASP B O 1
ATOM 6756 N N . GLY B 1 382 ? 19.219 19.422 -6.641 1 96.62 382 GLY B N 1
ATOM 6757 C CA . GLY B 1 382 ? 19.312 19.172 -5.211 1 96.62 382 GLY B CA 1
ATOM 6758 C C . GLY B 1 382 ? 17.969 18.969 -4.543 1 96.62 382 GLY B C 1
ATOM 6759 O O . GLY B 1 382 ? 17.859 19.094 -3.32 1 96.62 382 GLY B O 1
ATOM 6760 N N . LYS B 1 383 ? 17.031 18.609 -5.266 1 97.31 383 LYS B N 1
ATOM 6761 C CA . LYS B 1 383 ? 15.68 18.531 -4.727 1 97.31 383 LYS B CA 1
ATOM 6762 C C . LYS B 1 383 ? 15.531 17.359 -3.77 1 97.31 383 LYS B C 1
ATOM 6764 O O . LYS B 1 383 ? 14.703 17.391 -2.857 1 97.31 383 LYS B O 1
ATOM 6769 N N . ILE B 1 384 ? 16.281 16.266 -3.943 1 97.88 384 ILE B N 1
ATOM 6770 C CA . ILE B 1 384 ? 16.188 15.133 -3.029 1 97.88 384 ILE B CA 1
ATOM 6771 C C . ILE B 1 384 ? 16.625 15.562 -1.63 1 97.88 384 ILE B C 1
ATOM 6773 O O . ILE B 1 384 ? 16 15.188 -0.635 1 97.88 384 ILE B O 1
ATOM 6777 N N . LYS B 1 385 ? 17.703 16.312 -1.599 1 96.75 385 LYS B N 1
ATOM 6778 C CA . LYS B 1 385 ? 18.188 16.828 -0.324 1 96.75 385 LYS B CA 1
ATOM 6779 C C . LYS B 1 385 ? 17.109 17.625 0.402 1 96.75 385 LYS B C 1
ATOM 6781 O O . LYS B 1 385 ? 16.859 17.406 1.591 1 96.75 385 LYS B O 1
ATOM 6786 N N . ASN B 1 386 ? 16.484 18.516 -0.294 1 95.44 386 ASN B N 1
ATOM 6787 C CA . ASN B 1 386 ? 15.43 19.328 0.297 1 95.44 386 ASN B CA 1
ATOM 6788 C C . ASN B 1 386 ? 14.266 18.469 0.787 1 95.44 386 ASN B C 1
ATOM 6790 O O . ASN B 1 386 ? 13.742 18.703 1.88 1 95.44 386 ASN B O 1
ATOM 6794 N N . TYR B 1 387 ? 13.93 17.562 -0.037 1 97.12 387 TYR B N 1
ATOM 6795 C CA . TYR B 1 387 ? 12.875 16.625 0.322 1 97.12 387 TYR B CA 1
ATOM 6796 C C . TYR B 1 387 ? 13.195 15.922 1.637 1 97.12 387 TYR B C 1
ATOM 6798 O O . TYR B 1 387 ? 12.367 15.883 2.547 1 97.12 387 TYR B O 1
ATOM 6806 N N . LEU B 1 388 ? 14.367 15.398 1.717 1 96.75 388 LEU B N 1
ATOM 6807 C CA . LEU B 1 388 ? 14.781 14.617 2.877 1 96.75 388 LEU B CA 1
ATOM 6808 C C . LEU B 1 388 ? 14.859 15.5 4.121 1 96.75 388 LEU B C 1
ATOM 6810 O O . LEU B 1 388 ? 14.469 15.07 5.211 1 96.75 388 LEU B O 1
ATOM 6814 N N . GLN B 1 389 ? 15.359 16.719 3.979 1 95.62 389 GLN B N 1
ATOM 6815 C CA . GLN B 1 389 ? 15.453 17.641 5.109 1 95.62 389 GLN B CA 1
ATOM 6816 C C . GLN B 1 389 ? 14.07 17.984 5.645 1 95.62 389 GLN B C 1
ATOM 6818 O O . GLN B 1 389 ? 13.852 18 6.859 1 95.62 389 GLN B O 1
ATOM 6823 N N . ASN B 1 390 ? 13.219 18.234 4.742 1 94.69 390 ASN B N 1
ATOM 6824 C CA . ASN B 1 390 ? 11.867 18.578 5.156 1 94.69 390 ASN B CA 1
ATOM 6825 C C . ASN B 1 390 ? 11.141 17.375 5.766 1 94.69 390 ASN B C 1
ATOM 6827 O O . ASN B 1 390 ? 10.375 17.531 6.723 1 94.69 390 ASN B O 1
ATOM 6831 N N . LEU B 1 391 ? 11.367 16.234 5.207 1 96.12 391 LEU B N 1
ATOM 6832 C CA . LEU B 1 391 ? 10.781 15.023 5.77 1 96.12 391 LEU B CA 1
ATOM 6833 C C . LEU B 1 391 ? 11.305 14.773 7.18 1 96.12 391 LEU B C 1
ATOM 6835 O O . LEU B 1 391 ? 10.562 14.289 8.039 1 96.12 391 LEU B O 1
ATOM 6839 N N . LYS B 1 392 ? 12.531 15.023 7.383 1 95.38 392 LYS B N 1
ATOM 6840 C CA . LYS B 1 392 ? 13.102 14.93 8.727 1 95.38 392 LYS B CA 1
ATOM 6841 C C . LYS B 1 392 ? 12.375 15.867 9.695 1 95.38 392 LYS B C 1
ATOM 6843 O O . LYS B 1 392 ? 12.172 15.523 10.859 1 95.38 392 LYS B O 1
ATOM 6848 N N . GLY B 1 393 ? 12.062 17.062 9.188 1 92.94 393 GLY B N 1
ATOM 6849 C CA . GLY B 1 393 ? 11.273 17.984 10.008 1 92.94 393 GLY B CA 1
ATOM 6850 C C . GLY B 1 393 ? 9.969 17.375 10.477 1 92.94 393 GLY B C 1
ATOM 6851 O O . GLY B 1 393 ? 9.594 17.516 11.641 1 92.94 393 GLY B O 1
ATOM 6852 N N . PHE B 1 394 ? 9.289 16.734 9.648 1 95.19 394 PHE B N 1
ATOM 6853 C CA . PHE B 1 394 ? 8.055 16.031 9.984 1 95.19 394 PHE B CA 1
ATOM 6854 C C . PHE B 1 394 ? 8.297 14.977 11.055 1 95.19 394 PHE B C 1
ATOM 6856 O O . PHE B 1 394 ? 7.578 14.914 12.055 1 95.19 394 PHE B O 1
ATOM 6863 N N . LYS B 1 395 ? 9.289 14.172 10.773 1 95.88 395 LYS B N 1
ATOM 6864 C CA . LYS B 1 395 ? 9.664 13.148 11.742 1 95.88 395 LYS B CA 1
ATOM 6865 C C . LYS B 1 395 ? 9.945 13.766 13.109 1 95.88 395 LYS B C 1
ATOM 6867 O O . LYS B 1 395 ? 9.492 13.25 14.141 1 95.88 395 LYS B O 1
ATOM 6872 N N . ASP B 1 396 ? 10.695 14.797 13.125 1 93.56 396 ASP B N 1
ATOM 6873 C CA . ASP B 1 396 ? 11.086 15.43 14.383 1 93.56 396 ASP B CA 1
ATOM 6874 C C . ASP B 1 396 ? 9.875 15.953 15.141 1 93.56 396 ASP B C 1
ATOM 6876 O O . ASP B 1 396 ? 9.844 15.922 16.375 1 93.56 396 ASP B O 1
ATOM 6880 N N . MET B 1 397 ? 8.914 16.438 14.43 1 91.69 397 MET B N 1
ATOM 6881 C CA . MET B 1 397 ? 7.68 16.875 15.07 1 91.69 397 MET B CA 1
ATOM 6882 C C . MET B 1 397 ? 6.961 15.703 15.727 1 91.69 397 MET B C 1
ATOM 6884 O O . MET B 1 397 ? 6.457 15.82 16.844 1 91.69 397 MET B O 1
ATOM 6888 N N . CYS B 1 398 ? 6.914 14.633 15.055 1 93.94 398 CYS B N 1
ATOM 6889 C CA . CYS B 1 398 ? 6.32 13.422 15.625 1 93.94 398 CYS B CA 1
ATOM 6890 C C . CYS B 1 398 ? 7.07 12.984 16.875 1 93.94 398 CYS B C 1
ATOM 6892 O O . CYS B 1 398 ? 6.457 12.648 17.891 1 93.94 398 CYS B O 1
ATOM 6894 N N . LEU B 1 399 ? 8.359 13.047 16.781 1 93.25 399 LEU B N 1
ATOM 6895 C CA . LEU B 1 399 ? 9.188 12.609 17.906 1 93.25 399 LEU B CA 1
ATOM 6896 C C . LEU B 1 399 ? 9.031 13.539 19.094 1 93.25 399 LEU B C 1
ATOM 6898 O O . LEU B 1 399 ? 9.086 13.086 20.25 1 93.25 399 LEU B O 1
ATOM 6902 N N . ALA B 1 400 ? 8.914 14.781 18.812 1 89.5 400 ALA B N 1
ATOM 6903 C CA . ALA B 1 400 ? 8.68 15.734 19.891 1 89.5 400 ALA B CA 1
ATOM 6904 C C . ALA B 1 400 ? 7.418 15.383 20.672 1 89.5 400 ALA B C 1
ATOM 6906 O O . ALA B 1 400 ? 7.414 15.414 21.906 1 89.5 400 ALA B O 1
ATOM 6907 N N . LEU B 1 401 ? 6.43 15.062 19.969 1 88 401 LEU B N 1
ATOM 6908 C CA . LEU B 1 401 ? 5.18 14.672 20.609 1 88 401 LEU B CA 1
ATOM 6909 C C . LEU B 1 401 ? 5.34 13.352 21.344 1 88 401 LEU B C 1
ATOM 6911 O O . LEU B 1 401 ? 4.879 13.211 22.484 1 88 401 LEU B O 1
ATOM 6915 N N . LYS B 1 402 ? 5.957 12.453 20.75 1 90.12 402 LYS B N 1
ATOM 6916 C CA . LYS B 1 402 ? 6.219 11.156 21.375 1 90.12 402 LYS B CA 1
ATOM 6917 C C . LYS B 1 402 ? 6.965 11.32 22.688 1 90.12 402 LYS B C 1
ATOM 6919 O O . LYS B 1 402 ? 6.594 10.711 23.703 1 90.12 402 LYS B O 1
ATOM 6924 N N . ASN B 1 403 ? 7.996 12.102 22.656 1 87.56 403 ASN B N 1
ATOM 6925 C CA . ASN B 1 403 ? 8.82 12.312 23.844 1 87.56 403 ASN B CA 1
ATOM 6926 C C . ASN B 1 403 ? 8.031 12.992 24.953 1 87.56 403 ASN B C 1
ATOM 6928 O O . ASN B 1 403 ? 8.227 12.688 26.141 1 87.56 403 ASN B O 1
ATOM 6932 N N . LYS B 1 404 ? 7.223 13.789 24.562 1 83.75 404 LYS B N 1
ATOM 6933 C CA . LYS B 1 404 ? 6.352 14.43 25.547 1 83.75 404 LYS B CA 1
ATOM 6934 C C . LYS B 1 404 ? 5.422 13.414 26.203 1 83.75 404 LYS B C 1
ATOM 6936 O O . LYS B 1 404 ? 5.203 13.453 27.406 1 83.75 404 LYS B O 1
ATOM 6941 N N . LEU B 1 405 ? 4.891 12.547 25.438 1 81.94 405 LEU B N 1
ATOM 6942 C CA . LEU B 1 405 ? 4.004 11.5 25.938 1 81.94 405 LEU B CA 1
ATOM 6943 C C . LEU B 1 405 ? 4.746 10.578 26.906 1 81.94 405 LEU B C 1
ATOM 6945 O O . LEU B 1 405 ? 4.188 10.164 27.922 1 81.94 405 LEU B O 1
ATOM 6949 N N . GLN B 1 406 ? 5.918 10.328 26.578 1 80.88 406 GLN B N 1
ATOM 6950 C CA . GLN B 1 406 ? 6.738 9.445 27.406 1 80.88 406 GLN B CA 1
ATOM 6951 C C . GLN B 1 406 ? 7.062 10.102 28.75 1 80.88 406 GLN B C 1
ATOM 6953 O O . GLN B 1 406 ? 7.012 9.445 29.797 1 80.88 406 GLN B O 1
ATOM 6958 N N . LYS B 1 407 ? 7.383 11.328 28.719 1 77.25 407 LYS B N 1
ATOM 6959 C CA . LYS B 1 407 ? 7.711 12.062 29.938 1 77.25 407 LYS B CA 1
ATOM 6960 C C . LYS B 1 407 ? 6.504 12.164 30.859 1 77.25 407 LYS B C 1
ATOM 6962 O O . LYS B 1 407 ? 6.637 12 32.094 1 77.25 407 LYS B O 1
ATOM 6967 N N . ASN B 1 408 ? 5.395 12.375 30.312 1 71.12 408 ASN B N 1
ATOM 6968 C CA . ASN B 1 408 ? 4.18 12.516 31.125 1 71.12 408 ASN B CA 1
ATOM 6969 C C . ASN B 1 408 ? 3.775 11.195 31.766 1 71.12 408 ASN B C 1
ATOM 6971 O O . ASN B 1 408 ? 3.285 11.172 32.906 1 71.12 408 ASN B O 1
ATOM 6975 N N . ARG B 1 409 ? 3.943 10.133 31.125 1 63.69 409 ARG B N 1
ATOM 6976 C CA . ARG B 1 409 ? 3.605 8.836 31.688 1 63.69 409 ARG B CA 1
ATOM 6977 C C . ARG B 1 409 ? 4.539 8.484 32.844 1 63.69 409 ARG B C 1
ATOM 6979 O O . ARG B 1 409 ? 4.121 7.863 33.812 1 63.69 409 ARG B O 1
ATOM 6986 N N . GLN B 1 410 ? 5.723 8.875 32.625 1 58.31 410 GLN B N 1
ATOM 6987 C CA . GLN B 1 410 ? 6.668 8.633 33.719 1 58.31 410 GLN B CA 1
ATOM 6988 C C . GLN B 1 410 ? 6.32 9.461 34.969 1 58.31 410 GLN B C 1
ATOM 6990 O O . GLN B 1 410 ? 6.414 8.977 36.094 1 58.31 410 GLN B O 1
ATOM 6995 N N . THR B 1 411 ? 5.863 10.695 34.594 1 53.09 411 THR B N 1
ATOM 6996 C CA . THR B 1 411 ? 5.504 11.586 35.688 1 53.09 411 THR B CA 1
ATOM 6997 C C . THR B 1 411 ? 4.184 11.156 36.344 1 53.09 411 THR B C 1
ATOM 6999 O O . THR B 1 411 ? 4.016 11.25 37.562 1 53.09 411 THR B O 1
ATOM 7002 N N . THR B 1 412 ? 3.215 10.883 35.438 1 48.12 412 THR B N 1
ATOM 7003 C CA . THR B 1 412 ? 1.925 10.461 36 1 48.12 412 THR B CA 1
ATOM 7004 C C . THR B 1 412 ? 2.074 9.195 36.812 1 48.12 412 THR B C 1
ATOM 7006 O O . THR B 1 412 ? 1.357 9 37.812 1 48.12 412 THR B O 1
ATOM 7009 N N . ARG B 1 413 ? 2.852 8.305 36.344 1 43.09 413 ARG B N 1
ATOM 7010 C CA . ARG B 1 413 ? 3.135 7.207 37.25 1 43.09 413 ARG B CA 1
ATOM 7011 C C . ARG B 1 413 ? 3.646 7.727 38.594 1 43.09 413 ARG B C 1
ATOM 7013 O O . ARG B 1 413 ? 3.322 7.168 39.656 1 43.09 413 ARG B O 1
ATOM 7020 N N . GLY B 1 414 ? 4.348 8.844 38.438 1 32.88 414 GLY B N 1
ATOM 7021 C CA . GLY B 1 414 ? 4.742 9.484 39.688 1 32.88 414 GLY B CA 1
ATOM 7022 C C . GLY B 1 414 ? 3.615 10.266 40.312 1 32.88 414 GLY B C 1
ATOM 7023 O O . GLY B 1 414 ? 3.455 10.242 41.531 1 32.88 414 GLY B O 1
ATOM 7024 N N . MET B 1 415 ? 2.996 11.07 39.562 1 31.03 415 MET B N 1
ATOM 7025 C CA . MET B 1 415 ? 1.918 11.922 40.062 1 31.03 415 MET B CA 1
ATOM 7026 C C . MET B 1 415 ? 0.657 11.102 40.312 1 31.03 415 MET B C 1
ATOM 7028 O O . MET B 1 415 ? -0.286 11.594 40.938 1 31.03 415 MET B O 1
ATOM 7032 N N . ARG B 1 416 ? 0.286 10.227 39.438 1 34.84 416 ARG B N 1
ATOM 7033 C CA . ARG B 1 416 ? -0.857 9.422 39.844 1 34.84 416 ARG B CA 1
ATOM 7034 C C . ARG B 1 416 ? -0.814 9.133 41.344 1 34.84 416 ARG B C 1
ATOM 7036 O O . ARG B 1 416 ? -1.853 8.906 41.969 1 34.84 416 ARG B O 1
ATOM 7043 N N . ARG B 1 417 ? 0.342 9 41.719 1 31.5 417 ARG B N 1
ATOM 7044 C CA . ARG B 1 417 ? 0.431 8.914 43.188 1 31.5 417 ARG B CA 1
ATOM 7045 C C . ARG B 1 417 ? -0.085 10.188 43.844 1 31.5 417 ARG B C 1
ATOM 7047 O O . ARG B 1 417 ? -0.693 10.133 44.906 1 31.5 417 ARG B O 1
ATOM 7054 N N . ILE B 1 418 ? 0.285 11.266 43.156 1 28.61 418 ILE B N 1
ATOM 7055 C CA . ILE B 1 418 ? -0.134 12.539 43.719 1 28.61 418 ILE B CA 1
ATOM 7056 C C . ILE B 1 418 ? -1.527 12.898 43.219 1 28.61 418 ILE B C 1
ATOM 7058 O O . ILE B 1 418 ? -2.373 13.367 43.969 1 28.61 418 ILE B O 1
ATOM 7062 N N . ASN B 1 419 ? -1.674 12.977 41.906 1 33.84 419 ASN B N 1
ATOM 7063 C CA . ASN B 1 419 ? -2.91 13.477 41.312 1 33.84 419 ASN B CA 1
ATOM 7064 C C . ASN B 1 419 ? -4.102 12.594 41.688 1 33.84 419 ASN B C 1
ATOM 7066 O O . ASN B 1 419 ? -5.227 12.859 41.25 1 33.84 419 ASN B O 1
ATOM 7070 N N . LYS B 1 420 ? -4.047 11.383 42 1 34.03 420 LYS B N 1
ATOM 7071 C CA . LYS B 1 420 ? -5.195 10.742 42.625 1 34.03 420 LYS B CA 1
ATOM 7072 C C . LYS B 1 420 ? -5.816 11.656 43.688 1 34.03 420 LYS B C 1
ATOM 7074 O O . LYS B 1 420 ? -6.914 11.383 44.188 1 34.03 420 LYS B O 1
ATOM 7079 N N . LYS B 1 421 ? -4.953 12.516 44.25 1 33.62 421 LYS B N 1
ATOM 7080 C CA . LYS B 1 421 ? -5.449 13.242 45.438 1 33.62 421 LYS B CA 1
ATOM 7081 C C . LYS B 1 421 ? -6.219 14.492 45 1 33.62 421 LYS B C 1
ATOM 7083 O O . LYS B 1 421 ? -6.945 15.07 45.812 1 33.62 421 LYS B O 1
ATOM 7088 N N . HIS B 1 422 ? -5.789 15.359 43.938 1 30.67 422 HIS B N 1
ATOM 7089 C CA . HIS B 1 422 ? -6.543 16.594 43.844 1 30.67 422 HIS B CA 1
ATOM 7090 C C . HIS B 1 422 ? -7.582 16.547 42.719 1 30.67 422 HIS B C 1
ATOM 7092 O O . HIS B 1 422 ? -7.234 16.625 41.562 1 30.67 422 HIS B O 1
ATOM 7098 N N . PRO B 1 423 ? -8.805 16.125 42.906 1 36.38 423 PRO B N 1
ATOM 7099 C CA . PRO B 1 423 ? -10 15.906 42.062 1 36.38 423 PRO B CA 1
ATOM 7100 C C . PRO B 1 423 ? -10.312 17.094 41.156 1 36.38 423 PRO B C 1
ATOM 7102 O O . PRO B 1 423 ? -10.781 16.906 40.031 1 36.38 423 PRO B O 1
ATOM 7105 N N . ILE B 1 424 ? -9.852 18.312 41.5 1 33.34 424 ILE B N 1
ATOM 7106 C CA . ILE B 1 424 ? -10.211 19.516 40.75 1 33.34 424 ILE B CA 1
ATOM 7107 C C . ILE B 1 424 ? -9.484 19.531 39.406 1 33.34 424 ILE B C 1
ATOM 7109 O O . ILE B 1 424 ? -10.07 19.891 38.375 1 33.34 424 ILE B O 1
ATOM 7113 N N . VAL B 1 425 ? -8.25 19.203 39.469 1 32.91 425 VAL B N 1
ATOM 7114 C CA . VAL B 1 425 ? -7.465 19.328 38.25 1 32.91 425 VAL B CA 1
ATOM 7115 C C . VAL B 1 425 ? -8.016 18.375 37.188 1 32.91 425 VAL B C 1
ATOM 7117 O O . VAL B 1 425 ? -8.148 18.75 36 1 32.91 425 VAL B O 1
ATOM 7120 N N . GLN B 1 426 ? -8.336 17.266 37.594 1 36.88 426 GLN B N 1
ATOM 7121 C CA . GLN B 1 426 ? -8.891 16.312 36.625 1 36.88 426 GLN B CA 1
ATOM 7122 C C . GLN B 1 426 ? -10.188 16.844 36 1 36.88 426 GLN B C 1
ATOM 7124 O O . GLN B 1 426 ? -10.414 16.703 34.812 1 36.88 426 GLN B O 1
ATOM 7129 N N . LYS B 1 427 ? -10.961 17.531 36.781 1 33.75 427 LYS B N 1
ATOM 7130 C CA . LYS B 1 427 ? -12.227 18.125 36.375 1 33.75 427 LYS B CA 1
ATOM 7131 C C . LYS B 1 427 ? -11.992 19.219 35.312 1 33.75 427 LYS B C 1
ATOM 7133 O O . LYS B 1 427 ? -12.734 19.297 34.344 1 33.75 427 LYS B O 1
ATOM 7138 N N . LEU B 1 428 ? -10.977 19.969 35.625 1 31.61 428 LEU B N 1
ATOM 7139 C CA . LEU B 1 428 ? -10.695 21.078 34.719 1 31.61 428 LEU B CA 1
ATOM 7140 C C . LEU B 1 428 ? -10.195 20.562 33.375 1 31.61 428 LEU B C 1
ATOM 7142 O O . LEU B 1 428 ? -10.578 21.094 32.312 1 31.61 428 LEU B O 1
ATOM 7146 N N . LEU B 1 429 ? -9.336 19.672 33.5 1 33.47 429 LEU B N 1
ATOM 7147 C CA . LEU B 1 429 ? -8.797 19.125 32.281 1 33.47 429 LEU B CA 1
ATOM 7148 C C . LEU B 1 429 ? -9.906 18.516 31.422 1 33.47 429 LEU B C 1
ATOM 7150 O O . LEU B 1 429 ? -9.922 18.672 30.203 1 33.47 429 LEU B O 1
ATOM 7154 N N . LYS B 1 430 ? -10.719 17.781 32.031 1 35.53 430 LYS B N 1
ATOM 7155 C CA . LYS B 1 430 ? -11.867 17.203 31.344 1 35.53 430 LYS B CA 1
ATOM 7156 C C . LYS B 1 430 ? -12.75 18.297 30.75 1 35.53 430 LYS B C 1
ATOM 7158 O O . LYS B 1 430 ? -13.344 18.109 29.688 1 35.53 430 LYS B O 1
ATOM 7163 N N . LYS B 1 431 ? -12.914 19.375 31.531 1 32.81 431 LYS B N 1
ATOM 7164 C CA . LYS B 1 431 ? -13.703 20.5 31.047 1 32.81 431 LYS B CA 1
ATOM 7165 C C . LYS B 1 431 ? -13.047 21.156 29.844 1 32.81 431 LYS B C 1
ATOM 7167 O O . LYS B 1 431 ? -13.742 21.609 28.922 1 32.81 431 LYS B O 1
ATOM 7172 N N . ALA B 1 432 ? -11.781 21.375 29.984 1 29.44 432 ALA B N 1
ATOM 7173 C CA . ALA B 1 432 ? -11.07 22.125 28.953 1 29.44 432 ALA B CA 1
ATOM 7174 C C . ALA B 1 432 ? -11.016 21.359 27.641 1 29.44 432 ALA B C 1
ATOM 7176 O O . ALA B 1 432 ? -10.734 21.938 26.578 1 29.44 432 ALA B O 1
ATOM 7177 N N . ILE B 1 433 ? -10.836 20.094 27.781 1 31.61 433 ILE B N 1
ATOM 7178 C CA . ILE B 1 433 ? -10.578 19.422 26.516 1 31.61 433 ILE B CA 1
ATOM 7179 C C . ILE B 1 433 ? -11.875 19.312 25.719 1 31.61 433 ILE B C 1
ATOM 7181 O O . ILE B 1 433 ? -12.727 18.469 26.016 1 31.61 433 ILE B O 1
ATOM 7185 N N . TRP B 1 434 ? -12.477 20.312 25.359 1 31.2 434 TRP B N 1
ATOM 7186 C CA . TRP B 1 434 ? -13.625 20.625 24.516 1 31.2 434 TRP B CA 1
ATOM 7187 C C . TRP B 1 434 ? -13.516 19.922 23.172 1 31.2 434 TRP B C 1
ATOM 7189 O O . TRP B 1 434 ? -12.891 20.438 22.234 1 31.2 434 TRP B O 1
ATOM 7199 N N . VAL B 1 435 ? -13.062 18.844 23.078 1 31.8 435 VAL B N 1
ATOM 7200 C CA . VAL B 1 435 ? -13.164 18.422 21.688 1 31.8 435 VAL B CA 1
ATOM 7201 C C . VAL B 1 435 ? -14.633 18.297 21.281 1 31.8 435 VAL B C 1
ATOM 7203 O O . VAL B 1 435 ? -15.336 17.406 21.766 1 31.8 435 VAL B O 1
ATOM 7206 N N . ASP B 1 436 ? -15.445 19.266 20.984 1 32.78 436 ASP B N 1
ATOM 7207 C CA . ASP B 1 436 ? -16.734 19.219 20.312 1 32.78 436 ASP B CA 1
ATOM 7208 C C . ASP B 1 436 ? -16.734 18.188 19.188 1 32.78 436 ASP B C 1
ATOM 7210 O O . ASP B 1 436 ? -15.695 17.906 18.594 1 32.78 436 ASP B O 1
ATOM 7214 N N . PRO B 1 437 ? -17.781 17.406 19.203 1 35.28 437 PRO B N 1
ATOM 7215 C CA . PRO B 1 437 ? -17.828 16.484 18.062 1 35.28 437 PRO B CA 1
ATOM 7216 C C . PRO B 1 437 ? -17.594 17.188 16.719 1 35.28 437 PRO B C 1
ATOM 7218 O O . PRO B 1 437 ? -17.969 18.344 16.547 1 35.28 437 PRO B O 1
ATOM 7221 N N . PHE B 1 438 ? -16.656 16.812 16.125 1 31.97 438 PHE B N 1
ATOM 7222 C CA . PHE B 1 438 ? -16.406 17.234 14.758 1 31.97 438 PHE B CA 1
ATOM 7223 C C . PHE B 1 438 ? -17.703 17.25 13.961 1 31.97 438 PHE B C 1
ATOM 7225 O O . PHE B 1 438 ? -18.516 16.312 14.055 1 31.97 438 PHE B O 1
ATOM 7232 N N . THR B 1 439 ? -18.25 18.391 13.641 1 34.25 439 THR B N 1
ATOM 7233 C CA . THR B 1 439 ? -19.375 18.469 12.703 1 34.25 439 THR B CA 1
ATOM 7234 C C . THR B 1 439 ? -18.906 18.125 11.281 1 34.25 439 THR B C 1
ATOM 7236 O O . THR B 1 439 ? -18.141 18.859 10.68 1 34.25 439 THR B O 1
ATOM 7239 N N . ASP B 1 440 ? -18.75 16.828 10.898 1 31.97 440 ASP B N 1
ATOM 7240 C CA . ASP B 1 440 ? -18.5 16.453 9.516 1 31.97 440 ASP B CA 1
ATOM 7241 C C . ASP B 1 440 ? -19.688 16.844 8.625 1 31.97 440 ASP B C 1
ATOM 7243 O O . ASP B 1 440 ? -20.828 16.484 8.898 1 31.97 440 ASP B O 1
ATOM 7247 N N . THR B 1 441 ? -19.672 18 8.031 1 33.34 441 THR B N 1
ATOM 7248 C CA . THR B 1 441 ? -20.734 18.422 7.113 1 33.34 441 THR B CA 1
ATOM 7249 C C . THR B 1 441 ? -20.703 17.578 5.84 1 33.34 441 THR B C 1
ATOM 7251 O O . THR B 1 441 ? -21.453 17.844 4.902 1 33.34 441 THR B O 1
ATOM 7254 N N . SER B 1 442 ? -19.719 16.859 5.531 1 37.22 442 SER B N 1
ATOM 7255 C CA . SER B 1 442 ? -19.641 16.328 4.172 1 37.22 442 SER B CA 1
ATOM 7256 C C . SER B 1 442 ? -20.688 15.25 3.934 1 37.22 442 SER B C 1
ATOM 7258 O O . SER B 1 442 ? -20.688 14.219 4.605 1 37.22 442 SER B O 1
ATOM 7260 N N . GLU B 1 443 ? -21.812 15.656 3.559 1 33.66 443 GLU B N 1
ATOM 7261 C CA . GLU B 1 443 ? -22.797 14.781 2.918 1 33.66 443 GLU B CA 1
ATOM 7262 C C . GLU B 1 443 ? -22.156 13.961 1.804 1 33.66 443 GLU B C 1
ATOM 7264 O O . GLU B 1 443 ? -22.828 13.156 1.154 1 33.66 443 GLU B O 1
ATOM 7269 N N . GLU B 1 444 ? -21.125 14.414 1.179 1 31.2 444 GLU B N 1
ATOM 7270 C CA . GLU B 1 444 ? -20.734 13.719 -0.043 1 31.2 444 GLU B CA 1
ATOM 7271 C C . GLU B 1 444 ? -19.953 12.445 0.272 1 31.2 444 GLU B C 1
ATOM 7273 O O . GLU B 1 444 ? -18.859 12.516 0.85 1 31.2 444 GLU B O 1
ATOM 7278 N N . GLU B 1 445 ? -20.562 11.531 0.745 1 35.84 445 GLU B N 1
ATOM 7279 C CA . GLU B 1 445 ? -19.859 10.25 0.652 1 35.84 445 GLU B CA 1
ATOM 7280 C C . GLU B 1 445 ? -19.406 9.984 -0.775 1 35.84 445 GLU B C 1
ATOM 7282 O O . GLU B 1 445 ? -20.172 9.469 -1.596 1 35.84 445 GLU B O 1
ATOM 7287 N N . GLU B 1 446 ? -18.781 10.914 -1.422 1 32.44 446 GLU B N 1
ATOM 7288 C CA . GLU B 1 446 ? -18.25 10.414 -2.686 1 32.44 446 GLU B CA 1
ATOM 7289 C C . GLU B 1 446 ? -17.375 9.188 -2.469 1 32.44 446 GLU B C 1
ATOM 7291 O O . GLU B 1 446 ? -16.578 9.148 -1.538 1 32.44 446 GLU B O 1
ATOM 7296 N N . ASP B 1 447 ? -17.891 8.109 -2.869 1 34.41 447 ASP B N 1
ATOM 7297 C CA . ASP B 1 447 ? -17.172 6.844 -2.951 1 34.41 447 ASP B CA 1
ATOM 7298 C C . ASP B 1 447 ? -15.711 7.066 -3.344 1 34.41 447 ASP B C 1
ATOM 7300 O O . ASP B 1 447 ? -15.422 7.578 -4.43 1 34.41 447 ASP B O 1
ATOM 7304 N N . ASP B 1 448 ? -14.969 7.363 -2.445 1 36.69 448 ASP B N 1
ATOM 7305 C CA . ASP B 1 448 ? -13.516 7.391 -2.547 1 36.69 448 ASP B CA 1
ATOM 7306 C C . ASP B 1 448 ? -13.008 6.332 -3.525 1 36.69 448 ASP B C 1
ATOM 7308 O O . ASP B 1 448 ? -11.805 6.242 -3.783 1 36.69 448 ASP B O 1
ATOM 7312 N N . ASP B 1 449 ? -13.789 5.391 -3.787 1 36.94 449 ASP B N 1
ATOM 7313 C CA . ASP B 1 449 ? -13.25 4.258 -4.535 1 36.94 449 ASP B CA 1
ATOM 7314 C C . ASP B 1 449 ? -12.93 4.652 -5.973 1 36.94 449 ASP B C 1
ATOM 7316 O O . ASP B 1 449 ? -12.477 3.82 -6.766 1 36.94 449 ASP B O 1
ATOM 7320 N N . ASP B 1 450 ? -13.273 5.883 -6.336 1 36.12 450 ASP B N 1
ATOM 7321 C CA . ASP B 1 450 ? -13.125 6.141 -7.766 1 36.12 450 ASP B CA 1
ATOM 7322 C C . ASP B 1 450 ? -11.664 6.398 -8.133 1 36.12 450 ASP B C 1
ATOM 7324 O O . ASP B 1 450 ? -11.336 6.605 -9.297 1 36.12 450 ASP B O 1
ATOM 7328 N N . ASP B 1 451 ? -10.992 6.672 -7.238 1 35.41 451 ASP B N 1
ATOM 7329 C CA . ASP B 1 451 ? -9.711 7.215 -7.68 1 35.41 451 ASP B CA 1
ATOM 7330 C C . ASP B 1 451 ? -8.82 6.117 -8.266 1 35.41 451 ASP B C 1
ATOM 7332 O O . ASP B 1 451 ? -7.691 6.383 -8.68 1 35.41 451 ASP B O 1
ATOM 7336 N N . ASP B 1 452 ? -9.016 4.91 -7.941 1 35.94 452 ASP B N 1
ATOM 7337 C CA . ASP B 1 452 ? -8.055 3.965 -8.508 1 35.94 452 ASP B CA 1
ATOM 7338 C C . ASP B 1 452 ? -8.391 3.65 -9.969 1 35.94 452 ASP B C 1
ATOM 7340 O O . ASP B 1 452 ? -7.801 2.75 -10.562 1 35.94 452 ASP B O 1
ATOM 7344 N N . GLN B 1 453 ? -9.516 4.109 -10.594 1 31.36 453 GLN B N 1
ATOM 7345 C CA . GLN B 1 453 ? -9.758 3.822 -12.008 1 31.36 453 GLN B CA 1
ATOM 7346 C C . GLN B 1 453 ? -9.031 4.812 -12.906 1 31.36 453 GLN B C 1
ATOM 7348 O O . GLN B 1 453 ? -9.055 6.02 -12.656 1 31.36 453 GLN B O 1
#

Secondary structure (DSSP, 8-state):
-HHHHHHHHHHHHHHHHT--SSHHHHHHHHHHHHTTTGGGGSHHHHHHHHHHHHHHHHHHHHHHTS---------------------------B-TT-SSBHHHHHHHHHHT----SHHHHHHHHHHHTTEEETT--STTSSGGGS-HHHHHHHHHHHSPP-----------HHHHHHHHHTTT---HHHHHHHHHHHHHHS--S-HHHHHHHHHHHHHHHH-GGGGSTT----HHHHIIIIIHHHHHHHHTTTTEEEEEEEEE-HHHHHTT---EEEEEEEETTTSS-EEEEEEEESS--HHHHHHHHHHHHHHHHHHHHHHHHTTSS-HHHHHH--EEEEEEETTEEEEEEEEESSSS-EEEEEEEE-PPPSSHHHHHTTHHHHHHHHHHHHHHHHHHHHHHHHHHHHHHHHHHHHHTS-HHHHHHHHHH---------------GGGGG-/-HHHHHHHHHHHHHHHHT--SSHHHHHHHHHHHHTTTGGGGSHHHHHHHHHHHHHHHHHHHHHHTS---------------------------B-TT-SSBHHHHHHHHHHTS---SHHHHHHHHHHHTTEEETT--STTSSGGGS-HHHHHHHHHHHSPP-----------HHHHHHHHHTTT---HHHHHHHHHHHHHHS--S-HHHHHHHHHHHHHHHH-GGGGSTT----HHHHIIIIIHHHHHHHHTTTTEEEEEEEEE-HHHHHTT---EEEEEEEETTTSS-EEEEEEEESS--HHHHHHHHHHHHHHHHHHHHHHHHTTSS-HHHHTT--EEEEEEETTEEEEEEEEESSSS-EEEEEEEE-PPPSSHHHHHTTHHHHHHHHHHHHHHHHHHHHHHHHHHHHHHHHHHHHHTS-HHHHHHHHHH---------------GGGGG-

pLDDT: mean 76.81, std 22.89, range [24.28, 98.44]

Solvent-accessible surface area (backbone atoms only — not comparable to full-atom values): 49772 Å² total; per-residue (Å²): 110,63,65,58,48,48,50,51,47,50,50,49,33,56,54,32,45,69,37,76,86,46,61,66,54,17,51,47,18,43,47,36,54,75,45,71,43,47,71,70,68,32,70,69,41,45,47,50,50,46,54,49,44,51,53,43,42,55,48,40,52,58,47,57,77,37,78,80,76,73,78,80,74,81,68,82,70,67,80,76,71,74,79,82,68,90,54,80,51,88,58,86,48,69,46,89,93,50,95,53,34,49,52,21,52,42,40,30,54,38,69,69,58,80,66,83,47,40,55,45,37,31,45,29,33,32,27,74,62,37,34,43,53,69,65,42,68,49,88,76,31,71,39,42,80,43,56,73,66,53,36,53,52,49,44,62,70,67,49,73,73,77,74,74,62,83,64,81,67,77,85,52,63,69,62,52,49,53,47,58,73,46,62,80,51,78,52,62,67,61,37,45,53,53,43,52,52,51,56,73,68,44,88,60,91,49,64,54,58,54,49,44,52,49,45,55,51,47,34,54,66,69,42,41,51,76,61,42,83,87,51,84,65,24,38,40,34,47,37,40,63,47,48,37,53,40,52,52,50,70,40,56,84,67,55,52,41,78,45,34,32,68,33,66,51,60,71,37,48,76,67,73,38,78,61,63,31,46,28,39,32,27,29,60,84,69,70,60,48,69,46,34,39,33,42,77,35,49,52,85,38,72,54,59,48,28,46,50,46,42,51,51,50,54,51,50,48,53,45,52,30,47,34,34,42,71,60,55,28,50,73,73,50,32,49,72,40,60,45,45,35,34,46,36,27,51,56,42,27,39,35,32,30,39,30,33,78,49,98,74,33,32,37,33,41,65,75,44,64,44,37,52,59,68,46,68,68,38,49,70,72,43,33,56,57,51,22,52,46,42,48,47,52,55,49,49,45,39,47,53,52,46,52,39,48,53,53,40,52,60,43,36,68,54,32,51,69,48,55,74,67,48,70,62,59,58,50,48,35,59,61,63,33,64,63,66,76,76,64,79,67,73,77,69,74,64,70,72,73,58,61,41,111,108,65,64,56,50,49,49,50,46,50,50,50,32,56,54,31,45,69,36,76,83,47,61,66,53,18,51,48,17,43,47,35,56,76,45,72,43,46,72,70,68,33,71,69,40,44,48,50,48,45,52,48,44,49,52,42,41,57,48,39,54,60,45,56,77,38,81,82,78,73,78,77,74,83,69,81,69,68,80,76,73,74,78,82,70,90,52,80,51,89,59,86,49,70,47,90,93,49,94,52,34,49,50,21,52,42,39,31,54,40,70,70,57,81,66,84,46,40,56,44,36,31,44,29,31,32,26,75,62,37,35,44,52,69,66,42,69,50,86,76,32,71,40,44,78,43,56,73,68,55,35,53,53,49,44,61,70,66,50,73,73,76,74,72,66,81,65,81,66,77,86,52,61,69,62,51,50,53,45,57,72,46,61,81,52,77,52,63,68,60,38,46,52,52,44,52,52,51,57,72,68,45,87,60,90,49,64,54,59,53,49,44,53,47,45,53,51,47,33,55,67,66,43,42,52,76,59,41,84,88,50,84,66,27,40,40,34,47,37,42,62,47,48,36,53,41,52,52,50,69,40,56,84,67,56,52,40,79,45,34,33,66,31,66,51,61,70,37,47,77,65,74,38,79,62,63,32,45,29,38,31,26,29,60,84,69,69,60,48,70,47,33,40,33,43,77,34,51,51,84,38,70,55,59,49,28,46,50,46,41,52,52,50,53,52,49,49,51,45,53,29,49,34,33,38,72,59,55,28,50,73,72,50,32,49,73,40,60,44,43,35,34,46,37,28,50,56,42,28,40,35,31,30,38,29,32,76,49,98,73,34,33,38,34,41,65,76,45,63,44,39,52,58,69,47,69,68,38,49,70,72,44,32,54,57,50,20,52,46,43,48,46,50,53,50,50,45,37,46,52,52,45,52,40,46,53,52,41,51,59,42,37,69,54,32,50,69,48,56,72,67,51,68,62,58,59,52,47,34,56,61,64,35,64,60,65,74,78,63,79,67,71,78,68,73,62,70,72,74,58,67,47,112

Foldseek 3Di:
DLVVVVVVVLVVLVVQCVDPPDVVSVVVSVVCVVVVNCVCVDPVNVVVVVVVVVVVVVVVVVVVVVPPCPPPPPPPPDPPPQPQPPDADPDPADFPPDPHHLLRVLLRVLVRDDDDALLNLLSSLQSPQQEAELADCDPNHSLVSDDPVRSVVSCVLQPADPPPPPLDADDCPVLLVLLLVLLPPDDLLVSLVSSLVCLVVDPDPDPLNSQLVNLLSVCCNPVVLLLDDPSLAFQVCCCVSHVVVNVCSLCPPLQKDKDADQDAAPLCVVLVRRGGFGIFIDGNVVPRATQEGEDTFQADDPRVVSVRVSVRVLVQLSNLLVCLLVVLDPQVRQQNAWRWYKYYGRQKIWIWTWGDNDLRHIYIHTDDIQGRDSGSVCVNVPSSSVNRRVVSVVSVSSSVSNVSNVVVVVCCVVCVVVVVPDVVVNVVSNVSSPPDRSPSPPPPPPVPVPRSD/DLVVVVVVVLVVLVVQCPDPPDVVSVVVSVVCVVVVNCVCVDPVNVVVVVVVVVVVVVVVVVVVVPPPPPPPPPPPPDPPPQPQPPDADPDPADFPPDPHHLLRVLLRVLVRDDDDALLNLLQSLQSPQQEAELADCDPNHSLVSDDPVRSVVSCVLQPADPPPPPLDADDCPVLLVLLLVCLPPDDLLVSLVSSLVCLVVDPDPDPLNSQLVNLLSVCCNPVVLLLDDPSLDFQVCCCVSHVVSNVCSLCPPLQKDKDADQDAAPLCVVLVRRGGFGIFIDGNVVPRATQEGEDTAQADDPRVVSNRVSVRVLVLLSRLLVCLLVVLDPQVRQQNAWRWYKYYGRQKIWIWTWGDNDLRHIYIYTDDIQGRDSGSVCVNVPSSSVNRRVVSVVSVSSSVSNVSNVVVVVVCVVCVVVVVPPVVVNVVSNVSSPSDRSPSPPPPPPVPVPRSD

Sequence (906 aa):
MKADAEEDYVFAVNQASKDHADLEYHTWAKNMQLNEYRALYIATSNEYWRWLAETEQKDASRDKAAGMSISPSATIKSPIKKPKVNFVSKDTFFIDGYKESFGTIVGRYVRSYVSKDSKSSYFKTLGMNNIIDISDDTEGSHLAELDGESQRRLVDLLSSSPTEQGIDQYNCHHLESIIKKFNKVEDNDIFLDKVIKEIDEAPTADKVVKRVYSQILESMRYDNYLYETENGSSEADFIIKIYGPIMENVFRGSGCRLIWGDTKSPSCLKRSNESKLDLRVISLYTKTEDLALSEFAKKAAPWKYYYDKKKAVIVSLIHLKEHIKNGNLNLEEAKSFKVPFVLFEGLESDIYTIRLVSEDWTVVEKLKDIDVPSCVQEVKDGKIKNYLQNLKGFKDMCLALKNKLQKNRQTTRGMRRINKKHPIVQKLLKKAIWVDPFTDTSEEEEDDDDDDQMKADAEEDYVFAVNQASKDHADLEYHTWAKNMQLNEYRALYIATSNEYWRWLAETEQKDASRDKAAGMSISPSATIKSPIKKPKVNFVSKDTFFIDGYKESFGTIVGRYVRSYVSKDSKSSYFKTLGMNNIIDISDDTEGSHLAELDGESQRRLVDLLSSSPTEQGIDQYNCHHLESIIKKFNKVEDNDIFLDKVIKEIDEAPTADKVVKRVYSQILESMRYDNYLYETENGSSEADFIIKIYGPIMENVFRGSGCRLIWGDTKSPSCLKRSNESKLDLRVISLYTKTEDLALSEFAKKAAPWKYYYDKKKAVIVSLIHLKEHIKNGNLNLEEAKSFKVPFVLFEGLESDIYTIRLVSEDWTVVEKLKDIDVPSCVQEVKDGKIKNYLQNLKGFKDMCLALKNKLQKNRQTTRGMRRINKKHPIVQKLLKKAIWVDPFTDTSEEEEDDDDDDQ

Organism: Rhizopus oryzae (NCBI:txid64495)

Radius of gyration: 33.48 Å; Cα contacts (8 Å, |Δi|>4): 1241; chains: 2; bounding box: 88×95×91 Å